Protein AF-A0A9Q0N867-F1 (afdb_monomer)

Organism: NCBI:txid35572

Foldseek 3Di:
DVVVVVVVVVVVVPPPDDPVVVVVVVVVVVVVVVVVPPDPPQDAQDQFDDDDDDDDFFDAQRRQQQWKWKDFQNHTQFIWGAAFQFKIKFFCVSDVPHDQQRIKMKTRAFFDPDDDPRIDIFGFPDKAQPPPQDPVQRPSGMIMTTTPDTHDDDSRHHHAHADDLVPLDCVVQQQPKWKWKAFDQDPVRRTDTGIGIFIWGWHDPVVCCVFPSVSRDDPQKTKTFGDPPDDDDWRTGRIFGWDQDPVRGIYTAWTFRATADPPTPTRMTMTGGSSVCVVVVVCVVQAAEAEWDFDDDPLETETEDADQHAPYAYDYDQPPPDRLHYEYEYEYNDPHAYQCLNVLVRCVNHAHYEYEYADQEEQALRNCLSVQQYQEYEYHDPVEYEYDAPSCLSNCNHQEYAYAQYDYDDLRRCQNNQNHAEYHDANNQYQDDDQANCHNNQNHQYYAQDHYAHAAHHLNPCVRNQNHAEYHHEQYAYQAYDQNSCVRHLNHAEYAHHAYAHADYHLNNCVRNLNHAEYHQDNYAHADYHQNNCVSNLNHAYDAHHQYAYAEDDQRNCPNVLNHAEDHQANYAHAADDQCNCVNNQNHAEEHHANYAYAEHHQNNCQRNQNHAYYEHAQYAHADYHQCSCVRNQNHQYYYHHNYAYAEDRQNNCQRHQNHAEEEPEQYAHAEDDLCNCVNHQNHAEYHHDNYAYAEAAQNNCQRNQNHAEYAHHQYAHQYYNHDCVSHQNHQYYHHHNYNVQPPFHPDDDPPDRDHPVVVVVVCCVGDPD

pLDDT: mean 82.23, std 18.39, range [31.14, 98.94]

Sequence (770 aa):
MFFIETTLQLHRKMSSLRTSTVFLVFAFLAFIHIKGKRAKHASCGRQTPSTNSMMNQTFDAGSWPWHAAIYYQKKYQCVATLISENSVVTSGHCVANDLPTEVEVRLGSSKFLESETAMQSFGVVKIFLHPNYDEETFNNDIAILRLSTYAVYNEFIQPICLWPSDQTNLSEFVGKDGTVIRWEITETNEPSMSLQEVSMRIISHMDCLGSDLRPYISTTNFCARLPNDTNISELNSGGSLIYRGNDELYYIRGIVSVAPIFNSTRHNALFTDVAQYLPWIEDM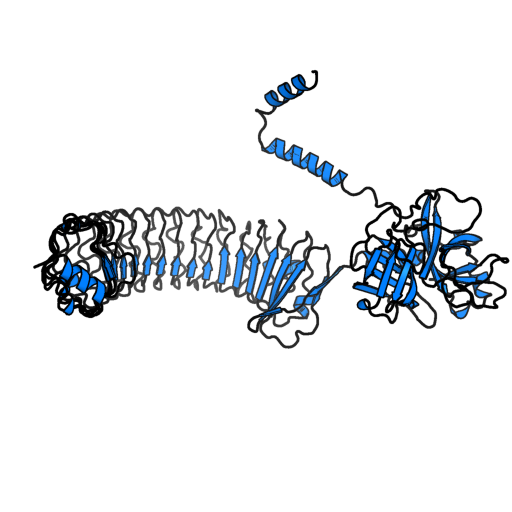KNKCEKVARCEMFRYRCYITVTLNEPNCKIIFTTDFYNQNSAALVLSLNSMFQPDLSDAAVKFKHLKEVKIIVEFEEVLDRSTITPLKNIEFLSIVLPNGGEIPAHTFDDLTNLLKIKIQYNRFTDDGLFEKLLNLEEMVLSLSNLQTLPERLFKNNSKLKLIDLSYNRIKNLSEHLFEEQQNLEVLEINVNELSTLPENIFTNNPNLKEISLYRNNINNLPRLLFRNNTKLRKVFCAVNEITEIPEDLFKENRDLEILDIKSNKLTILPEHLFRNQAKLKKIVFSYNKIIEIPGDFLKENHDLEELYIGQNKLTMLPENLIKNNRKLHEISFESNNIREIPEDIFKENRDLEKIDFGLNKLTILPENLLRNNPKLREISFAANNIVEIPEDFFKGNRDLNTLYFSLNKLTTLPENLFINNQKLIGADFNSNNIVKIAINFQKIPNLHYLSLESNACINEYCHMINFCGTASLSEMQRKLRDKCPV

Secondary structure (DSSP, 8-state):
-HHHHHHHHHHHHGGGS-HHHHHHHHHHHHHHHHHTTS-----TTPPPPPS--SS---BPTTSSTTEEEEEETTEEEEEEEEEETTEEEE-STTTTT--GGGEEEEES-SSSSS--TT-EEEEEEEEEE-TT--TTT-TT--EEEEESS----BTTB-PPEEPPTT---GGGTTT-EEEEEEEEE-TTSPEEEEEEEEEEEE--HHHHHTSTTGGG--TTEEEEE--TT----PPPTTPEEEEE-TTS-EEEEEEEEEPPPTT-TT-EEEEEEGGGSHHHHHHHHH--EEEE-EEEETTEEEEEEEE-STTPEEEE-STTTT-S-EEEEEEE-SSS----HHHHHH-TT--EEEEEE-SS----HHHHGGGTT-SEEEEEEEEEEEPPTTTTTT-TT-SEEEEEEEE---TTTTTT-TT--EEEEESS------TTTTTT-TT--EEE--SS------TTTTTT-TT--EEE--SS------TTTTTT-TT--EEE--SS---B--TTTTTT-TT--EEE--SS---B--TTTTTT-TT--EEE--SS------TTTTTT-TT--EEE--SS------TTTTTT-TT--EEE--SS------TTTTTT-TT--EEE--SS------TTTTTT-TT--EEE-TTS------TTTTTT-TT--EEE--SS------TTTTTT-TT--EEE--SS---EE-TTTTTT-TT--EEE--SS---EE---GGG-TT--EEE--S-GGGTTT-SS----S---HHHHHHHHHHHS--

Radius of gyration: 43.56 Å; Cα contacts (8 Å, |Δi|>4): 1958; chains: 1; bounding box: 107×80×115 Å

InterPro domains:
  IPR001254 Serine proteases, trypsin domain [PF00089] (59-281)
  IPR001254 Serine proteases, trypsin domain [PS50240] (34-286)
  IPR001254 Serine proteases, trypsin domain [SM00020] (57-281)
  IPR001254 Serine proteases, trypsin domain [cd00190] (60-283)
  IPR001611 Leucine-rich repeat [PS51450] (443-464)
  IPR001611 Leucine-rich repeat [PS51450] (491-512)
  IPR003591 Leucine-rich repeat, typical subtype [SM00369] (417-440)
  IPR003591 Leucine-rich repeat, typical subtype [SM00369] (442-464)
  IPR003591 Leucine-rich repeat, typical subtype [SM00369] (466-488)
  IPR003591 Leucine-rich repeat, typical subtype [SM00369] (490-512)
  IPR003591 Leucine-rich repeat, typical subtype [SM00369] (538-560)
  IPR003591 Leucine-rich repeat, typical subtype [SM00369] (586-608)
  IPR003591 Leucine-rich repeat, typical subtype [SM00369] (610-632)
  IPR003591 Leucine-rich repeat, typical subtype [SM00369] (634-656)
  IPR003591 Leucine-rich repeat, typical subtype [SM00369] (658-680)
  IPR003591 Leucine-rich repeat, typical subtype [SM00369] (682-704)
  IPR009003 Peptidase S1, PA clan [SSF50494] (21-284)
  IPR026906 BspA-type LRR region [PF13306] (411-540)
  IPR026906 BspA-type LRR region [PF13306] (585-708)
  IPR032675 Leucine-rich repeat domain superfamily [G3DSA:3.80.10.10] (284-606)

Structure (mmCIF, N/CA/C/O backbone):
data_AF-A0A9Q0N867-F1
#
_entry.id   AF-A0A9Q0N867-F1
#
loop_
_atom_site.group_PDB
_atom_site.id
_atom_site.type_symbol
_atom_site.label_atom_id
_atom_site.label_alt_id
_atom_site.label_comp_id
_atom_site.label_asym_id
_atom_site.label_entity_id
_atom_site.label_seq_id
_atom_site.pdbx_PDB_ins_code
_atom_site.Cartn_x
_atom_site.Cartn_y
_atom_site.Cartn_z
_atom_site.occupancy
_atom_site.B_iso_or_equiv
_atom_site.auth_seq_id
_atom_site.auth_comp_id
_atom_site.auth_asym_id
_atom_site.auth_atom_id
_atom_site.pdbx_PDB_model_num
ATOM 1 N N . MET A 1 1 ? 24.031 58.421 -7.682 1.00 46.50 1 MET A N 1
ATOM 2 C CA . MET A 1 1 ? 22.636 58.863 -7.449 1.00 46.50 1 MET A CA 1
ATOM 3 C C . MET A 1 1 ? 21.681 58.616 -8.621 1.00 46.50 1 MET A C 1
ATOM 5 O O . MET A 1 1 ? 20.495 58.559 -8.364 1.00 46.50 1 MET A O 1
ATOM 9 N N . PHE A 1 2 ? 22.136 58.348 -9.855 1.00 33.22 2 PHE A N 1
ATOM 10 C CA . PHE A 1 2 ? 21.242 58.055 -10.999 1.00 33.22 2 PHE A CA 1
ATOM 11 C C . PHE A 1 2 ? 20.744 56.587 -11.097 1.00 33.22 2 PHE A C 1
ATOM 13 O O . PHE A 1 2 ? 19.859 56.274 -11.887 1.00 33.22 2 PHE A O 1
ATOM 20 N N . PHE A 1 3 ? 21.296 55.676 -10.282 1.00 31.14 3 PHE A N 1
ATOM 21 C CA . PHE A 1 3 ? 20.959 54.238 -10.273 1.00 31.14 3 PHE A CA 1
ATOM 22 C C . PHE A 1 3 ? 19.873 53.854 -9.246 1.00 31.14 3 PHE A C 1
ATOM 24 O O . PHE A 1 3 ? 19.323 52.756 -9.285 1.00 31.14 3 PHE A O 1
ATOM 31 N N . ILE A 1 4 ? 19.547 54.757 -8.314 1.00 41.41 4 ILE A N 1
ATOM 32 C CA . ILE A 1 4 ? 18.564 54.490 -7.250 1.00 41.41 4 ILE A CA 1
ATOM 33 C C . ILE A 1 4 ? 17.158 54.951 -7.678 1.00 41.41 4 ILE A C 1
ATOM 35 O O . ILE A 1 4 ? 16.181 54.265 -7.384 1.00 41.41 4 ILE A O 1
ATOM 39 N N . GLU A 1 5 ? 17.038 56.018 -8.477 1.00 35.78 5 GLU A N 1
ATOM 40 C CA . GLU A 1 5 ? 15.741 56.466 -9.020 1.00 35.78 5 GLU A CA 1
ATOM 41 C C . GLU A 1 5 ? 15.189 55.560 -10.134 1.00 35.78 5 GLU A C 1
ATOM 43 O O . GLU A 1 5 ? 13.976 55.376 -10.240 1.00 35.78 5 GLU A O 1
ATOM 48 N N . THR A 1 6 ? 16.054 54.908 -10.916 1.00 40.25 6 THR A N 1
ATOM 49 C CA . THR A 1 6 ? 15.644 53.962 -11.972 1.00 40.25 6 THR A CA 1
ATOM 50 C C . THR A 1 6 ? 15.133 52.632 -11.407 1.00 40.25 6 THR A C 1
ATOM 52 O O . THR A 1 6 ? 14.201 52.040 -11.954 1.00 40.25 6 THR A O 1
ATOM 55 N N . THR A 1 7 ? 15.652 52.202 -10.254 1.00 41.75 7 THR A N 1
ATOM 56 C CA . THR A 1 7 ? 15.253 50.943 -9.601 1.00 41.75 7 THR A CA 1
ATOM 57 C C . THR A 1 7 ? 13.886 51.059 -8.900 1.00 41.75 7 THR A C 1
ATOM 59 O O . THR A 1 7 ? 13.099 50.112 -8.893 1.00 41.75 7 THR A O 1
ATOM 62 N N . LEU A 1 8 ? 13.533 52.250 -8.399 1.00 38.69 8 LEU A N 1
ATOM 63 C CA . LEU A 1 8 ? 12.237 52.525 -7.757 1.00 38.69 8 LEU A CA 1
ATOM 64 C C . LEU A 1 8 ? 11.081 52.758 -8.751 1.00 38.69 8 LEU A C 1
ATOM 66 O O . LEU A 1 8 ? 9.926 52.486 -8.413 1.00 38.69 8 LEU A O 1
ATOM 70 N N . GLN A 1 9 ? 11.361 53.178 -9.992 1.00 36.69 9 GLN A N 1
ATOM 71 C CA . GLN A 1 9 ? 10.337 53.260 -11.045 1.00 36.69 9 GLN A CA 1
ATOM 72 C C . GLN A 1 9 ? 10.000 51.900 -11.680 1.00 36.69 9 GLN A C 1
ATOM 74 O O . GLN A 1 9 ? 8.842 51.685 -12.046 1.00 36.69 9 GLN A O 1
ATOM 79 N N . LEU A 1 10 ? 10.947 50.951 -11.753 1.00 39.00 10 LEU A N 1
ATOM 80 C CA . LEU A 1 10 ? 10.651 49.591 -12.230 1.00 39.00 10 LEU A CA 1
ATOM 81 C C . LEU A 1 10 ? 9.780 48.808 -11.237 1.00 39.00 10 LEU A C 1
ATOM 83 O O . LEU A 1 10 ? 8.868 48.093 -11.649 1.00 39.00 10 LEU A O 1
ATOM 87 N N . HIS A 1 11 ? 9.989 48.993 -9.930 1.00 40.38 11 HIS A N 1
ATOM 88 C CA . HIS A 1 11 ? 9.225 48.271 -8.909 1.00 40.38 11 HIS A CA 1
ATOM 89 C C . HIS A 1 11 ? 7.737 48.669 -8.877 1.00 40.38 11 HIS A C 1
ATOM 91 O O . HIS A 1 11 ? 6.877 47.830 -8.622 1.00 40.38 11 HIS A O 1
ATOM 97 N N . ARG A 1 12 ? 7.402 49.917 -9.244 1.00 36.09 12 ARG A N 1
ATOM 98 C CA . ARG A 1 12 ? 6.006 50.387 -9.360 1.00 36.09 12 ARG A CA 1
ATOM 99 C C . ARG A 1 12 ? 5.282 49.944 -10.638 1.00 36.09 12 ARG A C 1
ATOM 101 O O . ARG A 1 12 ? 4.060 50.029 -10.673 1.00 36.09 12 ARG A O 1
ATOM 108 N N . LYS A 1 13 ? 5.992 49.459 -11.666 1.00 37.31 13 LYS A N 1
ATOM 109 C CA . LYS A 1 13 ? 5.387 48.943 -12.913 1.00 37.31 13 LYS A CA 1
ATOM 110 C C . LYS A 1 13 ? 5.257 47.415 -12.969 1.00 37.31 13 LYS A C 1
ATOM 112 O O . LYS A 1 13 ? 4.566 46.915 -13.848 1.00 37.31 13 LYS A O 1
ATOM 117 N N . MET A 1 14 ? 5.872 46.675 -12.042 1.00 37.38 14 MET A N 1
ATOM 118 C CA . MET A 1 14 ? 5.810 45.202 -12.006 1.00 37.38 14 MET A CA 1
ATOM 119 C C . MET A 1 14 ? 4.637 44.626 -11.194 1.00 37.38 14 MET A C 1
ATOM 121 O O . MET A 1 14 ? 4.464 43.413 -11.167 1.00 37.38 14 MET A O 1
ATOM 125 N N . SER A 1 15 ? 3.797 45.454 -10.567 1.00 37.03 15 SER A N 1
ATOM 126 C CA . SER A 1 15 ? 2.633 44.987 -9.796 1.00 37.03 15 SER A CA 1
ATOM 127 C C . SER A 1 15 ? 1.398 44.640 -10.645 1.00 37.03 15 SER A C 1
ATOM 129 O O . SER A 1 15 ? 0.370 44.275 -10.078 1.00 37.03 15 SER A O 1
ATOM 131 N N . SER A 1 16 ? 1.464 44.729 -11.982 1.00 43.28 16 SER A N 1
ATOM 132 C CA . SER A 1 16 ? 0.306 44.507 -12.869 1.00 43.28 16 SER A CA 1
ATOM 133 C C . SER A 1 16 ? 0.437 43.367 -13.890 1.00 43.28 16 SER A C 1
ATOM 135 O O . SER A 1 16 ? -0.453 43.208 -14.725 1.00 43.28 16 SER A O 1
ATOM 137 N N . LEU A 1 17 ? 1.484 42.533 -13.839 1.00 40.84 17 LEU A N 1
ATOM 138 C CA . LEU A 1 17 ? 1.642 41.404 -14.770 1.00 40.84 17 LEU A CA 1
ATOM 139 C C . LEU A 1 17 ? 1.461 40.046 -14.079 1.00 40.84 17 LEU A C 1
ATOM 141 O O . LEU A 1 17 ? 2.085 39.757 -13.062 1.00 40.84 17 LEU A O 1
ATOM 145 N N . ARG A 1 18 ? 0.590 39.206 -14.662 1.00 48.69 18 ARG A N 1
ATOM 146 C CA . ARG A 1 18 ? 0.305 37.835 -14.208 1.00 48.69 18 ARG A CA 1
ATOM 147 C C . ARG A 1 18 ? 1.589 36.997 -14.165 1.00 48.69 18 ARG A C 1
ATOM 149 O O . ARG A 1 18 ? 2.415 37.049 -15.075 1.00 48.69 18 ARG A O 1
ATOM 156 N N . THR A 1 19 ? 1.698 36.168 -13.129 1.00 48.09 19 THR A N 1
ATOM 157 C CA . THR A 1 19 ? 2.800 35.231 -12.832 1.00 48.09 19 THR A CA 1
ATOM 158 C C . THR A 1 19 ? 3.223 34.353 -14.018 1.00 48.09 19 THR A C 1
ATOM 160 O O . THR A 1 19 ? 4.397 34.011 -14.137 1.00 48.09 19 THR A O 1
ATOM 163 N N . SER A 1 20 ? 2.310 34.063 -14.948 1.00 44.97 20 SER A N 1
ATOM 164 C CA . SER A 1 20 ? 2.563 33.302 -16.179 1.00 44.97 20 SER A CA 1
ATOM 165 C C . SER A 1 20 ? 3.559 33.984 -17.133 1.00 44.97 20 SER A C 1
ATOM 167 O O . SER A 1 20 ? 4.351 33.310 -17.786 1.00 44.97 20 SER A O 1
ATOM 169 N N . THR A 1 21 ? 3.564 35.319 -17.198 1.00 45.31 21 THR A N 1
ATOM 170 C CA . THR A 1 21 ? 4.423 36.078 -18.123 1.00 45.31 21 THR A CA 1
ATOM 171 C C . THR A 1 21 ? 5.845 36.231 -17.578 1.00 45.31 21 THR A C 1
ATOM 173 O O . THR A 1 21 ? 6.806 36.220 -18.341 1.00 45.31 21 THR A O 1
ATOM 176 N N . VAL A 1 22 ? 5.998 36.296 -16.250 1.00 49.44 22 VAL A N 1
ATOM 177 C CA . VAL A 1 22 ? 7.308 36.310 -15.575 1.00 49.44 22 VAL A CA 1
ATOM 178 C C . VAL A 1 22 ? 8.011 34.959 -15.744 1.00 49.44 22 VAL A C 1
ATOM 180 O O . VAL A 1 22 ? 9.203 34.926 -16.040 1.00 49.44 22 VAL A O 1
ATOM 183 N N . PHE A 1 23 ? 7.264 33.852 -15.665 1.00 48.72 23 PHE A N 1
ATOM 184 C CA . PHE A 1 23 ? 7.791 32.507 -15.913 1.00 48.72 23 PHE A CA 1
ATOM 185 C C . PHE A 1 23 ? 8.255 32.308 -17.360 1.00 48.72 23 PHE A C 1
ATOM 187 O O . PHE A 1 23 ? 9.313 31.733 -17.577 1.00 48.72 23 PHE A O 1
ATOM 194 N N . LEU A 1 24 ? 7.521 32.834 -18.346 1.00 48.44 24 LEU A N 1
ATOM 195 C CA . LEU A 1 24 ? 7.916 32.775 -19.759 1.00 48.44 24 LEU A CA 1
ATOM 196 C C . LEU A 1 24 ? 9.183 33.586 -20.051 1.00 48.44 24 LEU A C 1
ATOM 198 O O . LEU A 1 24 ? 10.025 33.133 -20.818 1.00 48.44 24 LEU A O 1
ATOM 202 N N . VAL A 1 25 ? 9.367 34.747 -19.414 1.00 50.19 25 VAL A N 1
ATOM 203 C CA . VAL A 1 25 ? 10.579 35.566 -19.590 1.00 50.19 25 VAL A CA 1
ATOM 204 C C . VAL A 1 25 ? 11.786 34.933 -18.894 1.00 50.19 25 VAL A C 1
ATOM 206 O O . VAL A 1 25 ? 12.865 34.898 -19.481 1.00 50.19 25 VAL A O 1
ATOM 209 N N . PHE A 1 26 ? 11.617 34.357 -17.698 1.00 49.75 26 PHE A N 1
ATOM 210 C CA . PHE A 1 26 ? 12.680 33.589 -17.040 1.00 49.75 26 PHE A CA 1
ATOM 211 C C . PHE A 1 26 ? 12.996 32.283 -17.774 1.00 49.75 26 PHE A C 1
ATOM 213 O O . PHE A 1 26 ? 14.167 31.945 -17.896 1.00 49.75 26 PHE A O 1
ATOM 220 N N . ALA A 1 27 ? 11.998 31.592 -18.331 1.00 50.31 27 ALA A N 1
ATOM 221 C CA . ALA A 1 27 ? 12.199 30.407 -19.157 1.00 50.31 27 ALA A CA 1
ATOM 222 C C . ALA A 1 27 ? 12.900 30.755 -20.474 1.00 50.31 27 ALA A C 1
ATOM 224 O O . ALA A 1 27 ? 13.801 30.031 -20.868 1.00 50.31 27 ALA A O 1
ATOM 225 N N . PHE A 1 28 ? 12.573 31.880 -21.118 1.00 46.75 28 PHE A N 1
ATOM 226 C CA . PHE A 1 28 ? 13.226 32.329 -22.353 1.00 46.75 28 PHE A CA 1
ATOM 227 C C . PHE A 1 28 ? 14.655 32.834 -22.101 1.00 46.75 28 PHE A C 1
ATOM 229 O O . PHE A 1 28 ? 15.563 32.515 -22.864 1.00 46.75 28 PHE A O 1
ATOM 236 N N . LEU A 1 29 ? 14.895 33.545 -20.992 1.00 43.81 29 LEU A N 1
ATOM 237 C CA . LEU A 1 29 ? 16.241 33.945 -20.568 1.00 43.81 29 LEU A CA 1
ATOM 238 C C . LEU A 1 29 ? 17.074 32.746 -20.105 1.00 43.81 29 LEU A C 1
ATOM 240 O O . LEU A 1 29 ? 18.256 32.701 -20.425 1.00 43.81 29 LEU A O 1
ATOM 244 N N . ALA A 1 30 ? 16.475 31.748 -19.448 1.00 46.66 30 ALA A N 1
ATOM 245 C CA . ALA A 1 30 ? 17.116 30.471 -19.143 1.00 46.66 30 ALA A CA 1
ATOM 246 C C . ALA A 1 30 ? 17.365 29.650 -20.414 1.00 46.66 30 ALA A C 1
ATOM 248 O O . ALA A 1 30 ? 18.426 29.060 -20.533 1.00 46.66 30 ALA A O 1
ATOM 249 N N . PHE A 1 31 ? 16.479 29.682 -21.415 1.00 41.62 31 PHE A N 1
ATOM 250 C CA . PHE A 1 31 ? 16.691 29.044 -22.720 1.00 41.62 31 PHE A CA 1
ATOM 251 C C . PHE A 1 31 ? 17.831 29.717 -23.499 1.00 41.62 31 PHE A C 1
ATOM 253 O O . PHE A 1 31 ? 18.620 29.035 -24.149 1.00 41.62 31 PHE A O 1
ATOM 260 N N . ILE A 1 32 ? 17.978 31.042 -23.382 1.00 40.53 32 ILE A N 1
ATOM 261 C CA . ILE A 1 32 ? 19.121 31.803 -23.910 1.00 40.53 32 ILE A CA 1
ATOM 262 C C . ILE A 1 32 ? 20.387 31.553 -23.071 1.00 40.53 32 ILE A C 1
ATOM 264 O O . ILE A 1 32 ? 21.472 31.486 -23.638 1.00 40.53 32 ILE A O 1
ATOM 268 N N . HIS A 1 33 ? 20.283 31.324 -21.757 1.00 37.31 33 HIS A N 1
ATOM 269 C CA . HIS A 1 33 ? 21.417 30.936 -20.905 1.00 37.31 33 HIS A CA 1
ATOM 270 C C . HIS A 1 33 ? 21.856 29.477 -21.128 1.00 37.31 33 HIS A C 1
ATOM 272 O O . HIS A 1 33 ? 23.043 29.181 -21.040 1.00 37.31 33 HIS A O 1
ATOM 278 N N . ILE A 1 34 ? 20.930 28.578 -21.477 1.00 40.84 34 ILE A N 1
ATOM 279 C CA . ILE A 1 34 ? 21.171 27.159 -21.781 1.00 40.84 34 ILE A CA 1
ATOM 280 C C . ILE A 1 34 ? 21.671 26.997 -23.225 1.00 40.84 34 ILE A C 1
ATOM 282 O O . ILE A 1 34 ? 22.600 26.228 -23.459 1.00 40.84 34 ILE A O 1
ATOM 286 N N . LYS A 1 35 ? 21.180 27.790 -24.192 1.00 33.41 35 LYS A N 1
ATOM 287 C CA . LYS A 1 35 ? 21.812 27.899 -25.523 1.00 33.41 35 LYS A CA 1
ATOM 288 C C . LYS A 1 35 ? 23.129 28.685 -25.494 1.00 33.41 35 LYS A C 1
ATOM 290 O O . LYS A 1 35 ? 24.011 28.391 -26.288 1.00 33.41 35 LYS A O 1
ATOM 295 N N . GLY A 1 36 ? 23.295 29.616 -24.553 1.00 32.75 36 GLY A N 1
ATOM 296 C CA . GLY A 1 36 ? 24.533 30.367 -24.305 1.00 32.75 36 GLY A CA 1
ATOM 297 C C . GLY A 1 36 ? 25.582 29.617 -23.472 1.00 32.75 36 GLY A C 1
ATOM 298 O O . GLY A 1 36 ? 26.709 30.088 -23.347 1.00 32.75 36 GLY A O 1
ATOM 299 N N . LYS A 1 37 ? 25.228 28.441 -22.936 1.00 34.31 37 LYS A N 1
ATOM 300 C CA . LYS A 1 37 ? 26.130 27.471 -22.296 1.00 34.31 37 LYS A CA 1
ATOM 301 C C . LYS A 1 37 ? 26.131 26.107 -23.000 1.00 34.31 37 LYS A C 1
ATOM 303 O O . LYS A 1 37 ? 26.564 25.119 -22.414 1.00 34.31 37 LYS A O 1
ATOM 308 N N . ARG A 1 38 ? 25.738 26.037 -24.279 1.00 32.16 38 ARG A N 1
ATOM 309 C CA . ARG A 1 38 ? 26.341 25.038 -25.171 1.00 32.16 38 ARG A CA 1
ATOM 310 C C . ARG A 1 38 ? 27.734 25.554 -25.501 1.00 32.16 38 ARG A C 1
ATOM 312 O O . ARG A 1 38 ? 27.884 26.610 -26.107 1.00 32.16 38 ARG A O 1
ATOM 319 N N . 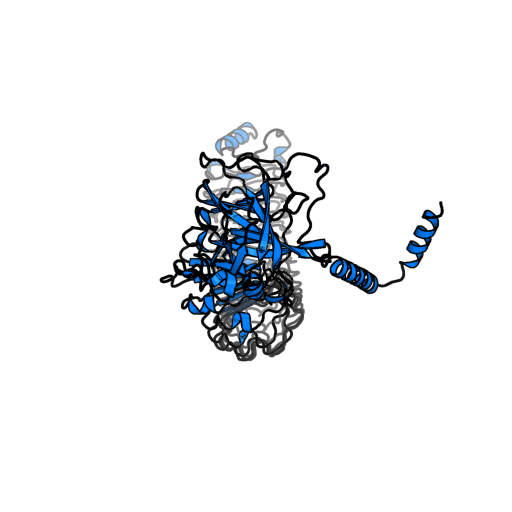ALA A 1 39 ? 28.710 24.849 -24.945 1.00 33.16 39 ALA A N 1
ATOM 320 C CA . ALA A 1 39 ? 30.113 25.195 -24.888 1.00 33.16 39 ALA A CA 1
ATOM 321 C C . ALA A 1 39 ? 30.626 25.818 -26.194 1.00 33.16 39 ALA A C 1
ATOM 323 O O . ALA A 1 39 ? 30.484 25.245 -27.274 1.00 33.16 39 ALA A O 1
ATOM 324 N N . LYS A 1 40 ? 31.305 26.966 -26.073 1.00 32.88 40 LYS A N 1
ATOM 325 C CA . LYS A 1 40 ? 32.430 27.259 -26.965 1.00 32.88 40 LYS A CA 1
ATOM 326 C C . LYS A 1 40 ? 33.274 25.985 -27.005 1.00 32.88 40 LYS A C 1
ATOM 328 O O . LYS A 1 40 ? 33.685 25.535 -25.938 1.00 32.88 40 LYS A O 1
ATOM 333 N N . HIS A 1 41 ? 33.439 25.406 -28.194 1.00 36.78 41 HIS A N 1
ATOM 334 C CA . HIS A 1 41 ? 34.268 24.231 -28.455 1.00 36.78 41 HIS A CA 1
ATOM 335 C C . HIS A 1 41 ? 35.472 24.187 -27.507 1.00 36.78 41 HIS A C 1
ATOM 337 O O . HIS A 1 41 ? 36.246 25.148 -27.460 1.00 36.78 41 HIS A O 1
ATOM 343 N N . ALA A 1 42 ? 35.600 23.097 -26.743 1.00 46.47 42 ALA A N 1
ATOM 344 C CA . ALA A 1 42 ? 36.829 22.793 -26.026 1.00 46.47 42 ALA A CA 1
ATOM 345 C C . ALA A 1 42 ? 37.969 22.867 -27.047 1.00 46.47 42 ALA A C 1
ATOM 347 O O . ALA A 1 42 ? 37.934 22.199 -28.080 1.00 46.47 42 ALA A O 1
ATOM 348 N N . SER A 1 43 ? 38.899 23.790 -26.830 1.00 70.19 43 SER A N 1
ATOM 349 C CA . SER A 1 43 ? 39.916 24.120 -27.814 1.00 70.19 43 SER A CA 1
ATOM 350 C C . SER A 1 43 ? 41.004 23.055 -27.815 1.00 70.19 43 SER A C 1
ATOM 352 O O . SER A 1 43 ? 41.961 23.161 -27.053 1.00 70.19 43 SER A O 1
ATOM 354 N N . CYS A 1 44 ? 40.835 22.033 -28.650 1.00 87.44 44 CYS A N 1
ATOM 355 C CA . CYS A 1 44 ? 41.893 21.080 -28.954 1.00 87.44 44 CYS A CA 1
ATOM 356 C C . CYS A 1 44 ? 43.068 21.766 -29.668 1.00 87.44 44 CYS A C 1
ATOM 358 O O . CYS A 1 44 ? 42.933 22.877 -30.184 1.00 87.44 44 CYS A O 1
ATOM 360 N N . GLY A 1 45 ? 44.223 21.101 -29.698 1.00 86.88 45 GLY A N 1
ATOM 361 C CA . GLY A 1 45 ? 45.353 21.477 -30.547 1.00 86.88 45 GLY A CA 1
ATOM 362 C C . GLY A 1 45 ? 46.033 22.790 -30.161 1.00 86.88 45 GLY A C 1
ATOM 363 O O . GLY A 1 45 ? 46.740 23.360 -30.984 1.00 86.88 45 GLY A O 1
ATOM 364 N N . ARG A 1 46 ? 45.836 23.297 -28.938 1.00 87.25 46 ARG A N 1
ATOM 365 C CA . ARG A 1 46 ? 46.505 24.513 -28.456 1.00 87.25 46 ARG A CA 1
ATOM 366 C C . ARG A 1 46 ? 47.752 24.179 -27.652 1.00 87.25 46 ARG A C 1
ATOM 368 O O . ARG A 1 46 ? 47.676 23.465 -26.658 1.00 87.25 46 ARG A O 1
ATOM 375 N N . GLN A 1 47 ? 48.874 24.748 -28.072 1.00 79.75 47 GLN A N 1
ATOM 376 C CA . GLN A 1 47 ? 50.131 24.720 -27.335 1.00 79.75 47 GLN A CA 1
ATOM 377 C C . GLN A 1 47 ? 50.215 25.932 -26.396 1.00 79.75 47 GLN A C 1
ATOM 379 O O . GLN A 1 47 ? 49.802 27.035 -26.766 1.00 79.75 47 GLN A O 1
ATOM 384 N N . THR A 1 48 ? 50.750 25.745 -25.192 1.00 66.25 48 THR A N 1
ATOM 385 C CA . THR A 1 48 ? 50.973 26.839 -24.236 1.00 66.25 48 THR A CA 1
ATOM 386 C C . THR A 1 48 ? 52.252 27.599 -24.624 1.00 66.25 48 THR A C 1
ATOM 388 O O . THR A 1 48 ? 53.254 26.952 -24.926 1.00 66.25 48 THR A O 1
ATOM 391 N N . PRO A 1 49 ? 52.270 28.948 -24.669 1.00 56.53 49 PRO A N 1
ATOM 392 C CA . PRO A 1 49 ? 53.472 29.696 -25.047 1.00 56.53 49 PRO A CA 1
ATOM 393 C C . PRO A 1 49 ? 54.595 29.488 -24.020 1.00 56.53 49 PRO A C 1
ATOM 395 O O . PRO A 1 49 ? 54.419 29.845 -22.856 1.00 56.53 49 PRO A O 1
ATOM 398 N N . SER A 1 50 ? 55.751 28.956 -24.428 1.00 50.16 50 SER A N 1
ATOM 399 C CA . SER A 1 50 ? 56.923 28.868 -23.549 1.00 50.16 50 SER A CA 1
ATOM 400 C C . SER A 1 50 ? 57.638 30.223 -23.463 1.00 50.16 50 SER A C 1
ATOM 402 O O . SER A 1 50 ? 57.921 30.880 -24.468 1.00 50.16 50 SER A O 1
ATOM 404 N N . THR A 1 51 ? 57.933 30.681 -22.247 1.00 40.91 51 THR A N 1
ATOM 405 C CA . THR A 1 51 ? 58.841 31.812 -22.022 1.00 40.91 51 THR A CA 1
ATOM 406 C C . THR A 1 51 ? 60.284 31.308 -22.093 1.00 40.91 51 THR A C 1
ATOM 408 O O . THR A 1 51 ? 60.681 30.529 -21.238 1.00 40.91 51 THR A O 1
ATOM 411 N N . ASN A 1 52 ? 61.061 31.802 -23.066 1.00 39.28 52 ASN A N 1
ATOM 412 C CA . ASN A 1 52 ? 62.485 31.525 -23.350 1.00 39.28 52 ASN A CA 1
ATOM 413 C C . ASN A 1 52 ? 62.831 30.198 -24.056 1.00 39.28 52 ASN A C 1
ATOM 415 O O . ASN A 1 52 ? 63.257 29.240 -23.424 1.00 39.28 52 ASN A O 1
ATOM 419 N N . SER A 1 53 ? 62.877 30.218 -25.396 1.00 39.78 53 SER A N 1
ATOM 420 C CA . SER A 1 53 ? 63.786 29.351 -26.164 1.00 39.78 53 SER A CA 1
ATOM 421 C C . SER A 1 53 ? 64.921 30.183 -26.781 1.00 39.78 53 SER A C 1
ATOM 423 O O . SER A 1 53 ? 64.885 30.575 -27.947 1.00 39.78 53 SER A O 1
ATOM 425 N N . MET A 1 54 ? 65.958 30.472 -25.998 1.00 37.50 54 MET A N 1
ATOM 426 C CA . MET A 1 54 ? 67.273 30.786 -26.557 1.00 37.50 54 MET A CA 1
ATOM 427 C C . MET A 1 54 ? 68.328 29.962 -25.815 1.00 37.50 54 MET A C 1
ATOM 429 O O . MET A 1 54 ? 68.600 30.202 -24.645 1.00 37.50 54 MET A O 1
ATOM 433 N N . MET A 1 55 ? 68.931 29.023 -26.554 1.00 39.50 55 MET A N 1
ATOM 434 C CA . MET A 1 55 ? 70.209 28.349 -26.277 1.00 39.50 55 MET A CA 1
ATOM 435 C C . MET A 1 55 ? 70.278 27.120 -25.340 1.00 39.50 55 MET A C 1
ATOM 437 O O . MET A 1 55 ? 71.336 26.915 -24.767 1.00 39.50 55 MET A O 1
ATOM 441 N N . ASN A 1 56 ? 69.262 26.245 -25.254 1.00 39.59 56 ASN A N 1
ATOM 442 C CA . ASN A 1 56 ? 69.448 24.794 -24.983 1.00 39.59 56 ASN A CA 1
ATOM 443 C C . ASN A 1 56 ? 68.144 24.010 -25.272 1.00 39.59 56 ASN A C 1
ATOM 445 O O . ASN A 1 56 ? 67.070 24.441 -24.869 1.00 39.59 56 ASN A O 1
ATOM 449 N N . GLN A 1 57 ? 68.219 22.893 -26.006 1.00 49.75 57 GLN A N 1
ATOM 450 C CA . GLN A 1 57 ? 67.086 22.107 -26.545 1.00 49.75 57 GLN A CA 1
ATOM 451 C C . GLN A 1 57 ? 66.343 21.250 -25.489 1.00 49.75 57 GLN A C 1
ATOM 453 O O . GLN A 1 57 ? 66.250 20.034 -25.627 1.00 49.75 57 GLN A O 1
ATOM 458 N N . THR A 1 58 ? 65.813 21.855 -24.426 1.00 51.47 58 THR A N 1
ATOM 459 C CA . THR A 1 58 ? 65.007 21.160 -23.401 1.00 51.47 58 THR A CA 1
ATOM 460 C C . THR A 1 58 ? 63.643 21.827 -23.253 1.00 51.47 58 THR A C 1
ATOM 462 O O . THR A 1 58 ? 63.585 23.038 -23.049 1.00 51.47 58 THR A O 1
ATOM 465 N N . PHE A 1 59 ? 62.555 21.056 -23.358 1.00 61.28 59 PHE A N 1
ATOM 466 C CA . PHE A 1 59 ? 61.180 21.564 -23.273 1.00 61.28 59 PHE A CA 1
ATOM 467 C C . PHE A 1 59 ? 60.584 21.415 -21.863 1.00 61.28 59 PHE A C 1
ATOM 469 O O . PHE A 1 59 ? 60.666 20.345 -21.257 1.00 61.28 59 PHE A O 1
ATOM 476 N N . ASP A 1 60 ? 59.928 22.472 -21.377 1.00 62.78 60 ASP A N 1
ATOM 477 C CA . ASP A 1 60 ? 59.219 22.485 -20.091 1.00 62.78 60 ASP A CA 1
ATOM 478 C C . ASP A 1 60 ? 57.889 21.713 -20.151 1.00 62.78 60 ASP A C 1
ATOM 480 O O . ASP A 1 60 ? 57.311 21.502 -21.229 1.00 62.78 60 ASP A O 1
ATOM 484 N N . ALA A 1 61 ? 57.371 21.323 -18.981 1.00 60.44 61 ALA A N 1
ATOM 485 C CA . ALA A 1 61 ? 56.042 20.733 -18.840 1.00 60.44 61 ALA A CA 1
ATOM 486 C C . ALA A 1 61 ? 54.989 21.643 -19.494 1.00 60.44 61 ALA A C 1
ATOM 488 O O . ALA A 1 61 ? 55.020 22.863 -19.344 1.00 60.44 61 ALA A O 1
ATOM 489 N N . GLY A 1 62 ? 54.054 21.053 -20.244 1.00 62.34 62 GLY A N 1
ATOM 490 C CA . GLY A 1 62 ? 53.030 21.799 -20.990 1.00 62.34 62 GLY A CA 1
ATOM 491 C C . GLY A 1 62 ? 53.456 22.319 -22.366 1.00 62.34 62 GLY A C 1
ATOM 492 O O . GLY A 1 62 ? 52.617 22.853 -23.089 1.00 62.34 62 GLY A O 1
ATOM 493 N N . SER A 1 63 ? 54.702 22.087 -22.796 1.00 76.69 63 SER A N 1
ATOM 494 C CA . SER A 1 63 ? 55.112 22.356 -24.185 1.00 76.69 63 SER A CA 1
ATOM 495 C C . SER A 1 63 ? 54.357 21.487 -25.198 1.00 76.69 63 SER A C 1
ATOM 497 O O . SER A 1 63 ? 54.136 21.917 -26.322 1.00 76.69 63 SER A O 1
ATOM 499 N N . TRP A 1 64 ? 53.917 20.285 -24.808 1.00 86.00 64 TRP A N 1
ATOM 500 C CA . TRP A 1 64 ? 53.111 19.382 -25.642 1.00 86.00 64 TRP A CA 1
ATOM 501 C C . TRP A 1 64 ? 51.959 18.776 -24.819 1.00 86.00 64 TRP A C 1
ATOM 503 O O . TRP A 1 64 ? 52.062 17.636 -24.367 1.00 86.00 64 TRP A O 1
ATOM 513 N N . PRO A 1 65 ? 50.863 19.527 -24.587 1.00 88.19 65 PRO A N 1
ATOM 514 C CA . PRO A 1 65 ? 49.860 19.201 -23.562 1.00 88.19 65 PRO A CA 1
ATOM 515 C C . PRO A 1 65 ? 49.075 17.894 -23.751 1.00 88.19 65 PRO A C 1
ATOM 517 O O . PRO A 1 65 ? 48.426 17.414 -22.824 1.00 88.19 65 PRO A O 1
ATOM 520 N N . TRP A 1 66 ? 49.085 17.339 -24.959 1.00 91.75 66 TRP A N 1
ATOM 521 C CA . TRP A 1 66 ? 48.407 16.087 -25.300 1.00 91.75 66 TRP A CA 1
ATOM 522 C C . TRP A 1 66 ? 49.305 14.859 -25.167 1.00 91.75 66 TRP A C 1
ATOM 524 O O . TRP A 1 66 ? 48.818 13.742 -25.324 1.00 91.75 66 TRP A O 1
ATOM 534 N N . HIS A 1 67 ? 50.604 15.040 -24.932 1.00 90.81 67 HIS A N 1
ATOM 535 C CA . HIS A 1 67 ? 51.550 13.938 -24.834 1.00 90.81 67 HIS A CA 1
ATOM 536 C C . HIS A 1 67 ? 51.333 13.150 -23.534 1.00 90.81 67 HIS A C 1
ATOM 538 O O . HIS A 1 67 ? 51.212 13.737 -22.457 1.00 90.81 67 HIS A O 1
ATOM 544 N N . ALA A 1 68 ? 51.268 11.823 -23.638 1.00 91.00 68 ALA A N 1
ATOM 545 C CA . ALA A 1 68 ? 50.986 10.929 -22.522 1.00 91.00 68 ALA A CA 1
ATOM 546 C C . ALA A 1 68 ? 51.950 9.737 -22.499 1.00 91.00 68 ALA A C 1
ATOM 548 O O . ALA A 1 68 ? 52.391 9.267 -23.546 1.00 91.00 68 ALA A O 1
ATOM 549 N N . ALA A 1 69 ? 52.224 9.205 -21.311 1.00 89.94 69 ALA A N 1
ATOM 550 C CA . ALA A 1 69 ? 52.982 7.969 -21.122 1.00 89.94 69 ALA A CA 1
ATOM 551 C C . ALA A 1 69 ? 52.062 6.830 -20.670 1.00 89.94 69 ALA A C 1
ATOM 553 O O . ALA A 1 69 ? 51.209 7.028 -19.801 1.00 89.94 69 ALA A O 1
ATOM 554 N N . ILE A 1 70 ? 52.271 5.640 -21.231 1.00 91.06 70 ILE A N 1
ATOM 555 C CA . ILE A 1 70 ? 51.635 4.387 -20.820 1.00 91.06 70 ILE A CA 1
ATOM 556 C C . ILE A 1 70 ? 52.619 3.599 -19.959 1.00 91.06 70 ILE A C 1
ATOM 558 O O . ILE A 1 70 ? 53.763 3.364 -20.359 1.00 91.06 70 ILE A O 1
ATOM 562 N N . TYR A 1 71 ? 52.142 3.142 -18.804 1.00 89.69 71 TYR A N 1
ATOM 563 C CA . TYR A 1 71 ? 52.856 2.231 -17.923 1.00 89.69 71 TYR A CA 1
ATOM 564 C C . TYR A 1 71 ? 52.063 0.940 -17.742 1.00 89.69 71 TYR A C 1
ATOM 566 O O . TYR A 1 71 ? 50.883 0.982 -17.400 1.00 89.69 71 TYR A O 1
ATOM 574 N N . TYR A 1 72 ? 52.733 -0.199 -17.877 1.00 89.50 72 TYR A N 1
ATOM 575 C CA . TYR A 1 72 ? 52.208 -1.512 -17.520 1.00 89.50 72 TYR A CA 1
ATOM 576 C C . TYR A 1 72 ? 52.936 -2.018 -16.281 1.00 89.50 72 TYR A C 1
ATOM 578 O O . TYR A 1 72 ? 54.168 -2.022 -16.228 1.00 89.50 72 TYR A O 1
ATOM 586 N N . GLN A 1 73 ? 52.192 -2.386 -15.235 1.00 86.75 73 GLN A N 1
ATOM 587 C CA . GLN A 1 73 ? 52.771 -2.840 -13.961 1.00 86.75 73 GLN A CA 1
ATOM 588 C C . GLN A 1 73 ? 53.889 -1.906 -13.437 1.00 86.75 73 GLN A C 1
ATOM 590 O O . GLN A 1 73 ? 54.921 -2.348 -12.928 1.00 86.75 73 GLN A O 1
ATOM 595 N N . LYS A 1 74 ? 53.670 -0.586 -13.557 1.00 80.44 74 LYS A N 1
ATOM 596 C CA . LYS A 1 74 ? 54.601 0.503 -13.184 1.00 80.44 74 LYS A CA 1
ATOM 597 C C . LYS A 1 74 ? 55.881 0.610 -14.025 1.00 80.44 74 LYS A C 1
ATOM 599 O O . LYS A 1 74 ? 56.736 1.431 -13.697 1.00 80.44 74 LYS A O 1
ATOM 604 N N . LYS A 1 75 ? 56.026 -0.166 -15.098 1.00 82.19 75 LYS A N 1
ATOM 605 C CA . LYS A 1 75 ? 57.110 -0.026 -16.075 1.00 82.19 75 LYS A CA 1
ATOM 606 C C . LYS A 1 75 ? 56.607 0.747 -17.280 1.00 82.19 75 LYS A C 1
ATOM 608 O O . LYS A 1 75 ? 55.496 0.508 -17.737 1.00 82.19 75 LYS A O 1
ATOM 613 N N . TYR A 1 76 ? 57.409 1.687 -17.763 1.00 84.38 76 TYR A N 1
ATOM 614 C CA . TYR A 1 76 ? 57.091 2.403 -18.992 1.00 84.38 76 TYR A CA 1
ATOM 615 C C . TYR A 1 76 ? 56.997 1.421 -20.159 1.00 84.38 76 TYR A C 1
ATOM 617 O O . TYR A 1 76 ? 57.840 0.532 -20.279 1.00 84.38 76 TYR A O 1
ATOM 625 N N . GLN A 1 77 ? 55.983 1.609 -20.996 1.00 85.06 77 GLN A N 1
ATOM 626 C CA . GLN A 1 77 ? 55.712 0.760 -22.149 1.00 85.06 77 GLN A CA 1
ATOM 627 C C . GLN A 1 77 ? 55.760 1.571 -23.440 1.00 85.06 77 GLN A C 1
ATOM 629 O O . GLN A 1 77 ? 56.575 1.289 -24.312 1.00 85.06 77 GLN A O 1
ATOM 634 N N . CYS A 1 78 ? 54.913 2.599 -23.545 1.00 89.81 78 CYS A N 1
ATOM 635 C CA . CYS A 1 78 ? 54.695 3.342 -24.784 1.00 89.81 78 CYS A CA 1
ATOM 636 C C . CYS A 1 78 ? 54.256 4.790 -24.541 1.00 89.81 78 CYS A C 1
ATOM 638 O O . CYS A 1 78 ? 53.990 5.211 -23.414 1.00 89.81 78 CYS A O 1
ATOM 640 N N . VAL A 1 79 ? 54.131 5.549 -25.629 1.00 90.38 79 VAL A N 1
ATOM 641 C CA . VAL A 1 79 ? 53.488 6.866 -25.666 1.00 90.38 79 VAL A CA 1
ATOM 642 C C . VAL A 1 79 ? 52.005 6.719 -26.021 1.00 90.38 79 VAL A C 1
ATOM 644 O O . VAL A 1 79 ? 51.592 5.805 -26.734 1.00 90.38 79 VAL A O 1
ATOM 647 N N . ALA A 1 80 ? 51.190 7.652 -25.544 1.00 93.62 80 ALA A N 1
ATOM 648 C CA . ALA A 1 80 ? 49.836 7.878 -26.026 1.00 93.62 80 ALA A CA 1
ATOM 649 C C . ALA A 1 80 ? 49.588 9.371 -26.263 1.00 93.62 80 ALA A C 1
ATOM 651 O O . ALA A 1 80 ? 50.384 10.230 -25.885 1.00 93.62 80 ALA A O 1
ATOM 652 N N . THR A 1 81 ? 48.467 9.687 -26.903 1.00 95.62 81 THR A N 1
ATOM 653 C CA . THR A 1 81 ? 48.058 11.064 -27.187 1.00 95.62 81 THR A CA 1
ATOM 654 C C . THR A 1 81 ? 46.631 11.316 -26.709 1.00 95.62 81 THR A C 1
ATOM 656 O O . THR A 1 81 ? 45.719 10.561 -27.041 1.00 95.62 81 THR A O 1
ATOM 659 N N . LEU A 1 82 ? 46.423 12.384 -25.939 1.00 95.44 82 LEU A N 1
ATOM 660 C CA . LEU A 1 82 ? 45.115 12.806 -25.436 1.00 95.44 82 LEU A CA 1
ATOM 661 C C . LEU A 1 82 ? 44.237 13.366 -26.557 1.00 95.44 82 LEU A C 1
ATOM 663 O O . LEU A 1 82 ? 44.608 14.344 -27.203 1.00 95.44 82 LEU A O 1
ATOM 667 N N . ILE A 1 83 ? 43.055 12.774 -26.749 1.00 94.75 83 ILE A N 1
ATOM 668 C CA . ILE A 1 83 ? 42.100 13.146 -27.811 1.00 94.75 83 ILE A CA 1
ATOM 669 C C . ILE A 1 83 ? 40.736 13.614 -27.272 1.00 94.75 83 ILE A C 1
ATOM 671 O O . ILE A 1 83 ? 39.944 14.189 -28.017 1.00 94.75 83 ILE A O 1
ATOM 675 N N . SER A 1 84 ? 40.445 13.381 -25.988 1.00 91.19 84 SER A N 1
ATOM 676 C CA . SER A 1 84 ? 39.296 13.937 -25.253 1.00 91.19 84 SER A CA 1
ATOM 677 C C . SER A 1 84 ? 39.583 13.960 -23.751 1.00 91.19 84 SER A C 1
ATOM 679 O O . SER A 1 84 ? 40.647 13.544 -23.310 1.00 91.19 84 SER A O 1
ATOM 681 N N . GLU A 1 85 ? 38.651 14.446 -22.934 1.00 88.56 85 GLU A N 1
ATOM 682 C CA . GLU A 1 85 ? 38.807 14.542 -21.480 1.00 88.56 85 GLU A CA 1
ATOM 683 C C . GLU A 1 85 ? 38.889 13.175 -20.793 1.00 88.56 85 GLU A C 1
ATOM 685 O O . GLU A 1 85 ? 39.220 13.107 -19.622 1.00 88.56 85 GLU A O 1
ATOM 690 N N . ASN A 1 86 ? 38.605 12.071 -21.481 1.00 89.69 86 ASN A N 1
ATOM 691 C CA . ASN A 1 86 ? 38.644 10.730 -20.895 1.00 89.69 86 ASN A CA 1
ATOM 692 C C . ASN A 1 86 ? 39.229 9.663 -21.826 1.00 89.69 86 ASN A C 1
ATOM 694 O O . ASN A 1 86 ? 39.104 8.477 -21.523 1.00 89.69 86 ASN A O 1
ATOM 698 N N . SER A 1 87 ? 39.812 10.044 -22.965 1.00 94.00 87 SER A N 1
ATOM 699 C CA . SER A 1 87 ? 40.295 9.087 -23.963 1.00 94.00 87 SER A CA 1
ATOM 700 C C . SER A 1 87 ? 41.661 9.485 -24.512 1.00 94.00 87 SER A C 1
ATOM 702 O O . SER A 1 87 ? 41.876 10.633 -24.914 1.00 94.00 87 SER A O 1
ATOM 704 N N . VAL A 1 88 ? 42.564 8.507 -24.576 1.00 96.56 88 VAL A N 1
ATOM 705 C CA . VAL A 1 88 ? 43.864 8.618 -25.252 1.00 96.56 88 VAL A CA 1
ATOM 706 C C . VAL A 1 88 ? 43.956 7.603 -26.391 1.00 96.56 88 VAL A C 1
ATOM 708 O O . VAL A 1 88 ? 43.345 6.536 -26.318 1.00 96.56 88 VAL A O 1
ATOM 711 N N . VAL A 1 89 ? 44.718 7.927 -27.432 1.00 97.19 89 VAL A N 1
ATOM 712 C CA . VAL A 1 89 ? 45.018 7.033 -28.560 1.00 97.19 89 VAL A CA 1
ATOM 713 C C . VAL A 1 89 ? 46.488 6.619 -28.542 1.00 97.19 89 VAL A C 1
ATOM 715 O O . VAL A 1 89 ? 47.354 7.423 -28.195 1.00 97.19 89 VAL A O 1
ATOM 718 N N . THR A 1 90 ? 46.768 5.369 -28.894 1.00 96.50 90 THR A N 1
ATOM 719 C CA . THR A 1 90 ? 48.116 4.783 -28.985 1.00 96.50 90 THR A CA 1
ATOM 720 C C . THR A 1 90 ? 48.138 3.702 -30.077 1.00 96.50 90 THR A C 1
ATOM 722 O O . THR A 1 90 ? 47.120 3.481 -30.742 1.00 96.50 90 THR A O 1
ATOM 725 N N . SER A 1 91 ? 49.272 3.039 -30.298 1.00 95.69 91 SER A N 1
ATOM 726 C CA . SER A 1 91 ? 49.353 1.864 -31.170 1.00 95.69 91 SER A CA 1
ATOM 727 C C . SER A 1 91 ? 48.740 0.632 -30.492 1.00 95.69 91 SER A C 1
ATOM 729 O O . SER A 1 91 ? 48.721 0.506 -29.269 1.00 95.69 91 SER A O 1
ATOM 731 N N . GLY A 1 92 ? 48.205 -0.289 -31.289 1.00 94.81 92 GLY A N 1
ATOM 732 C CA . GLY A 1 92 ? 47.568 -1.512 -30.802 1.00 94.81 92 GLY A CA 1
ATOM 733 C C . GLY A 1 92 ? 48.555 -2.442 -30.102 1.00 94.81 92 GLY A C 1
ATOM 734 O O . GLY A 1 92 ? 48.277 -2.907 -28.999 1.00 94.81 92 GLY A O 1
ATOM 735 N N . HIS A 1 93 ? 49.742 -2.630 -30.682 1.00 93.62 93 HIS A N 1
ATOM 736 C CA . HIS A 1 93 ? 50.796 -3.492 -30.141 1.00 93.62 93 HIS A CA 1
ATOM 737 C C . HIS A 1 93 ? 51.255 -3.071 -28.739 1.00 93.62 93 HIS A C 1
ATOM 739 O O . HIS A 1 93 ? 51.710 -3.903 -27.960 1.00 93.62 93 HIS A O 1
ATOM 745 N N . CYS A 1 94 ? 51.097 -1.790 -28.391 1.00 93.06 94 CYS A N 1
ATOM 746 C CA . CYS A 1 94 ? 51.435 -1.273 -27.071 1.00 93.06 94 CYS A CA 1
ATOM 747 C C . CYS A 1 94 ? 50.515 -1.770 -25.963 1.00 93.06 94 CYS A C 1
ATOM 749 O O . CYS A 1 94 ? 50.851 -1.556 -24.809 1.00 93.06 94 CYS A O 1
ATOM 751 N N . VAL A 1 95 ? 49.352 -2.347 -26.274 1.00 94.06 95 VAL A N 1
ATOM 752 C CA . VAL A 1 95 ? 48.348 -2.751 -25.273 1.00 94.06 95 VAL A CA 1
ATOM 753 C C . VAL A 1 95 ? 47.597 -4.034 -25.646 1.00 94.06 95 VAL A C 1
ATOM 755 O O . VAL A 1 95 ? 46.650 -4.411 -24.959 1.00 94.06 95 VAL A O 1
ATOM 758 N N . ALA A 1 96 ? 47.974 -4.703 -26.741 1.00 91.56 96 ALA A N 1
ATOM 759 C CA . ALA A 1 96 ? 47.216 -5.817 -27.318 1.00 91.56 96 ALA A CA 1
ATOM 760 C C . ALA A 1 96 ? 47.011 -6.987 -26.341 1.00 91.56 96 ALA A C 1
ATOM 762 O O . ALA A 1 96 ? 45.966 -7.636 -26.371 1.00 91.56 96 ALA A O 1
ATOM 763 N N . ASN A 1 97 ? 47.982 -7.208 -25.452 1.00 88.62 97 ASN A N 1
ATOM 764 C CA . ASN A 1 97 ? 48.000 -8.310 -24.491 1.00 88.62 97 ASN A CA 1
ATOM 765 C C . ASN A 1 97 ? 47.794 -7.855 -23.034 1.00 88.62 97 ASN A C 1
ATOM 767 O O . ASN A 1 97 ? 47.915 -8.665 -22.114 1.00 88.62 97 ASN A O 1
ATOM 771 N N . ASP A 1 98 ? 47.453 -6.583 -22.815 1.00 89.81 98 ASP A N 1
ATOM 772 C CA . ASP A 1 98 ? 47.378 -5.999 -21.478 1.00 89.81 98 ASP A CA 1
ATOM 773 C C . ASP A 1 98 ? 45.959 -6.067 -20.900 1.00 89.81 98 ASP A C 1
ATOM 775 O O . ASP A 1 98 ? 44.949 -5.868 -21.582 1.00 89.81 98 ASP A O 1
ATOM 779 N N . LEU A 1 99 ? 45.865 -6.275 -19.586 1.00 86.38 99 LEU A N 1
ATOM 780 C CA . LEU A 1 99 ? 44.611 -6.109 -18.857 1.00 86.38 99 LEU A CA 1
ATOM 781 C C . LEU A 1 99 ? 44.402 -4.624 -18.511 1.00 86.38 99 LEU A C 1
ATOM 783 O O . LEU A 1 99 ? 45.310 -4.015 -17.945 1.00 86.38 99 LEU A O 1
ATOM 787 N N . PRO A 1 100 ? 43.200 -4.036 -18.717 1.00 86.75 100 PRO A N 1
ATOM 788 C CA . PRO A 1 100 ? 42.943 -2.624 -18.399 1.00 86.75 100 PRO A CA 1
ATOM 789 C C . PRO A 1 100 ? 43.345 -2.219 -16.971 1.00 86.75 100 PRO A C 1
ATOM 791 O O . PRO A 1 100 ? 43.861 -1.130 -16.748 1.00 86.75 100 PRO A O 1
ATOM 794 N N . THR A 1 101 ? 43.167 -3.122 -16.002 1.00 83.25 101 THR A N 1
ATOM 795 C CA . THR A 1 101 ? 43.491 -2.897 -14.584 1.00 83.25 101 THR A CA 1
ATOM 796 C C . THR A 1 101 ? 44.986 -2.783 -14.281 1.00 83.25 101 THR A C 1
ATOM 798 O O . THR A 1 101 ? 45.341 -2.360 -13.185 1.00 83.25 101 THR A O 1
ATOM 801 N N . GLU A 1 102 ? 45.854 -3.191 -15.206 1.00 90.75 102 GLU A N 1
ATOM 802 C CA . GLU A 1 102 ? 47.315 -3.170 -15.049 1.00 90.75 102 GLU A CA 1
ATOM 803 C C . GLU A 1 102 ? 47.982 -1.998 -15.784 1.00 90.75 102 GLU A C 1
ATOM 805 O O . GLU A 1 102 ? 49.192 -1.798 -15.640 1.00 90.75 102 GLU A O 1
ATOM 810 N N . VAL A 1 103 ? 47.192 -1.223 -16.535 1.00 93.25 103 VAL A N 1
ATOM 811 C CA . VAL A 1 103 ? 47.647 -0.100 -17.355 1.00 93.25 103 VAL A CA 1
ATOM 812 C C . VAL A 1 103 ? 47.361 1.228 -16.649 1.00 93.25 103 VAL A C 1
ATOM 814 O O . VAL A 1 103 ? 46.234 1.510 -16.231 1.00 93.25 103 VAL A O 1
ATOM 817 N N . GLU A 1 104 ? 48.386 2.072 -16.554 1.00 93.69 104 GLU A N 1
ATOM 818 C CA . GLU A 1 104 ? 48.318 3.448 -16.058 1.00 93.69 104 GLU A CA 1
ATOM 819 C C . GLU A 1 104 ? 48.700 4.422 -17.182 1.00 93.69 104 GLU A C 1
ATOM 821 O O . GLU A 1 104 ? 49.686 4.216 -17.888 1.00 93.69 104 GLU A O 1
ATOM 826 N N . VAL A 1 105 ? 47.942 5.510 -17.326 1.00 94.12 105 VAL A N 1
ATOM 827 C CA . VAL A 1 105 ? 48.239 6.612 -18.250 1.00 94.12 105 VAL A CA 1
ATOM 828 C C . VAL A 1 105 ? 48.608 7.857 -17.450 1.00 94.12 105 VAL A C 1
ATOM 830 O O . VAL A 1 105 ? 47.866 8.254 -16.550 1.00 94.12 105 VAL A O 1
ATOM 833 N N . ARG A 1 106 ? 49.729 8.499 -17.792 1.00 91.44 106 ARG A N 1
ATOM 834 C CA . ARG A 1 106 ? 50.187 9.753 -17.169 1.00 91.44 106 ARG A CA 1
ATOM 835 C C . ARG A 1 106 ? 50.236 10.888 -18.183 1.00 91.44 106 ARG A C 1
ATOM 837 O O . ARG A 1 106 ? 50.750 10.708 -19.283 1.00 91.44 106 ARG A O 1
ATOM 844 N N . LEU A 1 107 ? 49.713 12.049 -17.796 1.00 89.62 107 LEU A N 1
ATOM 845 C CA . LEU A 1 107 ? 49.629 13.274 -18.599 1.00 89.62 107 LEU A CA 1
ATOM 846 C C . LEU A 1 107 ? 50.305 14.440 -17.876 1.00 89.62 107 LEU A C 1
ATOM 848 O O . LEU A 1 107 ? 50.334 14.458 -16.647 1.00 89.62 107 LEU A O 1
ATOM 852 N N . GLY A 1 108 ? 50.768 15.442 -18.629 1.00 80.75 108 GLY A N 1
ATOM 853 C CA . GLY A 1 108 ? 51.215 16.727 -18.074 1.00 80.75 108 GLY A CA 1
ATOM 854 C C . GLY A 1 108 ? 52.617 16.729 -17.463 1.00 80.75 108 GLY A C 1
ATOM 855 O O . GLY A 1 108 ? 52.908 17.615 -16.665 1.00 80.75 108 GLY A O 1
ATOM 856 N N . SER A 1 109 ? 53.473 15.765 -17.822 1.00 73.50 109 SER A N 1
ATOM 857 C CA . SER A 1 109 ? 54.868 15.729 -17.373 1.00 73.50 109 SER A CA 1
ATOM 858 C C . SER A 1 109 ? 55.863 15.832 -18.534 1.00 73.50 109 SER A C 1
ATOM 860 O O . SER A 1 109 ? 55.682 15.179 -19.562 1.00 73.50 109 SER A O 1
ATOM 862 N N . SER A 1 110 ? 56.911 16.649 -18.376 1.00 64.38 110 SER A N 1
ATOM 863 C CA . SER A 1 110 ? 58.055 16.733 -19.300 1.00 64.38 110 SER A CA 1
ATOM 864 C C . SER A 1 110 ? 59.241 15.862 -18.884 1.00 64.38 110 SER A C 1
ATOM 866 O O . SER A 1 110 ? 60.139 15.639 -19.700 1.00 64.38 110 SER A O 1
ATOM 868 N N . LYS A 1 111 ? 59.235 15.335 -17.653 1.00 63.59 111 LYS A N 1
ATOM 869 C CA . LYS A 1 111 ? 60.304 14.508 -17.083 1.00 63.59 111 LYS A CA 1
ATOM 870 C C . LYS A 1 111 ? 59.847 13.066 -16.881 1.00 63.59 111 LYS A C 1
ATOM 872 O O . LYS A 1 111 ? 58.805 12.803 -16.302 1.00 63.59 111 LYS A O 1
ATOM 877 N N . PHE A 1 112 ? 60.670 12.107 -17.294 1.00 55.84 112 PHE A N 1
ATOM 878 C CA . PHE A 1 112 ? 60.285 10.691 -17.294 1.00 55.84 112 PHE A CA 1
ATOM 879 C C . PHE A 1 112 ? 60.118 10.062 -15.888 1.00 55.84 112 PHE A C 1
ATOM 881 O O . PHE A 1 112 ? 59.318 9.140 -15.717 1.00 55.84 112 PHE A O 1
ATOM 888 N N . LEU A 1 113 ? 60.873 10.527 -14.879 1.00 52.22 113 LEU A N 1
ATOM 889 C CA . LEU A 1 113 ? 60.986 9.884 -13.551 1.00 52.22 113 LEU A CA 1
ATOM 890 C C . LEU A 1 113 ? 60.522 10.751 -12.367 1.00 52.22 113 LEU A C 1
ATOM 892 O O . LEU A 1 113 ? 60.445 10.246 -11.246 1.00 52.22 113 LEU A O 1
ATOM 896 N N . GLU A 1 114 ? 60.209 12.032 -12.577 1.00 55.59 114 GLU A N 1
ATOM 897 C CA . GLU A 1 114 ? 59.855 12.958 -11.495 1.00 55.59 114 GLU A CA 1
ATOM 898 C C . GLU A 1 114 ? 58.351 13.245 -11.483 1.00 55.59 114 GLU A C 1
ATOM 900 O O . GLU A 1 114 ? 57.758 13.593 -12.499 1.00 55.59 114 GLU A O 1
ATOM 905 N N . SER A 1 115 ? 57.723 13.123 -10.310 1.00 57.09 115 SER A N 1
ATOM 906 C CA . SER A 1 115 ? 56.347 13.581 -10.110 1.00 57.09 115 SER A CA 1
ATOM 907 C C . SER A 1 115 ? 56.313 15.106 -10.187 1.00 57.09 115 SER A C 1
ATOM 909 O O . SER A 1 115 ? 56.668 15.785 -9.225 1.00 57.09 115 SER A O 1
ATOM 911 N N . GLU A 1 116 ? 55.859 15.649 -11.310 1.00 64.00 116 GLU A N 1
ATOM 912 C CA . GLU A 1 116 ? 55.629 17.084 -11.461 1.00 64.00 116 GLU A CA 1
ATOM 913 C C . GLU A 1 116 ? 54.256 17.479 -10.909 1.00 64.00 116 GLU A C 1
ATOM 915 O O . GLU A 1 116 ? 53.288 16.723 -10.981 1.00 64.00 116 GLU A O 1
ATOM 920 N N . THR A 1 117 ? 54.144 18.690 -10.364 1.00 62.81 117 THR A N 1
ATOM 921 C CA . THR A 1 117 ? 52.884 19.232 -9.820 1.00 62.81 117 THR A CA 1
ATOM 922 C C . THR A 1 117 ? 51.772 19.346 -10.868 1.00 62.81 117 THR A C 1
ATOM 924 O O . THR A 1 117 ? 50.598 19.396 -10.511 1.00 62.81 117 THR A O 1
ATOM 927 N N . ALA A 1 118 ? 52.139 19.370 -12.150 1.00 69.00 118 ALA A N 1
ATOM 928 C CA . ALA A 1 118 ? 51.239 19.401 -13.298 1.00 69.00 118 ALA A CA 1
ATOM 929 C C . ALA A 1 118 ? 50.720 18.014 -13.735 1.00 69.00 118 ALA A C 1
ATOM 931 O O . ALA A 1 118 ? 49.793 17.944 -14.548 1.00 69.00 118 ALA A O 1
ATOM 932 N N . MET A 1 119 ? 51.291 16.923 -13.206 1.00 82.38 119 MET A N 1
ATOM 933 C CA . MET A 1 119 ? 51.011 15.562 -13.658 1.00 82.38 119 MET A CA 1
ATOM 934 C C . MET A 1 119 ? 49.645 15.058 -13.173 1.00 82.38 119 MET A C 1
ATOM 936 O O . MET A 1 119 ? 49.297 15.184 -11.998 1.00 82.38 119 MET A O 1
ATOM 940 N N . GLN A 1 120 ? 48.891 14.412 -14.063 1.00 88.81 120 GLN A N 1
ATOM 941 C CA . GLN A 1 120 ? 47.682 13.660 -13.716 1.00 88.81 120 GLN A CA 1
ATOM 942 C C . GLN A 1 120 ? 47.837 12.190 -14.138 1.00 88.81 120 GLN A C 1
ATOM 944 O O . GLN A 1 120 ? 48.179 11.908 -15.288 1.00 88.81 120 GLN A O 1
ATOM 949 N N . SER A 1 121 ? 47.575 11.267 -13.206 1.00 90.50 121 SER A N 1
ATOM 950 C CA . SER A 1 121 ? 47.608 9.811 -13.417 1.00 90.50 121 SER A CA 1
ATOM 951 C C . SER A 1 121 ? 46.199 9.228 -13.475 1.00 90.50 121 SER A C 1
ATOM 953 O O . SER A 1 121 ? 45.348 9.559 -12.648 1.00 90.50 121 SER A O 1
ATOM 955 N N . PHE A 1 122 ? 45.979 8.301 -14.404 1.00 91.69 122 PHE A N 1
ATOM 956 C CA . PHE A 1 122 ? 44.687 7.666 -14.650 1.00 91.69 122 PHE A CA 1
ATOM 957 C C . PHE A 1 122 ? 44.852 6.154 -14.787 1.00 91.69 122 PHE A C 1
ATOM 959 O O . PHE A 1 122 ? 45.746 5.685 -15.490 1.00 91.69 122 PHE A O 1
ATOM 966 N N . GLY A 1 123 ? 43.957 5.386 -14.164 1.00 89.38 123 GLY A N 1
ATOM 967 C CA . GLY A 1 123 ? 43.790 3.976 -14.518 1.00 89.38 123 GLY A CA 1
ATOM 968 C C . GLY A 1 123 ? 43.017 3.838 -15.830 1.00 89.38 123 GLY A C 1
ATOM 969 O O . GLY A 1 123 ? 42.336 4.775 -16.257 1.00 89.38 123 GLY A O 1
ATOM 970 N N . VAL A 1 124 ? 43.076 2.665 -16.458 1.00 90.44 124 VAL A N 1
ATOM 971 C CA . VAL A 1 124 ? 42.304 2.367 -17.673 1.00 90.44 124 VAL A CA 1
ATOM 972 C C . VAL A 1 124 ? 41.108 1.474 -17.336 1.00 90.44 124 VAL A C 1
ATOM 974 O O . VAL A 1 124 ? 41.246 0.403 -16.754 1.00 90.44 124 VAL A O 1
ATOM 977 N N . VAL A 1 125 ? 39.900 1.905 -17.711 1.00 82.44 125 VAL A N 1
ATOM 978 C CA . VAL A 1 125 ? 38.669 1.109 -17.510 1.00 82.44 125 VAL A CA 1
ATOM 979 C C . VAL A 1 125 ? 38.344 0.221 -18.706 1.00 82.44 125 VAL A C 1
ATOM 981 O O . VAL A 1 125 ? 37.659 -0.792 -18.557 1.00 82.44 125 VAL A O 1
ATOM 984 N N . LYS A 1 126 ? 38.828 0.582 -19.899 1.00 87.50 126 LYS A N 1
ATOM 985 C CA . LYS A 1 126 ? 38.621 -0.190 -21.126 1.00 87.50 126 LYS A CA 1
ATOM 986 C C . LYS A 1 126 ? 39.717 0.094 -22.151 1.00 87.50 126 LYS A C 1
ATOM 988 O O . LYS A 1 126 ? 40.069 1.251 -22.367 1.00 87.50 126 LYS A O 1
ATOM 993 N N . ILE A 1 127 ? 40.181 -0.966 -22.807 1.00 92.75 127 ILE A N 1
ATOM 994 C CA . ILE A 1 127 ? 41.057 -0.921 -23.980 1.00 92.75 127 ILE A CA 1
ATOM 995 C C . ILE A 1 127 ? 40.196 -1.268 -25.199 1.00 92.75 127 ILE A C 1
ATOM 997 O O . ILE A 1 127 ? 39.569 -2.330 -25.238 1.00 92.75 127 ILE A O 1
ATOM 1001 N N . PHE A 1 128 ? 40.124 -0.361 -26.167 1.00 93.31 128 PHE A N 1
ATOM 1002 C CA . PHE A 1 128 ? 39.501 -0.583 -27.468 1.00 93.31 128 PHE A CA 1
ATOM 1003 C C . PHE A 1 128 ? 40.606 -0.834 -28.494 1.00 93.31 128 PHE A C 1
ATOM 1005 O O . PHE A 1 128 ? 41.086 0.100 -29.133 1.00 93.31 128 PHE A O 1
ATOM 1012 N N . LEU A 1 129 ? 41.026 -2.093 -28.620 1.00 95.62 129 LEU A N 1
ATOM 1013 C CA . LEU A 1 129 ? 41.917 -2.538 -29.689 1.00 95.62 129 LEU A CA 1
ATOM 1014 C C . LEU A 1 129 ? 41.131 -2.603 -31.003 1.00 95.62 129 LEU A C 1
ATOM 1016 O O . LEU A 1 129 ? 39.981 -3.057 -31.009 1.00 95.62 129 LEU A O 1
ATOM 1020 N N . HIS A 1 130 ? 41.715 -2.137 -32.108 1.00 95.44 130 HIS A N 1
ATOM 1021 C CA . HIS A 1 130 ? 41.039 -2.222 -33.399 1.00 95.44 130 HIS A CA 1
ATOM 1022 C C . HIS A 1 130 ? 40.744 -3.697 -33.751 1.00 95.44 130 HIS A C 1
ATOM 1024 O O . HIS A 1 130 ? 41.640 -4.534 -33.658 1.00 95.44 130 HIS A O 1
ATOM 1030 N N . PRO A 1 131 ? 39.513 -4.055 -34.167 1.00 92.31 131 PRO A N 1
ATOM 1031 C CA . PRO A 1 131 ? 39.104 -5.458 -34.330 1.00 92.31 131 PRO A CA 1
ATOM 1032 C C . PRO A 1 131 ? 39.880 -6.217 -35.414 1.00 92.31 131 PRO A C 1
ATOM 1034 O O . PRO A 1 131 ? 39.938 -7.440 -35.376 1.00 92.31 131 PRO A O 1
ATOM 1037 N N . ASN A 1 132 ? 40.466 -5.488 -36.366 1.00 94.00 132 ASN A N 1
ATOM 1038 C CA . ASN A 1 132 ? 41.288 -6.043 -37.444 1.00 94.00 132 ASN A CA 1
ATOM 1039 C C . ASN A 1 132 ? 42.794 -5.821 -37.206 1.00 94.00 132 ASN A C 1
ATOM 1041 O O . ASN A 1 132 ? 43.555 -5.795 -38.172 1.00 94.00 132 ASN A O 1
ATOM 1045 N N . TYR A 1 133 ? 43.211 -5.547 -35.965 1.00 94.44 133 TYR A N 1
ATOM 1046 C CA . TYR A 1 133 ? 44.629 -5.453 -35.625 1.00 94.44 133 TYR A CA 1
ATOM 1047 C C . TYR A 1 133 ? 45.329 -6.796 -35.866 1.00 94.44 133 TYR A C 1
ATOM 1049 O O . TYR A 1 133 ? 44.813 -7.844 -35.478 1.00 94.44 133 TYR A O 1
ATOM 1057 N N . ASP A 1 134 ? 46.490 -6.745 -36.510 1.00 91.44 134 ASP A N 1
ATOM 1058 C CA . ASP A 1 134 ? 47.304 -7.904 -36.864 1.00 91.44 134 ASP A CA 1
ATOM 1059 C C . ASP A 1 134 ? 48.723 -7.720 -36.309 1.00 91.44 134 ASP A C 1
ATOM 1061 O O . ASP A 1 134 ? 49.426 -6.773 -36.669 1.00 91.44 134 ASP A O 1
ATOM 1065 N N . GLU A 1 135 ? 49.123 -8.615 -35.405 1.00 88.06 135 GLU A N 1
ATOM 1066 C CA . GLU A 1 135 ? 50.395 -8.536 -34.674 1.00 88.06 135 GLU A CA 1
ATOM 1067 C C . GLU A 1 135 ? 51.614 -8.842 -35.561 1.00 88.06 135 GLU A C 1
ATOM 1069 O O . GLU A 1 135 ? 52.696 -8.318 -35.313 1.00 88.06 135 GLU A O 1
ATOM 1074 N N . GLU A 1 136 ? 51.453 -9.639 -36.623 1.00 86.62 136 GLU A N 1
ATOM 1075 C CA . GLU A 1 136 ? 52.560 -10.013 -37.514 1.00 86.62 136 GLU A CA 1
ATOM 1076 C C . GLU A 1 136 ? 52.884 -8.902 -38.521 1.00 86.62 136 GLU A C 1
ATOM 1078 O O . GLU A 1 136 ? 54.046 -8.638 -38.834 1.00 86.62 136 GLU A O 1
ATOM 1083 N N . THR A 1 137 ? 51.850 -8.247 -39.047 1.00 87.06 137 THR A N 1
ATOM 1084 C CA . THR A 1 137 ? 51.967 -7.244 -40.116 1.00 87.06 137 THR A CA 1
ATOM 1085 C C . THR A 1 137 ? 51.876 -5.806 -39.618 1.00 87.06 137 THR A C 1
ATOM 1087 O O . THR A 1 137 ? 52.142 -4.889 -40.395 1.00 87.06 137 THR A O 1
ATOM 1090 N N . PHE A 1 138 ? 51.500 -5.595 -38.351 1.00 88.50 138 PHE A N 1
ATOM 1091 C CA . PHE A 1 138 ? 51.168 -4.286 -37.770 1.00 88.50 138 PHE A CA 1
ATOM 1092 C C . PHE A 1 138 ? 50.041 -3.556 -38.521 1.00 88.50 138 PHE A C 1
ATOM 1094 O O . PHE A 1 138 ? 49.904 -2.330 -38.471 1.00 88.50 138 PHE A O 1
ATOM 1101 N N . ASN A 1 139 ? 49.191 -4.300 -39.231 1.00 90.88 139 ASN A N 1
ATOM 1102 C CA . ASN A 1 139 ? 48.007 -3.721 -39.846 1.00 90.88 139 ASN A CA 1
ATOM 1103 C C . ASN A 1 139 ? 46.994 -3.322 -38.781 1.00 90.88 139 ASN A C 1
ATOM 1105 O O . ASN A 1 139 ? 46.754 -4.052 -37.824 1.00 90.88 139 ASN A O 1
ATOM 1109 N N . ASN A 1 140 ? 46.367 -2.163 -38.977 1.00 93.88 140 ASN A N 1
ATOM 1110 C CA . ASN A 1 140 ? 45.438 -1.577 -38.014 1.00 93.88 140 ASN A CA 1
ATOM 1111 C C . ASN A 1 140 ? 46.000 -1.451 -36.592 1.00 93.88 140 ASN A C 1
ATOM 1113 O O . ASN A 1 140 ? 45.282 -1.651 -35.612 1.00 93.88 140 ASN A O 1
ATOM 1117 N N . ASP A 1 141 ? 47.281 -1.100 -36.488 1.00 96.06 141 ASP A N 1
ATOM 1118 C CA . ASP A 1 141 ? 47.993 -0.894 -35.231 1.00 96.06 141 ASP A CA 1
ATOM 1119 C C . ASP A 1 141 ? 47.566 0.411 -34.535 1.00 96.06 141 ASP A C 1
ATOM 1121 O O . ASP A 1 141 ? 48.281 1.415 -34.528 1.00 96.06 141 ASP A O 1
ATOM 1125 N N . ILE A 1 142 ? 46.350 0.405 -33.982 1.00 97.25 142 ILE A N 1
ATOM 1126 C CA . ILE A 1 142 ? 45.734 1.513 -33.246 1.00 97.25 142 ILE A CA 1
ATOM 1127 C C . ILE A 1 142 ? 44.846 0.993 -32.107 1.00 97.25 142 ILE A C 1
ATOM 1129 O O . ILE A 1 142 ? 44.103 0.019 -32.255 1.00 97.25 142 ILE A O 1
ATOM 1133 N N . ALA A 1 143 ? 44.894 1.676 -30.964 1.00 97.38 143 ALA A N 1
ATOM 1134 C CA . ALA A 1 143 ? 44.028 1.429 -29.819 1.00 97.38 143 ALA A CA 1
ATOM 1135 C C . ALA A 1 143 ? 43.583 2.736 -29.145 1.00 97.38 143 ALA A C 1
ATOM 1137 O O . ALA A 1 143 ? 44.306 3.735 -29.146 1.00 97.38 143 ALA A O 1
ATOM 1138 N N . ILE A 1 144 ? 42.394 2.713 -28.532 1.00 96.25 144 ILE A N 1
ATOM 1139 C CA . ILE A 1 144 ? 41.891 3.791 -27.666 1.00 96.25 144 ILE A CA 1
ATOM 1140 C C . ILE A 1 144 ? 41.775 3.278 -26.235 1.00 96.25 144 ILE A C 1
ATOM 1142 O O . ILE A 1 144 ? 41.148 2.248 -25.984 1.00 96.25 144 ILE A 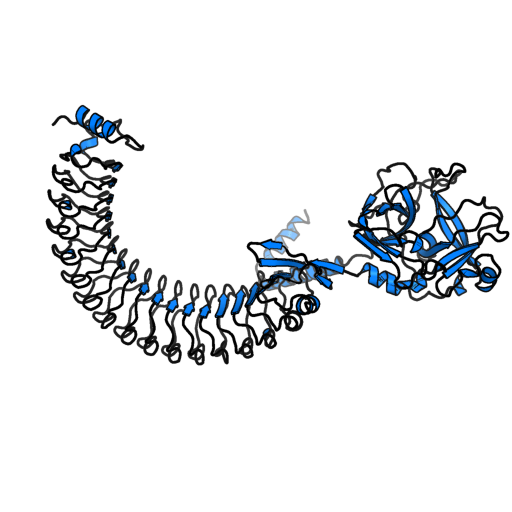O 1
ATOM 1146 N N . LEU A 1 145 ? 42.331 4.024 -25.283 1.00 95.94 145 LEU A N 1
ATOM 1147 C CA . LEU A 1 145 ? 42.228 3.723 -23.856 1.00 95.94 145 LEU A CA 1
ATOM 1148 C C . LEU A 1 145 ? 41.233 4.683 -23.206 1.00 95.94 145 LEU A C 1
ATOM 1150 O O . LEU A 1 145 ? 41.381 5.903 -23.313 1.00 95.94 145 LEU A O 1
ATOM 1154 N N . ARG A 1 146 ? 40.232 4.132 -22.512 1.00 91.56 146 ARG A N 1
ATOM 1155 C CA . ARG A 1 146 ? 39.285 4.910 -21.705 1.00 91.56 146 ARG A CA 1
ATOM 1156 C C . ARG A 1 146 ? 39.833 5.079 -20.293 1.00 91.56 146 ARG A C 1
ATOM 1158 O O . ARG A 1 146 ? 40.043 4.089 -19.589 1.00 91.56 146 ARG A O 1
ATOM 1165 N N . LEU A 1 147 ? 40.022 6.328 -19.884 1.00 90.00 147 LEU A N 1
ATOM 1166 C CA . LEU A 1 147 ? 40.529 6.702 -18.566 1.00 90.00 147 LEU A CA 1
ATOM 1167 C C . LEU A 1 147 ? 39.467 6.469 -17.479 1.00 90.00 147 LEU A C 1
ATOM 1169 O O . LEU A 1 147 ? 38.266 6.591 -17.725 1.00 90.00 147 LEU A O 1
ATOM 1173 N N . SER A 1 148 ? 39.909 6.151 -16.262 1.00 83.06 148 SER A N 1
ATOM 1174 C CA . SER A 1 148 ? 39.049 5.901 -15.097 1.00 83.06 148 SER A CA 1
ATOM 1175 C C . SER A 1 148 ? 38.301 7.136 -14.599 1.00 83.06 148 SER A C 1
ATOM 1177 O O . SER A 1 148 ? 37.262 7.012 -13.954 1.00 83.06 148 SER A O 1
ATOM 1179 N N . THR A 1 149 ? 38.838 8.321 -14.878 1.00 79.38 149 THR A N 1
ATOM 1180 C CA . THR A 1 149 ? 38.289 9.629 -14.510 1.00 79.38 149 THR A CA 1
ATOM 1181 C C . THR A 1 149 ? 38.577 10.636 -15.623 1.00 79.38 149 THR A C 1
ATOM 1183 O O . THR A 1 149 ? 39.393 10.384 -16.508 1.00 79.38 149 THR A O 1
ATOM 1186 N N . TYR A 1 150 ? 37.893 11.780 -15.584 1.00 83.81 150 TYR A N 1
ATOM 1187 C CA . TYR A 1 150 ? 38.101 12.865 -16.539 1.00 83.81 150 TYR A CA 1
ATOM 1188 C C . TYR A 1 150 ? 39.388 13.640 -16.225 1.00 83.81 150 TYR A C 1
ATOM 1190 O O . TYR A 1 150 ? 39.584 14.083 -15.092 1.00 83.81 150 TYR A O 1
ATOM 1198 N N . ALA A 1 151 ? 40.242 13.821 -17.228 1.00 85.56 151 ALA A N 1
ATOM 1199 C CA . ALA A 1 151 ? 41.405 14.685 -17.188 1.00 85.56 151 ALA A CA 1
ATOM 1200 C C . ALA A 1 151 ? 40.982 16.148 -17.062 1.00 85.56 151 ALA A C 1
ATOM 1202 O O . ALA A 1 151 ? 40.164 16.656 -17.832 1.00 85.56 151 ALA A O 1
ATOM 1203 N N . VAL A 1 152 ? 41.557 16.837 -16.079 1.00 87.44 152 VAL A N 1
ATOM 1204 C CA . VAL A 1 152 ? 41.287 18.252 -15.842 1.00 87.44 152 VAL A CA 1
ATOM 1205 C C . VAL A 1 152 ? 42.171 19.072 -16.768 1.00 87.44 152 VAL A C 1
ATOM 1207 O O . VAL A 1 152 ? 43.390 19.106 -16.606 1.00 87.44 152 VAL A O 1
ATOM 1210 N N . TYR A 1 153 ? 41.554 19.738 -17.738 1.00 88.00 153 TYR A N 1
ATOM 1211 C CA . TYR A 1 153 ? 42.269 20.585 -18.684 1.00 88.00 153 TYR A CA 1
ATOM 1212 C C . TYR A 1 153 ? 42.868 21.817 -18.006 1.00 88.00 153 TYR A C 1
ATOM 1214 O O . TYR A 1 153 ? 42.183 22.549 -17.290 1.00 88.00 153 TYR A O 1
ATOM 1222 N N . ASN A 1 154 ? 44.148 22.059 -18.265 1.00 82.31 154 ASN A N 1
ATOM 1223 C CA . ASN A 1 154 ? 44.908 23.201 -17.763 1.00 82.31 154 ASN A CA 1
ATOM 1224 C C . ASN A 1 154 ? 46.025 23.562 -18.763 1.00 82.31 154 ASN A C 1
ATOM 1226 O O . ASN A 1 154 ? 46.069 23.023 -19.865 1.00 82.31 154 ASN A O 1
ATOM 1230 N N . GLU A 1 155 ? 46.923 24.478 -18.412 1.00 78.12 155 GLU A N 1
ATOM 1231 C CA . GLU A 1 155 ? 48.031 24.894 -19.290 1.00 78.12 155 GLU A CA 1
ATOM 1232 C C . GLU A 1 155 ? 49.049 23.777 -19.607 1.00 78.12 155 GLU A C 1
ATOM 1234 O O . GLU A 1 155 ? 49.844 23.912 -20.532 1.00 78.12 155 GLU A O 1
ATOM 1239 N N . PHE A 1 156 ? 48.998 22.652 -18.892 1.00 81.94 156 PHE A N 1
ATOM 1240 C CA . PHE A 1 156 ? 49.873 21.494 -19.080 1.00 81.94 156 PHE A CA 1
ATOM 1241 C C . PHE A 1 156 ? 49.185 20.312 -19.767 1.00 81.94 156 PHE A C 1
ATOM 1243 O O . PHE A 1 156 ? 49.869 19.438 -20.293 1.00 81.94 156 PHE A O 1
ATOM 1250 N N . ILE A 1 157 ? 47.848 20.262 -19.743 1.00 88.06 157 ILE A N 1
ATOM 1251 C CA . ILE A 1 157 ? 47.036 19.146 -20.239 1.00 88.06 157 ILE A CA 1
ATOM 1252 C C . ILE A 1 157 ? 45.898 19.697 -21.100 1.00 88.06 157 ILE A C 1
ATOM 1254 O O . ILE A 1 157 ? 44.960 20.312 -20.591 1.00 88.06 157 ILE A O 1
ATOM 1258 N N . GLN A 1 158 ? 45.974 19.453 -22.408 1.00 90.31 158 GLN A N 1
ATOM 1259 C CA . GLN A 1 158 ? 44.954 19.792 -23.408 1.00 90.31 158 GLN A CA 1
ATOM 1260 C C . GLN A 1 158 ? 44.918 18.691 -24.475 1.00 90.31 158 GLN A C 1
ATOM 1262 O O . GLN A 1 158 ? 45.966 18.129 -24.792 1.00 90.31 158 GLN A O 1
ATOM 1267 N N . PRO A 1 159 ? 43.752 18.376 -25.060 1.00 94.19 159 PRO A N 1
ATOM 1268 C CA . PRO A 1 159 ? 43.665 17.372 -26.114 1.00 94.19 159 PRO A CA 1
ATOM 1269 C C . PRO A 1 159 ? 44.233 17.909 -27.436 1.00 94.19 159 PRO A C 1
ATOM 1271 O O . PRO A 1 159 ? 44.135 19.104 -27.723 1.00 94.19 159 PRO A O 1
ATOM 1274 N N . ILE A 1 160 ? 44.770 17.032 -28.285 1.00 94.62 160 ILE A N 1
ATOM 1275 C CA . ILE A 1 160 ? 45.096 17.378 -29.676 1.00 94.62 160 ILE A CA 1
ATOM 1276 C C . ILE A 1 160 ? 43.834 17.367 -30.543 1.00 94.62 160 ILE A C 1
ATOM 1278 O O . ILE A 1 160 ? 42.869 16.667 -30.230 1.00 94.62 160 ILE A O 1
ATOM 1282 N N . CYS A 1 161 ? 43.819 18.121 -31.644 1.00 94.38 161 CYS A N 1
ATOM 1283 C CA . CYS A 1 161 ? 42.743 17.989 -32.617 1.00 94.38 161 CYS A CA 1
ATOM 1284 C C . CYS A 1 161 ? 42.903 16.707 -33.444 1.00 94.38 161 CYS A C 1
ATOM 1286 O O . CYS A 1 161 ? 44.000 16.364 -33.893 1.00 94.38 161 CYS A O 1
ATOM 1288 N N . LEU A 1 162 ? 41.791 16.005 -33.673 1.00 92.81 162 LEU A N 1
ATOM 1289 C CA . LEU A 1 162 ? 41.732 14.935 -34.667 1.00 92.81 162 LEU A CA 1
ATOM 1290 C C . LEU A 1 162 ? 41.778 15.530 -36.076 1.00 92.81 162 LEU A C 1
ATOM 1292 O O . LEU A 1 162 ? 41.301 16.644 -36.297 1.00 92.81 162 LEU A O 1
ATOM 1296 N N . TRP A 1 163 ? 42.353 14.780 -37.016 1.00 89.19 163 TRP A N 1
ATOM 1297 C CA . TRP A 1 163 ? 42.512 15.219 -38.399 1.00 89.19 163 TRP A CA 1
ATOM 1298 C C . TRP A 1 163 ? 41.169 15.616 -39.047 1.00 89.19 163 TRP A C 1
ATOM 1300 O O . TRP A 1 163 ? 40.166 14.937 -38.809 1.00 89.19 163 TRP A O 1
ATOM 1310 N N . PRO A 1 164 ? 41.116 16.671 -39.885 1.00 83.88 164 PRO A N 1
ATOM 1311 C CA . PRO A 1 164 ? 39.893 17.043 -40.592 1.00 83.88 164 PRO A CA 1
ATOM 1312 C C . PRO A 1 164 ? 39.385 15.911 -41.496 1.00 83.88 164 PRO A C 1
ATOM 1314 O O . PRO A 1 164 ? 40.107 15.402 -42.357 1.00 83.88 164 PRO A O 1
ATOM 1317 N N . SER A 1 165 ? 38.127 15.506 -41.296 1.00 75.31 165 SER A N 1
ATOM 1318 C CA . SER A 1 165 ? 37.519 14.356 -41.991 1.00 75.31 165 SER A CA 1
ATOM 1319 C C . SER A 1 165 ? 37.379 14.515 -43.512 1.00 75.31 165 SER A C 1
ATOM 1321 O O . SER A 1 165 ? 37.216 13.526 -44.220 1.00 75.31 165 SER A O 1
ATOM 1323 N N . ASP A 1 166 ? 37.473 15.741 -44.023 1.00 73.62 166 ASP A N 1
ATOM 1324 C CA . ASP A 1 166 ? 37.422 16.104 -45.440 1.00 73.62 166 ASP A CA 1
ATOM 1325 C C . ASP A 1 166 ? 38.793 16.048 -46.144 1.00 73.62 166 ASP A C 1
ATOM 1327 O O . ASP A 1 166 ? 38.847 16.112 -47.370 1.00 73.62 166 ASP A O 1
ATOM 1331 N N . GLN A 1 167 ? 39.896 15.882 -45.401 1.00 71.44 167 GLN A N 1
ATOM 1332 C CA . GLN A 1 167 ? 41.273 15.927 -45.923 1.00 71.44 167 GLN A CA 1
ATOM 1333 C C . GLN A 1 167 ? 42.056 14.634 -45.643 1.00 71.44 167 GLN A C 1
ATOM 1335 O O . GLN A 1 167 ? 43.179 14.645 -45.136 1.00 71.44 167 GLN A O 1
ATOM 1340 N N . THR A 1 168 ? 41.478 13.475 -45.958 1.00 74.44 168 THR A N 1
ATOM 1341 C CA . THR A 1 168 ? 42.101 12.171 -45.660 1.00 74.44 168 THR A CA 1
ATOM 1342 C C . THR A 1 168 ? 43.218 11.778 -46.631 1.00 74.44 168 THR A C 1
ATOM 1344 O O . THR A 1 168 ? 44.054 10.942 -46.285 1.00 74.44 168 THR A O 1
ATOM 1347 N N . ASN A 1 169 ? 43.296 12.397 -47.814 1.00 81.56 169 ASN A N 1
ATOM 1348 C CA . ASN A 1 169 ? 44.257 12.013 -48.845 1.00 81.56 169 ASN A CA 1
ATOM 1349 C C . ASN A 1 169 ? 45.707 12.352 -48.456 1.00 81.56 169 ASN A C 1
ATOM 1351 O O . ASN A 1 169 ? 46.105 13.513 -48.373 1.00 81.56 169 ASN A O 1
ATOM 1355 N N . LEU A 1 170 ? 46.524 11.314 -48.276 1.00 84.38 170 LEU A N 1
ATOM 1356 C CA . LEU A 1 170 ? 47.928 11.443 -47.900 1.00 84.38 170 LEU A CA 1
ATOM 1357 C C . LEU A 1 170 ? 48.788 12.110 -48.990 1.00 84.38 170 LEU A C 1
ATOM 1359 O O . LEU A 1 170 ? 49.803 12.726 -48.668 1.00 84.38 170 LEU A O 1
ATOM 1363 N N . SER A 1 171 ? 48.411 12.020 -50.274 1.00 82.69 171 SER A N 1
ATOM 1364 C CA . SER A 1 171 ? 49.253 12.506 -51.381 1.00 82.69 171 SER A CA 1
ATOM 1365 C C . SER A 1 171 ? 49.565 14.002 -51.297 1.00 82.69 171 SER A C 1
ATOM 1367 O O . SER A 1 171 ? 50.616 14.436 -51.753 1.00 82.69 171 SER A O 1
ATOM 1369 N N . GLU A 1 172 ? 48.680 14.786 -50.680 1.00 81.88 172 GLU A N 1
ATOM 1370 C CA . GLU A 1 172 ? 48.846 16.231 -50.470 1.00 81.88 172 GLU A CA 1
ATOM 1371 C C . GLU A 1 172 ? 49.896 16.579 -49.400 1.00 81.88 172 GLU A C 1
ATOM 1373 O O . GLU A 1 172 ? 50.279 17.744 -49.242 1.00 81.88 172 GLU A O 1
ATOM 1378 N N . PHE A 1 173 ? 50.355 15.575 -48.651 1.00 82.69 173 PHE A N 1
ATOM 1379 C CA . PHE A 1 173 ? 51.301 15.713 -47.548 1.00 82.69 173 PHE A CA 1
ATOM 1380 C C . PHE A 1 173 ? 52.619 14.975 -47.793 1.00 82.69 173 PHE A C 1
ATOM 1382 O O . PHE A 1 173 ? 53.565 15.160 -47.031 1.00 82.69 173 PHE A O 1
ATOM 1389 N N . VAL A 1 174 ? 52.735 14.216 -48.889 1.00 88.44 174 VAL A N 1
ATOM 1390 C CA . VAL A 1 174 ? 54.013 13.639 -49.322 1.00 88.44 174 VAL A CA 1
ATOM 1391 C C . VAL A 1 174 ? 55.019 14.764 -49.581 1.00 88.44 174 VAL A C 1
ATOM 1393 O O . VAL A 1 174 ? 54.746 15.713 -50.312 1.00 88.44 174 VAL A O 1
ATOM 1396 N N . GLY A 1 175 ? 56.193 14.658 -48.963 1.00 87.25 175 GLY A N 1
ATOM 1397 C CA . GLY A 1 175 ? 57.251 15.664 -49.009 1.00 87.25 175 GLY A CA 1
ATOM 1398 C C . GLY A 1 175 ? 57.132 16.770 -47.957 1.00 87.25 175 GLY A C 1
ATOM 1399 O O . GLY A 1 175 ? 58.060 17.571 -47.854 1.00 87.25 175 GLY A O 1
ATOM 1400 N N . LYS A 1 176 ? 56.048 16.817 -47.167 1.00 89.62 176 LYS A N 1
ATOM 1401 C CA . LYS A 1 176 ? 55.912 17.745 -46.036 1.00 89.62 176 LYS A CA 1
ATOM 1402 C C . LYS A 1 176 ? 56.519 17.158 -44.766 1.00 89.62 176 LYS A C 1
ATOM 1404 O O . LYS A 1 176 ? 56.460 15.950 -44.530 1.00 89.62 176 LYS A O 1
ATOM 1409 N N . ASP A 1 177 ? 57.033 18.050 -43.932 1.00 89.94 177 ASP A N 1
ATOM 1410 C CA . ASP A 1 177 ? 57.634 17.723 -42.645 1.00 89.94 177 ASP A CA 1
ATOM 1411 C C . ASP A 1 177 ? 56.581 17.849 -41.535 1.00 89.94 177 ASP A C 1
ATOM 1413 O O . ASP A 1 177 ? 55.861 18.846 -41.473 1.00 89.94 177 ASP A O 1
ATOM 1417 N N . GLY A 1 178 ? 56.452 16.816 -40.705 1.00 89.94 178 GLY A N 1
ATOM 1418 C CA . GLY A 1 178 ? 55.624 16.799 -39.498 1.00 89.94 178 GLY A CA 1
ATOM 1419 C C . GLY A 1 178 ? 56.486 16.628 -38.251 1.00 89.94 178 GLY A C 1
ATOM 1420 O O . GLY A 1 178 ? 57.627 16.176 -38.337 1.00 89.94 178 GLY A O 1
ATOM 1421 N N . THR A 1 179 ? 55.942 16.971 -37.088 1.00 90.00 179 THR A N 1
ATOM 1422 C CA . THR A 1 179 ? 56.679 16.912 -35.819 1.00 90.00 179 THR A CA 1
ATOM 1423 C C . THR A 1 179 ? 56.301 15.652 -35.047 1.00 90.00 179 THR A C 1
ATOM 1425 O O . THR A 1 179 ? 55.120 15.354 -34.901 1.00 90.00 179 THR A O 1
ATOM 1428 N N . VAL A 1 180 ? 57.284 14.917 -34.532 1.00 88.56 180 VAL A N 1
ATOM 1429 C CA . VAL A 1 180 ? 57.092 13.815 -33.579 1.00 88.56 180 VAL A CA 1
ATOM 1430 C C . VAL A 1 180 ? 57.672 14.219 -32.232 1.00 88.56 180 VAL A C 1
ATOM 1432 O O . VAL A 1 180 ? 58.784 14.744 -32.168 1.00 88.56 180 VAL A O 1
ATOM 1435 N N . ILE A 1 181 ? 56.923 13.965 -31.161 1.00 82.69 181 ILE A N 1
ATOM 1436 C CA . ILE A 1 181 ? 57.350 14.241 -29.785 1.00 82.69 181 ILE A CA 1
ATOM 1437 C C . ILE A 1 181 ? 57.829 12.949 -29.133 1.00 82.69 181 ILE A C 1
ATOM 1439 O O . ILE A 1 181 ? 57.129 11.936 -29.198 1.00 82.69 181 ILE A O 1
ATOM 1443 N N . ARG A 1 182 ? 59.009 12.986 -28.506 1.00 76.38 182 ARG A N 1
ATOM 1444 C CA . ARG A 1 182 ? 59.652 11.811 -27.898 1.00 76.38 182 ARG A CA 1
ATOM 1445 C C . ARG A 1 182 ? 60.367 12.138 -26.587 1.00 76.38 182 ARG A C 1
ATOM 1447 O O . ARG A 1 182 ? 60.747 13.288 -26.367 1.00 76.38 182 ARG A O 1
ATOM 1454 N N . TRP A 1 183 ? 60.627 11.114 -25.777 1.00 72.69 183 TRP A N 1
ATOM 1455 C CA . TRP A 1 183 ? 61.600 11.180 -24.681 1.00 72.69 183 TRP A CA 1
ATOM 1456 C C . TRP A 1 183 ? 62.956 10.659 -25.163 1.00 72.69 183 TRP A C 1
ATOM 1458 O O . TRP A 1 183 ? 63.027 9.664 -25.883 1.00 72.69 183 TRP A O 1
ATOM 1468 N N . GLU A 1 184 ? 64.045 11.326 -24.788 1.00 62.19 184 GLU A N 1
ATOM 1469 C CA . GLU A 1 184 ? 65.392 10.839 -25.088 1.00 62.19 184 GLU A CA 1
ATOM 1470 C C . GLU A 1 184 ? 65.721 9.619 -24.214 1.00 62.19 184 GLU A C 1
ATOM 1472 O O . GLU A 1 184 ? 65.457 9.622 -23.015 1.00 62.19 184 GLU A O 1
ATOM 1477 N N . ILE A 1 185 ? 66.303 8.569 -24.795 1.00 56.66 185 ILE A N 1
ATOM 1478 C CA . ILE A 1 185 ? 66.753 7.375 -24.066 1.00 56.66 185 ILE A CA 1
ATOM 1479 C C . ILE A 1 185 ? 68.280 7.377 -24.080 1.00 56.66 185 ILE A C 1
ATOM 1481 O O . ILE A 1 185 ? 68.879 7.425 -25.153 1.00 56.66 185 ILE A O 1
ATOM 1485 N N . THR A 1 186 ? 68.916 7.383 -22.904 1.00 50.28 186 THR A N 1
ATOM 1486 C CA . THR A 1 186 ? 70.385 7.335 -22.808 1.00 50.28 186 THR A CA 1
ATOM 1487 C C . THR A 1 186 ? 70.906 5.913 -23.047 1.00 50.28 186 THR A C 1
ATOM 1489 O O . THR A 1 186 ? 70.163 4.940 -22.922 1.00 50.28 186 THR A O 1
ATOM 1492 N N . GLU A 1 187 ? 72.197 5.773 -23.372 1.00 42.97 187 GLU A N 1
ATOM 1493 C CA . GLU A 1 187 ? 72.857 4.491 -23.697 1.00 42.97 187 GLU A CA 1
ATOM 1494 C C . GLU A 1 187 ? 72.746 3.410 -22.597 1.00 42.97 187 GLU A C 1
ATOM 1496 O O . GLU A 1 187 ? 73.001 2.236 -22.857 1.00 42.97 187 GLU A O 1
ATOM 1501 N N . THR A 1 188 ? 72.337 3.767 -21.374 1.00 46.03 188 THR A N 1
ATOM 1502 C CA . THR A 1 188 ? 72.100 2.836 -20.256 1.00 46.03 188 THR A CA 1
ATOM 1503 C C . THR A 1 188 ? 70.685 2.248 -20.224 1.00 46.03 188 THR A C 1
ATOM 1505 O O . THR A 1 188 ? 70.341 1.567 -19.258 1.00 46.03 188 THR A O 1
ATOM 1508 N N . ASN A 1 189 ? 69.858 2.486 -21.254 1.00 45.91 189 ASN A N 1
ATOM 1509 C CA . ASN A 1 189 ? 68.417 2.197 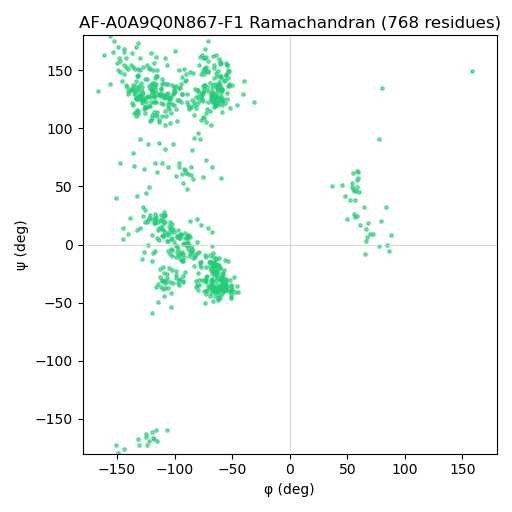-21.247 1.00 45.91 189 ASN A CA 1
ATOM 1510 C C . ASN A 1 189 ? 67.644 2.973 -20.161 1.00 45.91 189 ASN A C 1
ATOM 1512 O O . ASN A 1 189 ? 66.499 2.641 -19.849 1.00 45.91 189 ASN A O 1
ATOM 1516 N N . GLU A 1 190 ? 68.250 4.028 -19.605 1.00 47.97 190 GLU A N 1
ATOM 1517 C CA . GLU A 1 190 ? 67.568 4.970 -18.727 1.00 47.97 190 GLU A CA 1
ATOM 1518 C C . GLU A 1 190 ? 67.149 6.218 -19.526 1.00 47.97 190 GLU A C 1
ATOM 1520 O O . GLU A 1 190 ? 67.976 6.856 -20.184 1.00 47.97 190 GLU A O 1
ATOM 1525 N N . PRO A 1 191 ? 65.863 6.577 -19.523 1.00 50.84 191 PRO A N 1
ATOM 1526 C CA . PRO A 1 191 ? 65.365 7.749 -20.228 1.00 50.84 191 PRO A CA 1
ATOM 1527 C C . PRO A 1 191 ? 65.922 9.043 -19.630 1.00 50.84 191 PRO A C 1
ATOM 1529 O O . PRO A 1 191 ? 65.830 9.295 -18.428 1.00 50.84 191 PRO A O 1
ATOM 1532 N N . SER A 1 192 ? 66.510 9.860 -20.500 1.00 51.62 192 SER A N 1
ATOM 1533 C CA . SER A 1 192 ? 66.953 11.224 -20.227 1.00 51.62 192 SER A CA 1
ATOM 1534 C C . SER A 1 192 ? 65.753 12.107 -19.859 1.00 51.62 192 SER A C 1
ATOM 1536 O O . SER A 1 192 ? 64.613 11.891 -20.275 1.00 51.62 192 SER A O 1
ATOM 1538 N N . MET A 1 193 ? 66.009 13.107 -19.017 1.00 51.28 193 MET A N 1
ATOM 1539 C CA . MET A 1 193 ? 64.998 13.876 -18.284 1.00 51.28 193 MET A CA 1
ATOM 1540 C C . MET A 1 193 ? 64.247 14.932 -19.121 1.00 51.28 193 MET A C 1
ATOM 1542 O O . MET A 1 193 ? 63.632 15.816 -18.532 1.00 51.28 193 MET A O 1
ATOM 1546 N N . SER A 1 194 ? 64.278 14.889 -20.458 1.00 62.00 194 SER A N 1
ATOM 1547 C CA . SER A 1 194 ? 63.662 15.939 -21.287 1.00 62.00 194 SER A CA 1
ATOM 1548 C C . SER A 1 194 ? 62.979 15.431 -22.557 1.00 62.00 194 SER A C 1
ATOM 1550 O O . SER A 1 194 ? 63.529 14.611 -23.294 1.00 62.00 194 SER A O 1
ATOM 1552 N N . LEU A 1 195 ? 61.793 15.983 -22.834 1.00 71.25 195 LEU A N 1
ATOM 1553 C CA . LEU A 1 195 ? 61.103 15.874 -24.123 1.00 71.25 195 LEU A CA 1
ATOM 1554 C C . LEU A 1 195 ? 61.953 16.476 -25.251 1.00 71.25 195 LEU A C 1
ATOM 1556 O O . LEU A 1 195 ? 62.616 17.492 -25.049 1.00 71.25 195 LEU A O 1
ATOM 1560 N N . GLN A 1 196 ? 61.879 15.888 -26.445 1.00 72.94 196 GLN A N 1
ATOM 1561 C CA . GLN A 1 196 ? 62.484 16.396 -27.677 1.00 72.94 196 GLN A CA 1
ATOM 1562 C C . GLN A 1 196 ? 61.475 16.383 -28.830 1.00 72.94 196 GLN A C 1
ATOM 1564 O O . GLN A 1 196 ? 60.584 15.532 -28.894 1.00 72.94 196 GLN A O 1
ATOM 1569 N N . GLU A 1 197 ? 61.651 17.315 -29.765 1.00 80.00 197 GLU A N 1
ATOM 1570 C CA . GLU A 1 197 ? 60.918 17.354 -31.028 1.00 80.00 197 GLU A CA 1
ATOM 1571 C C . GLU A 1 197 ? 61.796 16.830 -32.166 1.00 80.00 197 GLU A C 1
ATOM 1573 O O . GLU A 1 197 ? 62.981 17.153 -32.263 1.00 80.00 197 GLU A O 1
ATOM 1578 N N . VAL A 1 198 ? 61.215 16.010 -33.038 1.00 80.94 198 VAL A N 1
ATOM 1579 C CA . VAL A 1 198 ? 61.891 15.483 -34.224 1.00 80.94 198 VAL A CA 1
ATOM 1580 C C . VAL A 1 198 ? 61.037 15.768 -35.447 1.00 80.94 198 VAL A C 1
ATOM 1582 O O . VAL A 1 198 ? 59.874 15.376 -35.512 1.00 80.94 198 VAL A O 1
ATOM 1585 N N . SER A 1 199 ? 61.625 16.446 -36.428 1.00 85.94 199 SER A N 1
ATOM 1586 C CA . SER A 1 199 ? 60.982 16.695 -37.717 1.00 85.94 199 SER A CA 1
ATOM 1587 C C . SER A 1 199 ? 61.134 15.474 -38.624 1.00 85.94 199 SER A C 1
ATOM 1589 O O . SER A 1 199 ? 62.246 14.984 -38.824 1.00 85.94 199 SER A O 1
ATOM 1591 N N . MET A 1 200 ? 60.026 14.974 -39.170 1.00 87.19 200 MET A N 1
ATOM 1592 C CA . MET A 1 200 ? 59.990 13.814 -40.059 1.00 87.19 200 MET A CA 1
ATOM 1593 C C . MET A 1 200 ? 59.255 14.128 -41.355 1.00 87.19 200 MET A C 1
ATOM 1595 O O . MET A 1 200 ? 58.120 14.605 -41.345 1.00 87.19 200 MET A O 1
ATOM 1599 N N . ARG A 1 201 ? 59.882 13.795 -42.485 1.00 90.50 201 ARG A N 1
ATOM 1600 C CA . ARG A 1 201 ? 59.321 14.038 -43.817 1.00 90.50 201 ARG A CA 1
ATOM 1601 C C . ARG A 1 201 ? 58.477 12.866 -44.282 1.00 90.50 201 ARG A C 1
ATOM 1603 O O . ARG A 1 201 ? 59.023 11.775 -44.431 1.00 90.50 201 ARG A O 1
ATOM 1610 N N . ILE A 1 202 ? 57.200 13.070 -44.605 1.00 91.38 202 ILE A N 1
ATOM 1611 C CA . ILE A 1 202 ? 56.390 12.014 -45.237 1.00 91.38 202 ILE A CA 1
ATOM 1612 C C . ILE A 1 202 ? 56.976 11.690 -46.612 1.00 91.38 202 ILE A C 1
ATOM 1614 O O . ILE A 1 202 ? 57.241 12.585 -47.416 1.00 91.38 202 ILE A O 1
ATOM 1618 N N . ILE A 1 203 ? 57.167 10.406 -46.896 1.00 90.62 203 ILE A N 1
ATOM 1619 C CA . ILE A 1 203 ? 57.715 9.931 -48.171 1.00 90.62 203 ILE A CA 1
ATOM 1620 C C . ILE A 1 203 ? 56.640 9.259 -49.017 1.00 90.62 203 ILE A C 1
ATOM 1622 O O . ILE A 1 203 ? 55.590 8.853 -48.518 1.00 90.62 203 ILE A O 1
ATOM 1626 N N . SER A 1 204 ? 56.895 9.149 -50.320 1.00 89.31 204 SER A N 1
ATOM 1627 C CA . SER A 1 204 ? 55.956 8.479 -51.213 1.00 89.31 204 SER A CA 1
ATOM 1628 C C . SER A 1 204 ? 55.860 6.987 -50.882 1.00 89.31 204 SER A C 1
ATOM 1630 O O . SER A 1 204 ? 56.809 6.374 -50.384 1.00 89.31 204 SER A O 1
ATOM 1632 N N . HIS A 1 205 ? 54.722 6.375 -51.210 1.00 85.56 205 HIS A N 1
ATOM 1633 C CA . HIS A 1 205 ? 54.529 4.934 -51.040 1.00 85.56 205 HIS A CA 1
ATOM 1634 C C . HIS A 1 205 ? 55.617 4.119 -51.767 1.00 85.56 205 HIS A C 1
ATOM 1636 O O . HIS A 1 205 ? 56.146 3.156 -51.216 1.00 85.56 205 HIS A O 1
ATOM 1642 N N . MET A 1 206 ? 56.027 4.557 -52.965 1.00 84.00 206 MET A N 1
ATOM 1643 C CA . MET A 1 206 ? 57.104 3.922 -53.736 1.00 84.00 206 MET A CA 1
ATOM 1644 C C . MET A 1 206 ? 58.464 4.018 -53.035 1.00 84.00 206 MET A C 1
ATOM 1646 O O . MET A 1 206 ? 59.207 3.036 -53.005 1.00 84.00 206 MET A O 1
ATOM 1650 N N . ASP A 1 207 ? 58.774 5.164 -52.424 1.00 85.38 207 ASP A N 1
ATOM 1651 C CA . ASP A 1 207 ? 60.009 5.330 -51.650 1.00 85.38 207 ASP A CA 1
ATOM 1652 C C . ASP A 1 207 ? 60.013 4.472 -50.386 1.00 85.38 207 ASP A C 1
ATOM 1654 O O . ASP A 1 207 ? 61.077 4.022 -49.952 1.00 85.38 207 ASP A O 1
ATOM 1658 N N . CYS A 1 208 ? 58.839 4.237 -49.791 1.00 85.38 208 CYS A N 1
ATOM 1659 C CA . CYS A 1 208 ? 58.741 3.371 -48.628 1.00 85.38 208 CYS A CA 1
ATOM 1660 C C . CYS A 1 208 ? 58.870 1.885 -48.983 1.00 85.38 208 CYS A C 1
ATOM 1662 O O . CYS A 1 208 ? 59.591 1.160 -48.297 1.00 85.38 208 CYS A O 1
ATOM 1664 N N . LEU A 1 209 ? 58.267 1.435 -50.090 1.00 84.38 209 LEU A N 1
ATOM 1665 C CA . LEU A 1 209 ? 58.419 0.060 -50.593 1.00 84.38 209 LEU A CA 1
ATOM 1666 C C . LEU A 1 209 ? 59.881 -0.306 -50.890 1.00 84.38 209 LEU A C 1
ATOM 1668 O O . LEU A 1 209 ? 60.257 -1.474 -50.808 1.00 84.38 209 LEU A O 1
ATOM 1672 N N . GLY A 1 210 ? 60.710 0.688 -51.221 1.00 77.81 210 GLY A N 1
ATOM 1673 C CA . GLY A 1 210 ? 62.154 0.546 -51.408 1.00 77.81 210 GLY A CA 1
ATOM 1674 C C . GLY A 1 210 ? 62.974 0.543 -50.111 1.00 77.81 210 GLY A C 1
ATOM 1675 O O . GLY A 1 210 ? 64.153 0.901 -50.160 1.00 77.81 210 GLY A O 1
ATOM 1676 N N . SER A 1 211 ? 62.369 0.219 -48.964 1.00 77.69 211 SER A N 1
ATOM 1677 C CA . SER A 1 211 ? 63.023 0.159 -47.650 1.00 77.69 211 SER A CA 1
ATOM 1678 C C . SER A 1 211 ? 62.709 -1.132 -46.899 1.00 77.69 211 SER A C 1
ATOM 1680 O O . SER A 1 211 ? 61.853 -1.914 -47.316 1.00 77.69 211 SER A O 1
ATOM 1682 N N . ASP A 1 212 ? 63.374 -1.327 -45.762 1.00 77.38 212 ASP A N 1
ATOM 1683 C CA . ASP A 1 212 ? 63.226 -2.512 -44.905 1.00 77.38 212 ASP A CA 1
ATOM 1684 C C . ASP A 1 212 ? 61.813 -2.651 -44.301 1.00 77.38 212 ASP A C 1
ATOM 1686 O O . ASP A 1 212 ? 61.449 -3.709 -43.799 1.00 77.38 212 ASP A O 1
ATOM 1690 N N . LEU A 1 213 ? 60.980 -1.608 -44.413 1.00 81.06 213 LEU A N 1
ATOM 1691 C CA . LEU A 1 213 ? 59.583 -1.603 -43.973 1.00 81.06 213 LEU A CA 1
ATOM 1692 C C . LEU A 1 213 ? 58.622 -2.301 -44.944 1.00 81.06 213 LEU A C 1
ATOM 1694 O O . LEU A 1 213 ? 57.451 -2.463 -44.612 1.00 81.06 213 LEU A O 1
ATOM 1698 N N . ARG A 1 214 ? 59.083 -2.726 -46.130 1.00 83.44 214 ARG A N 1
ATOM 1699 C CA . ARG A 1 214 ? 58.246 -3.351 -47.171 1.00 83.44 214 ARG A CA 1
ATOM 1700 C C . ARG A 1 214 ? 57.257 -4.418 -46.664 1.00 83.44 214 ARG A C 1
ATOM 1702 O O . ARG A 1 214 ? 56.136 -4.406 -47.169 1.00 83.44 214 ARG A O 1
ATOM 1709 N N . PRO A 1 215 ? 57.608 -5.317 -45.721 1.00 83.12 215 PRO A N 1
ATOM 1710 C CA . PRO A 1 215 ? 56.676 -6.333 -45.223 1.00 83.12 215 PRO A CA 1
ATOM 1711 C C . PRO A 1 215 ? 55.459 -5.775 -44.466 1.00 83.12 215 PRO A C 1
ATOM 1713 O O . PRO A 1 215 ? 54.440 -6.451 -44.400 1.00 83.12 215 PRO A O 1
ATOM 1716 N N . TYR A 1 216 ? 55.555 -4.557 -43.926 1.00 84.12 216 TYR A N 1
ATOM 1717 C CA . TYR A 1 216 ? 54.564 -3.961 -43.019 1.00 84.12 216 TYR A CA 1
ATOM 1718 C C . TYR A 1 216 ? 53.700 -2.874 -43.681 1.00 84.12 216 TYR A C 1
ATOM 1720 O O . TYR A 1 216 ? 52.782 -2.327 -43.073 1.00 84.12 216 TYR A O 1
ATOM 1728 N N . ILE A 1 217 ? 53.991 -2.510 -44.933 1.00 86.69 217 ILE A N 1
ATOM 1729 C CA . ILE A 1 217 ? 53.286 -1.431 -45.635 1.00 86.69 217 ILE A CA 1
ATOM 1730 C C . ILE A 1 217 ? 51.884 -1.887 -46.054 1.00 86.69 217 ILE A C 1
ATOM 1732 O O . ILE A 1 217 ? 51.720 -2.924 -46.697 1.00 86.69 217 ILE A O 1
ATOM 1736 N N . SER A 1 218 ? 50.876 -1.060 -45.776 1.00 86.62 218 SER A N 1
ATOM 1737 C CA . SER A 1 218 ? 49.488 -1.274 -46.192 1.00 86.62 218 SER A CA 1
ATOM 1738 C C . SER A 1 218 ? 48.775 0.030 -46.540 1.00 86.62 218 SER A C 1
ATOM 1740 O O . SER A 1 218 ? 49.363 1.107 -46.555 1.00 86.62 218 SER A O 1
ATOM 1742 N N . THR A 1 219 ? 47.481 -0.053 -46.853 1.00 85.88 219 THR A N 1
ATOM 1743 C CA . THR A 1 219 ? 46.641 1.124 -47.133 1.00 85.88 219 THR A CA 1
ATOM 1744 C C . THR A 1 219 ? 46.289 1.928 -45.885 1.00 85.88 219 THR A C 1
ATOM 1746 O O . THR A 1 219 ? 45.699 2.996 -45.999 1.00 85.88 219 THR A O 1
ATOM 1749 N N . THR A 1 220 ? 46.599 1.409 -44.697 1.00 88.25 220 THR A N 1
ATOM 1750 C CA . THR A 1 220 ? 46.229 2.027 -43.416 1.00 88.25 220 THR A CA 1
ATOM 1751 C C . THR A 1 220 ? 47.395 2.680 -42.681 1.00 88.25 220 THR A C 1
ATOM 1753 O O . THR A 1 220 ? 47.233 3.181 -41.566 1.00 88.25 220 THR A O 1
ATOM 1756 N N . ASN A 1 221 ? 48.574 2.669 -43.297 1.00 92.00 221 ASN A N 1
ATOM 1757 C CA . ASN A 1 221 ? 49.788 3.235 -42.746 1.00 92.00 221 ASN A CA 1
ATOM 1758 C C . ASN A 1 221 ? 50.556 4.022 -43.813 1.00 92.00 221 ASN A C 1
ATOM 1760 O O . ASN A 1 221 ? 50.283 3.948 -45.012 1.00 92.00 221 ASN A O 1
ATOM 1764 N N . PHE A 1 222 ? 51.500 4.833 -43.357 1.00 92.88 222 PHE A N 1
ATOM 1765 C CA . PHE A 1 222 ? 52.403 5.580 -44.217 1.00 92.88 222 PHE A CA 1
ATOM 1766 C C . PHE A 1 222 ? 53.782 5.681 -43.594 1.00 92.88 222 PHE A C 1
ATOM 1768 O O . PHE A 1 222 ? 53.977 5.381 -42.419 1.00 92.88 222 PHE A O 1
ATOM 1775 N N . CYS A 1 223 ? 54.750 6.130 -44.386 1.00 91.56 223 CYS A N 1
ATOM 1776 C CA . CYS A 1 223 ? 56.125 6.227 -43.933 1.00 91.56 223 CYS A CA 1
ATOM 1777 C C . CYS A 1 223 ? 56.597 7.669 -43.894 1.00 91.56 223 CYS A C 1
ATOM 1779 O O . CYS A 1 223 ? 56.266 8.475 -44.770 1.00 91.56 223 CYS A O 1
ATOM 1781 N N . ALA A 1 224 ? 57.435 7.963 -42.909 1.00 90.62 224 ALA A N 1
ATOM 1782 C CA . ALA A 1 224 ? 58.173 9.210 -42.846 1.00 90.62 224 ALA A CA 1
ATOM 1783 C C . ALA A 1 224 ? 59.659 8.938 -42.596 1.00 90.62 224 ALA A C 1
ATOM 1785 O O . ALA A 1 224 ? 60.033 7.926 -42.001 1.00 90.62 224 ALA A O 1
ATOM 1786 N N . ARG A 1 225 ? 60.510 9.830 -43.098 1.00 87.19 225 ARG A N 1
ATOM 1787 C CA . ARG A 1 225 ? 61.967 9.710 -43.069 1.00 87.19 225 ARG A CA 1
ATOM 1788 C C . ARG A 1 225 ? 62.582 10.747 -42.138 1.00 87.19 225 ARG A C 1
ATOM 1790 O O . ARG A 1 225 ? 62.178 11.911 -42.160 1.00 87.19 225 ARG A O 1
ATOM 1797 N N . LEU A 1 226 ? 63.578 10.312 -41.368 1.00 80.00 226 LEU A N 1
ATOM 1798 C CA . LEU A 1 226 ? 64.412 11.178 -40.534 1.00 80.00 226 LEU A CA 1
ATOM 1799 C C . LEU A 1 226 ? 65.440 11.976 -41.368 1.00 80.00 226 LEU A C 1
ATOM 1801 O O . LEU A 1 226 ? 65.921 11.474 -42.387 1.00 80.00 226 LEU A O 1
ATOM 1805 N N . PRO A 1 227 ? 65.832 13.191 -40.940 1.00 73.69 227 PRO A N 1
ATOM 1806 C CA . PRO A 1 227 ? 66.950 13.930 -41.527 1.00 73.69 227 PRO A CA 1
ATOM 1807 C C . PRO A 1 227 ? 68.294 13.198 -41.348 1.00 73.69 227 PRO A C 1
ATOM 1809 O O . PRO A 1 227 ? 68.534 12.580 -40.311 1.00 73.69 227 PRO A O 1
ATOM 1812 N N . ASN A 1 228 ? 69.189 13.309 -42.338 1.00 60.81 228 ASN A N 1
ATOM 1813 C CA . ASN A 1 228 ? 70.440 12.535 -42.433 1.00 60.81 228 ASN A CA 1
ATOM 1814 C C . ASN A 1 228 ? 71.464 12.760 -41.292 1.00 60.81 228 ASN A C 1
ATOM 1816 O O . ASN A 1 228 ? 72.337 11.915 -41.131 1.00 60.81 228 ASN A O 1
ATOM 1820 N N . ASP A 1 229 ? 71.354 13.840 -40.507 1.00 54.75 229 ASP A N 1
ATOM 1821 C CA . ASP A 1 229 ? 72.324 14.228 -39.458 1.00 54.75 229 ASP A CA 1
ATOM 1822 C C . ASP A 1 229 ? 71.833 13.952 -38.018 1.00 54.75 229 ASP A C 1
ATOM 1824 O O . ASP A 1 229 ? 72.360 14.501 -37.050 1.00 54.75 229 ASP A O 1
ATOM 1828 N N . THR A 1 230 ? 70.796 13.126 -37.845 1.00 58.22 230 THR A N 1
ATOM 1829 C CA . THR A 1 230 ? 70.187 12.884 -36.525 1.00 58.22 230 THR A CA 1
ATOM 1830 C C . THR A 1 230 ? 70.792 11.642 -35.860 1.00 58.22 230 THR A C 1
ATOM 1832 O O . THR A 1 230 ? 70.717 10.552 -36.427 1.00 58.22 230 THR A O 1
ATOM 1835 N N . ASN A 1 231 ? 71.356 11.773 -34.649 1.00 54.81 231 ASN A N 1
ATOM 1836 C CA . ASN A 1 231 ? 71.773 10.618 -33.840 1.00 54.81 231 ASN A CA 1
ATOM 1837 C C . ASN A 1 231 ? 70.559 9.715 -33.564 1.00 54.81 231 ASN A C 1
ATOM 1839 O O . ASN A 1 231 ? 69.567 10.150 -32.975 1.00 54.81 231 ASN A O 1
ATOM 1843 N N . ILE A 1 232 ? 70.635 8.460 -34.009 1.00 53.72 232 ILE A N 1
ATOM 1844 C CA . ILE A 1 232 ? 69.540 7.489 -33.937 1.00 53.72 232 ILE A CA 1
ATOM 1845 C C . ILE A 1 232 ? 69.374 7.046 -32.481 1.00 53.72 232 ILE A C 1
ATOM 1847 O O . ILE A 1 232 ? 70.170 6.273 -31.961 1.00 53.72 232 ILE A O 1
ATOM 1851 N N . SER A 1 233 ? 68.327 7.529 -31.826 1.00 55.44 233 SER A N 1
ATOM 1852 C CA . SER A 1 233 ? 67.722 6.882 -30.657 1.00 55.44 233 SER A CA 1
ATOM 1853 C C . SER A 1 233 ? 66.263 6.594 -31.015 1.00 55.44 233 SER A C 1
ATOM 1855 O O . SER A 1 233 ? 65.632 7.409 -31.691 1.00 55.44 233 SER A O 1
ATOM 1857 N N . GLU A 1 234 ? 65.768 5.405 -30.662 1.00 62.66 234 GLU A N 1
ATOM 1858 C CA . GLU A 1 234 ? 64.482 4.856 -31.118 1.00 62.66 234 GLU A CA 1
ATOM 1859 C C . GLU A 1 234 ? 63.318 5.854 -30.942 1.00 62.66 234 GLU A C 1
ATOM 1861 O O . GLU A 1 234 ? 63.210 6.542 -29.925 1.00 62.66 234 GLU A O 1
ATOM 1866 N N . LEU A 1 235 ? 62.436 5.954 -31.947 1.00 67.81 235 LEU A N 1
ATOM 1867 C CA . LEU A 1 235 ? 61.153 6.645 -31.782 1.00 67.81 235 LEU A CA 1
ATOM 1868 C C . LEU A 1 235 ? 60.292 5.826 -30.817 1.00 67.81 235 LEU A C 1
ATOM 1870 O O . LEU A 1 235 ? 60.138 4.623 -31.016 1.00 67.81 235 LEU A O 1
ATOM 1874 N N . ASN A 1 236 ? 59.700 6.460 -29.805 1.00 76.25 236 ASN A N 1
ATOM 1875 C CA . ASN A 1 236 ? 58.823 5.748 -28.879 1.00 76.25 236 ASN A CA 1
ATOM 1876 C C . ASN A 1 236 ? 57.525 5.308 -29.589 1.00 76.25 236 ASN A C 1
ATOM 1878 O O . ASN A 1 236 ? 56.808 6.144 -30.153 1.00 76.25 236 ASN A O 1
ATOM 1882 N N . SER A 1 237 ? 57.203 4.012 -29.528 1.00 85.94 237 SER A N 1
ATOM 1883 C CA . SER A 1 237 ? 55.943 3.454 -30.036 1.00 85.94 237 SER A CA 1
ATOM 1884 C C . SER A 1 237 ? 54.722 4.167 -29.453 1.00 85.94 237 SER A C 1
ATOM 1886 O O . SER A 1 237 ? 54.717 4.580 -28.290 1.00 85.94 237 SER A O 1
ATOM 1888 N N . GLY A 1 238 ? 53.684 4.339 -30.272 1.00 83.94 238 GLY A N 1
ATOM 1889 C CA . GLY A 1 238 ? 52.473 5.066 -29.890 1.00 83.94 238 GLY A CA 1
ATOM 1890 C C . GLY A 1 238 ? 52.609 6.598 -29.911 1.00 83.94 238 GLY A C 1
ATOM 1891 O O . GLY A 1 238 ? 51.632 7.304 -29.651 1.00 83.94 238 GLY A O 1
ATOM 1892 N N . GLY A 1 239 ? 53.793 7.131 -30.245 1.00 87.44 239 GLY A N 1
ATOM 1893 C CA . GLY A 1 239 ? 54.039 8.568 -30.389 1.00 87.44 239 GLY A CA 1
ATOM 1894 C C . GLY A 1 239 ? 53.243 9.195 -31.534 1.00 87.44 239 GLY A C 1
ATOM 1895 O O . GLY A 1 239 ? 52.992 8.549 -32.547 1.00 87.44 239 GLY A O 1
ATOM 1896 N N . SER A 1 240 ? 52.839 10.459 -31.397 1.00 91.56 240 SER A N 1
ATOM 1897 C CA . SER A 1 240 ? 52.056 11.156 -32.424 1.00 91.56 240 SER A CA 1
ATOM 1898 C C . SER A 1 240 ? 52.932 11.949 -33.394 1.00 91.56 240 SER A C 1
ATOM 1900 O O . SER A 1 240 ? 53.758 12.761 -32.979 1.00 91.56 240 SER A O 1
ATOM 1902 N N . LEU A 1 241 ? 52.706 11.748 -34.696 1.00 93.06 241 LEU A N 1
ATOM 1903 C CA . LEU A 1 241 ? 53.130 12.667 -35.752 1.00 93.06 241 LEU A CA 1
ATOM 1904 C C . LEU A 1 241 ? 52.053 13.735 -35.921 1.00 93.06 241 LEU A C 1
ATOM 1906 O O . LEU A 1 241 ? 50.910 13.419 -36.280 1.00 93.06 241 LEU A O 1
ATOM 1910 N N . ILE A 1 242 ? 52.425 14.986 -35.676 1.00 93.38 242 ILE A N 1
ATOM 1911 C CA . ILE A 1 242 ? 51.508 16.119 -35.603 1.00 93.38 242 ILE A CA 1
ATOM 1912 C C . ILE A 1 242 ? 51.854 17.204 -36.624 1.00 93.38 242 ILE A C 1
ATOM 1914 O O . ILE A 1 242 ? 53.013 17.393 -36.997 1.00 93.38 242 ILE A O 1
ATOM 1918 N N . TYR A 1 243 ? 50.830 17.939 -37.050 1.00 91.12 243 TYR A N 1
ATOM 1919 C CA . TYR A 1 243 ? 50.947 19.083 -37.952 1.00 91.12 243 TYR A CA 1
ATOM 1920 C C . TYR A 1 243 ? 50.287 20.311 -37.352 1.00 91.12 243 TYR A C 1
ATOM 1922 O O . TYR A 1 243 ? 49.213 20.212 -36.761 1.00 91.12 243 TYR A O 1
ATOM 1930 N N . ARG A 1 244 ? 50.903 21.473 -37.564 1.00 89.69 244 ARG A N 1
ATOM 1931 C CA . ARG A 1 244 ? 50.292 22.768 -37.275 1.00 89.69 244 ARG A CA 1
ATOM 1932 C C . ARG A 1 244 ? 49.499 23.229 -38.496 1.00 89.69 244 ARG A C 1
ATOM 1934 O O . ARG A 1 244 ? 50.065 23.376 -39.579 1.00 89.69 244 ARG A O 1
ATOM 1941 N N . GLY A 1 245 ? 48.194 23.398 -38.326 1.00 83.94 245 GLY A N 1
ATOM 1942 C CA . GLY A 1 245 ? 47.291 23.924 -39.341 1.00 83.94 245 GLY A CA 1
ATOM 1943 C C . GLY A 1 245 ? 47.458 25.431 -39.543 1.00 83.94 245 GLY A C 1
ATOM 1944 O O . GLY A 1 245 ? 48.084 26.127 -38.744 1.00 83.94 245 GLY A O 1
ATOM 1945 N N . ASN A 1 246 ? 46.851 25.951 -40.613 1.00 82.25 246 ASN A N 1
ATOM 1946 C CA . ASN A 1 246 ? 46.821 27.394 -40.904 1.00 82.25 246 ASN A CA 1
ATOM 1947 C C . ASN A 1 246 ? 46.013 28.200 -39.870 1.00 82.25 246 ASN A C 1
ATOM 1949 O O . ASN A 1 246 ? 46.074 29.424 -39.847 1.00 82.25 246 ASN A O 1
ATOM 1953 N N . ASP A 1 247 ? 45.214 27.514 -39.060 1.00 83.88 247 ASP A N 1
ATOM 1954 C CA . ASP A 1 247 ? 44.443 28.052 -37.943 1.00 83.88 247 ASP A CA 1
ATOM 1955 C C . ASP A 1 247 ? 45.230 28.063 -36.623 1.00 83.88 247 ASP A C 1
ATOM 1957 O O . ASP A 1 247 ? 44.664 28.362 -35.571 1.00 83.88 247 ASP A O 1
ATOM 1961 N N . GLU A 1 248 ? 46.532 27.764 -36.686 1.00 84.69 248 GLU A N 1
ATOM 1962 C CA . GLU A 1 248 ? 47.453 27.704 -35.551 1.00 84.69 248 GLU A CA 1
ATOM 1963 C C . GLU A 1 248 ? 47.153 26.566 -34.557 1.00 84.69 248 GLU A C 1
ATOM 1965 O O . GLU A 1 248 ? 47.711 26.549 -33.457 1.00 84.69 248 GLU A O 1
ATOM 1970 N N . LEU A 1 249 ? 46.303 25.602 -34.934 1.00 89.81 249 LEU A N 1
ATOM 1971 C CA . LEU A 1 249 ? 46.006 24.415 -34.133 1.00 89.81 249 LEU A CA 1
ATOM 1972 C C . LEU A 1 249 ? 46.854 23.217 -34.564 1.00 89.81 249 LEU A C 1
ATOM 1974 O O . LEU A 1 249 ? 47.224 23.068 -35.727 1.00 89.81 249 LEU A O 1
ATOM 1978 N N . TYR A 1 250 ? 47.145 22.333 -33.614 1.00 92.56 250 TYR A N 1
ATOM 1979 C CA . TYR A 1 250 ? 47.859 21.086 -33.860 1.00 92.56 250 TYR A CA 1
ATOM 1980 C C . TYR A 1 250 ? 46.905 19.909 -34.065 1.00 92.56 250 TYR A C 1
ATOM 1982 O O . TYR A 1 250 ? 45.978 19.687 -33.280 1.00 92.56 250 TYR A O 1
ATOM 1990 N N . TYR A 1 251 ? 47.199 19.119 -35.095 1.00 93.19 251 TYR A N 1
ATOM 1991 C CA . TYR A 1 251 ? 46.425 17.967 -35.537 1.00 93.19 251 TYR A CA 1
ATOM 1992 C C . TYR A 1 251 ? 47.274 16.702 -35.538 1.00 93.19 251 TYR A C 1
ATOM 1994 O O . TYR A 1 251 ? 48.401 16.721 -36.032 1.00 93.19 251 TYR A O 1
ATOM 2002 N N . ILE A 1 252 ? 46.725 15.591 -35.047 1.00 94.50 252 ILE A N 1
ATOM 2003 C CA . ILE A 1 252 ? 47.367 14.275 -35.154 1.00 94.50 252 ILE A CA 1
ATOM 2004 C C . ILE A 1 252 ? 47.142 13.678 -36.550 1.00 94.50 252 ILE A C 1
ATOM 2006 O O . ILE A 1 252 ? 46.002 13.566 -36.999 1.00 94.50 252 ILE A O 1
ATOM 2010 N N . ARG A 1 253 ? 48.220 13.268 -37.231 1.00 93.25 253 ARG A N 1
ATOM 2011 C CA . ARG A 1 253 ? 48.153 12.545 -38.515 1.00 93.25 253 ARG A CA 1
ATOM 2012 C C . ARG A 1 253 ? 48.561 11.087 -38.391 1.00 93.25 253 ARG A C 1
ATOM 2014 O O . ARG A 1 253 ? 47.920 10.226 -38.983 1.00 93.25 253 ARG A O 1
ATOM 2021 N N . GLY A 1 254 ? 49.640 10.823 -37.665 1.00 93.62 254 GLY A N 1
ATOM 2022 C CA . GLY A 1 254 ? 50.235 9.494 -37.566 1.00 93.62 254 GLY A CA 1
ATOM 2023 C C . GLY A 1 254 ? 50.429 9.057 -36.124 1.00 93.62 254 GLY A C 1
ATOM 2024 O O . GLY A 1 254 ? 50.635 9.898 -35.251 1.00 93.62 254 GLY A O 1
ATOM 2025 N N . ILE A 1 255 ? 50.411 7.748 -35.896 1.00 95.19 255 ILE A N 1
ATOM 2026 C CA . ILE A 1 255 ? 50.862 7.116 -34.649 1.00 95.19 255 ILE A CA 1
ATOM 2027 C C . ILE A 1 255 ? 52.054 6.225 -34.988 1.00 95.19 255 ILE A C 1
ATOM 2029 O O . ILE A 1 255 ? 51.948 5.422 -35.911 1.00 95.19 255 ILE A O 1
ATOM 2033 N N . VAL A 1 256 ? 53.178 6.367 -34.285 1.00 92.75 256 VAL A N 1
ATOM 2034 C CA . VAL A 1 256 ? 54.376 5.537 -34.485 1.00 92.75 256 VAL A CA 1
ATOM 2035 C C . VAL A 1 256 ? 54.007 4.071 -34.256 1.00 92.75 256 VAL A C 1
ATOM 2037 O O . VAL A 1 256 ? 53.663 3.689 -33.137 1.00 92.75 256 VAL A O 1
ATOM 2040 N N . SER A 1 257 ? 54.084 3.270 -35.319 1.00 90.19 257 SER A N 1
ATOM 2041 C CA . SER A 1 257 ? 53.793 1.834 -35.307 1.00 90.19 257 SER A CA 1
ATOM 2042 C C . SER A 1 257 ? 55.088 1.021 -35.320 1.00 90.19 257 SER A C 1
ATOM 2044 O O . SER A 1 257 ? 55.338 0.252 -34.399 1.00 90.19 257 SER A O 1
ATOM 2046 N N . VAL A 1 258 ? 55.976 1.274 -36.291 1.00 86.19 258 VAL A N 1
ATOM 2047 C CA . VAL A 1 258 ? 57.297 0.626 -36.377 1.00 86.19 258 VAL A CA 1
ATOM 2048 C C . VAL A 1 258 ? 58.387 1.695 -36.420 1.00 86.19 258 VAL A C 1
ATOM 2050 O O . VAL A 1 258 ? 58.434 2.517 -37.342 1.00 86.19 258 VAL A O 1
ATOM 2053 N N . ALA A 1 259 ? 59.263 1.689 -35.415 1.00 71.88 259 ALA A N 1
ATOM 2054 C CA . ALA A 1 259 ? 60.403 2.597 -35.320 1.00 71.88 259 ALA A CA 1
ATOM 2055 C C . ALA A 1 259 ? 61.541 2.209 -36.299 1.00 71.88 259 ALA A C 1
ATOM 2057 O O . ALA A 1 259 ? 61.591 1.071 -36.774 1.00 71.88 259 ALA A O 1
ATOM 2058 N N . PRO A 1 260 ? 62.470 3.130 -36.627 1.00 65.44 260 PRO A N 1
ATOM 2059 C CA . PRO A 1 260 ? 63.592 2.839 -37.517 1.00 65.44 260 PRO A CA 1
ATOM 2060 C C . PRO A 1 260 ? 64.526 1.774 -36.929 1.00 65.44 260 PRO A C 1
ATOM 2062 O O . PRO A 1 260 ? 64.917 1.858 -35.769 1.00 65.44 260 PRO A O 1
ATOM 2065 N N . ILE A 1 261 ? 64.945 0.813 -37.755 1.00 59.84 261 ILE A N 1
ATOM 2066 C CA . ILE A 1 261 ? 65.892 -0.240 -37.362 1.00 59.84 261 ILE A CA 1
ATOM 2067 C C . ILE A 1 261 ? 67.318 0.338 -37.310 1.00 59.84 261 ILE A C 1
ATOM 2069 O O . ILE A 1 261 ? 67.775 0.961 -38.277 1.00 59.84 261 ILE A O 1
ATOM 2073 N N . PHE A 1 262 ? 68.045 0.093 -36.213 1.00 51.06 262 PHE A N 1
ATOM 2074 C CA . PHE A 1 262 ? 69.477 0.402 -36.096 1.00 51.06 262 PHE A CA 1
ATOM 2075 C C . PHE A 1 262 ? 70.261 -0.251 -37.256 1.00 51.06 262 PHE A C 1
ATOM 2077 O O . PHE A 1 262 ? 70.178 -1.461 -37.449 1.00 51.06 262 PHE A O 1
ATOM 2084 N N . ASN A 1 263 ? 71.036 0.548 -38.006 1.00 51.16 263 ASN A N 1
ATOM 2085 C CA . ASN A 1 263 ? 71.822 0.200 -39.214 1.00 51.16 263 ASN A CA 1
ATOM 2086 C C . ASN A 1 263 ? 71.125 0.284 -40.593 1.00 51.16 263 ASN A C 1
ATOM 2088 O O . ASN A 1 263 ? 71.737 -0.101 -41.593 1.00 51.16 263 ASN A O 1
ATOM 2092 N N . SER A 1 264 ? 69.904 0.820 -40.712 1.00 57.97 264 SER A N 1
ATOM 2093 C CA . SER A 1 264 ? 69.304 1.076 -42.037 1.00 57.97 264 SER A CA 1
ATOM 2094 C C . SER A 1 264 ? 69.832 2.372 -42.670 1.00 57.97 264 SER A C 1
ATOM 2096 O O . SER A 1 264 ? 69.819 3.430 -42.054 1.00 57.97 264 SER A O 1
ATOM 2098 N N . THR A 1 265 ? 70.227 2.333 -43.947 1.00 55.47 265 THR A N 1
ATOM 2099 C CA . THR A 1 265 ? 70.773 3.503 -44.675 1.00 55.47 265 THR A CA 1
ATOM 2100 C C . THR A 1 265 ? 69.747 4.606 -44.972 1.00 55.47 265 THR A C 1
ATOM 2102 O O . THR A 1 265 ? 70.122 5.670 -45.463 1.00 55.47 265 THR A O 1
ATOM 2105 N N . ARG A 1 266 ? 68.448 4.365 -44.726 1.00 59.84 266 ARG A N 1
ATOM 2106 C CA . ARG A 1 266 ? 67.352 5.268 -45.131 1.00 59.84 266 ARG A CA 1
ATOM 2107 C C . ARG A 1 266 ? 66.449 5.757 -43.993 1.00 59.84 266 ARG A C 1
ATOM 2109 O O . ARG A 1 266 ? 65.542 6.526 -44.292 1.00 59.84 266 ARG A O 1
ATOM 2116 N N . HIS A 1 267 ? 66.695 5.347 -42.742 1.00 75.56 267 HIS A N 1
ATOM 2117 C CA . HIS A 1 267 ? 66.039 5.835 -41.510 1.00 75.56 267 HIS A CA 1
ATOM 2118 C C . HIS A 1 267 ? 64.532 6.163 -41.651 1.00 75.56 267 HIS A C 1
ATOM 2120 O O . HIS A 1 267 ? 64.080 7.258 -41.305 1.00 75.56 267 HIS A O 1
ATOM 2126 N N . ASN A 1 268 ? 63.756 5.228 -42.209 1.00 84.38 268 ASN A N 1
ATOM 2127 C CA . ASN A 1 268 ? 62.303 5.361 -42.345 1.00 84.38 268 ASN A CA 1
ATOM 2128 C C . ASN A 1 268 ? 61.600 4.789 -41.099 1.00 84.38 268 ASN A C 1
ATOM 2130 O O . ASN A 1 268 ? 62.047 3.778 -40.560 1.00 84.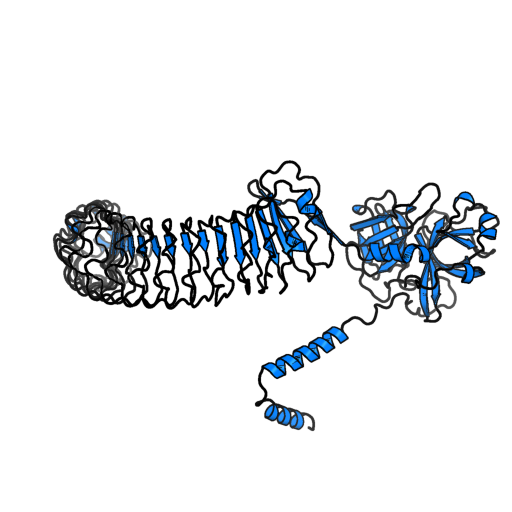38 268 ASN A O 1
ATOM 2134 N N . ALA A 1 269 ? 60.469 5.377 -40.710 1.00 87.44 269 ALA A N 1
ATOM 2135 C CA . ALA A 1 269 ? 59.541 4.834 -39.716 1.00 87.44 269 ALA A CA 1
ATOM 2136 C C . ALA A 1 269 ? 58.140 4.657 -40.318 1.00 87.44 269 ALA A C 1
ATOM 2138 O O . ALA A 1 269 ? 57.764 5.394 -41.238 1.00 87.44 269 ALA A O 1
ATOM 2139 N N . LEU A 1 270 ? 57.380 3.697 -39.786 1.00 90.31 270 LEU A N 1
ATOM 2140 C CA . LEU A 1 270 ? 56.001 3.407 -40.174 1.00 90.31 270 LEU A CA 1
ATOM 2141 C C . LEU A 1 270 ? 55.025 4.039 -39.176 1.00 90.31 270 LEU A C 1
ATOM 2143 O O . LEU A 1 270 ? 55.161 3.860 -37.964 1.00 90.31 270 LEU A O 1
ATOM 2147 N N . PHE A 1 271 ? 54.015 4.729 -39.694 1.00 94.00 271 PHE A N 1
ATOM 2148 C CA . PHE A 1 271 ? 52.967 5.377 -38.917 1.00 94.00 271 PHE A CA 1
ATOM 2149 C C . PHE A 1 271 ? 51.595 4.838 -39.302 1.00 94.00 271 PHE A C 1
ATOM 2151 O O . PHE A 1 271 ? 51.264 4.793 -40.486 1.00 94.00 271 PHE A O 1
ATOM 2158 N N . THR A 1 272 ? 50.764 4.512 -38.316 1.00 95.25 272 THR A N 1
ATOM 2159 C CA . THR A 1 272 ? 49.335 4.259 -38.532 1.00 95.25 272 THR A CA 1
ATOM 2160 C C . THR A 1 272 ? 48.644 5.569 -38.923 1.00 95.25 272 THR A C 1
ATOM 2162 O O . THR A 1 272 ? 48.791 6.571 -38.219 1.00 95.25 272 THR A O 1
ATOM 2165 N N . ASP A 1 273 ? 47.907 5.586 -40.041 1.00 94.12 273 ASP A N 1
ATOM 2166 C CA . ASP A 1 273 ? 47.265 6.796 -40.576 1.00 94.12 273 ASP A CA 1
ATOM 2167 C C . ASP A 1 273 ? 45.965 7.120 -39.835 1.00 94.12 273 ASP A C 1
ATOM 2169 O O . ASP A 1 273 ? 44.901 6.600 -40.166 1.00 94.12 273 ASP A O 1
ATOM 2173 N N . VAL A 1 274 ? 46.029 8.015 -38.846 1.00 94.56 274 VAL A N 1
ATOM 2174 C CA . VAL A 1 274 ? 44.887 8.370 -37.983 1.00 94.56 274 VAL A CA 1
ATOM 2175 C C . VAL A 1 274 ? 43.698 8.890 -38.791 1.00 94.56 274 VAL A C 1
ATOM 2177 O O . VAL A 1 274 ? 42.549 8.641 -38.422 1.00 94.56 274 VAL A O 1
ATOM 2180 N N . ALA A 1 275 ? 43.949 9.544 -39.929 1.00 91.88 275 ALA A N 1
ATOM 2181 C CA . ALA A 1 275 ? 42.895 10.055 -40.800 1.00 91.88 275 ALA A CA 1
ATOM 2182 C C . ALA A 1 275 ? 42.000 8.941 -41.385 1.00 91.88 275 ALA A C 1
ATOM 2184 O O . ALA A 1 275 ? 40.829 9.192 -41.665 1.00 91.88 275 ALA A O 1
ATOM 2185 N N . GLN A 1 276 ? 42.511 7.711 -41.525 1.00 91.56 276 GLN A N 1
ATOM 2186 C CA . GLN A 1 276 ? 41.734 6.554 -41.998 1.00 91.56 276 GLN A CA 1
ATOM 2187 C C . GLN A 1 276 ? 40.804 5.982 -40.917 1.00 91.56 276 GLN A C 1
ATOM 2189 O O . GLN A 1 276 ? 39.839 5.291 -41.235 1.00 91.56 276 GLN A O 1
ATOM 2194 N N . TYR A 1 277 ? 41.061 6.288 -39.640 1.00 94.06 277 TYR A N 1
ATOM 2195 C CA . TYR A 1 277 ? 40.339 5.720 -38.498 1.00 94.06 277 TYR A CA 1
ATOM 2196 C C . TYR A 1 277 ? 39.360 6.690 -37.837 1.00 94.06 277 TYR A C 1
ATOM 2198 O O . TYR A 1 277 ? 38.728 6.313 -36.855 1.00 94.06 277 TYR A O 1
ATOM 2206 N N . LEU A 1 278 ? 39.182 7.911 -38.354 1.00 92.50 278 LEU A N 1
ATOM 2207 C CA . LEU A 1 278 ? 38.323 8.929 -37.729 1.00 92.50 278 LEU A CA 1
ATOM 2208 C C . LEU A 1 278 ? 36.907 8.423 -37.379 1.00 92.50 278 LEU A C 1
ATOM 2210 O O . LEU A 1 278 ? 36.483 8.657 -36.245 1.00 92.50 278 LEU A O 1
ATOM 2214 N N . PRO A 1 279 ? 36.188 7.681 -38.254 1.00 89.81 279 PRO A N 1
ATOM 2215 C CA . PRO A 1 279 ? 34.870 7.150 -37.900 1.00 89.81 279 PRO A CA 1
ATOM 2216 C C . PRO A 1 279 ? 34.920 6.158 -36.732 1.00 89.81 279 PRO A C 1
ATOM 2218 O O . PRO A 1 279 ? 34.073 6.205 -35.844 1.00 89.81 279 PRO A O 1
ATOM 2221 N N . TRP A 1 280 ? 35.929 5.282 -36.710 1.00 93.00 280 TRP A N 1
ATOM 2222 C CA . TRP A 1 280 ? 36.121 4.311 -35.633 1.00 93.00 280 TRP A CA 1
ATOM 2223 C C . TRP A 1 280 ? 36.516 4.998 -34.320 1.00 93.00 280 TRP A C 1
ATOM 2225 O O . TRP A 1 280 ? 35.981 4.662 -33.264 1.00 93.00 280 TRP A O 1
ATOM 2235 N N . ILE A 1 281 ? 37.395 6.003 -34.383 1.00 92.19 281 ILE A N 1
ATOM 2236 C CA . ILE A 1 281 ? 37.819 6.788 -33.220 1.00 92.19 281 ILE A CA 1
ATOM 2237 C C . ILE A 1 281 ? 36.617 7.488 -32.581 1.00 92.19 281 ILE A C 1
ATOM 2239 O O . ILE A 1 281 ? 36.453 7.426 -31.363 1.00 92.19 281 ILE A O 1
ATOM 2243 N N . GLU A 1 282 ? 35.750 8.116 -33.379 1.00 87.75 282 GLU A N 1
ATOM 2244 C CA . GLU A 1 282 ? 34.547 8.771 -32.855 1.00 87.75 282 GLU A CA 1
ATOM 2245 C C . GLU A 1 282 ? 33.523 7.778 -32.286 1.00 87.75 282 GLU A C 1
ATOM 2247 O O . GLU A 1 282 ? 32.935 8.055 -31.239 1.00 87.75 282 GLU A O 1
ATOM 2252 N N . ASP A 1 283 ? 33.338 6.603 -32.894 1.00 83.50 283 ASP A N 1
ATOM 2253 C CA . ASP A 1 283 ? 32.454 5.565 -32.340 1.00 83.50 283 ASP A CA 1
ATOM 2254 C C . ASP A 1 283 ? 32.954 5.082 -30.967 1.00 83.50 283 ASP A C 1
ATOM 2256 O O . ASP A 1 283 ? 32.211 5.064 -29.982 1.00 83.50 283 ASP A O 1
ATOM 2260 N N . MET A 1 284 ? 34.251 4.780 -30.846 1.00 86.81 284 MET A N 1
ATOM 2261 C CA . MET A 1 284 ? 34.839 4.306 -29.586 1.00 86.81 284 MET A CA 1
ATOM 2262 C C . MET A 1 284 ? 34.878 5.390 -28.496 1.00 86.81 284 MET A C 1
ATOM 2264 O O . MET A 1 284 ? 34.692 5.080 -27.312 1.00 86.81 284 MET A O 1
ATOM 2268 N N . LYS A 1 285 ? 35.062 6.669 -28.861 1.00 81.12 285 LYS A N 1
ATOM 2269 C CA . LYS A 1 285 ? 34.950 7.806 -27.924 1.00 81.12 285 LYS A CA 1
ATOM 2270 C C . LYS A 1 285 ? 33.548 7.910 -27.313 1.00 81.12 285 LYS A C 1
ATOM 2272 O O . LYS A 1 285 ? 33.432 8.224 -26.131 1.00 81.12 285 LYS A O 1
ATOM 2277 N N . ASN A 1 286 ? 32.502 7.606 -28.085 1.00 71.25 286 ASN A N 1
ATOM 2278 C CA . ASN A 1 286 ? 31.103 7.796 -27.682 1.00 71.25 286 ASN A CA 1
ATOM 2279 C C . ASN A 1 286 ? 30.415 6.532 -27.128 1.00 71.25 286 ASN A C 1
ATOM 2281 O O . ASN A 1 286 ? 29.313 6.615 -26.587 1.00 71.25 286 ASN A O 1
ATOM 2285 N N . LYS A 1 287 ? 31.044 5.358 -27.224 1.00 72.12 287 LYS A N 1
ATOM 2286 C CA . LYS A 1 287 ? 30.468 4.087 -26.759 1.00 72.12 287 LYS A CA 1
ATOM 2287 C C . LYS A 1 287 ? 30.328 4.035 -25.224 1.00 72.12 287 LYS A C 1
ATOM 2289 O O . LYS A 1 287 ? 31.323 4.205 -24.512 1.00 72.12 287 LYS A O 1
ATOM 2294 N N . CYS A 1 288 ? 29.108 3.765 -24.730 1.00 67.00 288 CYS A N 1
ATOM 2295 C CA . CYS A 1 288 ? 28.767 3.533 -23.313 1.00 67.00 288 CYS A CA 1
ATOM 2296 C C . CYS A 1 288 ? 28.223 2.110 -23.106 1.00 67.00 288 CYS A C 1
ATOM 2298 O O . CYS A 1 288 ? 27.217 1.725 -23.708 1.00 67.00 288 CYS A O 1
ATOM 2300 N N . GLU A 1 289 ? 28.862 1.336 -22.225 1.00 67.12 289 GLU A N 1
ATOM 2301 C CA . GLU A 1 289 ? 28.416 0.001 -21.809 1.00 67.12 289 GLU A CA 1
ATOM 2302 C C . GLU A 1 289 ? 28.372 -0.062 -20.276 1.00 67.12 289 GLU A C 1
ATOM 2304 O O . GLU A 1 289 ? 29.382 0.177 -19.612 1.00 67.12 289 GLU A O 1
ATOM 2309 N N . LYS A 1 290 ? 27.211 -0.403 -19.701 1.00 66.06 290 LYS A N 1
ATOM 2310 C CA . LYS A 1 290 ? 27.066 -0.639 -18.256 1.00 66.06 290 LYS A CA 1
ATOM 2311 C C . LYS A 1 290 ? 26.839 -2.112 -17.975 1.00 66.06 290 LYS A C 1
ATOM 2313 O O . LYS A 1 290 ? 25.918 -2.721 -18.511 1.00 66.06 290 LYS A O 1
ATOM 2318 N N . VAL A 1 291 ? 27.656 -2.671 -17.088 1.00 63.94 291 VAL A N 1
ATOM 2319 C CA . VAL A 1 291 ? 27.512 -4.057 -16.642 1.00 63.94 291 VAL A CA 1
ATOM 2320 C C . VAL A 1 291 ? 26.544 -4.120 -15.465 1.00 63.94 291 VAL A C 1
ATOM 2322 O O . VAL A 1 291 ? 26.823 -3.571 -14.401 1.00 63.94 291 VAL A O 1
ATOM 2325 N N . ALA A 1 292 ? 25.419 -4.805 -15.648 1.00 66.62 292 ALA A N 1
ATOM 2326 C CA . ALA A 1 292 ? 24.442 -5.047 -14.592 1.00 66.62 292 ALA A CA 1
ATOM 2327 C C . ALA A 1 292 ? 24.778 -6.345 -13.841 1.00 66.62 292 ALA A C 1
ATOM 2329 O O . ALA A 1 292 ? 24.978 -7.391 -14.463 1.00 66.62 292 ALA A O 1
ATOM 2330 N N . ARG A 1 293 ? 24.834 -6.284 -12.504 1.00 66.88 293 ARG A N 1
ATOM 2331 C CA . ARG A 1 293 ? 25.151 -7.428 -11.631 1.00 66.88 293 ARG A CA 1
ATOM 2332 C C . ARG A 1 293 ? 23.958 -7.801 -10.752 1.00 66.88 293 ARG A C 1
ATOM 2334 O O . ARG A 1 293 ? 23.151 -6.945 -10.402 1.00 66.88 293 ARG A O 1
ATOM 2341 N N . CYS A 1 294 ? 23.865 -9.085 -10.410 1.00 68.06 294 CYS A N 1
ATOM 2342 C CA . CYS A 1 294 ? 22.888 -9.591 -9.452 1.00 68.06 294 CYS A CA 1
ATOM 2343 C C . CYS A 1 294 ? 23.293 -9.239 -8.024 1.00 68.06 294 CYS A C 1
ATOM 2345 O O . CYS A 1 294 ? 24.393 -9.593 -7.597 1.00 68.06 294 CYS A O 1
ATOM 2347 N N . GLU A 1 295 ? 22.370 -8.680 -7.255 1.00 72.25 295 GLU A N 1
ATOM 2348 C CA . GLU A 1 295 ? 22.464 -8.622 -5.803 1.00 72.25 295 GLU A CA 1
ATOM 2349 C C . GLU A 1 295 ? 21.495 -9.641 -5.196 1.00 72.25 295 GLU A C 1
ATOM 2351 O O . GLU A 1 295 ? 20.280 -9.588 -5.401 1.00 72.25 295 GLU A O 1
ATOM 2356 N N . MET A 1 296 ? 22.038 -10.615 -4.464 1.00 69.50 296 MET A N 1
ATOM 2357 C CA . MET A 1 296 ? 21.241 -11.662 -3.826 1.00 69.50 296 MET A CA 1
ATOM 2358 C C . MET A 1 296 ? 20.627 -11.156 -2.526 1.00 69.50 296 MET A C 1
ATOM 2360 O O . MET A 1 296 ? 21.340 -10.833 -1.577 1.00 69.50 296 MET A O 1
ATOM 2364 N N . PHE A 1 297 ? 19.299 -11.188 -2.436 1.00 66.00 297 PHE A N 1
ATOM 2365 C CA . PHE A 1 297 ? 18.584 -10.902 -1.197 1.00 66.00 297 PHE A CA 1
ATOM 2366 C C . PHE A 1 297 ? 17.464 -11.916 -0.972 1.00 66.00 297 PHE A C 1
ATOM 2368 O O . PHE A 1 297 ? 16.545 -12.035 -1.781 1.00 66.00 297 PHE A O 1
ATOM 2375 N N . ARG A 1 298 ? 17.534 -12.655 0.145 1.00 66.81 298 ARG A N 1
ATOM 2376 C CA . ARG A 1 298 ? 16.530 -13.661 0.553 1.00 66.81 298 ARG A CA 1
ATOM 2377 C C . ARG A 1 298 ? 16.096 -14.580 -0.605 1.00 66.81 298 ARG A C 1
ATOM 2379 O O . ARG A 1 298 ? 14.905 -14.744 -0.853 1.00 66.81 298 ARG A O 1
ATOM 2386 N N . TYR A 1 299 ? 17.075 -15.162 -1.305 1.00 68.38 299 TYR A N 1
ATOM 2387 C CA . TYR A 1 299 ? 16.895 -16.096 -2.433 1.00 68.38 299 TYR A CA 1
ATOM 2388 C C . TYR A 1 299 ? 16.334 -15.496 -3.732 1.00 68.38 299 TYR A C 1
ATOM 2390 O O . TYR A 1 299 ? 16.032 -16.238 -4.663 1.00 68.38 299 TYR A O 1
ATOM 2398 N N . ARG A 1 300 ? 16.221 -14.167 -3.824 1.00 67.19 300 ARG A N 1
ATOM 2399 C CA . ARG A 1 300 ? 15.880 -13.464 -5.062 1.00 67.19 300 ARG A CA 1
ATOM 2400 C C . ARG A 1 300 ? 17.081 -12.684 -5.574 1.00 67.19 300 ARG A C 1
ATOM 2402 O O . ARG A 1 300 ? 17.793 -12.048 -4.795 1.00 67.19 300 ARG A O 1
ATOM 2409 N N . CYS A 1 301 ? 17.263 -12.726 -6.887 1.00 69.31 301 CYS A N 1
ATOM 2410 C CA . CYS A 1 301 ? 18.206 -11.864 -7.579 1.00 69.31 301 CYS A CA 1
ATOM 2411 C C . CYS A 1 301 ? 17.549 -10.512 -7.830 1.00 69.31 301 CYS A C 1
ATOM 2413 O O . CYS A 1 301 ? 16.527 -10.469 -8.516 1.00 69.31 301 CYS A O 1
ATOM 2415 N N . TYR A 1 302 ? 18.131 -9.438 -7.302 1.00 71.50 302 TYR A N 1
ATOM 2416 C CA . TYR A 1 302 ? 17.764 -8.070 -7.645 1.00 71.50 302 TYR A CA 1
ATOM 2417 C C . TYR A 1 302 ? 18.831 -7.494 -8.555 1.00 71.50 302 TYR A C 1
ATOM 2419 O O . TYR A 1 302 ? 20.009 -7.462 -8.212 1.00 71.50 302 TYR A O 1
ATOM 2427 N N . ILE A 1 303 ? 18.416 -7.050 -9.732 1.00 71.19 303 ILE A N 1
ATOM 2428 C CA . ILE A 1 303 ? 19.311 -6.371 -10.661 1.00 71.19 303 ILE A CA 1
ATOM 2429 C C . ILE A 1 303 ? 18.924 -4.906 -10.641 1.00 71.19 303 ILE A C 1
ATOM 2431 O O . ILE A 1 303 ? 17.843 -4.569 -11.116 1.00 71.19 303 ILE A O 1
ATOM 2435 N N . THR A 1 304 ? 19.789 -4.060 -10.086 1.00 70.31 304 THR A N 1
ATOM 2436 C CA . THR A 1 304 ? 19.590 -2.609 -10.085 1.00 70.31 304 THR A CA 1
ATOM 2437 C C . THR A 1 304 ? 20.442 -1.989 -11.177 1.00 70.31 304 THR A C 1
ATOM 2439 O O . THR A 1 304 ? 21.666 -2.120 -11.164 1.00 70.31 304 THR A O 1
ATOM 2442 N N . VAL A 1 305 ? 19.806 -1.306 -12.127 1.00 69.00 305 VAL A N 1
ATOM 2443 C CA . VAL A 1 305 ? 20.523 -0.565 -13.171 1.00 69.00 305 VAL A CA 1
ATOM 2444 C C . VAL A 1 305 ? 20.127 0.896 -13.122 1.00 69.00 305 VAL A C 1
ATOM 2446 O O . VAL A 1 305 ? 18.960 1.218 -13.325 1.00 69.00 305 VAL A O 1
ATOM 2449 N N . THR A 1 306 ? 21.106 1.770 -12.888 1.00 67.44 306 THR A N 1
ATOM 2450 C CA . THR A 1 306 ? 20.927 3.224 -12.951 1.00 67.44 306 THR A CA 1
ATOM 2451 C C . THR A 1 306 ? 21.559 3.766 -14.227 1.00 67.44 306 THR A C 1
ATOM 2453 O O . THR A 1 306 ? 22.778 3.673 -14.428 1.00 67.44 306 THR A O 1
ATOM 2456 N N . LEU A 1 307 ? 20.741 4.340 -15.103 1.00 65.25 307 LEU A N 1
ATOM 2457 C CA . LEU A 1 307 ? 21.181 4.889 -16.383 1.00 65.25 307 LEU A CA 1
ATOM 2458 C C . LEU A 1 307 ? 21.246 6.412 -16.323 1.00 65.25 307 LEU A C 1
ATOM 2460 O O . LEU A 1 307 ? 20.217 7.071 -16.381 1.00 65.25 307 LEU A O 1
ATOM 2464 N N . ASN A 1 308 ? 22.466 6.950 -16.240 1.00 61.09 308 ASN A N 1
ATOM 2465 C CA . ASN A 1 308 ? 22.726 8.397 -16.204 1.00 61.09 308 ASN A CA 1
ATOM 2466 C C . ASN A 1 308 ? 23.256 8.935 -17.547 1.00 61.09 308 ASN A C 1
ATOM 2468 O O . ASN A 1 308 ? 23.408 10.141 -17.702 1.00 61.09 308 ASN A O 1
ATOM 2472 N N . GLU A 1 309 ? 23.571 8.057 -18.505 1.00 61.34 309 GLU A N 1
ATOM 2473 C CA . GLU A 1 309 ? 24.218 8.409 -19.775 1.00 61.34 309 GLU A CA 1
ATOM 2474 C C . GLU A 1 309 ? 23.327 8.021 -20.967 1.00 61.34 309 GLU A C 1
ATOM 2476 O O . GLU A 1 309 ? 22.709 6.951 -20.932 1.00 61.34 309 GLU A O 1
ATOM 2481 N N . PRO A 1 310 ? 23.241 8.871 -22.009 1.00 53.78 310 PRO A N 1
ATOM 2482 C CA . PRO A 1 310 ? 22.424 8.614 -23.192 1.00 53.78 310 PRO A CA 1
ATOM 2483 C C . PRO A 1 310 ? 22.945 7.406 -23.987 1.00 53.78 310 PRO A C 1
ATOM 2485 O O . PRO A 1 310 ? 24.152 7.214 -24.106 1.00 53.78 310 PRO A O 1
ATOM 2488 N N . ASN A 1 311 ? 22.036 6.609 -24.562 1.00 56.66 311 ASN A N 1
ATOM 2489 C CA . ASN A 1 311 ? 22.343 5.468 -25.446 1.00 56.66 311 ASN A CA 1
ATOM 2490 C C . ASN A 1 311 ? 23.236 4.371 -24.833 1.00 56.66 311 ASN A C 1
ATOM 2492 O O . ASN A 1 311 ? 23.913 3.638 -25.556 1.00 56.66 311 ASN A O 1
ATOM 2496 N N . CYS A 1 312 ? 23.253 4.237 -23.505 1.00 59.84 312 CYS A N 1
ATOM 2497 C CA . CYS A 1 312 ? 24.095 3.241 -22.861 1.00 59.84 312 CYS A CA 1
ATOM 2498 C C . CYS A 1 312 ? 23.517 1.828 -23.015 1.00 59.84 312 CYS A C 1
ATOM 2500 O O . CYS A 1 312 ? 22.394 1.550 -22.586 1.00 59.84 312 CYS A O 1
ATOM 2502 N N . LYS A 1 313 ? 24.303 0.910 -23.585 1.00 64.19 313 LYS A N 1
ATOM 2503 C CA . LYS A 1 313 ? 23.921 -0.502 -23.669 1.00 64.19 313 LYS A CA 1
ATOM 2504 C C . LYS A 1 313 ? 24.105 -1.154 -22.301 1.00 64.19 313 LYS A C 1
ATOM 2506 O O . LYS A 1 313 ? 25.200 -1.124 -21.736 1.00 64.19 313 LYS A O 1
ATOM 2511 N N . ILE A 1 314 ? 23.050 -1.774 -21.777 1.00 66.88 314 ILE A N 1
ATOM 2512 C CA . ILE A 1 314 ? 23.164 -2.605 -20.578 1.00 66.88 314 ILE A CA 1
ATOM 2513 C C . ILE A 1 314 ? 23.644 -3.987 -21.006 1.00 66.88 314 ILE A C 1
ATOM 2515 O O . ILE A 1 314 ? 23.006 -4.650 -21.820 1.00 66.88 314 ILE A O 1
ATOM 2519 N N . ILE A 1 315 ? 24.767 -4.420 -20.447 1.00 64.75 315 ILE A N 1
ATOM 2520 C CA . ILE A 1 315 ? 25.278 -5.775 -20.606 1.00 64.75 315 ILE A CA 1
ATOM 2521 C C . ILE A 1 315 ? 24.978 -6.523 -19.317 1.00 64.75 315 ILE A C 1
ATOM 2523 O O . ILE A 1 315 ? 25.550 -6.242 -18.263 1.00 64.75 315 ILE A O 1
ATOM 2527 N N . PHE A 1 316 ? 24.100 -7.511 -19.403 1.00 65.56 316 PHE A N 1
ATOM 2528 C CA . PHE A 1 316 ? 23.884 -8.440 -18.298 1.00 65.56 316 PHE A CA 1
ATOM 2529 C C . PHE A 1 316 ? 24.941 -9.551 -18.394 1.00 65.56 316 PHE A C 1
ATOM 2531 O O . PHE A 1 316 ? 25.102 -10.149 -19.459 1.00 65.56 316 PHE A O 1
ATOM 2538 N N . THR A 1 317 ? 25.733 -9.803 -17.349 1.00 60.28 317 THR A N 1
ATOM 2539 C CA . THR A 1 317 ? 26.752 -10.878 -17.395 1.00 60.28 317 THR A CA 1
ATOM 2540 C C . THR A 1 317 ? 26.100 -12.266 -17.368 1.00 60.28 317 THR A C 1
ATOM 2542 O O . THR A 1 317 ? 24.881 -12.371 -17.326 1.00 60.28 317 THR A O 1
ATOM 2545 N N . THR A 1 318 ? 26.873 -13.348 -17.505 1.00 51.91 318 THR A N 1
ATOM 2546 C CA . THR A 1 318 ? 26.374 -14.726 -17.716 1.00 51.91 318 THR A CA 1
ATOM 2547 C C . THR A 1 318 ? 26.269 -15.583 -16.451 1.00 51.91 318 THR A C 1
ATOM 2549 O O . THR A 1 318 ? 25.899 -16.749 -16.553 1.00 51.91 318 THR A O 1
ATOM 2552 N N . ASP A 1 319 ? 26.504 -15.039 -15.256 1.00 55.62 319 ASP A N 1
ATOM 2553 C CA . ASP A 1 319 ? 26.452 -15.794 -13.984 1.00 55.62 319 ASP A CA 1
ATOM 2554 C C . ASP A 1 319 ? 25.024 -16.213 -13.549 1.00 55.62 319 ASP A C 1
ATOM 2556 O O . ASP A 1 319 ? 24.785 -16.606 -12.410 1.00 55.62 319 ASP A O 1
ATOM 2560 N N . PHE A 1 320 ? 24.040 -16.134 -14.449 1.00 56.50 320 PHE A N 1
ATOM 2561 C CA . PHE A 1 320 ? 22.609 -16.119 -14.128 1.00 56.50 320 PHE A CA 1
ATOM 2562 C C . PHE A 1 320 ? 21.842 -17.367 -14.582 1.00 56.50 320 PHE A C 1
ATOM 2564 O O . PHE A 1 320 ? 20.613 -17.365 -14.598 1.00 56.50 320 PHE A O 1
ATOM 2571 N N . TYR A 1 321 ? 22.531 -18.453 -14.933 1.00 48.34 321 TYR A N 1
ATOM 2572 C CA . TYR A 1 321 ? 21.901 -19.603 -15.593 1.00 48.34 321 TYR A CA 1
ATOM 2573 C C . TYR A 1 321 ? 20.890 -20.409 -14.750 1.00 48.34 321 TYR A C 1
ATOM 2575 O O . TYR A 1 321 ? 20.223 -21.262 -15.320 1.00 48.34 321 TYR A O 1
ATOM 2583 N N . ASN A 1 322 ? 20.719 -20.154 -13.443 1.00 50.19 322 ASN A N 1
ATOM 2584 C CA . ASN A 1 322 ? 19.955 -21.058 -12.561 1.00 50.19 322 ASN A CA 1
ATOM 2585 C C . ASN A 1 322 ? 19.010 -20.402 -11.533 1.00 50.19 322 ASN A C 1
ATOM 2587 O O . ASN A 1 322 ? 18.676 -21.032 -10.529 1.00 50.19 322 ASN A O 1
ATOM 2591 N N . GLN A 1 323 ? 18.548 -19.163 -11.730 1.00 55.34 323 GLN A N 1
ATOM 2592 C CA . GLN A 1 323 ? 17.664 -18.524 -10.741 1.00 55.34 323 GLN A CA 1
ATOM 2593 C C . GLN A 1 323 ? 16.216 -18.396 -11.228 1.00 55.34 323 GLN A C 1
ATOM 2595 O O . GLN A 1 323 ? 15.873 -17.500 -11.993 1.00 55.34 323 GLN A O 1
ATOM 2600 N N . ASN A 1 324 ? 15.353 -19.285 -10.723 1.00 55.84 324 ASN A N 1
ATOM 2601 C CA . ASN A 1 324 ? 13.916 -19.361 -11.029 1.00 55.84 324 ASN A CA 1
ATOM 2602 C C . ASN A 1 324 ? 13.079 -18.174 -10.500 1.00 55.84 324 ASN A C 1
ATOM 2604 O O . ASN A 1 324 ? 11.869 -18.146 -10.708 1.00 55.84 324 ASN A O 1
ATOM 2608 N N . SER A 1 325 ? 13.684 -17.206 -9.806 1.00 62.41 325 SER A N 1
ATOM 2609 C CA . SER A 1 325 ? 12.986 -16.058 -9.210 1.00 62.41 325 SER A CA 1
ATOM 2610 C C . SER A 1 325 ? 13.863 -14.804 -9.214 1.00 62.41 325 SER A C 1
ATOM 2612 O O . SER A 1 325 ? 14.362 -14.365 -8.173 1.00 62.41 325 SER A O 1
ATOM 2614 N N . ALA A 1 326 ? 14.090 -14.248 -10.403 1.00 66.00 326 ALA A N 1
ATOM 2615 C CA . ALA A 1 326 ? 14.752 -12.957 -10.567 1.00 66.00 326 ALA A CA 1
ATOM 2616 C C . ALA A 1 326 ? 13.722 -11.816 -10.580 1.00 66.00 326 ALA A C 1
ATOM 2618 O O . ALA A 1 326 ? 12.650 -11.951 -11.176 1.00 66.00 326 ALA A O 1
ATOM 2619 N N . ALA A 1 327 ? 14.073 -10.701 -9.941 1.00 75.00 327 ALA A N 1
ATOM 2620 C CA . ALA A 1 327 ? 13.366 -9.432 -10.018 1.00 75.00 327 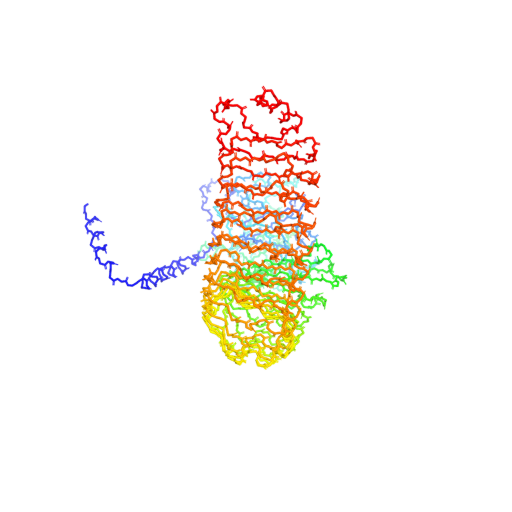ALA A CA 1
ATOM 2621 C C . ALA A 1 327 ? 14.311 -8.366 -10.590 1.00 75.00 327 ALA A C 1
ATOM 2623 O O . ALA A 1 327 ? 15.452 -8.212 -10.150 1.00 75.00 327 ALA A O 1
ATOM 2624 N N . LEU A 1 328 ? 13.843 -7.618 -11.581 1.00 76.31 328 LEU A N 1
ATOM 2625 C CA . LEU A 1 328 ? 14.627 -6.560 -12.217 1.00 76.31 328 LEU A CA 1
ATOM 2626 C C . LEU A 1 328 ? 14.144 -5.200 -11.711 1.00 76.31 328 LEU A C 1
ATOM 2628 O O . LEU A 1 328 ? 12.955 -4.914 -11.793 1.00 76.31 328 LEU A O 1
ATOM 2632 N N . VAL A 1 329 ? 15.049 -4.363 -11.203 1.00 78.25 329 VAL A N 1
ATOM 2633 C CA . VAL A 1 329 ? 14.768 -2.980 -10.798 1.00 78.25 329 VAL A CA 1
ATOM 2634 C C . VAL A 1 329 ? 15.552 -2.030 -11.703 1.00 78.25 329 VAL A C 1
ATOM 2636 O O . VAL A 1 329 ? 16.774 -1.940 -11.648 1.00 78.25 329 VAL A O 1
ATOM 2639 N N . LEU A 1 330 ? 14.849 -1.294 -12.551 1.00 74.25 330 LEU A N 1
ATOM 2640 C CA . LEU A 1 330 ? 15.445 -0.328 -13.469 1.00 74.25 330 LEU A CA 1
ATOM 2641 C C . LEU A 1 330 ? 15.197 1.083 -12.950 1.00 74.25 330 LEU A C 1
ATOM 2643 O O . LEU A 1 330 ? 14.051 1.437 -12.695 1.00 74.25 330 LEU A O 1
ATOM 2647 N N . SER A 1 331 ? 16.258 1.875 -12.812 1.00 71.75 331 SER A N 1
ATOM 2648 C CA . SER A 1 331 ? 16.195 3.311 -12.529 1.00 71.75 331 SER A CA 1
ATOM 2649 C C . SER A 1 331 ? 16.673 4.079 -13.756 1.00 71.75 331 SER A C 1
ATOM 2651 O O . SER A 1 331 ? 17.847 4.020 -14.139 1.00 71.75 331 SER A O 1
ATOM 2653 N N . LEU A 1 332 ? 15.740 4.757 -14.413 1.00 70.75 332 LEU A N 1
ATOM 2654 C CA . LEU A 1 332 ? 15.968 5.504 -15.641 1.00 70.75 332 LEU A CA 1
ATOM 2655 C C . LEU A 1 332 ? 16.151 6.982 -15.285 1.00 70.75 332 LEU A C 1
ATOM 2657 O O . LEU A 1 332 ? 15.186 7.666 -14.946 1.00 70.75 332 LEU A O 1
ATOM 2661 N N . ASN A 1 333 ? 17.398 7.458 -15.364 1.00 63.69 333 ASN A N 1
ATOM 2662 C CA . ASN A 1 333 ? 17.818 8.805 -14.959 1.00 63.69 333 ASN A CA 1
ATOM 2663 C C . ASN A 1 333 ? 18.355 9.609 -16.162 1.00 63.69 333 ASN A C 1
ATOM 2665 O O . ASN A 1 333 ? 19.200 10.489 -16.012 1.00 63.69 333 ASN A O 1
ATOM 2669 N N . SER A 1 334 ? 17.916 9.284 -17.376 1.00 60.56 334 SER A N 1
ATOM 2670 C CA . SER A 1 334 ? 18.365 9.924 -18.613 1.00 60.56 334 SER A CA 1
ATOM 2671 C C . SER A 1 334 ? 17.175 10.182 -19.533 1.00 60.56 334 SER A C 1
ATOM 2673 O O . SER A 1 334 ? 16.200 9.440 -19.472 1.00 60.56 334 SER A O 1
ATOM 2675 N N . MET A 1 335 ? 17.294 11.177 -20.423 1.00 54.75 335 MET A N 1
ATOM 2676 C CA . MET A 1 335 ? 16.325 11.496 -21.495 1.00 54.75 335 MET A CA 1
ATOM 2677 C C . MET A 1 335 ? 16.230 10.412 -22.596 1.00 54.75 335 MET A C 1
ATOM 2679 O O . MET A 1 335 ? 15.729 10.655 -23.690 1.00 54.75 335 MET A O 1
ATOM 2683 N N . PHE A 1 336 ? 16.823 9.235 -22.382 1.00 58.62 336 PHE A N 1
ATOM 2684 C CA . PHE A 1 336 ? 16.930 8.178 -23.384 1.00 58.62 336 PHE A CA 1
ATOM 2685 C C . PHE A 1 336 ? 16.538 6.837 -22.766 1.00 58.62 336 PHE A C 1
ATOM 2687 O O . PHE A 1 336 ? 17.084 6.420 -21.742 1.00 58.62 336 PHE A O 1
ATOM 2694 N N . GLN A 1 337 ? 15.585 6.164 -23.409 1.00 63.72 337 GLN A N 1
ATOM 2695 C CA . GLN A 1 337 ? 15.054 4.868 -22.996 1.00 63.72 337 GLN A CA 1
ATOM 2696 C C . GLN A 1 337 ? 16.057 3.738 -23.310 1.00 63.72 337 GLN A C 1
ATOM 2698 O O . GLN A 1 337 ? 16.601 3.706 -24.416 1.00 63.72 337 GLN A O 1
ATOM 2703 N N . PRO A 1 338 ? 16.328 2.799 -22.383 1.00 66.38 338 PRO A N 1
ATOM 2704 C CA . PRO A 1 338 ? 17.240 1.693 -22.651 1.00 66.38 338 PRO A CA 1
ATOM 2705 C C . PRO A 1 338 ? 16.646 0.629 -23.564 1.00 66.38 338 PRO A C 1
ATOM 2707 O O . PRO A 1 338 ? 15.481 0.259 -23.441 1.00 66.38 338 PRO A O 1
ATOM 2710 N N . ASP A 1 339 ? 17.510 0.021 -24.373 1.00 71.06 339 ASP A N 1
ATOM 2711 C CA . ASP A 1 339 ? 17.200 -1.240 -25.035 1.00 71.06 339 ASP A CA 1
ATOM 2712 C C . ASP A 1 339 ? 17.268 -2.402 -24.025 1.00 71.06 339 ASP A C 1
ATOM 2714 O O . ASP A 1 339 ? 18.342 -2.799 -23.564 1.00 71.06 339 ASP A O 1
ATOM 2718 N N . LEU A 1 340 ? 16.101 -2.953 -23.677 1.00 73.94 340 LEU A N 1
ATOM 2719 C CA . LEU A 1 340 ? 15.965 -4.101 -22.774 1.00 73.94 340 LEU A CA 1
ATOM 2720 C C . LEU A 1 340 ? 15.979 -5.457 -23.501 1.00 73.94 340 LEU A C 1
ATOM 2722 O O . LEU A 1 340 ? 15.730 -6.493 -22.878 1.00 73.94 340 LEU A O 1
ATOM 2726 N N . SER A 1 341 ? 16.305 -5.494 -24.797 1.00 73.50 341 SER A N 1
ATOM 2727 C CA . SER A 1 341 ? 16.348 -6.733 -25.585 1.00 73.50 341 SER A CA 1
ATOM 2728 C C . SER A 1 341 ? 17.351 -7.754 -25.035 1.00 73.50 341 SER A C 1
ATOM 2730 O O . SER A 1 341 ? 17.041 -8.944 -24.975 1.00 73.50 341 SER A O 1
ATOM 2732 N N . ASP A 1 342 ? 18.520 -7.312 -24.550 1.00 68.56 342 ASP A N 1
ATOM 2733 C CA . ASP A 1 342 ? 19.518 -8.209 -23.934 1.00 68.56 342 ASP A CA 1
ATOM 2734 C C . ASP A 1 342 ? 18.998 -8.833 -22.625 1.00 68.56 342 ASP A C 1
ATOM 2736 O O . ASP A 1 342 ? 19.217 -10.020 -22.369 1.00 68.56 342 ASP A O 1
ATOM 2740 N N . ALA A 1 343 ? 18.232 -8.071 -21.830 1.00 67.81 343 ALA A N 1
ATOM 2741 C CA . ALA A 1 343 ? 17.574 -8.583 -20.625 1.00 67.81 343 ALA A CA 1
ATOM 2742 C C . ALA A 1 343 ? 16.562 -9.682 -20.969 1.00 67.81 343 ALA A C 1
ATOM 2744 O O . ALA A 1 343 ? 16.563 -10.744 -20.346 1.00 67.81 343 ALA A O 1
ATOM 2745 N N . ALA A 1 344 ? 15.727 -9.458 -21.982 1.00 68.00 344 ALA A N 1
ATOM 2746 C CA . ALA A 1 344 ? 14.722 -10.428 -22.406 1.00 68.00 344 ALA A CA 1
ATOM 2747 C C . ALA A 1 344 ? 15.329 -11.763 -22.866 1.00 68.00 344 ALA A C 1
ATOM 2749 O O . ALA A 1 344 ? 14.777 -12.831 -22.592 1.00 68.00 344 ALA A O 1
ATOM 2750 N N . VAL A 1 345 ? 16.476 -11.715 -23.550 1.00 71.38 345 VAL A N 1
ATOM 2751 C CA . VAL A 1 345 ? 17.178 -12.912 -24.035 1.00 71.38 345 VAL A CA 1
ATOM 2752 C C . VAL A 1 345 ? 17.849 -13.671 -22.888 1.00 71.38 345 VAL A C 1
ATOM 2754 O O . VAL A 1 345 ? 17.777 -14.904 -22.844 1.00 71.38 345 VAL A O 1
ATOM 2757 N N . LYS A 1 346 ? 18.489 -12.956 -21.956 1.00 67.50 346 LYS A N 1
ATOM 2758 C CA . LYS A 1 346 ? 19.273 -13.562 -20.870 1.00 67.50 346 LYS A CA 1
ATOM 2759 C C . LYS A 1 346 ? 18.419 -14.045 -19.700 1.00 67.50 346 LYS A C 1
ATOM 2761 O O . LYS A 1 346 ? 18.718 -15.094 -19.136 1.00 67.50 346 LYS A O 1
ATOM 2766 N N . PHE A 1 347 ? 17.327 -13.356 -19.372 1.00 68.00 347 PHE A N 1
ATOM 2767 C CA . PHE A 1 347 ? 16.460 -13.704 -18.243 1.00 68.00 347 PHE A CA 1
ATOM 2768 C C . PHE A 1 347 ? 15.147 -14.340 -18.692 1.00 68.00 347 PHE A C 1
ATOM 2770 O O . PHE A 1 347 ? 14.061 -13.804 -18.473 1.00 68.00 347 PHE A O 1
ATOM 2777 N N . LYS A 1 348 ? 15.227 -15.545 -19.264 1.00 68.12 348 LYS A N 1
ATOM 2778 C CA . LYS A 1 348 ? 14.040 -16.306 -19.700 1.00 68.12 348 LYS A CA 1
ATOM 2779 C C . LYS A 1 348 ? 13.019 -16.573 -18.580 1.00 68.12 348 LYS A C 1
ATOM 2781 O O . LYS A 1 348 ? 11.850 -16.804 -18.875 1.00 68.12 348 LYS A O 1
ATOM 2786 N N . HIS A 1 349 ? 13.450 -16.529 -17.317 1.00 74.62 349 HIS A N 1
ATOM 2787 C CA . HIS A 1 349 ? 12.619 -16.740 -16.125 1.00 74.62 349 HIS A CA 1
ATOM 2788 C C . HIS A 1 349 ? 12.253 -15.443 -15.382 1.00 74.62 349 HIS A C 1
ATOM 2790 O O . HIS A 1 349 ? 11.755 -15.511 -14.261 1.00 74.62 349 HIS A O 1
ATOM 2796 N N . LEU A 1 350 ? 12.503 -14.261 -15.959 1.00 77.62 350 LEU A N 1
ATOM 2797 C CA . LEU A 1 350 ? 12.123 -12.991 -15.339 1.00 77.62 350 LEU A CA 1
ATOM 2798 C C . LEU A 1 350 ? 10.598 -12.879 -15.259 1.00 77.62 350 LEU A C 1
ATOM 2800 O O . LEU A 1 350 ? 9.919 -12.868 -16.285 1.00 77.62 350 LEU A O 1
ATOM 2804 N N . LYS A 1 351 ? 10.069 -12.791 -14.036 1.00 84.94 351 LYS A N 1
ATOM 2805 C CA . LYS A 1 351 ? 8.626 -12.668 -13.778 1.00 84.94 351 LYS A CA 1
ATOM 2806 C C . LYS A 1 351 ? 8.227 -11.329 -13.189 1.00 84.94 351 LYS A C 1
ATOM 2808 O O . LYS A 1 351 ? 7.106 -10.892 -13.425 1.00 84.94 351 LYS A O 1
ATOM 2813 N N . GLU A 1 352 ? 9.132 -10.675 -12.470 1.00 88.12 352 GLU A N 1
ATOM 2814 C CA . GLU A 1 352 ? 8.856 -9.428 -11.763 1.00 88.12 352 GLU A CA 1
ATOM 2815 C C . GLU A 1 352 ? 9.795 -8.321 -12.257 1.00 88.12 352 GLU A C 1
ATOM 2817 O O . GLU A 1 352 ? 11.019 -8.476 -12.244 1.00 88.12 352 GLU A O 1
ATOM 2822 N N . VAL A 1 353 ? 9.229 -7.188 -12.674 1.00 87.94 353 VAL A N 1
ATOM 2823 C CA . VAL A 1 353 ? 9.995 -6.009 -13.097 1.00 87.94 353 VAL A CA 1
ATOM 2824 C C . VAL A 1 353 ? 9.461 -4.764 -12.410 1.00 87.94 353 VAL A C 1
ATOM 2826 O O . VAL A 1 353 ? 8.263 -4.496 -12.409 1.00 87.94 353 VAL A O 1
ATOM 2829 N N . LYS A 1 354 ? 10.368 -3.969 -11.850 1.00 88.81 354 LYS A N 1
ATOM 2830 C CA . LYS A 1 354 ? 10.112 -2.624 -11.352 1.00 88.81 354 LYS A CA 1
ATOM 2831 C C . LYS A 1 354 ? 10.881 -1.617 -12.201 1.00 88.81 354 LYS A C 1
ATOM 2833 O O . LYS A 1 354 ? 12.088 -1.746 -12.358 1.00 88.81 354 LYS A O 1
ATOM 2838 N N . ILE A 1 355 ? 10.195 -0.598 -12.696 1.00 86.44 355 ILE A N 1
ATOM 2839 C CA . ILE A 1 355 ? 10.764 0.514 -13.455 1.00 86.44 355 ILE A CA 1
ATOM 2840 C C . ILE A 1 355 ? 10.507 1.800 -12.671 1.00 86.44 355 ILE A C 1
ATOM 2842 O O . ILE A 1 355 ? 9.382 2.078 -12.261 1.00 86.44 355 ILE A O 1
ATOM 2846 N N . ILE A 1 356 ? 11.560 2.570 -12.438 1.00 85.12 356 ILE A N 1
ATOM 2847 C CA . ILE A 1 356 ? 11.532 3.896 -11.832 1.00 85.12 356 ILE A CA 1
ATOM 2848 C C . ILE A 1 356 ? 12.028 4.862 -12.903 1.00 85.12 356 ILE A C 1
ATOM 2850 O O . ILE A 1 356 ? 13.125 4.674 -13.422 1.00 85.12 356 ILE A O 1
ATOM 2854 N N . VAL A 1 357 ? 11.226 5.863 -13.254 1.00 80.88 357 VAL A N 1
ATOM 2855 C CA . VAL A 1 357 ? 11.592 6.868 -14.263 1.00 80.88 357 VAL A CA 1
ATOM 2856 C C . VAL A 1 357 ? 11.734 8.214 -13.567 1.00 80.88 357 VAL A C 1
ATOM 2858 O O . VAL A 1 357 ? 10.748 8.813 -13.146 1.00 80.88 357 VAL A O 1
ATOM 2861 N N . GLU A 1 358 ? 12.971 8.668 -13.384 1.00 74.88 358 GLU A N 1
ATOM 2862 C CA . GLU A 1 358 ? 13.276 9.867 -12.598 1.00 74.88 358 GLU A CA 1
ATOM 2863 C C . GLU A 1 358 ? 13.108 11.177 -13.379 1.00 74.88 358 GLU A C 1
ATOM 2865 O O . GLU A 1 358 ? 13.115 12.237 -12.769 1.00 74.88 358 GLU A O 1
ATOM 2870 N N . PHE A 1 359 ? 12.924 11.161 -14.697 1.00 67.12 359 PHE A N 1
ATOM 2871 C CA . PHE A 1 359 ? 12.657 12.374 -15.484 1.00 67.12 359 PHE A CA 1
ATOM 2872 C C . PHE A 1 359 ? 11.189 12.435 -15.928 1.00 67.12 359 PHE A C 1
ATOM 2874 O O . PHE A 1 359 ? 10.532 11.400 -16.014 1.00 67.12 359 PHE A O 1
ATOM 2881 N N . GLU A 1 360 ? 10.668 13.648 -16.170 1.00 59.56 360 GLU A N 1
ATOM 2882 C CA . GLU A 1 360 ? 9.309 13.896 -16.691 1.00 59.56 360 GLU A CA 1
ATOM 2883 C C . GLU A 1 360 ? 9.185 13.404 -18.148 1.00 59.56 360 GLU A C 1
ATOM 2885 O O . GLU A 1 360 ? 9.063 14.194 -19.082 1.00 59.56 360 GLU A O 1
ATOM 2890 N N . GLU A 1 361 ? 9.264 12.092 -18.364 1.00 63.34 361 GLU A N 1
ATOM 2891 C CA . GLU A 1 361 ? 9.212 11.486 -19.690 1.00 63.34 361 GLU A CA 1
ATOM 2892 C C . GLU A 1 361 ? 8.205 10.343 -19.801 1.00 63.34 361 GLU A C 1
ATOM 2894 O O . GLU A 1 361 ? 7.741 9.740 -18.831 1.00 63.34 361 GLU A O 1
ATOM 2899 N N . VAL A 1 362 ? 7.872 10.094 -21.061 1.00 68.25 362 VAL A N 1
ATOM 2900 C CA . VAL A 1 362 ? 6.939 9.098 -21.555 1.00 68.25 362 VAL A CA 1
ATOM 2901 C C . VAL A 1 362 ? 7.618 7.728 -21.555 1.00 68.25 362 VAL A C 1
ATOM 2903 O O . VAL A 1 362 ? 8.662 7.550 -22.182 1.00 68.25 362 VAL A O 1
ATOM 2906 N N . LEU A 1 363 ? 7.029 6.744 -20.874 1.00 76.62 363 LEU A N 1
ATOM 2907 C CA . LEU A 1 363 ? 7.489 5.357 -20.959 1.00 76.62 363 LEU A CA 1
ATOM 2908 C C . LEU A 1 363 ? 7.004 4.741 -22.281 1.00 76.62 363 LEU A C 1
ATOM 2910 O O . LEU A 1 363 ? 5.815 4.456 -22.440 1.00 76.62 363 LEU A O 1
ATOM 2914 N N . ASP A 1 364 ? 7.926 4.551 -23.224 1.00 76.50 364 ASP A N 1
ATOM 2915 C CA . ASP A 1 364 ? 7.615 4.040 -24.561 1.00 76.50 364 ASP A CA 1
ATOM 2916 C C . ASP A 1 364 ? 7.384 2.517 -24.570 1.00 76.50 364 ASP A C 1
ATOM 2918 O O . ASP A 1 364 ? 8.017 1.746 -23.841 1.00 76.50 364 ASP A O 1
ATOM 2922 N N . ARG A 1 365 ? 6.490 2.073 -25.460 1.00 85.12 365 ARG A N 1
ATOM 2923 C CA . ARG A 1 365 ? 6.201 0.664 -25.740 1.00 85.12 365 ARG A CA 1
ATOM 2924 C C . ARG A 1 365 ? 7.468 -0.092 -26.137 1.00 85.12 365 ARG A C 1
ATOM 2926 O O . ARG A 1 365 ? 7.645 -1.235 -25.710 1.00 85.12 365 ARG A O 1
ATOM 2933 N N . SER A 1 366 ? 8.359 0.525 -26.920 1.00 81.56 366 SER A N 1
ATOM 2934 C CA . SER A 1 366 ? 9.599 -0.114 -27.389 1.00 81.56 366 SER A CA 1
ATOM 2935 C C . SER A 1 366 ? 10.506 -0.567 -26.235 1.00 81.56 366 SER A C 1
ATOM 2937 O O . SER A 1 366 ? 11.075 -1.657 -26.303 1.00 81.56 366 SER A O 1
ATOM 2939 N N . THR A 1 367 ? 10.543 0.192 -25.134 1.00 77.62 367 THR A N 1
ATOM 2940 C CA . THR A 1 367 ? 11.281 -0.148 -23.908 1.00 77.62 367 THR A CA 1
ATOM 2941 C C . THR A 1 367 ? 10.742 -1.419 -23.256 1.00 77.62 367 THR A C 1
ATOM 2943 O O . THR A 1 367 ? 11.505 -2.245 -22.759 1.00 77.62 367 THR A O 1
ATOM 2946 N N . ILE A 1 368 ? 9.417 -1.587 -23.236 1.00 83.25 368 ILE A N 1
ATOM 2947 C CA . ILE A 1 368 ? 8.744 -2.644 -22.472 1.00 83.25 368 ILE A CA 1
ATOM 2948 C C . ILE A 1 368 ? 8.517 -3.913 -23.302 1.00 83.25 368 ILE A C 1
ATOM 2950 O O . ILE A 1 368 ? 8.498 -5.010 -22.746 1.00 83.25 368 ILE A O 1
ATOM 2954 N N . THR A 1 369 ? 8.395 -3.788 -24.627 1.00 85.69 369 THR A N 1
ATOM 2955 C CA . THR A 1 369 ? 8.131 -4.899 -25.565 1.00 85.69 369 THR A CA 1
ATOM 2956 C C . THR A 1 369 ? 9.032 -6.128 -25.342 1.00 85.69 369 THR A C 1
ATOM 2958 O O . THR A 1 369 ? 8.520 -7.255 -25.366 1.00 85.69 369 THR A O 1
ATOM 2961 N N . PRO A 1 370 ? 10.346 -5.984 -25.064 1.00 86.25 370 PRO A N 1
ATOM 2962 C CA . PRO A 1 370 ? 11.203 -7.131 -24.771 1.00 86.25 370 PRO A CA 1
ATOM 2963 C C . PRO A 1 370 ? 10.734 -7.970 -23.567 1.00 86.25 370 PRO A C 1
ATOM 2965 O O . PRO A 1 370 ? 10.960 -9.178 -23.523 1.00 86.25 370 PRO A O 1
ATOM 2968 N N . LEU A 1 371 ? 10.027 -7.373 -22.606 1.00 85.56 371 LEU A N 1
ATOM 2969 C CA . LEU A 1 371 ? 9.630 -7.984 -21.335 1.00 85.56 371 LEU A CA 1
ATOM 2970 C C . LEU A 1 371 ? 8.307 -8.777 -21.396 1.00 85.56 371 LEU A C 1
ATOM 2972 O O . LEU A 1 371 ? 7.708 -9.052 -20.364 1.00 85.56 371 LEU A O 1
ATOM 2976 N N . LYS A 1 372 ? 7.848 -9.209 -22.575 1.00 87.06 372 LYS A N 1
ATOM 2977 C CA . LYS A 1 372 ? 6.540 -9.875 -22.800 1.00 87.06 372 LYS A CA 1
ATOM 2978 C C . LYS A 1 372 ? 6.200 -11.117 -21.947 1.00 87.06 372 LYS A C 1
ATOM 2980 O O . LYS A 1 372 ? 5.055 -11.565 -21.933 1.00 87.06 372 LYS A O 1
ATOM 2985 N N . ASN A 1 373 ? 7.174 -11.717 -21.261 1.00 87.00 373 ASN A N 1
ATOM 2986 C CA . ASN A 1 373 ? 6.991 -12.944 -20.466 1.00 87.00 373 ASN A CA 1
ATOM 2987 C C . ASN A 1 373 ? 6.794 -12.698 -18.958 1.00 87.00 373 ASN A C 1
ATOM 2989 O O . ASN A 1 373 ? 6.642 -13.666 -18.203 1.00 87.00 373 ASN A O 1
ATOM 2993 N N . ILE A 1 374 ? 6.830 -11.434 -18.525 1.00 90.50 374 ILE A N 1
ATOM 2994 C CA . ILE A 1 374 ? 6.686 -11.061 -17.116 1.00 90.50 374 ILE A CA 1
ATOM 2995 C C . ILE A 1 374 ? 5.237 -11.226 -16.646 1.00 90.50 374 ILE A C 1
ATOM 2997 O O . ILE A 1 374 ? 4.293 -11.111 -17.425 1.00 90.50 374 ILE A O 1
ATOM 3001 N N . GLU A 1 375 ? 5.076 -11.468 -15.349 1.00 93.94 375 GLU A N 1
ATOM 3002 C CA . GLU A 1 375 ? 3.779 -11.626 -14.681 1.00 93.94 375 GLU A CA 1
ATOM 3003 C C . GLU A 1 375 ? 3.462 -10.434 -13.770 1.00 93.94 375 GLU A C 1
ATOM 3005 O O . GLU A 1 375 ? 2.291 -10.134 -13.544 1.00 93.94 375 GLU A O 1
ATOM 3010 N N . PHE A 1 376 ? 4.482 -9.717 -13.288 1.00 94.06 376 PHE A N 1
ATOM 3011 C CA . PHE A 1 376 ? 4.330 -8.525 -12.462 1.00 94.06 376 PHE A CA 1
ATOM 3012 C C . PHE A 1 376 ? 5.179 -7.362 -12.983 1.00 94.06 376 PHE A C 1
ATOM 3014 O O . PHE A 1 376 ? 6.397 -7.478 -13.133 1.00 94.06 376 PHE A O 1
ATOM 3021 N N . LEU A 1 377 ? 4.528 -6.217 -13.189 1.00 93.81 377 LEU A N 1
ATOM 3022 C CA . LEU A 1 377 ? 5.155 -4.951 -13.546 1.00 93.81 377 LEU A CA 1
ATOM 3023 C C . LEU A 1 377 ? 4.799 -3.868 -12.521 1.00 93.81 377 LEU A C 1
ATOM 3025 O O . LEU A 1 377 ? 3.627 -3.621 -12.244 1.00 93.81 377 LEU A O 1
ATOM 3029 N N . SER A 1 378 ? 5.809 -3.189 -11.983 1.00 93.06 378 SER A N 1
ATOM 3030 C CA . SER A 1 378 ? 5.654 -2.002 -11.143 1.00 93.06 378 SER A CA 1
ATOM 3031 C C . SER A 1 378 ? 6.320 -0.804 -11.810 1.00 93.06 378 SER A C 1
ATOM 3033 O O . SER A 1 378 ? 7.523 -0.828 -12.027 1.00 93.06 378 SER A O 1
ATOM 3035 N N . ILE A 1 379 ? 5.587 0.274 -12.060 1.00 89.69 379 ILE A N 1
ATOM 3036 C CA . ILE A 1 379 ? 6.112 1.522 -12.622 1.00 89.69 379 ILE A CA 1
ATOM 3037 C C . ILE A 1 379 ? 5.949 2.643 -11.598 1.00 89.69 379 ILE A C 1
ATOM 3039 O O . ILE A 1 379 ? 4.875 2.822 -11.022 1.00 89.69 379 ILE A O 1
ATOM 3043 N N . VAL A 1 380 ? 7.019 3.399 -11.366 1.00 89.19 380 VAL A N 1
ATOM 3044 C CA . VAL A 1 380 ? 7.038 4.563 -10.477 1.00 89.19 380 VAL A CA 1
ATOM 3045 C C . VAL A 1 380 ? 7.567 5.757 -11.265 1.00 89.19 380 VAL A C 1
ATOM 3047 O O . VAL A 1 380 ? 8.709 5.730 -11.716 1.00 89.19 380 VAL A O 1
ATOM 3050 N N . LEU A 1 381 ? 6.750 6.800 -11.415 1.00 86.44 381 LEU A N 1
ATOM 3051 C CA . LEU A 1 381 ? 7.124 8.048 -12.091 1.00 86.44 381 LEU A CA 1
ATOM 3052 C C . LEU A 1 381 ? 7.218 9.199 -11.067 1.00 86.44 381 LEU A C 1
ATOM 3054 O O . LEU A 1 381 ? 6.335 10.050 -11.042 1.00 86.44 381 LEU A O 1
ATOM 3058 N N . PRO A 1 382 ? 8.219 9.237 -10.165 1.00 82.12 382 PRO A N 1
ATOM 3059 C CA . PRO A 1 382 ? 8.261 10.160 -9.019 1.00 82.12 382 PRO A CA 1
ATOM 3060 C C . PRO A 1 382 ? 8.044 11.643 -9.354 1.00 82.12 382 PRO A C 1
ATOM 3062 O O . PRO A 1 382 ? 7.494 12.370 -8.528 1.00 82.12 382 PRO A O 1
ATOM 3065 N N . ASN A 1 383 ? 8.435 12.085 -10.551 1.00 79.12 383 ASN A N 1
ATOM 3066 C CA . ASN A 1 383 ? 8.290 13.475 -10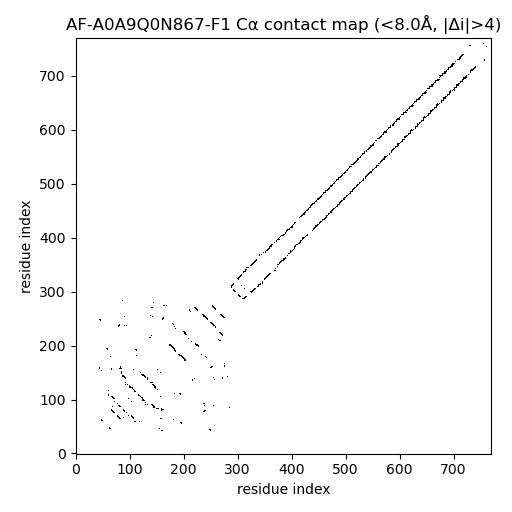.990 1.00 79.12 383 ASN A CA 1
ATOM 3067 C C . ASN A 1 383 ? 7.022 13.740 -11.817 1.00 79.12 383 ASN A C 1
ATOM 3069 O O . ASN A 1 383 ? 6.792 14.857 -12.265 1.00 79.12 383 ASN A O 1
ATOM 3073 N N . GLY A 1 384 ? 6.148 12.743 -11.952 1.00 72.75 384 GLY A N 1
ATOM 3074 C CA . GLY A 1 384 ? 5.004 12.797 -12.846 1.00 72.75 384 GLY A CA 1
ATOM 3075 C C . GLY A 1 384 ? 5.412 12.489 -14.285 1.00 72.75 384 GLY A C 1
ATOM 3076 O O . GLY A 1 384 ? 6.395 13.008 -14.800 1.00 72.75 384 GLY A O 1
ATOM 3077 N N . GLY A 1 385 ? 4.632 11.643 -14.948 1.00 74.44 385 GLY A N 1
ATOM 3078 C CA . GLY A 1 385 ? 4.783 11.357 -16.371 1.00 74.44 385 GLY A CA 1
ATOM 3079 C C . GLY A 1 385 ? 3.508 10.746 -16.936 1.00 74.44 385 GLY A C 1
ATOM 3080 O O . GLY A 1 385 ? 2.614 10.333 -16.189 1.00 74.44 385 GLY A O 1
ATOM 3081 N N . GLU A 1 386 ? 3.399 10.762 -18.257 1.00 75.75 386 GLU A N 1
ATOM 3082 C CA . GLU A 1 386 ? 2.275 10.183 -18.987 1.00 75.75 386 GLU A CA 1
ATOM 3083 C C . GLU A 1 386 ? 2.681 8.815 -19.531 1.00 75.75 386 GLU A C 1
ATOM 3085 O O . GLU A 1 386 ? 3.776 8.653 -20.073 1.00 75.75 386 GLU A O 1
ATOM 3090 N N . ILE A 1 387 ? 1.796 7.831 -19.379 1.00 81.06 387 ILE A N 1
ATOM 3091 C CA . ILE A 1 387 ? 1.927 6.557 -20.083 1.00 81.06 387 ILE A CA 1
ATOM 3092 C C . ILE A 1 387 ? 1.009 6.627 -21.306 1.00 81.06 387 ILE A C 1
ATOM 3094 O O . ILE A 1 387 ? -0.207 6.727 -21.123 1.00 81.06 387 ILE A O 1
ATOM 3098 N N . PRO A 1 388 ? 1.557 6.572 -22.532 1.00 78.19 388 PRO A N 1
ATOM 3099 C CA . PRO A 1 388 ? 0.767 6.576 -23.751 1.00 78.19 388 PRO A CA 1
ATOM 3100 C C . PRO A 1 388 ? -0.181 5.390 -23.826 1.00 78.19 388 PRO A C 1
ATOM 3102 O O . PRO A 1 388 ? 0.073 4.318 -23.271 1.00 78.19 388 PRO A O 1
ATOM 3105 N N . ALA A 1 389 ? -1.236 5.554 -24.618 1.00 79.19 389 ALA A N 1
ATOM 3106 C CA . ALA A 1 389 ? -2.046 4.430 -25.052 1.00 79.19 389 ALA A CA 1
ATOM 3107 C C . ALA A 1 389 ? -1.169 3.341 -25.694 1.00 79.19 389 ALA A C 1
ATOM 3109 O O . ALA A 1 389 ? -0.146 3.625 -26.323 1.00 79.19 389 ALA A O 1
ATOM 3110 N N . HIS A 1 390 ? -1.589 2.085 -25.557 1.00 84.31 390 HIS A N 1
ATOM 3111 C CA . HIS A 1 390 ? -0.929 0.915 -26.146 1.00 84.31 390 HIS A CA 1
ATOM 3112 C C . HIS A 1 390 ? 0.468 0.567 -25.609 1.00 84.31 390 HIS A C 1
ATOM 3114 O O . HIS A 1 390 ? 1.061 -0.405 -26.082 1.00 84.31 390 HIS A O 1
ATOM 3120 N N . THR A 1 391 ? 0.999 1.285 -24.610 1.00 86.75 391 THR A N 1
ATOM 3121 C CA . THR A 1 391 ? 2.319 0.986 -24.019 1.00 86.75 391 THR A CA 1
ATOM 3122 C C . THR A 1 391 ? 2.433 -0.453 -23.507 1.00 86.75 391 THR A C 1
ATOM 3124 O O . THR A 1 391 ? 3.511 -1.044 -23.563 1.00 86.75 391 THR A O 1
ATOM 3127 N N . PHE A 1 392 ? 1.329 -1.048 -23.046 1.00 91.25 392 PHE A N 1
ATOM 3128 C CA . PHE A 1 392 ? 1.313 -2.390 -22.457 1.00 91.25 392 PHE A CA 1
ATOM 3129 C C . PHE A 1 392 ? 0.772 -3.488 -23.377 1.00 91.25 392 PHE A C 1
ATOM 3131 O O . PHE A 1 392 ? 0.663 -4.631 -22.940 1.00 91.25 392 PHE A O 1
ATOM 3138 N N . ASP A 1 393 ? 0.460 -3.187 -24.640 1.00 91.12 393 ASP A N 1
ATOM 3139 C CA . ASP A 1 393 ? -0.258 -4.111 -25.530 1.00 91.12 393 ASP A CA 1
ATOM 3140 C C . ASP A 1 393 ? 0.430 -5.477 -25.711 1.00 91.12 393 ASP A C 1
ATOM 3142 O O . ASP A 1 393 ? -0.245 -6.491 -25.890 1.00 91.12 393 ASP A O 1
ATOM 3146 N N . ASP A 1 394 ? 1.763 -5.515 -25.635 1.00 90.62 394 ASP A N 1
ATOM 3147 C CA . ASP A 1 394 ? 2.559 -6.736 -25.817 1.00 90.62 394 ASP A CA 1
ATOM 3148 C C . ASP A 1 394 ? 2.718 -7.574 -24.533 1.00 90.62 394 ASP A C 1
ATOM 3150 O O . ASP A 1 394 ? 3.229 -8.696 -24.581 1.00 90.62 394 ASP A O 1
ATOM 3154 N N . LEU A 1 395 ? 2.281 -7.070 -23.373 1.00 92.81 395 LEU A N 1
ATOM 3155 C CA . LEU A 1 395 ? 2.436 -7.727 -22.069 1.00 92.81 395 LEU A CA 1
ATOM 3156 C C . LEU A 1 395 ? 1.267 -8.662 -21.725 1.00 92.81 395 LEU A C 1
ATOM 3158 O O . LEU A 1 395 ? 0.728 -8.648 -20.621 1.00 92.81 395 LEU A O 1
ATOM 3162 N N . THR A 1 396 ? 0.866 -9.524 -22.653 1.00 91.75 396 THR A N 1
ATOM 3163 C CA . THR A 1 396 ? -0.356 -10.340 -22.511 1.00 91.75 396 THR A CA 1
ATOM 3164 C C . THR A 1 396 ? -0.315 -11.373 -21.373 1.00 91.75 396 THR A C 1
ATOM 3166 O O . THR A 1 396 ? -1.356 -11.914 -20.998 1.00 91.75 396 THR A O 1
ATOM 3169 N N . ASN A 1 397 ? 0.868 -11.674 -20.826 1.00 92.94 397 ASN A N 1
ATOM 3170 C CA . ASN A 1 397 ? 1.061 -12.601 -19.700 1.00 92.94 397 ASN A CA 1
ATOM 3171 C C . ASN A 1 397 ? 0.956 -11.931 -18.323 1.00 92.94 397 ASN A C 1
ATOM 3173 O O . ASN A 1 397 ? 1.052 -12.614 -17.304 1.00 92.94 397 ASN A O 1
ATOM 3177 N N . LEU A 1 398 ? 0.782 -10.609 -18.285 1.00 95.88 398 LEU A N 1
ATOM 3178 C CA . LEU A 1 398 ? 0.781 -9.857 -17.043 1.00 95.88 398 LEU A CA 1
ATOM 3179 C C . LEU A 1 398 ? -0.414 -10.264 -16.167 1.00 95.88 398 LEU A C 1
ATOM 3181 O O . LEU A 1 398 ? -1.560 -10.251 -16.615 1.00 95.88 398 LEU A O 1
ATOM 3185 N N . LEU A 1 399 ? -0.128 -10.617 -14.914 1.00 97.56 399 LEU A N 1
ATOM 3186 C CA . LEU A 1 399 ? -1.113 -10.946 -13.880 1.00 97.56 399 LEU A CA 1
ATOM 3187 C C . LEU A 1 399 ? -1.312 -9.769 -12.924 1.00 97.56 399 LEU A C 1
ATOM 3189 O O . LEU A 1 399 ? -2.411 -9.551 -12.421 1.00 97.56 399 LEU A O 1
ATOM 3193 N N . LYS A 1 400 ? -0.251 -8.995 -12.681 1.00 97.62 400 LYS A N 1
ATOM 3194 C CA . LYS A 1 400 ? -0.260 -7.858 -11.767 1.00 97.62 400 LYS A CA 1
ATOM 3195 C C . LYS A 1 400 ? 0.396 -6.642 -12.393 1.00 97.62 400 LYS A C 1
ATOM 3197 O O . LYS A 1 400 ? 1.520 -6.720 -12.891 1.00 97.62 400 LYS A O 1
ATOM 3202 N N . ILE A 1 401 ? -0.258 -5.492 -12.276 1.00 95.75 401 ILE A N 1
ATOM 3203 C CA . ILE A 1 401 ? 0.351 -4.205 -12.608 1.00 95.75 401 ILE A CA 1
ATOM 3204 C C . ILE A 1 401 ? 0.191 -3.222 -11.452 1.00 95.75 401 ILE A C 1
ATOM 3206 O O . ILE A 1 401 ? -0.872 -3.108 -10.844 1.00 95.75 401 ILE A O 1
ATOM 3210 N N . LYS A 1 402 ? 1.270 -2.509 -11.138 1.00 95.19 402 LYS A N 1
ATOM 3211 C CA . LYS A 1 402 ? 1.269 -1.408 -10.180 1.00 95.19 402 LYS A CA 1
ATOM 3212 C C . LYS A 1 402 ? 1.848 -0.171 -10.835 1.00 95.19 402 LYS A C 1
ATOM 3214 O O . LYS A 1 402 ? 2.970 -0.205 -11.322 1.00 95.19 402 LYS A O 1
ATOM 3219 N N . ILE A 1 403 ? 1.115 0.927 -10.803 1.00 91.19 403 ILE A N 1
ATOM 3220 C CA . ILE A 1 403 ? 1.520 2.185 -11.413 1.00 91.19 403 ILE A CA 1
ATOM 3221 C C . ILE A 1 403 ? 1.350 3.303 -10.378 1.00 91.19 403 ILE A C 1
ATOM 3223 O O . ILE A 1 403 ? 0.304 3.408 -9.733 1.00 91.19 403 ILE A O 1
ATOM 3227 N N . GLN A 1 404 ? 2.406 4.095 -10.164 1.00 90.38 404 GLN A N 1
ATOM 3228 C CA . GLN A 1 404 ? 2.452 5.159 -9.155 1.00 90.38 404 GLN A CA 1
ATOM 3229 C C . GLN A 1 404 ? 2.921 6.487 -9.739 1.00 90.38 404 GLN A C 1
ATOM 3231 O O . GLN A 1 404 ? 3.889 6.495 -10.497 1.00 90.38 404 GLN A O 1
ATOM 3236 N N . TYR A 1 405 ? 2.302 7.602 -9.337 1.00 81.00 405 TYR A N 1
ATOM 3237 C CA . TYR A 1 405 ? 2.666 8.961 -9.775 1.00 81.00 405 TYR A CA 1
ATOM 3238 C C . TYR A 1 405 ? 2.465 9.237 -11.276 1.00 81.00 405 TYR A C 1
ATOM 3240 O O . TYR A 1 405 ? 3.196 10.009 -11.885 1.00 81.00 405 TYR A O 1
ATOM 3248 N N . ASN A 1 406 ? 1.463 8.613 -11.890 1.00 73.81 406 ASN A N 1
ATOM 3249 C CA . ASN A 1 406 ? 1.212 8.707 -13.330 1.00 73.81 406 ASN A CA 1
ATOM 3250 C C . ASN A 1 406 ? 0.099 9.695 -13.689 1.00 73.81 406 ASN A C 1
ATOM 3252 O O . ASN A 1 406 ? -0.680 10.105 -12.838 1.00 73.81 406 ASN A O 1
ATOM 3256 N N . ARG A 1 407 ? -0.007 10.055 -14.968 1.00 72.06 407 ARG A N 1
ATOM 3257 C CA . ARG A 1 407 ? -1.196 10.681 -15.560 1.00 72.06 407 ARG A CA 1
ATOM 3258 C C . ARG A 1 407 ? -1.708 9.761 -16.669 1.00 72.06 407 ARG A C 1
ATOM 3260 O O . ARG A 1 407 ? -0.906 9.284 -17.466 1.00 72.06 407 ARG A O 1
ATOM 3267 N N . PHE A 1 408 ? -3.015 9.510 -16.707 1.00 68.62 408 PHE A N 1
ATOM 3268 C CA . PHE A 1 408 ? -3.657 8.717 -17.760 1.00 68.62 408 PHE A CA 1
ATOM 3269 C C . PHE A 1 408 ? -4.666 9.583 -18.513 1.00 68.62 408 PHE A C 1
ATOM 3271 O O . PHE A 1 408 ? -5.391 10.361 -17.889 1.00 68.62 408 PHE A O 1
ATOM 3278 N N . THR A 1 409 ? -4.705 9.444 -19.835 1.00 57.03 409 THR A N 1
ATOM 3279 C CA . THR A 1 409 ? -5.547 10.240 -20.744 1.00 57.03 409 THR A CA 1
ATOM 3280 C C . THR A 1 409 ? -6.420 9.383 -21.669 1.00 57.03 409 THR A C 1
ATOM 3282 O O . THR A 1 409 ? -7.273 9.949 -22.347 1.00 57.03 409 THR A O 1
ATOM 3285 N N . ASP A 1 410 ? -6.264 8.050 -21.674 1.00 66.19 410 ASP A N 1
ATOM 3286 C CA . ASP A 1 410 ? -6.871 7.155 -22.674 1.00 66.19 410 ASP A CA 1
ATOM 3287 C C . ASP A 1 410 ? -7.541 5.905 -22.058 1.00 66.19 410 ASP A C 1
ATOM 3289 O O . ASP A 1 410 ? -7.017 5.292 -21.122 1.00 66.19 410 ASP A O 1
ATOM 3293 N N . ASP A 1 411 ? -8.692 5.521 -22.618 1.00 66.25 411 ASP A N 1
ATOM 3294 C CA . ASP A 1 411 ? -9.534 4.377 -22.245 1.00 66.25 411 ASP A CA 1
ATOM 3295 C C . ASP A 1 411 ? -8.920 3.014 -22.646 1.00 66.25 411 ASP A C 1
ATOM 3297 O O . ASP A 1 411 ? -9.308 1.976 -22.110 1.00 66.25 411 ASP A O 1
ATOM 3301 N N . GLY A 1 412 ? -7.964 2.989 -23.583 1.00 74.94 412 GLY A N 1
ATOM 3302 C CA . GLY A 1 412 ? -7.404 1.766 -24.173 1.00 74.94 412 GLY A CA 1
ATOM 3303 C C . GLY A 1 412 ? -6.149 1.207 -23.498 1.00 74.94 412 GLY A C 1
ATOM 3304 O O . GLY A 1 412 ? -5.620 0.189 -23.946 1.00 74.94 412 GLY A O 1
ATOM 3305 N N . LEU A 1 413 ? -5.643 1.842 -22.435 1.00 83.62 413 LEU A N 1
ATOM 3306 C CA . LEU A 1 413 ? -4.305 1.560 -21.896 1.00 83.62 413 LEU A CA 1
ATOM 3307 C C . LEU A 1 413 ? -4.089 0.100 -21.449 1.00 83.62 413 LEU A C 1
ATOM 3309 O O . LEU A 1 413 ? -2.982 -0.428 -21.571 1.00 83.62 413 LEU A O 1
ATOM 3313 N N . PHE A 1 414 ? -5.132 -0.552 -20.933 1.00 90.94 414 PHE A N 1
ATOM 3314 C CA . PHE A 1 414 ? -5.054 -1.907 -20.377 1.00 90.94 414 PHE A CA 1
ATOM 3315 C C . PHE A 1 414 ? -5.834 -2.952 -21.190 1.00 90.94 414 PHE A C 1
ATOM 3317 O O . PHE A 1 414 ? -5.868 -4.123 -20.806 1.00 90.94 414 PHE A O 1
ATOM 3324 N N . GLU A 1 415 ? -6.424 -2.570 -22.329 1.00 90.50 415 GLU A N 1
ATOM 3325 C CA . GLU A 1 415 ? -7.420 -3.379 -23.052 1.00 90.50 415 GLU A CA 1
ATOM 3326 C C . GLU A 1 415 ? -6.881 -4.748 -23.518 1.00 90.50 415 GLU A C 1
ATOM 3328 O O . GLU A 1 415 ? -7.630 -5.723 -23.618 1.00 90.50 415 GLU A O 1
ATOM 3333 N N . LYS A 1 416 ? -5.576 -4.852 -23.802 1.00 93.06 416 LYS A N 1
ATOM 3334 C CA . LYS A 1 416 ? -4.923 -6.100 -24.245 1.00 93.06 416 LYS A CA 1
ATOM 3335 C C . LYS A 1 416 ? -4.448 -7.002 -23.104 1.00 93.06 416 LYS A C 1
ATOM 3337 O O . LYS A 1 416 ? -4.034 -8.135 -23.352 1.00 93.06 416 LYS A O 1
ATOM 3342 N N . LEU A 1 417 ? -4.528 -6.548 -21.855 1.00 94.75 417 LEU A N 1
ATOM 3343 C CA . LEU A 1 417 ? -4.037 -7.284 -20.692 1.00 94.75 417 LEU A CA 1
ATOM 3344 C C . LEU A 1 417 ? -5.091 -8.267 -20.154 1.00 94.75 417 LEU A C 1
ATOM 3346 O O . LEU A 1 417 ? -5.628 -8.124 -19.057 1.00 94.75 417 LEU A O 1
ATOM 3350 N N . LEU A 1 418 ? -5.408 -9.290 -20.946 1.00 95.25 418 LEU A N 1
ATOM 3351 C CA . LEU A 1 418 ? -6.542 -10.197 -20.699 1.00 95.25 418 LEU A CA 1
ATOM 3352 C C . LEU A 1 418 ? -6.369 -11.129 -19.484 1.00 95.25 418 LEU A C 1
ATOM 3354 O O . LEU A 1 418 ? -7.332 -11.755 -19.037 1.00 95.25 418 LEU A O 1
ATOM 3358 N N . ASN A 1 419 ? -5.144 -11.261 -18.968 1.00 96.69 419 ASN A N 1
ATOM 3359 C CA . ASN A 1 419 ? -4.820 -12.138 -17.844 1.00 96.69 419 ASN A CA 1
ATOM 3360 C C . ASN A 1 419 ? -4.685 -11.413 -16.501 1.00 96.69 419 ASN A C 1
ATOM 3362 O O . ASN A 1 419 ? -4.399 -12.068 -15.503 1.00 96.69 419 ASN A O 1
ATOM 3366 N N . LEU A 1 420 ? -4.914 -10.097 -16.464 1.00 97.56 420 LEU A N 1
ATOM 3367 C CA . LEU A 1 420 ? -4.715 -9.316 -15.252 1.00 97.56 420 LEU A CA 1
ATOM 3368 C C . LEU A 1 420 ? -5.660 -9.751 -14.123 1.00 97.56 420 LEU A C 1
ATOM 3370 O O . LEU A 1 420 ? -6.876 -9.785 -14.303 1.00 97.56 420 LEU A O 1
ATOM 3374 N N . GLU A 1 421 ? -5.093 -10.021 -12.951 1.00 98.38 421 GLU A N 1
ATOM 3375 C CA . GLU A 1 421 ? -5.806 -10.357 -11.716 1.00 98.38 421 GLU A CA 1
ATOM 3376 C C . GLU A 1 421 ? -5.736 -9.227 -10.680 1.00 98.38 421 GLU A C 1
ATOM 3378 O O . GLU A 1 421 ? -6.680 -9.036 -9.914 1.00 98.38 421 GLU A O 1
ATOM 3383 N N . GLU A 1 422 ? -4.651 -8.449 -10.662 1.00 98.56 422 GLU A N 1
ATOM 3384 C CA . GLU A 1 422 ? -4.454 -7.355 -9.709 1.00 98.56 422 GLU A CA 1
ATOM 3385 C C . GLU A 1 422 ? -4.008 -6.071 -10.416 1.00 98.56 422 GLU A C 1
ATOM 3387 O O . GLU A 1 422 ? -3.005 -6.054 -11.137 1.00 98.56 422 GLU A O 1
ATOM 3392 N N . MET A 1 423 ? -4.713 -4.970 -10.159 1.00 96.62 423 MET A N 1
ATOM 3393 C CA . MET A 1 423 ? -4.341 -3.650 -10.659 1.00 96.62 423 MET A CA 1
ATOM 3394 C C . MET A 1 423 ? -4.271 -2.634 -9.523 1.00 96.62 423 MET A C 1
ATOM 3396 O O . MET A 1 423 ? -5.244 -2.421 -8.807 1.00 96.62 423 MET A O 1
ATOM 3400 N N . VAL A 1 424 ? -3.120 -1.976 -9.389 1.00 96.12 424 VAL A N 1
ATOM 3401 C CA . VAL A 1 424 ? -2.890 -0.913 -8.404 1.00 96.12 424 VAL A CA 1
ATOM 3402 C C . VAL A 1 424 ? -2.517 0.373 -9.133 1.00 96.12 424 VAL A C 1
ATOM 3404 O O . VAL A 1 424 ? -1.399 0.498 -9.630 1.00 96.12 424 VAL A O 1
ATOM 3407 N N . LEU A 1 425 ? -3.424 1.345 -9.172 1.00 92.00 425 LEU A N 1
ATOM 3408 C CA . LEU A 1 425 ? -3.217 2.680 -9.735 1.00 92.00 425 LEU A CA 1
ATOM 3409 C C . LEU A 1 425 ? -3.284 3.701 -8.593 1.00 92.00 425 LEU A C 1
ATOM 3411 O O . LEU A 1 425 ? -4.341 4.250 -8.289 1.00 92.00 425 LEU A O 1
ATOM 3415 N N . SER A 1 426 ? -2.152 3.952 -7.934 1.00 88.62 426 SER A N 1
ATOM 3416 C CA . SER A 1 426 ? -2.101 4.758 -6.701 1.00 88.62 426 SER A CA 1
ATOM 3417 C C . SER A 1 426 ? -1.212 5.989 -6.849 1.00 88.62 426 SER A C 1
ATOM 3419 O O . SER A 1 426 ? -0.417 6.073 -7.784 1.00 88.62 426 SER A O 1
ATOM 3421 N N . LEU A 1 427 ? -1.313 6.953 -5.931 1.00 79.75 427 LEU A N 1
ATOM 3422 C CA . LEU A 1 427 ? -0.388 8.098 -5.827 1.00 79.75 427 LEU A CA 1
ATOM 3423 C C . LEU A 1 427 ? -0.261 8.934 -7.113 1.00 79.75 427 LEU A C 1
ATOM 3425 O O . LEU A 1 427 ? 0.771 9.551 -7.343 1.00 79.75 427 LEU A O 1
ATOM 3429 N N . SER A 1 428 ? -1.280 8.948 -7.972 1.00 77.56 428 SER A N 1
ATOM 3430 C CA . SER A 1 428 ? -1.192 9.444 -9.354 1.00 77.56 428 SER A CA 1
ATOM 3431 C C . SER A 1 428 ? -1.925 10.779 -9.573 1.00 77.56 428 SER A C 1
ATOM 3433 O O . SER A 1 428 ? -2.084 11.230 -10.698 1.00 77.56 428 SER A O 1
ATOM 3435 N N . ASN A 1 429 ? -2.370 11.466 -8.507 1.00 82.06 429 ASN A N 1
ATOM 3436 C CA . ASN A 1 429 ? -3.125 12.735 -8.597 1.00 82.06 429 ASN A CA 1
ATOM 3437 C C . ASN A 1 429 ? -4.321 12.682 -9.582 1.00 82.06 429 ASN A C 1
ATOM 3439 O O . ASN A 1 429 ? -4.775 13.726 -10.058 1.00 82.06 429 ASN A O 1
ATOM 3443 N N . LEU A 1 430 ? -4.837 11.486 -9.890 1.00 84.69 430 LEU A N 1
ATOM 3444 C CA . LEU A 1 430 ? -5.896 11.300 -10.878 1.00 84.69 430 LEU A CA 1
ATOM 3445 C C . LEU A 1 430 ? -7.165 11.972 -10.369 1.00 84.69 430 LEU A C 1
ATOM 3447 O O . LEU A 1 430 ? -7.624 11.650 -9.278 1.00 84.69 430 LEU A O 1
ATOM 3451 N N . GLN A 1 431 ? -7.709 12.913 -11.138 1.00 89.06 431 GLN A N 1
ATOM 3452 C CA . GLN A 1 431 ? -8.953 13.607 -10.784 1.00 89.06 431 GLN A CA 1
ATOM 3453 C C . GLN A 1 431 ? -10.185 12.926 -11.383 1.00 89.06 431 GLN A C 1
ATOM 3455 O O . GLN A 1 431 ? -11.271 12.953 -10.800 1.00 89.06 431 GLN A O 1
ATOM 3460 N N . THR A 1 432 ? -10.001 12.315 -12.549 1.00 88.00 432 THR A N 1
ATOM 3461 C CA . THR A 1 432 ? -11.017 11.622 -13.338 1.00 88.00 432 THR A CA 1
ATOM 3462 C C . THR A 1 432 ? -10.440 10.310 -13.837 1.00 88.00 432 THR A C 1
ATOM 3464 O O . THR A 1 432 ? -9.227 10.198 -14.023 1.00 88.00 432 THR A O 1
ATOM 3467 N N . LEU A 1 433 ? -11.314 9.335 -14.064 1.00 89.00 433 LEU A N 1
ATOM 3468 C CA . LEU A 1 433 ? -10.972 8.088 -14.735 1.00 89.00 433 LEU A CA 1
ATOM 3469 C C . LEU A 1 433 ? -11.752 7.975 -16.051 1.00 89.00 433 LEU A C 1
ATOM 3471 O O . LEU A 1 433 ? -12.908 8.407 -16.089 1.00 89.00 433 LEU A O 1
ATOM 3475 N N . PRO A 1 434 ? -11.145 7.383 -17.092 1.00 88.38 434 PRO A N 1
ATOM 3476 C CA . PRO A 1 434 ? -11.852 6.781 -18.216 1.00 88.38 434 PRO A CA 1
ATOM 3477 C C . PRO A 1 434 ? -13.111 6.023 -17.810 1.00 88.38 434 PRO A C 1
ATOM 3479 O O . PRO A 1 434 ? -13.115 5.309 -16.804 1.00 88.38 434 PRO A O 1
ATOM 3482 N N . GLU A 1 435 ? -14.168 6.141 -18.615 1.00 90.25 435 GLU A N 1
ATOM 3483 C CA . GLU A 1 435 ? -15.470 5.543 -18.306 1.00 90.25 435 GLU A CA 1
ATOM 3484 C C . GLU A 1 435 ? -15.383 4.017 -18.195 1.00 90.25 435 GLU A C 1
ATOM 3486 O O . GLU A 1 435 ? -16.012 3.422 -17.324 1.00 90.25 435 GLU A O 1
ATOM 3491 N N . ARG A 1 436 ? -14.572 3.402 -19.064 1.00 90.75 436 ARG A N 1
ATOM 3492 C CA . ARG A 1 436 ? -14.396 1.950 -19.190 1.00 90.75 436 ARG A CA 1
ATOM 3493 C C . ARG A 1 436 ? -12.926 1.548 -19.064 1.00 90.75 436 ARG A C 1
ATOM 3495 O O . ARG A 1 436 ? -12.437 0.730 -19.836 1.00 90.75 436 ARG A O 1
ATOM 3502 N N . LEU A 1 437 ? -12.224 2.118 -18.080 1.00 90.38 437 LEU A N 1
ATOM 3503 C CA . LEU A 1 437 ? -10.780 1.922 -17.872 1.00 90.38 437 LEU A CA 1
ATOM 3504 C C . LEU A 1 437 ? -10.338 0.447 -17.848 1.00 90.38 437 LEU A C 1
ATOM 3506 O O . LEU A 1 437 ? -9.239 0.123 -18.289 1.00 90.38 437 LEU A O 1
ATOM 3510 N N . PHE A 1 438 ? -11.179 -0.438 -17.308 1.00 93.12 438 PHE A N 1
ATOM 3511 C CA . PHE A 1 438 ? -10.869 -1.858 -17.111 1.00 93.12 438 PHE A CA 1
ATOM 3512 C C . PHE A 1 438 ? -11.515 -2.772 -18.162 1.00 93.12 438 PHE A C 1
ATOM 3514 O O . PHE A 1 438 ? -11.676 -3.975 -17.936 1.00 93.12 438 PHE A O 1
ATOM 3521 N N . LYS A 1 439 ? -11.949 -2.224 -19.300 1.00 92.81 439 LYS A N 1
ATOM 3522 C CA . LYS A 1 439 ? -12.578 -3.000 -20.374 1.00 92.81 439 LYS A CA 1
ATOM 3523 C C . LYS A 1 439 ? -11.704 -4.193 -20.786 1.00 92.81 439 LYS A C 1
ATOM 3525 O O . LYS A 1 439 ? -10.488 -4.071 -20.907 1.00 92.81 439 LYS A O 1
ATOM 3530 N N . ASN A 1 440 ? -12.325 -5.351 -21.008 1.00 93.62 440 ASN A N 1
ATOM 3531 C CA . ASN A 1 440 ? -11.708 -6.652 -21.296 1.00 93.62 440 ASN A CA 1
ATOM 3532 C C . ASN A 1 440 ? -10.862 -7.274 -20.164 1.00 93.62 440 ASN A C 1
ATOM 3534 O O . ASN A 1 440 ? -10.501 -8.452 -20.260 1.00 93.62 440 ASN A O 1
ATOM 3538 N N . ASN A 1 441 ? -10.581 -6.572 -19.060 1.00 95.69 441 ASN A N 1
ATOM 3539 C CA . ASN A 1 441 ? -9.839 -7.121 -17.917 1.00 95.69 441 ASN A CA 1
ATOM 3540 C C . ASN A 1 441 ? -10.772 -7.889 -16.954 1.00 95.69 441 ASN A C 1
ATOM 3542 O O . ASN A 1 441 ? -10.875 -7.586 -15.764 1.00 95.69 441 ASN A O 1
ATOM 3546 N N . SER A 1 442 ? -11.486 -8.892 -17.468 1.00 95.94 442 SER A N 1
ATOM 3547 C CA . SER A 1 442 ? -12.525 -9.641 -16.730 1.00 95.94 442 SER A CA 1
ATOM 3548 C C . SER A 1 442 ? -11.990 -10.561 -15.620 1.00 95.94 442 SER A C 1
ATOM 3550 O O . SER A 1 442 ? -12.752 -11.015 -14.762 1.00 95.94 442 SER A O 1
ATOM 3552 N N . LYS A 1 443 ? -10.681 -10.846 -15.606 1.00 97.94 443 LYS A N 1
ATOM 3553 C CA . LYS A 1 443 ? -10.020 -11.661 -14.570 1.00 97.94 443 LYS A CA 1
ATOM 3554 C C . LYS A 1 443 ? -9.605 -10.873 -13.325 1.00 97.94 443 LYS A C 1
ATOM 3556 O O . LYS A 1 443 ? -9.162 -11.501 -12.365 1.00 97.94 443 LYS A O 1
ATOM 3561 N N . LEU A 1 444 ? -9.777 -9.546 -13.315 1.00 98.50 444 LEU A N 1
ATOM 3562 C CA . LEU A 1 444 ? -9.426 -8.711 -12.167 1.00 98.50 444 LEU A CA 1
ATOM 3563 C C . LEU A 1 444 ? -10.179 -9.167 -10.912 1.00 98.50 444 LEU A C 1
ATOM 3565 O O . LEU A 1 444 ? -11.407 -9.237 -10.901 1.00 98.50 444 LEU A O 1
ATOM 3569 N N . LYS A 1 445 ? -9.411 -9.450 -9.860 1.00 98.75 445 LYS A N 1
ATOM 3570 C CA . LYS A 1 445 ? -9.857 -9.800 -8.506 1.00 98.75 445 LYS A CA 1
ATOM 3571 C C . LYS A 1 445 ? -9.615 -8.659 -7.525 1.00 98.75 445 LYS A C 1
ATOM 3573 O O . LYS A 1 445 ? -10.386 -8.511 -6.582 1.00 98.75 445 LYS A O 1
ATOM 3578 N N . LEU A 1 446 ? -8.570 -7.860 -7.741 1.00 98.75 446 LEU A N 1
ATOM 3579 C CA . LEU A 1 446 ? -8.234 -6.712 -6.903 1.00 98.75 446 LEU A CA 1
ATOM 3580 C C . LEU A 1 446 ? -8.016 -5.472 -7.762 1.00 98.75 446 LEU A C 1
ATOM 3582 O O . LEU A 1 446 ? -7.215 -5.489 -8.700 1.00 98.75 446 LEU A O 1
ATOM 3586 N N . ILE A 1 447 ? -8.699 -4.391 -7.393 1.00 98.38 447 ILE A N 1
ATOM 3587 C CA . ILE A 1 447 ? -8.472 -3.055 -7.941 1.00 98.38 447 ILE A CA 1
ATOM 3588 C C . ILE A 1 447 ? -8.202 -2.100 -6.780 1.00 98.38 447 ILE A C 1
ATOM 3590 O O . ILE A 1 447 ? -9.032 -1.954 -5.886 1.00 98.38 447 ILE A O 1
ATOM 3594 N N . ASP A 1 448 ? -7.053 -1.432 -6.816 1.00 97.81 448 ASP A N 1
ATOM 3595 C CA . ASP A 1 448 ? -6.682 -0.374 -5.879 1.00 97.81 448 ASP A CA 1
ATOM 3596 C C . ASP A 1 448 ? -6.484 0.948 -6.634 1.00 97.81 448 ASP A C 1
ATOM 3598 O O . ASP A 1 448 ? -5.573 1.094 -7.449 1.00 97.81 448 ASP A O 1
ATOM 3602 N N . LEU A 1 449 ? -7.362 1.908 -6.358 1.00 96.06 449 LEU A N 1
ATOM 3603 C CA . LEU A 1 449 ? -7.387 3.278 -6.872 1.00 96.06 449 LEU A CA 1
ATOM 3604 C C . LEU A 1 449 ? -7.033 4.301 -5.778 1.00 96.06 449 LEU A C 1
ATOM 3606 O O . LEU A 1 449 ? -7.354 5.492 -5.894 1.00 96.06 449 LEU A O 1
ATOM 3610 N N . SER A 1 450 ? -6.416 3.852 -4.686 1.00 96.56 450 SER A N 1
ATOM 3611 C CA . SER A 1 450 ? -6.189 4.663 -3.496 1.00 96.56 450 SER A CA 1
ATOM 3612 C C . SER A 1 450 ? -5.136 5.755 -3.695 1.00 96.56 450 SER A C 1
ATOM 3614 O O . SER A 1 450 ? -4.237 5.651 -4.529 1.00 96.56 450 SER A O 1
ATOM 3616 N N . TYR A 1 451 ? -5.189 6.797 -2.865 1.00 95.12 451 TYR A N 1
ATOM 3617 C CA . TYR A 1 451 ? -4.247 7.919 -2.874 1.00 95.12 451 TYR A CA 1
ATOM 3618 C C . TYR A 1 451 ? -4.223 8.676 -4.211 1.00 95.12 451 TYR A C 1
ATOM 3620 O O . TYR A 1 451 ? -3.158 9.004 -4.739 1.00 95.12 451 TYR A O 1
ATOM 3628 N N . ASN A 1 452 ? -5.398 8.965 -4.762 1.00 92.94 452 ASN A N 1
ATOM 3629 C CA . ASN A 1 452 ? -5.564 9.844 -5.918 1.00 92.94 452 ASN A CA 1
ATOM 3630 C C . ASN A 1 452 ? -6.381 11.086 -5.512 1.00 92.94 452 ASN A C 1
ATOM 3632 O O . ASN A 1 452 ? -6.406 11.470 -4.345 1.00 92.94 452 ASN A O 1
ATOM 3636 N N . ARG A 1 453 ? -6.988 11.779 -6.478 1.00 94.25 453 ARG A N 1
ATOM 3637 C CA . ARG A 1 453 ? -7.885 12.924 -6.251 1.00 94.25 453 ARG A CA 1
ATOM 3638 C C . ARG A 1 453 ? -9.213 12.720 -6.974 1.00 94.25 453 ARG A C 1
ATOM 3640 O O . ARG A 1 453 ? -9.797 13.673 -7.487 1.00 94.25 453 ARG A O 1
ATOM 3647 N N . ILE A 1 454 ? -9.645 11.464 -7.090 1.00 94.75 454 ILE A N 1
ATOM 3648 C CA . ILE A 1 454 ? -10.785 11.086 -7.921 1.00 94.75 454 ILE A CA 1
ATOM 3649 C C . ILE A 1 454 ? -12.039 11.688 -7.301 1.00 94.75 454 ILE A C 1
ATOM 3651 O O . ILE A 1 454 ? -12.309 11.474 -6.120 1.00 94.75 454 ILE A O 1
ATOM 3655 N N . LYS A 1 455 ? -12.789 12.452 -8.098 1.00 95.25 455 LYS A N 1
ATOM 3656 C CA . LYS A 1 455 ? -13.995 13.159 -7.633 1.00 95.25 455 LYS A CA 1
ATOM 3657 C C . LYS A 1 455 ? -15.281 12.398 -7.908 1.00 95.25 455 LYS A C 1
ATOM 3659 O O . LYS A 1 455 ? -16.202 12.456 -7.101 1.00 95.25 455 LYS A O 1
ATOM 3664 N N . ASN A 1 456 ? -15.327 11.692 -9.035 1.00 94.69 456 ASN A N 1
ATOM 3665 C CA . ASN A 1 456 ? -16.483 10.931 -9.492 1.00 94.69 456 ASN A CA 1
ATOM 3666 C C . ASN A 1 456 ? -16.024 9.627 -10.149 1.00 94.69 456 ASN A C 1
ATOM 3668 O O . ASN A 1 456 ? -14.937 9.571 -10.728 1.00 94.69 456 ASN A O 1
ATOM 3672 N N . LEU A 1 457 ? -16.885 8.614 -10.101 1.00 95.88 457 LEU A N 1
ATOM 3673 C CA . LEU A 1 457 ? -16.724 7.354 -10.822 1.00 95.88 457 LEU A CA 1
ATOM 3674 C C . LEU A 1 457 ? -17.876 7.204 -11.815 1.00 95.88 457 LEU A C 1
ATOM 3676 O O . LEU A 1 457 ? -19.002 7.593 -11.507 1.00 95.88 457 LEU A O 1
ATOM 3680 N N . SER A 1 458 ? -17.592 6.638 -12.985 1.00 94.81 458 SER A N 1
ATOM 3681 C CA . SER A 1 458 ? -18.642 6.215 -13.914 1.00 94.81 458 SER A CA 1
ATOM 3682 C C . SER A 1 458 ? -19.377 4.989 -13.368 1.00 94.81 458 SER A C 1
ATOM 3684 O O . SER A 1 458 ? -18.764 4.135 -12.725 1.00 94.81 458 SER A O 1
ATOM 3686 N N . GLU A 1 459 ? -20.671 4.861 -13.671 1.00 96.00 459 GLU A N 1
ATOM 3687 C CA . GLU A 1 459 ? -21.435 3.643 -13.378 1.00 96.00 459 GLU A CA 1
ATOM 3688 C C . GLU A 1 459 ? -20.963 2.427 -14.192 1.00 96.00 459 GLU A C 1
ATOM 3690 O O . GLU A 1 459 ? -21.130 1.295 -13.747 1.00 96.00 459 GLU A O 1
ATOM 3695 N N . HIS A 1 460 ? -20.308 2.655 -15.337 1.00 95.00 460 HIS A N 1
ATOM 3696 C CA . HIS A 1 460 ? -19.788 1.604 -16.219 1.00 95.00 460 HIS A CA 1
ATOM 3697 C C . HIS A 1 460 ? -18.346 1.182 -15.899 1.00 95.00 460 HIS A C 1
ATOM 3699 O O . HIS A 1 460 ? -17.803 0.297 -16.561 1.00 95.00 460 HIS A O 1
ATOM 3705 N N . LEU A 1 461 ? -17.718 1.779 -14.878 1.00 95.62 461 LEU A N 1
ATOM 3706 C CA . LEU A 1 461 ? -16.292 1.581 -14.605 1.00 95.62 461 LEU A CA 1
ATOM 3707 C C . LEU A 1 461 ? -15.933 0.115 -14.330 1.00 95.62 461 LEU A C 1
ATOM 3709 O O . LEU A 1 461 ? -14.893 -0.347 -14.790 1.00 95.62 461 LEU A O 1
ATOM 3713 N N . PHE A 1 462 ? -16.793 -0.613 -13.613 1.00 96.88 462 PHE A N 1
ATOM 3714 C CA . PHE A 1 462 ? -16.576 -2.015 -13.229 1.00 96.88 462 PHE A CA 1
ATOM 3715 C C . PHE A 1 462 ? -17.527 -2.992 -13.943 1.00 96.88 462 PHE A C 1
ATOM 3717 O O . PHE A 1 462 ? -17.781 -4.090 -13.437 1.00 96.88 462 PHE A O 1
ATOM 3724 N N . GLU A 1 463 ? -18.082 -2.595 -15.096 1.00 95.50 463 GLU A N 1
ATOM 3725 C CA . GLU A 1 463 ? -19.166 -3.307 -15.791 1.00 95.50 463 GLU A CA 1
ATOM 3726 C C . GLU A 1 463 ? -18.808 -4.761 -16.157 1.00 95.50 463 GLU A C 1
ATOM 3728 O O . GLU A 1 463 ? -19.674 -5.636 -16.096 1.00 95.50 463 GLU A O 1
ATOM 3733 N N . GLU A 1 464 ? -17.539 -5.042 -16.479 1.00 95.94 464 GLU A N 1
ATOM 3734 C CA . GLU A 1 464 ? -17.062 -6.359 -16.938 1.00 95.94 464 GLU A CA 1
ATOM 3735 C C . GLU A 1 464 ? -16.316 -7.166 -15.851 1.00 95.94 464 GLU A C 1
ATOM 3737 O O . GLU A 1 464 ? -15.942 -8.324 -16.060 1.00 95.94 464 GLU A O 1
ATOM 3742 N N . GLN A 1 465 ? -16.105 -6.589 -14.665 1.00 97.56 465 GLN A N 1
ATOM 3743 C CA . GLN A 1 465 ? -15.264 -7.146 -13.598 1.00 97.56 465 GLN A CA 1
ATOM 3744 C C . GLN A 1 465 ? -16.029 -8.138 -12.700 1.00 97.56 465 GLN A C 1
ATOM 3746 O O . GLN A 1 465 ? -16.136 -7.967 -11.483 1.00 97.56 465 GLN A O 1
ATOM 3751 N N . GLN A 1 466 ? -16.558 -9.219 -13.277 1.00 97.00 466 GLN A N 1
ATOM 3752 C CA . GLN A 1 466 ? -17.365 -10.207 -12.537 1.00 97.00 466 GLN A CA 1
ATOM 3753 C C . GLN A 1 466 ? -16.577 -10.962 -11.451 1.00 97.00 466 GLN A C 1
ATOM 3755 O O . GLN A 1 466 ? -17.168 -11.464 -10.492 1.00 97.00 466 GLN A O 1
ATOM 3760 N N . ASN A 1 467 ? -15.251 -11.043 -11.591 1.00 98.12 467 ASN A N 1
ATOM 3761 C CA . ASN A 1 467 ? -14.352 -11.715 -10.650 1.00 98.12 467 ASN A CA 1
ATOM 3762 C C . ASN A 1 467 ? -13.811 -10.795 -9.547 1.00 98.12 467 ASN A C 1
ATOM 3764 O O . ASN A 1 467 ? -13.054 -11.273 -8.705 1.00 98.12 467 ASN A O 1
ATOM 3768 N N . LEU A 1 468 ? -14.196 -9.512 -9.531 1.00 98.69 468 LEU A N 1
ATOM 3769 C CA . LEU A 1 468 ? -13.707 -8.551 -8.547 1.00 98.69 468 LEU A CA 1
ATOM 3770 C C . LEU A 1 468 ? -14.084 -8.999 -7.136 1.00 98.69 468 LEU A C 1
ATOM 3772 O O . LEU A 1 468 ? -15.259 -9.208 -6.844 1.00 98.69 468 LEU A O 1
ATOM 3776 N N . GLU A 1 469 ? -13.084 -9.129 -6.269 1.00 98.81 469 GLU A N 1
ATOM 3777 C CA . GLU A 1 469 ? -13.230 -9.533 -4.872 1.00 98.81 469 GLU A CA 1
ATOM 3778 C C . GLU A 1 469 ? -12.904 -8.388 -3.909 1.00 98.81 469 GLU A C 1
ATOM 3780 O O . GLU A 1 469 ? -13.557 -8.267 -2.872 1.00 98.81 469 GLU A O 1
ATOM 3785 N N . VAL A 1 470 ? -11.916 -7.554 -4.244 1.00 98.88 470 VAL A N 1
ATOM 3786 C CA . VAL A 1 470 ? -11.425 -6.460 -3.396 1.00 98.88 470 VAL A CA 1
ATOM 3787 C C . VAL A 1 470 ? -11.356 -5.167 -4.199 1.00 98.88 470 VAL A C 1
ATOM 3789 O O . VAL A 1 470 ? -10.734 -5.121 -5.262 1.00 98.88 470 VAL A O 1
ATOM 3792 N N . LEU A 1 471 ? -11.975 -4.115 -3.667 1.00 98.69 471 LEU A N 1
ATOM 3793 C CA . LEU A 1 471 ? -11.929 -2.773 -4.231 1.00 98.69 471 LEU A CA 1
ATOM 3794 C C . LEU A 1 471 ? -11.468 -1.762 -3.180 1.00 98.69 471 LEU A C 1
ATOM 3796 O O . LEU A 1 471 ? -12.159 -1.514 -2.190 1.00 98.69 471 LEU A O 1
ATOM 3800 N N . GLU A 1 472 ? -10.327 -1.134 -3.429 1.00 98.56 472 GLU A N 1
ATOM 3801 C CA . GLU A 1 472 ? -9.789 -0.064 -2.595 1.00 98.56 472 GLU A CA 1
ATOM 3802 C C . GLU A 1 472 ? -9.836 1.265 -3.352 1.00 98.56 472 GLU A C 1
ATOM 3804 O O . GLU A 1 472 ? -9.282 1.400 -4.437 1.00 98.56 472 GLU A O 1
ATOM 3809 N N . ILE A 1 473 ? -10.518 2.267 -2.796 1.00 97.25 473 ILE A N 1
ATOM 3810 C CA . ILE A 1 473 ? -10.601 3.628 -3.351 1.00 97.25 473 ILE A CA 1
ATOM 3811 C C . ILE A 1 473 ? -10.327 4.630 -2.220 1.00 97.25 473 ILE A C 1
ATOM 3813 O O . ILE A 1 473 ? -10.999 5.650 -2.051 1.00 97.25 473 ILE A O 1
ATOM 3817 N N . ASN A 1 474 ? -9.334 4.315 -1.390 1.00 97.88 474 ASN A N 1
ATOM 3818 C CA . ASN A 1 474 ? -9.026 5.064 -0.179 1.00 97.88 474 ASN A CA 1
ATOM 3819 C C . ASN A 1 474 ? -8.357 6.399 -0.509 1.00 97.88 474 ASN A C 1
ATOM 3821 O O . ASN A 1 474 ? -7.618 6.493 -1.481 1.00 97.88 474 ASN A O 1
ATOM 3825 N N . VAL A 1 475 ? -8.514 7.415 0.337 1.00 97.62 475 VAL A N 1
ATOM 3826 C CA . VAL A 1 475 ? -7.782 8.687 0.208 1.00 97.62 475 VAL A CA 1
ATOM 3827 C C . VAL A 1 475 ? -7.988 9.306 -1.184 1.00 97.62 475 VAL A C 1
ATOM 3829 O O . VAL A 1 475 ? -7.049 9.446 -1.967 1.00 97.62 475 VAL A O 1
ATOM 3832 N N . ASN A 1 476 ? -9.242 9.626 -1.497 1.00 97.44 476 ASN A N 1
ATOM 3833 C CA . ASN A 1 476 ? -9.681 10.286 -2.731 1.00 97.44 476 ASN A CA 1
ATOM 3834 C C . ASN A 1 476 ? -10.602 11.478 -2.389 1.00 97.44 476 ASN A C 1
ATOM 3836 O O . ASN A 1 476 ? -10.724 11.867 -1.227 1.00 97.44 476 ASN A O 1
ATOM 3840 N N . GLU A 1 477 ? -11.223 12.102 -3.393 1.00 97.31 477 GLU A N 1
ATOM 3841 C CA . GLU A 1 477 ? -12.095 13.275 -3.222 1.00 97.31 477 GLU A CA 1
ATOM 3842 C C . GLU A 1 477 ? -13.570 12.960 -3.545 1.00 97.31 477 GLU A C 1
ATOM 3844 O O . GLU A 1 477 ? -14.354 13.872 -3.825 1.00 97.31 477 GLU A O 1
ATOM 3849 N N . LEU A 1 478 ? -13.967 11.679 -3.505 1.00 97.88 478 LEU A N 1
ATOM 3850 C CA . LEU A 1 478 ? -15.314 11.239 -3.878 1.00 97.88 478 LEU A CA 1
ATOM 3851 C C . LEU A 1 478 ? -16.358 11.858 -2.956 1.00 97.88 478 LEU A C 1
ATOM 3853 O O . LEU A 1 478 ? -16.267 11.709 -1.742 1.00 97.88 478 LEU A O 1
ATOM 3857 N N . SER A 1 479 ? -17.365 12.519 -3.529 1.00 96.62 479 SER A N 1
ATOM 3858 C CA . SER A 1 479 ? -18.490 13.076 -2.757 1.00 96.62 479 SER A CA 1
ATOM 3859 C C . SER A 1 479 ? -19.735 12.185 -2.766 1.00 96.62 479 SER A C 1
ATOM 3861 O O . SER A 1 479 ? -20.541 12.238 -1.839 1.00 96.62 479 SER A O 1
ATOM 3863 N N . THR A 1 480 ? -19.895 11.362 -3.805 1.00 96.25 480 THR A N 1
ATOM 3864 C CA . THR A 1 480 ? -21.003 10.409 -3.978 1.00 96.25 480 THR A CA 1
ATOM 3865 C C . THR A 1 480 ? -20.525 9.187 -4.770 1.00 96.25 480 THR A C 1
ATOM 3867 O O . THR A 1 480 ? -19.424 9.197 -5.326 1.00 96.25 480 THR A O 1
ATOM 3870 N N . LEU A 1 481 ? -21.356 8.146 -4.828 1.00 97.31 481 LEU A N 1
ATOM 3871 C CA . LEU A 1 481 ? -21.168 6.973 -5.684 1.00 97.31 481 LEU A CA 1
ATOM 3872 C C . LEU A 1 481 ? -22.412 6.785 -6.567 1.00 97.31 481 LEU A C 1
ATOM 3874 O O . LEU A 1 481 ? -23.520 7.002 -6.069 1.00 97.31 481 LEU A O 1
ATOM 3878 N N . PRO A 1 482 ? -22.271 6.362 -7.837 1.00 97.38 482 PRO A N 1
ATOM 3879 C CA . PRO A 1 482 ? -23.416 5.945 -8.641 1.00 97.38 482 PRO A CA 1
ATOM 3880 C C . PRO A 1 482 ? -24.116 4.736 -8.007 1.00 97.38 482 PRO A C 1
ATOM 3882 O O . PRO A 1 482 ? -23.452 3.820 -7.528 1.00 97.38 482 PRO A O 1
ATOM 3885 N N . GLU A 1 483 ? -25.452 4.699 -8.028 1.00 96.19 483 GLU A N 1
ATOM 3886 C CA . GLU A 1 483 ? -26.229 3.632 -7.373 1.00 96.19 483 GLU A CA 1
ATOM 3887 C C . GLU A 1 483 ? -25.931 2.237 -7.945 1.00 96.19 483 GLU A C 1
ATOM 3889 O O . GLU A 1 483 ? -25.853 1.268 -7.193 1.00 96.19 483 GLU A O 1
ATOM 3894 N N . ASN A 1 484 ? -25.699 2.146 -9.257 1.00 96.06 484 ASN A N 1
ATOM 3895 C CA . ASN A 1 484 ? -25.544 0.877 -9.970 1.00 96.06 484 ASN A CA 1
ATOM 3896 C C . ASN A 1 484 ? -24.085 0.457 -10.203 1.00 96.06 484 ASN A C 1
ATOM 3898 O O . ASN A 1 484 ? -23.857 -0.545 -10.885 1.00 96.06 484 ASN A O 1
ATOM 3902 N N . ILE A 1 485 ? -23.105 1.169 -9.635 1.00 97.81 485 ILE A N 1
ATOM 3903 C CA . ILE A 1 485 ? -21.673 0.964 -9.924 1.00 97.81 485 ILE A CA 1
ATOM 3904 C C . ILE A 1 485 ? -21.172 -0.464 -9.629 1.00 97.81 485 ILE A C 1
ATOM 3906 O O . ILE A 1 485 ? -20.209 -0.907 -10.248 1.00 97.81 485 ILE A O 1
ATOM 3910 N N . PHE A 1 486 ? -21.834 -1.202 -8.726 1.00 97.62 486 PHE A N 1
ATOM 3911 C CA . PHE A 1 486 ? -21.455 -2.570 -8.337 1.00 97.62 486 PHE A CA 1
ATOM 3912 C C . PHE A 1 486 ? -22.420 -3.668 -8.810 1.00 97.62 486 PHE A C 1
ATOM 3914 O O . PHE A 1 486 ? -22.323 -4.818 -8.367 1.00 97.62 486 PHE A O 1
ATOM 3921 N N . THR A 1 487 ? -23.347 -3.345 -9.721 1.00 96.56 487 THR A N 1
ATOM 3922 C CA . THR A 1 487 ? -24.409 -4.262 -10.189 1.00 96.56 487 THR A CA 1
ATOM 3923 C C . THR A 1 487 ? -23.856 -5.567 -10.773 1.00 96.56 487 THR A C 1
ATOM 3925 O O . THR A 1 487 ? -24.453 -6.628 -10.572 1.00 96.56 487 THR A O 1
ATOM 3928 N N . ASN A 1 488 ? -22.701 -5.503 -11.445 1.00 97.25 488 ASN A N 1
ATOM 3929 C CA . ASN A 1 488 ? -22.093 -6.618 -12.180 1.00 97.25 488 ASN A CA 1
ATOM 3930 C C . ASN A 1 488 ? -20.916 -7.289 -11.445 1.00 97.25 488 ASN A C 1
ATOM 3932 O O . ASN A 1 488 ? -20.188 -8.078 -12.046 1.00 97.25 488 ASN A O 1
ATOM 3936 N N . ASN A 1 489 ? -20.734 -7.031 -10.143 1.00 98.19 489 ASN A N 1
ATOM 3937 C CA . ASN A 1 489 ? -19.606 -7.558 -9.358 1.00 98.19 489 ASN A CA 1
ATOM 3938 C C . ASN A 1 489 ? -20.077 -8.517 -8.238 1.00 98.19 489 ASN A C 1
ATOM 3940 O O . ASN A 1 489 ? -19.872 -8.246 -7.052 1.00 98.19 489 ASN A O 1
ATOM 3944 N N . PRO A 1 490 ? -20.713 -9.663 -8.560 1.00 97.94 490 PRO A N 1
ATOM 3945 C CA . PRO A 1 490 ? -21.326 -10.548 -7.560 1.00 97.94 490 PRO A CA 1
ATOM 3946 C C . PRO A 1 490 ? -20.313 -11.211 -6.611 1.00 97.94 490 PRO A C 1
ATOM 3948 O O . PRO A 1 490 ? -20.698 -11.738 -5.566 1.00 97.94 490 PRO A O 1
ATOM 3951 N N . ASN A 1 491 ? -19.025 -11.207 -6.969 1.00 98.38 491 ASN A N 1
ATOM 3952 C CA . ASN A 1 491 ? -17.945 -11.775 -6.166 1.00 98.38 491 ASN A CA 1
ATOM 3953 C C . ASN A 1 491 ? -17.278 -10.780 -5.210 1.00 98.38 491 ASN A C 1
ATOM 3955 O O . ASN A 1 491 ? -16.373 -11.196 -4.487 1.00 98.38 491 ASN A O 1
ATOM 3959 N N . LEU A 1 492 ? -17.729 -9.521 -5.164 1.00 98.75 492 LEU A N 1
ATOM 3960 C CA . LEU A 1 492 ? -17.135 -8.495 -4.311 1.00 98.75 492 LEU A CA 1
ATOM 3961 C C . LEU A 1 492 ? -17.277 -8.887 -2.832 1.00 98.75 492 LEU A C 1
ATOM 3963 O O . LEU A 1 492 ? -18.386 -9.105 -2.344 1.00 98.75 492 LEU A O 1
ATOM 3967 N N . LYS A 1 493 ? -16.142 -8.991 -2.134 1.00 98.81 493 LYS A N 1
ATOM 3968 C CA . LYS A 1 493 ? -16.024 -9.386 -0.720 1.00 98.81 493 LYS A CA 1
ATOM 3969 C C . LYS A 1 493 ? -15.638 -8.213 0.169 1.00 98.81 493 LYS A C 1
ATOM 3971 O O . LYS A 1 493 ? -16.040 -8.178 1.330 1.00 98.81 493 LYS A O 1
ATOM 3976 N N . GLU A 1 494 ? -14.847 -7.281 -0.341 1.00 98.88 494 GLU A N 1
ATOM 3977 C CA . GLU A 1 494 ? -14.285 -6.189 0.445 1.00 98.88 494 GLU A CA 1
ATOM 3978 C C . GLU A 1 494 ? -14.285 -4.893 -0.357 1.00 98.88 494 GLU A C 1
ATOM 3980 O O . GLU A 1 494 ? -13.813 -4.853 -1.493 1.00 98.88 494 GLU A O 1
ATOM 3985 N N . ILE A 1 495 ? -14.822 -3.839 0.255 1.00 98.69 495 ILE A N 1
ATOM 3986 C CA . ILE A 1 495 ? -14.767 -2.484 -0.277 1.00 98.69 495 ILE A CA 1
ATOM 3987 C C . ILE A 1 495 ? -14.225 -1.531 0.781 1.00 98.69 495 ILE A C 1
ATOM 3989 O O . ILE A 1 495 ? -14.680 -1.518 1.930 1.00 98.69 495 ILE A O 1
ATOM 3993 N N . SER A 1 496 ? -13.268 -0.706 0.371 1.00 98.69 496 SER A N 1
ATOM 3994 C CA . SER A 1 496 ? -12.707 0.345 1.204 1.00 98.69 496 SER A CA 1
ATOM 3995 C C . SER A 1 496 ? -12.804 1.697 0.499 1.00 98.69 496 SER A C 1
ATOM 3997 O O . SER A 1 496 ? -12.250 1.911 -0.575 1.00 98.69 496 SER A O 1
ATOM 3999 N N . LEU A 1 497 ? -13.537 2.608 1.131 1.00 98.19 497 LEU A N 1
ATOM 4000 C CA . LEU A 1 497 ? -13.797 3.999 0.755 1.00 98.19 497 LEU A CA 1
ATOM 4001 C C . LEU A 1 497 ? -13.220 4.961 1.810 1.00 98.19 497 LEU A C 1
ATOM 4003 O O . LEU A 1 497 ? -13.663 6.109 1.927 1.00 98.19 497 LEU A O 1
ATOM 4007 N N . TYR A 1 498 ? -12.262 4.486 2.612 1.00 98.31 498 TYR A N 1
ATOM 4008 C CA . TYR A 1 498 ? -11.667 5.227 3.719 1.00 98.31 498 TYR A CA 1
ATOM 4009 C C . TYR A 1 498 ? -11.131 6.583 3.256 1.00 98.31 498 TYR A C 1
ATOM 4011 O O . TYR A 1 498 ? -10.437 6.664 2.243 1.00 98.31 498 TYR A O 1
ATOM 4019 N N . ARG A 1 499 ? -11.389 7.641 4.031 1.00 98.38 499 ARG A N 1
ATOM 4020 C CA . ARG A 1 499 ? -10.860 8.989 3.786 1.00 98.38 499 ARG A CA 1
ATOM 4021 C C . ARG A 1 499 ? -11.250 9.544 2.409 1.00 98.38 499 ARG A C 1
ATOM 4023 O O . ARG A 1 499 ? -10.390 9.815 1.577 1.00 98.38 499 ARG A O 1
ATOM 4030 N N . ASN A 1 500 ? -12.549 9.718 2.193 1.00 98.56 500 ASN A N 1
ATOM 4031 C CA . ASN A 1 500 ? -13.130 10.435 1.052 1.00 98.56 500 ASN A CA 1
ATOM 4032 C C . ASN A 1 500 ? -14.012 11.598 1.561 1.00 98.56 500 ASN A C 1
ATOM 4034 O O . ASN A 1 500 ? -13.978 11.940 2.743 1.00 98.56 500 ASN A O 1
ATOM 4038 N N . ASN A 1 501 ? -14.798 12.213 0.675 1.00 98.19 501 ASN A N 1
ATOM 4039 C CA . ASN A 1 501 ? -15.750 13.277 1.004 1.00 98.19 501 ASN A CA 1
ATOM 4040 C C . ASN A 1 501 ? -17.212 12.797 0.892 1.00 98.19 501 ASN A C 1
ATOM 4042 O O . ASN A 1 501 ? -18.109 13.603 0.637 1.00 98.19 501 ASN A O 1
ATOM 4046 N N . ILE A 1 502 ? -17.465 11.487 1.016 1.00 98.31 502 ILE A N 1
ATOM 4047 C CA . ILE A 1 502 ? -18.776 10.898 0.720 1.00 98.31 502 ILE A CA 1
ATOM 4048 C C . ILE A 1 502 ? -19.782 11.383 1.754 1.00 98.31 502 ILE A C 1
ATOM 4050 O O . ILE A 1 502 ? -19.583 11.164 2.945 1.00 98.31 502 ILE A O 1
ATOM 4054 N N . ASN A 1 503 ? -20.863 12.021 1.307 1.00 96.94 503 ASN A N 1
ATOM 4055 C CA . ASN A 1 503 ? -21.894 12.549 2.205 1.00 96.94 503 ASN A CA 1
ATOM 4056 C C . ASN A 1 503 ? -23.129 11.645 2.337 1.00 96.94 503 ASN A C 1
ATOM 4058 O O . ASN A 1 503 ? -23.812 11.709 3.355 1.00 96.94 503 ASN A O 1
ATOM 4062 N N . ASN A 1 504 ? -23.387 10.777 1.356 1.00 94.94 504 ASN A N 1
ATOM 4063 C CA . ASN A 1 504 ? -24.510 9.842 1.344 1.00 94.94 504 ASN A CA 1
ATOM 4064 C C . ASN A 1 504 ? -24.136 8.561 0.588 1.00 94.94 504 ASN A C 1
ATOM 4066 O O . ASN A 1 504 ? -23.350 8.595 -0.362 1.00 94.94 504 ASN A O 1
ATOM 4070 N N . LEU A 1 505 ? -24.735 7.439 0.991 1.00 96.50 505 LEU A N 1
ATOM 4071 C CA . LEU A 1 505 ? -24.622 6.150 0.306 1.00 96.50 505 LEU A CA 1
ATOM 4072 C C . LEU A 1 505 ? -25.953 5.829 -0.397 1.00 96.50 505 LEU A C 1
ATOM 4074 O O . LEU A 1 505 ? -26.993 5.906 0.256 1.00 96.50 505 LEU A O 1
ATOM 4078 N N . PRO A 1 506 ? -25.960 5.465 -1.695 1.00 97.00 506 PRO A N 1
ATOM 4079 C CA . PRO A 1 506 ? -27.184 5.060 -2.387 1.00 97.00 506 PRO A CA 1
ATOM 4080 C C . PRO A 1 506 ? -27.845 3.837 -1.743 1.00 97.00 506 PRO A C 1
ATOM 4082 O O . PRO A 1 506 ? -27.162 2.904 -1.321 1.00 97.00 506 PRO A O 1
ATOM 4085 N N . ARG A 1 507 ? -29.184 3.799 -1.718 1.00 96.31 507 ARG A N 1
ATOM 4086 C CA . ARG A 1 507 ? -29.952 2.732 -1.044 1.00 96.31 507 ARG A CA 1
ATOM 4087 C C . ARG A 1 507 ? -29.670 1.345 -1.616 1.00 96.31 507 ARG A C 1
ATOM 4089 O O . ARG A 1 507 ? -29.683 0.377 -0.865 1.00 96.31 507 ARG A O 1
ATOM 4096 N N . LEU A 1 508 ? -29.447 1.244 -2.926 1.00 96.62 508 LEU A N 1
ATOM 4097 C CA . LEU A 1 508 ? -29.258 -0.034 -3.621 1.00 96.62 508 LEU A CA 1
ATOM 4098 C C . LEU A 1 508 ? -27.790 -0.366 -3.920 1.00 96.62 508 LEU A C 1
ATOM 4100 O O . LEU A 1 508 ? -27.535 -1.340 -4.626 1.00 96.62 508 LEU A O 1
ATOM 4104 N N . LEU A 1 509 ? -26.840 0.387 -3.349 1.00 98.00 509 LEU A N 1
ATOM 4105 C CA . LEU A 1 509 ? -25.416 0.323 -3.698 1.00 98.00 509 LEU A CA 1
ATOM 4106 C C . LEU A 1 509 ? -24.832 -1.100 -3.676 1.00 98.00 509 LEU A C 1
ATOM 4108 O O . LEU A 1 509 ? -24.052 -1.450 -4.556 1.00 98.00 509 LEU A O 1
ATOM 4112 N N . PHE A 1 510 ? -25.211 -1.922 -2.690 1.00 97.88 510 PHE A N 1
ATOM 4113 C CA . PHE A 1 510 ? -24.658 -3.270 -2.491 1.00 97.88 510 PHE A CA 1
ATOM 4114 C C . PHE A 1 510 ? -25.639 -4.413 -2.782 1.00 97.88 510 PHE A C 1
ATOM 4116 O O . PHE A 1 510 ? -25.364 -5.566 -2.435 1.00 97.88 510 PHE A O 1
ATOM 4123 N N . ARG A 1 511 ? -26.779 -4.126 -3.428 1.00 97.44 511 ARG A N 1
ATOM 4124 C CA . ARG A 1 511 ? -27.883 -5.085 -3.620 1.00 97.44 511 ARG A CA 1
ATOM 4125 C C . ARG A 1 511 ? -27.441 -6.398 -4.281 1.00 97.44 511 ARG A C 1
ATOM 4127 O O . ARG A 1 511 ? -27.953 -7.459 -3.937 1.00 97.44 511 ARG A O 1
ATOM 4134 N N . ASN A 1 512 ? -26.499 -6.334 -5.219 1.00 97.69 512 ASN A N 1
ATOM 4135 C CA . ASN A 1 512 ? -26.068 -7.492 -6.009 1.00 97.69 512 ASN A CA 1
ATOM 4136 C C . ASN A 1 512 ? -24.821 -8.194 -5.434 1.00 97.69 512 ASN A C 1
ATOM 4138 O O . ASN A 1 512 ? -24.467 -9.290 -5.873 1.00 97.69 512 ASN A O 1
ATOM 4142 N N . ASN A 1 513 ? -24.157 -7.610 -4.432 1.00 98.19 513 ASN A N 1
ATOM 4143 C CA . ASN A 1 513 ? -22.877 -8.089 -3.901 1.00 98.19 513 ASN A CA 1
ATOM 4144 C C . ASN A 1 513 ? -23.092 -9.029 -2.704 1.00 98.19 513 ASN A C 1
ATOM 4146 O O . ASN A 1 513 ? -22.656 -8.770 -1.585 1.00 98.19 513 ASN A O 1
ATOM 4150 N N . THR A 1 514 ? -23.795 -10.141 -2.918 1.00 97.19 514 THR A N 1
ATOM 4151 C CA . THR A 1 514 ? -24.214 -11.059 -1.832 1.00 97.19 514 THR A CA 1
ATOM 4152 C C . THR A 1 514 ? -23.057 -11.676 -1.033 1.00 97.19 514 THR A C 1
ATOM 4154 O O . THR A 1 514 ? -23.264 -12.084 0.108 1.00 97.19 514 THR A O 1
ATOM 4157 N N . LYS A 1 515 ? -21.837 -11.699 -1.593 1.00 98.38 515 LYS A N 1
ATOM 4158 C CA . LYS A 1 515 ? -20.604 -12.173 -0.937 1.00 98.38 515 LYS A CA 1
ATOM 4159 C C . LYS A 1 515 ? -19.842 -11.088 -0.164 1.00 98.38 515 LYS A C 1
ATOM 4161 O O . LYS A 1 515 ? -18.733 -11.356 0.298 1.00 98.38 515 LYS A O 1
ATOM 4166 N N . LEU A 1 516 ? -20.392 -9.879 -0.043 1.00 98.69 516 LEU A N 1
ATOM 4167 C CA . LEU A 1 516 ? -19.747 -8.760 0.640 1.00 98.69 516 LEU A CA 1
ATOM 4168 C C . LEU A 1 516 ? -19.586 -9.065 2.135 1.00 98.69 516 LEU A C 1
ATOM 4170 O O . LEU A 1 516 ? -20.560 -9.353 2.826 1.00 98.69 516 LEU A O 1
ATOM 4174 N N . ARG A 1 517 ? -18.344 -8.990 2.620 1.00 98.81 517 ARG A N 1
ATOM 4175 C CA . ARG A 1 517 ? -17.932 -9.313 3.996 1.00 98.81 517 ARG A CA 1
ATOM 4176 C C . ARG A 1 517 ? -17.417 -8.101 4.756 1.00 98.81 517 ARG A C 1
ATOM 4178 O O . ARG A 1 517 ? -17.601 -8.034 5.967 1.00 98.81 517 ARG A O 1
ATOM 4185 N N . LYS A 1 518 ? -16.749 -7.160 4.089 1.00 98.94 518 LYS A N 1
ATOM 4186 C CA . LYS A 1 518 ? -16.134 -6.009 4.761 1.00 98.94 518 LYS A CA 1
ATOM 4187 C C . LYS A 1 518 ? -16.408 -4.707 4.031 1.00 98.94 518 LYS A C 1
ATOM 4189 O O . LYS A 1 518 ? -16.227 -4.626 2.816 1.00 98.94 518 LYS A O 1
ATOM 4194 N N . VAL A 1 519 ? -16.807 -3.700 4.798 1.00 98.81 519 VAL A N 1
ATOM 4195 C CA . VAL A 1 519 ? -17.094 -2.352 4.311 1.00 98.81 519 VAL A CA 1
ATOM 4196 C C . VAL A 1 519 ? -16.387 -1.347 5.212 1.00 98.81 519 VAL A C 1
ATOM 4198 O O . VAL A 1 519 ? -16.714 -1.223 6.394 1.00 98.81 519 VAL A O 1
ATOM 4201 N N . PHE A 1 520 ? -15.425 -0.624 4.645 1.00 98.81 520 PHE A N 1
ATOM 4202 C CA . PHE A 1 520 ? -14.685 0.432 5.331 1.00 98.81 520 PHE A CA 1
ATOM 4203 C C . PHE A 1 520 ? -15.022 1.788 4.709 1.00 98.81 520 PHE A C 1
ATOM 4205 O O . PHE A 1 520 ? -14.579 2.108 3.613 1.00 98.81 520 PHE A O 1
ATOM 4212 N N . CYS A 1 521 ? -15.789 2.610 5.415 1.00 97.56 521 CYS A N 1
ATOM 4213 C CA . CYS A 1 521 ? -16.218 3.949 5.000 1.00 97.56 521 CYS A CA 1
ATOM 4214 C C . CYS A 1 521 ? -15.802 5.025 6.016 1.00 97.56 521 CYS A C 1
ATOM 4216 O O . CYS A 1 521 ? -16.398 6.106 6.071 1.00 97.56 521 CYS A O 1
ATOM 4218 N N . ALA A 1 522 ? -14.796 4.740 6.844 1.00 98.50 522 ALA A N 1
ATOM 4219 C CA . ALA A 1 522 ? -14.340 5.661 7.872 1.00 98.50 522 ALA A CA 1
ATOM 4220 C C . ALA A 1 522 ? -13.722 6.946 7.297 1.00 98.50 522 ALA A C 1
ATOM 4222 O O . ALA A 1 522 ? -13.138 6.938 6.214 1.00 98.50 522 ALA A O 1
ATOM 4223 N N . VAL A 1 523 ? -13.808 8.042 8.057 1.00 98.56 523 VAL A N 1
ATOM 4224 C CA . VAL A 1 523 ? -13.300 9.374 7.685 1.00 98.56 523 VAL A CA 1
ATOM 4225 C C . VAL A 1 523 ? -13.967 9.869 6.396 1.00 98.56 523 VAL A C 1
ATOM 4227 O O . VAL A 1 523 ? -13.324 10.050 5.370 1.00 98.56 523 VAL A O 1
ATOM 4230 N N . ASN A 1 524 ? -15.281 10.052 6.439 1.00 98.69 524 ASN A N 1
ATOM 4231 C CA . ASN A 1 524 ? -16.077 10.610 5.345 1.00 98.69 524 ASN A CA 1
ATOM 4232 C C . ASN A 1 524 ? -17.011 11.704 5.895 1.00 98.69 524 ASN A C 1
ATOM 4234 O O . ASN A 1 524 ? -16.860 12.176 7.025 1.00 98.69 524 ASN A O 1
ATOM 4238 N N . GLU A 1 525 ? -17.979 12.143 5.094 1.00 98.25 525 GLU A N 1
ATOM 4239 C CA . GLU A 1 525 ? -18.971 13.141 5.482 1.00 98.25 525 GLU A CA 1
ATOM 4240 C C . GLU A 1 525 ? -20.386 12.565 5.638 1.00 98.25 525 GLU A C 1
ATOM 4242 O O . GLU A 1 525 ? -21.352 13.326 5.597 1.00 98.25 525 GLU A O 1
ATOM 4247 N N . ILE A 1 526 ? -20.521 11.246 5.821 1.00 98.44 526 ILE A N 1
ATOM 4248 C CA . ILE A 1 526 ? -21.805 10.539 5.738 1.00 98.44 526 ILE A CA 1
ATOM 4249 C C . ILE A 1 526 ? -22.753 11.036 6.829 1.00 98.44 526 ILE A C 1
ATOM 4251 O O . ILE A 1 526 ? -22.426 10.964 8.018 1.00 98.44 526 ILE A O 1
ATOM 4255 N N . THR A 1 527 ? -23.924 11.537 6.431 1.00 97.00 527 THR A N 1
ATOM 4256 C CA . THR A 1 527 ? -24.942 12.067 7.354 1.00 97.00 527 THR A CA 1
ATOM 4257 C C . THR A 1 527 ? -26.013 11.052 7.730 1.00 97.00 527 THR A C 1
ATOM 4259 O O . THR A 1 527 ? -26.528 11.107 8.846 1.00 97.00 527 THR A O 1
ATOM 4262 N N . GLU A 1 528 ? -26.314 10.107 6.841 1.00 96.38 528 GLU A N 1
ATOM 4263 C CA . GLU A 1 528 ? -27.313 9.058 7.051 1.00 96.38 528 GLU A CA 1
ATOM 4264 C C . GLU A 1 528 ? -26.927 7.752 6.346 1.00 96.38 528 GLU A C 1
ATOM 4266 O O . GLU A 1 528 ? -26.141 7.746 5.396 1.00 96.38 528 GLU A O 1
ATOM 4271 N N . ILE A 1 529 ? -27.489 6.639 6.821 1.00 97.19 529 ILE A N 1
ATOM 4272 C CA . ILE A 1 529 ? -27.357 5.318 6.200 1.00 97.19 529 ILE A CA 1
ATOM 4273 C C . ILE A 1 529 ? -28.760 4.856 5.796 1.00 97.19 529 ILE A C 1
ATOM 4275 O O . ILE A 1 529 ? -29.642 4.837 6.655 1.00 97.19 529 ILE A O 1
ATOM 4279 N N . PRO A 1 530 ? -28.999 4.458 4.537 1.00 97.06 530 PRO A N 1
ATOM 4280 C CA . PRO A 1 530 ? -30.275 3.866 4.152 1.00 97.06 530 PRO A CA 1
ATOM 4281 C C . PRO A 1 530 ? -30.537 2.551 4.899 1.00 97.06 530 PRO A C 1
ATOM 4283 O O . PRO A 1 530 ? -29.655 1.701 4.982 1.00 97.06 530 PRO A O 1
ATOM 4286 N N . GLU A 1 531 ? -31.766 2.347 5.379 1.00 95.88 531 GLU A N 1
ATOM 4287 C CA . GLU A 1 531 ? -32.142 1.158 6.166 1.00 95.88 531 GLU A CA 1
ATOM 4288 C C . GLU A 1 531 ? -31.892 -0.168 5.427 1.00 95.88 531 GLU A C 1
ATOM 4290 O O . GLU A 1 531 ? -31.390 -1.120 6.013 1.00 95.88 531 GLU A O 1
ATOM 4295 N N . ASP A 1 532 ? -32.179 -0.225 4.122 1.00 95.88 532 ASP A N 1
ATOM 4296 C CA . ASP A 1 532 ? -32.009 -1.440 3.313 1.00 95.88 532 ASP A CA 1
ATOM 4297 C C . ASP A 1 532 ? -30.594 -1.606 2.718 1.00 95.88 532 ASP A C 1
ATOM 4299 O O . ASP A 1 532 ? -30.390 -2.530 1.927 1.00 95.88 532 ASP A O 1
ATOM 4303 N N . LEU A 1 533 ? -29.619 -0.748 3.059 1.00 97.75 533 LEU A N 1
ATOM 4304 C CA . LEU A 1 533 ? -28.305 -0.714 2.393 1.00 97.75 533 LEU A CA 1
ATOM 4305 C C . LEU A 1 533 ? -27.609 -2.086 2.361 1.00 97.75 533 LEU A C 1
ATOM 4307 O O . LEU A 1 533 ? -27.015 -2.442 1.345 1.00 97.75 533 LEU A O 1
ATOM 4311 N N . PHE A 1 534 ? -27.699 -2.853 3.454 1.00 97.81 534 PHE A N 1
ATOM 4312 C CA . PHE A 1 534 ? -27.027 -4.150 3.604 1.00 97.81 534 PHE A CA 1
ATOM 4313 C C . PHE A 1 534 ? -27.954 -5.365 3.497 1.00 97.81 534 PHE A C 1
ATOM 4315 O O . PHE A 1 534 ? -27.522 -6.492 3.745 1.00 97.81 534 PHE A O 1
ATOM 4322 N N . LYS A 1 535 ? -29.223 -5.172 3.120 1.00 96.50 535 LYS A N 1
ATOM 4323 C CA . LYS A 1 535 ? -30.283 -6.195 3.184 1.00 96.50 535 LYS A CA 1
ATOM 4324 C C . LYS A 1 535 ? -29.919 -7.537 2.540 1.00 96.50 535 LYS A C 1
ATOM 4326 O O . LYS A 1 535 ? -30.276 -8.590 3.069 1.00 96.50 535 LYS A O 1
ATOM 4331 N N . GLU A 1 536 ? -29.216 -7.504 1.410 1.00 97.44 536 GLU A N 1
ATOM 4332 C CA . GLU A 1 536 ? -28.830 -8.700 0.647 1.00 97.44 536 GLU A CA 1
ATOM 4333 C C . GLU A 1 536 ? -27.441 -9.250 1.044 1.00 97.44 536 GLU A C 1
ATOM 4335 O O . GLU A 1 536 ? -27.085 -10.374 0.685 1.00 97.44 536 GLU A O 1
ATOM 4340 N N . ASN A 1 537 ? -26.652 -8.505 1.828 1.00 98.06 537 ASN A N 1
ATOM 4341 C CA . ASN A 1 537 ? -25.266 -8.833 2.186 1.00 98.06 537 ASN A CA 1
ATOM 4342 C C . ASN A 1 537 ? -25.202 -9.657 3.485 1.00 98.06 537 ASN A C 1
ATOM 4344 O O . ASN A 1 537 ? -24.685 -9.216 4.509 1.00 98.06 537 ASN A O 1
ATOM 4348 N N . ARG A 1 538 ? -25.756 -10.874 3.461 1.00 97.19 538 ARG A N 1
ATOM 4349 C CA . ARG A 1 538 ? -25.865 -11.753 4.649 1.00 97.19 538 ARG A CA 1
ATOM 4350 C C . ARG A 1 538 ? -24.519 -12.230 5.206 1.00 97.19 538 ARG A C 1
ATOM 4352 O O . ARG A 1 538 ? -24.455 -12.671 6.353 1.00 97.19 538 ARG A O 1
ATOM 4359 N N . ASP A 1 539 ? -23.469 -12.144 4.395 1.00 97.94 539 ASP A N 1
ATOM 4360 C CA . ASP A 1 539 ? -22.102 -12.511 4.761 1.00 97.94 539 ASP A CA 1
ATOM 4361 C C . ASP A 1 539 ? -21.293 -11.351 5.367 1.00 97.94 539 ASP A C 1
ATOM 4363 O O . ASP A 1 539 ? -20.102 -11.521 5.619 1.00 97.94 539 ASP A O 1
ATOM 4367 N N . LEU A 1 540 ? -21.916 -10.195 5.634 1.00 98.69 540 LEU A N 1
ATOM 4368 C CA . LEU A 1 540 ? -21.236 -9.042 6.224 1.00 98.69 540 LEU A CA 1
ATOM 4369 C C . LEU A 1 540 ? -20.662 -9.384 7.610 1.00 98.69 540 LEU A C 1
ATOM 4371 O O . LEU A 1 540 ? -21.380 -9.830 8.501 1.00 98.69 540 LEU A O 1
ATOM 4375 N N . GLU A 1 541 ? -19.365 -9.139 7.784 1.00 98.81 541 GLU A N 1
ATOM 4376 C CA . GLU A 1 541 ? -18.586 -9.427 8.992 1.00 98.81 541 GLU A CA 1
ATOM 4377 C C . GLU A 1 541 ? -18.042 -8.159 9.653 1.00 98.81 541 GLU A C 1
ATOM 4379 O O . GLU A 1 541 ? -17.983 -8.092 10.881 1.00 98.81 541 GLU A O 1
ATOM 4384 N N . ILE A 1 542 ? -17.632 -7.159 8.867 1.00 98.88 542 ILE A N 1
ATOM 4385 C CA . ILE A 1 542 ? -17.018 -5.930 9.383 1.00 98.88 542 ILE A CA 1
ATOM 4386 C C . ILE A 1 542 ? -17.648 -4.710 8.721 1.00 98.88 542 ILE A C 1
ATOM 4388 O O . ILE A 1 542 ? -17.623 -4.584 7.494 1.00 98.88 542 ILE A O 1
ATOM 4392 N N . LEU A 1 543 ? -18.138 -3.789 9.549 1.00 98.75 543 LEU A N 1
ATOM 4393 C CA . LEU A 1 543 ? -18.509 -2.441 9.138 1.00 98.75 543 LEU A CA 1
ATOM 4394 C C . LEU A 1 543 ? -17.722 -1.413 9.952 1.00 98.75 543 LEU A C 1
ATOM 4396 O O . LEU A 1 543 ? -17.869 -1.330 11.172 1.00 98.75 543 LEU A O 1
ATOM 4400 N N . ASP A 1 544 ? -16.937 -0.593 9.261 1.00 98.81 544 ASP A N 1
ATOM 4401 C CA . ASP A 1 544 ? -16.283 0.576 9.843 1.00 98.81 544 ASP A CA 1
ATOM 4402 C C . ASP A 1 544 ? -16.792 1.855 9.178 1.00 98.81 544 ASP A C 1
ATOM 4404 O O . ASP A 1 544 ? -16.514 2.117 8.009 1.00 98.81 544 ASP A O 1
ATOM 4408 N N . ILE A 1 545 ? -17.533 2.667 9.928 1.00 98.12 545 ILE A N 1
ATOM 4409 C CA . ILE A 1 545 ? -18.024 3.983 9.503 1.00 98.12 545 ILE A CA 1
ATOM 4410 C C . ILE A 1 545 ? -17.614 5.072 10.506 1.00 98.12 545 ILE A C 1
ATOM 4412 O O . ILE A 1 545 ? -18.279 6.103 10.669 1.00 98.12 545 ILE A O 1
ATOM 4416 N N . LYS A 1 546 ? -16.475 4.858 11.177 1.00 98.50 546 LYS A N 1
ATOM 4417 C CA . LYS A 1 546 ? -15.866 5.804 12.114 1.00 98.50 546 LYS A CA 1
ATOM 4418 C C . LYS A 1 546 ? -15.656 7.184 11.488 1.00 98.50 546 LYS A C 1
ATOM 4420 O O . LYS A 1 546 ? -15.354 7.290 10.304 1.00 98.50 546 LYS A O 1
ATOM 4425 N N . SER A 1 547 ? -15.703 8.248 12.288 1.00 98.62 547 SER A N 1
ATOM 4426 C CA . SER A 1 547 ? -15.343 9.605 11.839 1.00 98.62 547 SER A CA 1
ATOM 4427 C C . SER A 1 547 ? -16.205 10.072 10.659 1.00 98.62 547 SER A C 1
ATOM 4429 O O . SER A 1 547 ? -15.688 10.425 9.603 1.00 98.62 547 SER A O 1
ATOM 4431 N N . ASN A 1 548 ? -17.522 10.051 10.851 1.00 98.69 548 ASN A N 1
ATOM 4432 C CA . ASN A 1 548 ? -18.525 10.548 9.908 1.00 98.69 548 ASN A CA 1
ATOM 4433 C C . ASN A 1 548 ? -19.428 11.592 10.599 1.00 98.69 548 ASN A C 1
ATOM 4435 O O . ASN A 1 548 ? -19.088 12.145 11.650 1.00 98.69 548 ASN A O 1
ATOM 4439 N N . LYS A 1 549 ? -20.568 11.935 9.991 1.00 98.38 549 LYS A N 1
ATOM 4440 C CA . LYS A 1 549 ? -21.506 12.955 10.486 1.00 98.38 549 LYS A CA 1
ATOM 4441 C C . LYS A 1 549 ? -22.863 12.358 10.894 1.00 98.38 549 LYS A C 1
ATOM 4443 O O . LYS A 1 549 ? -23.819 13.122 11.017 1.00 98.38 549 LYS A O 1
ATOM 4448 N N . LEU A 1 550 ? -22.939 11.045 11.144 1.00 98.25 550 LEU A N 1
ATOM 4449 C CA . LEU A 1 550 ? -24.182 10.324 11.451 1.00 98.25 550 LEU A CA 1
ATOM 4450 C C . LEU A 1 550 ? -24.838 10.841 12.729 1.00 98.25 550 LEU A C 1
ATOM 4452 O O . LEU A 1 550 ? -24.166 10.971 13.751 1.00 98.25 550 LEU A O 1
ATOM 4456 N N . THR A 1 551 ? -26.146 11.092 12.693 1.00 97.25 551 THR A N 1
ATOM 4457 C CA . THR A 1 551 ? -26.937 11.528 13.860 1.00 97.25 551 THR A CA 1
ATOM 4458 C C . THR A 1 551 ? -27.918 10.472 14.360 1.00 97.25 551 THR A C 1
ATOM 4460 O O . THR A 1 551 ? -28.196 10.426 15.559 1.00 97.25 551 THR A O 1
ATOM 4463 N N . ILE A 1 552 ? -28.423 9.629 13.458 1.00 95.94 552 ILE A N 1
ATOM 4464 C CA . ILE A 1 552 ? -29.447 8.610 13.711 1.00 95.94 552 ILE A CA 1
ATOM 4465 C C . ILE A 1 552 ? -28.975 7.284 13.105 1.00 95.94 552 ILE A C 1
ATOM 4467 O O . ILE A 1 552 ? -28.310 7.271 12.067 1.00 95.94 552 ILE A O 1
ATOM 4471 N N . LEU A 1 553 ? -29.328 6.176 13.757 1.00 96.81 553 LEU A N 1
ATOM 4472 C CA . LEU A 1 553 ? -29.122 4.820 13.257 1.00 96.81 553 LEU A CA 1
ATOM 4473 C C . LEU A 1 553 ? -30.474 4.213 12.840 1.00 96.81 553 LEU A C 1
ATOM 4475 O O . LEU A 1 553 ? -31.396 4.227 13.656 1.00 96.81 553 LEU A O 1
ATOM 4479 N N . PRO A 1 554 ? -30.618 3.674 11.614 1.00 96.25 554 PRO A N 1
ATOM 4480 C CA . PRO A 1 554 ? -31.847 2.996 11.200 1.00 96.25 554 PRO A CA 1
ATOM 4481 C C . PRO A 1 554 ? -32.091 1.727 12.022 1.00 96.25 554 PRO A C 1
ATOM 4483 O O . PRO A 1 554 ? -31.166 0.946 12.240 1.00 96.25 554 PRO A O 1
ATOM 4486 N N . GLU A 1 555 ? -33.339 1.484 12.428 1.00 95.06 555 GLU A N 1
ATOM 4487 C CA . GLU A 1 555 ? -33.702 0.369 13.317 1.00 95.06 555 GLU A CA 1
ATOM 4488 C C . GLU A 1 555 ? -33.352 -1.005 12.731 1.00 95.06 555 GLU A C 1
ATOM 4490 O O . GLU A 1 555 ? -32.895 -1.891 13.453 1.00 95.06 555 GLU A O 1
ATOM 4495 N N . HIS A 1 556 ? -33.522 -1.179 11.419 1.00 96.31 556 HIS A N 1
ATOM 4496 C CA . HIS A 1 556 ? -33.358 -2.469 10.744 1.00 96.31 556 HIS A CA 1
ATOM 4497 C C . HIS A 1 556 ? -32.110 -2.559 9.861 1.00 96.31 556 HIS A C 1
ATOM 4499 O O . HIS A 1 556 ? -32.026 -3.453 9.019 1.00 96.31 556 HIS A O 1
ATOM 4505 N N . LEU A 1 557 ? -31.123 -1.679 10.076 1.00 97.31 557 LEU A N 1
ATOM 4506 C CA . LEU A 1 557 ? -29.903 -1.632 9.261 1.00 97.31 557 LEU A CA 1
ATOM 4507 C C . LEU A 1 557 ? -29.167 -2.982 9.201 1.00 97.31 557 LEU A C 1
ATOM 4509 O O . LEU A 1 557 ? -28.606 -3.330 8.163 1.00 97.31 557 LEU A O 1
ATOM 4513 N N . PHE A 1 558 ? -29.172 -3.731 10.310 1.00 97.19 558 PHE A N 1
ATOM 4514 C CA . PHE A 1 558 ? -28.477 -5.015 10.440 1.00 97.19 558 PHE A CA 1
ATOM 4515 C C . PHE A 1 558 ? -29.400 -6.241 10.471 1.00 97.19 558 PHE A C 1
ATOM 4517 O O . PHE A 1 558 ? -29.026 -7.305 10.987 1.00 97.19 558 PHE A O 1
ATOM 4524 N N . ARG A 1 559 ? -30.597 -6.120 9.886 1.00 94.25 559 ARG A N 1
ATOM 4525 C CA . ARG A 1 559 ? -31.520 -7.245 9.737 1.00 94.25 559 ARG A CA 1
ATOM 4526 C C . ARG A 1 559 ? -30.955 -8.302 8.779 1.00 94.25 559 ARG A C 1
ATOM 4528 O O . ARG A 1 559 ? -30.754 -8.053 7.589 1.00 94.25 559 ARG A O 1
ATOM 4535 N N . ASN A 1 560 ? -30.850 -9.535 9.269 1.00 92.94 560 ASN A N 1
ATOM 4536 C CA . ASN A 1 560 ? -30.264 -10.711 8.619 1.00 92.94 560 ASN A CA 1
ATOM 4537 C C . ASN A 1 560 ? -28.725 -10.731 8.487 1.00 92.94 560 ASN A C 1
ATOM 4539 O O . ASN A 1 560 ? -28.202 -11.648 7.848 1.00 92.94 560 ASN A O 1
ATOM 4543 N N . GLN A 1 561 ? -27.972 -9.808 9.100 1.00 97.56 561 GLN A N 1
ATOM 4544 C CA . GLN A 1 561 ? -26.496 -9.853 9.119 1.00 97.56 561 GLN A CA 1
ATOM 4545 C C . GLN A 1 561 ? -25.983 -10.674 10.316 1.00 97.56 561 GLN A C 1
ATOM 4547 O O . GLN A 1 561 ? -25.278 -10.177 11.194 1.00 97.56 561 GLN A O 1
ATOM 4552 N N . ALA A 1 562 ? -26.344 -11.959 10.370 1.00 96.62 562 ALA A N 1
ATOM 4553 C CA . ALA A 1 562 ? -26.027 -12.834 11.506 1.00 96.62 562 ALA A CA 1
ATOM 4554 C C . ALA A 1 562 ? -24.516 -13.067 11.718 1.00 96.62 562 ALA A C 1
ATOM 4556 O O . ALA A 1 562 ? -24.114 -13.377 12.837 1.00 96.62 562 ALA A O 1
ATOM 4557 N N . LYS A 1 563 ? -23.699 -12.900 10.664 1.00 98.19 563 LYS A N 1
ATOM 4558 C CA . LYS A 1 563 ? -22.235 -13.080 10.672 1.00 98.19 563 LYS A CA 1
ATOM 4559 C C . LYS A 1 563 ? -21.448 -11.824 11.062 1.00 98.19 563 LYS A C 1
ATOM 4561 O O . LYS A 1 563 ? -20.220 -11.859 11.039 1.00 98.19 563 LYS A O 1
ATOM 4566 N N . LEU A 1 564 ? -22.124 -10.723 11.391 1.00 98.56 564 LEU A N 1
ATOM 4567 C CA . LEU A 1 564 ? -21.477 -9.459 11.727 1.00 98.56 564 LEU A CA 1
ATOM 4568 C C . LEU A 1 564 ? -20.663 -9.618 13.015 1.00 98.56 564 LEU A C 1
ATOM 4570 O O . LEU A 1 564 ? -21.228 -9.946 14.052 1.00 98.56 564 LEU A O 1
ATOM 4574 N N . LYS A 1 565 ? -19.349 -9.389 12.936 1.00 98.75 565 LYS A N 1
ATOM 4575 C CA . LYS A 1 565 ? -18.385 -9.558 14.036 1.00 98.75 565 LYS A CA 1
ATOM 4576 C C . LYS A 1 565 ? -17.924 -8.237 14.622 1.00 98.75 565 LYS A C 1
ATOM 4578 O O . LYS A 1 565 ? -17.737 -8.147 15.830 1.00 98.75 565 LYS A O 1
ATOM 4583 N N . LYS A 1 566 ? -17.740 -7.217 13.784 1.00 98.88 566 LYS A N 1
ATOM 4584 C CA . LYS A 1 566 ? -17.189 -5.927 14.206 1.00 98.88 566 LYS A CA 1
ATOM 4585 C C . LYS A 1 566 ? -17.978 -4.766 13.631 1.00 98.88 566 LYS A C 1
ATOM 4587 O O . LYS A 1 566 ? -18.171 -4.678 12.417 1.00 98.88 566 LYS A O 1
ATOM 4592 N N . ILE A 1 567 ? -18.363 -3.849 14.513 1.00 98.75 567 ILE A N 1
ATOM 4593 C CA . ILE A 1 567 ? -19.047 -2.606 14.159 1.00 98.75 567 ILE A CA 1
ATOM 4594 C C . ILE A 1 567 ? -18.296 -1.426 14.775 1.00 98.75 567 ILE A C 1
ATOM 4596 O O . ILE A 1 567 ? -18.103 -1.363 15.992 1.00 98.75 567 ILE A O 1
ATOM 4600 N N . VAL A 1 568 ? -17.914 -0.461 13.938 1.00 98.81 568 VAL A N 1
ATOM 4601 C CA . VAL A 1 568 ? -17.250 0.775 14.366 1.00 98.81 568 VAL A CA 1
ATOM 4602 C C . VAL A 1 568 ? -18.070 1.991 13.929 1.00 98.81 568 VAL A C 1
ATOM 4604 O O . VAL A 1 568 ? -18.078 2.374 12.762 1.00 98.81 568 VAL A O 1
ATOM 4607 N N . PHE A 1 569 ? -18.737 2.624 14.892 1.00 98.56 569 PHE A N 1
ATOM 4608 C CA . PHE A 1 569 ? -19.494 3.874 14.754 1.00 98.56 569 PHE A CA 1
ATOM 4609 C C . PHE A 1 569 ? -18.837 5.055 15.483 1.00 98.56 569 PHE A C 1
ATOM 4611 O O . PHE A 1 569 ? -19.432 6.134 15.576 1.00 98.56 569 PHE A O 1
ATOM 4618 N N . SER A 1 570 ? -17.626 4.881 16.018 1.00 98.62 570 SER A N 1
ATOM 4619 C CA . SER A 1 570 ? -16.987 5.916 16.828 1.00 98.62 570 SER A CA 1
ATOM 4620 C C . SER A 1 570 ? -16.772 7.233 16.071 1.00 98.62 570 SER A C 1
ATOM 4622 O O . SER A 1 570 ? -16.646 7.239 14.848 1.00 98.62 570 SER A O 1
ATOM 4624 N N . TYR A 1 571 ? -16.658 8.356 16.782 1.00 98.56 571 TYR A N 1
ATOM 4625 C CA . TYR A 1 571 ? -16.445 9.688 16.190 1.00 98.56 571 TYR A CA 1
ATOM 4626 C C . TYR A 1 571 ? -17.566 10.090 15.213 1.00 98.56 571 TYR A C 1
ATOM 4628 O O . TYR A 1 571 ? -17.309 10.510 14.087 1.00 98.56 571 TYR A O 1
ATOM 4636 N N . ASN A 1 572 ? -18.819 9.947 15.631 1.00 98.69 572 ASN A N 1
ATOM 4637 C CA . ASN A 1 572 ? -19.986 10.420 14.886 1.00 98.69 572 ASN A CA 1
ATOM 4638 C C . ASN A 1 572 ? -20.765 11.444 15.737 1.00 98.69 572 ASN A C 1
ATOM 4640 O O . ASN A 1 572 ? -20.229 12.068 16.655 1.00 98.69 572 ASN A O 1
ATOM 4644 N N . LYS A 1 573 ? -22.029 11.703 15.401 1.00 98.44 573 LYS A N 1
ATOM 4645 C CA . LYS A 1 573 ? -22.927 12.604 16.137 1.00 98.44 573 LYS A CA 1
ATOM 4646 C C . LYS A 1 573 ? -24.184 11.872 16.615 1.00 98.44 573 LYS A C 1
ATOM 4648 O O . LYS A 1 573 ? -25.210 12.527 16.795 1.00 98.44 573 LYS A O 1
ATOM 4653 N N . ILE A 1 574 ? -24.103 10.552 16.803 1.00 98.56 574 ILE A N 1
ATOM 4654 C CA . ILE A 1 574 ? -25.246 9.683 17.102 1.00 98.56 574 ILE A CA 1
ATOM 4655 C C . ILE A 1 574 ? -25.832 10.067 18.459 1.00 98.56 574 ILE A C 1
ATOM 4657 O O . ILE A 1 574 ? -25.098 10.166 19.445 1.00 98.56 574 ILE A O 1
ATOM 4661 N N . ILE A 1 575 ? -27.140 10.316 18.493 1.00 97.81 575 ILE A N 1
ATOM 4662 C CA . ILE A 1 575 ? -27.849 10.814 19.683 1.00 97.81 575 ILE A CA 1
ATOM 4663 C C . ILE A 1 575 ? -28.512 9.667 20.455 1.00 97.81 575 ILE A C 1
ATOM 4665 O O . ILE A 1 575 ? -28.551 9.694 21.684 1.00 97.81 575 ILE A O 1
ATOM 4669 N N . GLU A 1 576 ? -28.974 8.639 19.747 1.00 96.94 576 GLU A N 1
ATOM 4670 C CA . GLU A 1 576 ? -29.640 7.471 20.318 1.00 96.94 576 GLU A CA 1
ATOM 4671 C C . GLU A 1 576 ? -29.362 6.207 19.497 1.00 96.94 576 GLU A C 1
ATOM 4673 O O . GLU A 1 576 ? -28.971 6.281 18.330 1.00 96.94 576 GLU A O 1
ATOM 4678 N N . ILE A 1 577 ? -29.567 5.045 20.122 1.00 97.38 577 ILE A N 1
ATOM 4679 C CA . ILE A 1 577 ? -29.488 3.733 19.473 1.00 97.38 577 ILE A CA 1
ATOM 4680 C C . ILE A 1 577 ? -30.860 3.062 19.617 1.00 97.38 577 ILE A C 1
ATOM 4682 O O . ILE A 1 577 ? -31.374 3.015 20.738 1.00 97.38 577 ILE A O 1
ATOM 4686 N N . PRO A 1 578 ? -31.455 2.521 18.540 1.00 96.31 578 PRO A N 1
ATOM 4687 C CA . PRO A 1 578 ? -32.687 1.744 18.638 1.00 96.31 578 PRO A CA 1
ATOM 4688 C C . PRO A 1 578 ? -32.525 0.515 19.548 1.00 96.31 578 PRO A C 1
ATOM 4690 O O . PRO A 1 578 ? -31.472 -0.120 19.574 1.00 96.31 578 PRO A O 1
ATOM 4693 N N . GLY A 1 579 ? -33.574 0.148 20.292 1.00 91.50 579 GLY A N 1
ATOM 4694 C CA . GLY A 1 579 ? -33.492 -0.923 21.297 1.00 91.50 579 GLY A CA 1
ATOM 4695 C C . GLY A 1 579 ? -33.172 -2.310 20.730 1.00 91.50 579 GLY A C 1
ATOM 4696 O O . GLY A 1 579 ? -32.392 -3.046 21.330 1.00 91.50 579 GLY A O 1
ATOM 4697 N N . ASP A 1 580 ? -33.720 -2.627 19.556 1.00 93.12 580 ASP A N 1
ATOM 4698 C CA . ASP A 1 580 ? -33.549 -3.915 18.870 1.00 93.12 580 ASP A CA 1
ATOM 4699 C C . ASP A 1 580 ? -32.439 -3.879 17.794 1.00 93.12 580 ASP A C 1
ATOM 4701 O O . ASP A 1 580 ? -32.305 -4.818 17.009 1.00 93.12 580 ASP A O 1
ATOM 4705 N N . PHE A 1 581 ? -31.607 -2.829 17.773 1.00 96.94 581 PHE A N 1
ATOM 4706 C CA . PHE A 1 581 ? -30.634 -2.556 16.704 1.00 96.94 581 PHE A CA 1
ATOM 4707 C C . PHE A 1 581 ? -29.654 -3.709 16.411 1.00 96.94 581 PHE A C 1
ATOM 4709 O O . PHE A 1 581 ? -29.275 -3.906 15.260 1.00 96.94 581 PHE A O 1
ATOM 4716 N N . LEU A 1 582 ? -29.258 -4.485 17.432 1.00 97.31 582 LEU A N 1
ATOM 4717 C CA . LEU A 1 582 ? -28.291 -5.594 17.314 1.00 97.31 582 LEU A CA 1
ATOM 4718 C C . LEU A 1 582 ? -28.907 -6.981 17.565 1.00 97.31 582 LEU A C 1
ATOM 4720 O O . LEU A 1 582 ? -28.191 -7.968 17.767 1.00 97.31 582 LEU A O 1
ATOM 4724 N N . LYS A 1 583 ? -30.243 -7.074 17.573 1.00 96.19 583 LYS A N 1
ATOM 4725 C CA . LYS A 1 583 ? -30.998 -8.253 18.028 1.00 96.19 583 LYS A CA 1
ATOM 4726 C C . LYS A 1 583 ? -30.658 -9.544 17.282 1.00 96.19 583 LYS A C 1
ATOM 4728 O O . LYS A 1 583 ? -30.689 -10.606 17.905 1.00 96.19 583 LYS A O 1
ATOM 4733 N N . GLU A 1 584 ? -30.365 -9.454 15.985 1.00 96.12 584 GLU A N 1
ATOM 4734 C CA . GLU A 1 584 ? -30.110 -10.596 15.090 1.00 96.12 584 GLU A CA 1
ATOM 4735 C C . GLU A 1 584 ? -28.606 -10.885 14.874 1.00 96.12 584 GLU A C 1
ATOM 4737 O O . GLU A 1 584 ? -28.246 -11.891 14.261 1.00 96.12 584 GLU A O 1
ATOM 4742 N N . ASN A 1 585 ? -27.700 -10.039 15.383 1.00 97.62 585 ASN A N 1
ATOM 4743 C CA . ASN A 1 585 ? -26.256 -10.115 15.106 1.00 97.62 585 ASN A CA 1
ATOM 4744 C C . ASN A 1 585 ? -25.519 -10.999 16.126 1.00 97.62 585 ASN A C 1
ATOM 4746 O O . ASN A 1 585 ? -24.662 -10.546 16.885 1.00 97.62 585 ASN A O 1
ATOM 4750 N N . HIS A 1 586 ? -25.885 -12.278 16.183 1.00 96.56 586 HIS A N 1
ATOM 4751 C CA . HIS A 1 586 ? -25.432 -13.210 17.225 1.00 96.56 586 HIS A CA 1
ATOM 4752 C C . HIS A 1 586 ? -23.915 -13.463 17.259 1.00 96.56 586 HIS A C 1
ATOM 4754 O O . HIS A 1 586 ? -23.395 -13.826 18.318 1.00 96.56 586 HIS A O 1
ATOM 4760 N N . ASP A 1 587 ? -23.217 -13.256 16.137 1.00 98.12 587 ASP A N 1
ATOM 4761 C CA . ASP A 1 587 ? -21.765 -13.428 16.031 1.00 98.12 587 ASP A CA 1
ATOM 4762 C C . ASP A 1 587 ? -20.955 -12.168 16.377 1.00 98.12 587 ASP A C 1
ATOM 4764 O O . ASP A 1 587 ? -19.738 -12.178 16.215 1.00 98.12 587 ASP A O 1
ATOM 4768 N N . LEU A 1 588 ? -21.597 -11.102 16.871 1.00 98.69 588 LEU A N 1
ATOM 4769 C CA . LEU A 1 588 ? -20.915 -9.847 17.185 1.00 98.69 588 LEU A CA 1
ATOM 4770 C C . LEU A 1 588 ? -19.886 -10.036 18.310 1.00 98.69 588 LEU A C 1
ATOM 4772 O O . LEU A 1 588 ? -20.216 -10.506 19.399 1.00 98.69 588 LEU A O 1
ATOM 4776 N N . GLU A 1 589 ? -18.649 -9.640 18.021 1.00 98.75 589 GLU A N 1
ATOM 4777 C CA . GLU A 1 589 ? -17.454 -9.790 18.854 1.00 98.75 589 GLU A CA 1
ATOM 4778 C C . GLU A 1 589 ? -16.969 -8.430 19.390 1.00 98.75 589 GLU A C 1
ATOM 4780 O O . GLU A 1 589 ? -16.596 -8.334 20.561 1.00 98.75 589 GLU A O 1
ATOM 4785 N N . GLU A 1 590 ? -17.043 -7.373 18.572 1.00 98.88 590 GLU A N 1
ATOM 4786 C CA . GLU A 1 590 ? -16.523 -6.036 18.880 1.00 98.88 590 GLU A CA 1
ATOM 4787 C C . GLU A 1 590 ? -17.523 -4.921 18.521 1.00 98.88 590 GLU A C 1
ATOM 4789 O O . GLU A 1 590 ? -18.020 -4.850 17.388 1.00 98.88 590 GLU A O 1
ATOM 4794 N N . LEU A 1 591 ? -17.774 -4.004 19.465 1.00 98.69 591 LEU A N 1
ATOM 4795 C CA . LEU A 1 591 ? -18.671 -2.860 19.275 1.00 98.69 591 LEU A CA 1
ATOM 4796 C C . LEU A 1 591 ? -18.055 -1.542 19.763 1.00 98.69 591 LEU A C 1
ATOM 4798 O O . LEU A 1 591 ? -17.870 -1.328 20.959 1.00 98.69 591 LEU A O 1
ATOM 4802 N N . TYR A 1 592 ? -17.827 -0.606 18.842 1.00 98.81 592 TYR A N 1
ATOM 4803 C CA . TYR A 1 592 ? -17.254 0.704 19.158 1.00 98.81 592 TYR A CA 1
ATOM 4804 C C . TYR A 1 592 ? -18.211 1.835 18.771 1.00 98.81 592 TYR A C 1
ATOM 4806 O O . TYR A 1 592 ? -18.428 2.091 17.588 1.00 98.81 592 TYR A O 1
ATOM 4814 N N . ILE A 1 593 ? -18.771 2.535 19.762 1.00 98.06 593 ILE A N 1
ATOM 4815 C CA . ILE A 1 593 ? -19.682 3.686 19.585 1.00 98.06 593 ILE A CA 1
ATOM 4816 C C . ILE A 1 593 ? -19.180 4.901 20.400 1.00 98.06 593 ILE A C 1
ATOM 4818 O O . ILE A 1 593 ? -19.931 5.809 20.765 1.00 98.06 593 ILE A O 1
ATOM 4822 N N . GLY A 1 594 ? -17.878 4.952 20.687 1.00 98.06 594 GLY A N 1
ATOM 4823 C CA . GLY A 1 594 ? -17.259 6.060 21.416 1.00 98.06 594 GLY A CA 1
ATOM 4824 C C . GLY A 1 594 ? -17.273 7.386 20.641 1.00 98.06 594 GLY A C 1
ATOM 4825 O O . GLY A 1 594 ? -17.438 7.406 19.424 1.00 98.06 594 GLY A O 1
ATOM 4826 N N . GLN A 1 595 ? -17.085 8.518 21.312 1.00 98.50 595 GLN A N 1
ATOM 4827 C CA . GLN A 1 595 ? -17.083 9.854 20.692 1.00 98.50 595 GLN A CA 1
ATOM 4828 C C . GLN A 1 595 ? -18.356 10.143 19.880 1.00 98.50 595 GLN A C 1
ATOM 4830 O O . GLN A 1 595 ? -18.303 10.490 18.699 1.00 98.50 595 GLN A O 1
ATOM 4835 N N . ASN A 1 596 ? -19.508 9.963 20.520 1.00 98.75 596 ASN A N 1
ATOM 4836 C CA . ASN A 1 596 ? -20.831 10.274 19.982 1.00 98.75 596 ASN A CA 1
ATOM 4837 C C . ASN A 1 596 ? -21.577 11.219 20.944 1.00 98.75 596 ASN A C 1
ATOM 4839 O O . ASN A 1 596 ? -20.969 11.904 21.768 1.00 98.75 596 ASN A O 1
ATOM 4843 N N . LYS A 1 597 ? -22.901 11.338 20.808 1.00 98.50 597 LYS A N 1
ATOM 4844 C CA . LYS A 1 597 ? -23.743 12.218 21.632 1.00 98.50 597 LYS A CA 1
ATOM 4845 C C . LYS A 1 597 ? -24.767 11.457 22.474 1.00 98.50 597 LYS A C 1
ATOM 4847 O O . LYS A 1 597 ? -25.707 12.086 22.958 1.00 98.50 597 LYS A O 1
ATOM 4852 N N . LEU A 1 598 ? -24.572 10.155 22.681 1.00 98.44 598 LEU A N 1
ATOM 4853 C CA . LEU A 1 598 ? -25.515 9.291 23.392 1.00 98.44 598 LEU A CA 1
ATOM 4854 C C . LEU A 1 598 ? -25.752 9.785 24.817 1.00 98.44 598 LEU A C 1
ATOM 4856 O O . LEU A 1 598 ? -24.795 10.063 25.536 1.00 98.44 598 LEU A O 1
ATOM 4860 N N . THR A 1 599 ? -27.013 9.865 25.241 1.00 97.19 599 THR A N 1
ATOM 4861 C CA . THR A 1 599 ? -27.383 10.249 26.617 1.00 97.19 599 THR A CA 1
ATOM 4862 C C . THR A 1 599 ? -27.789 9.069 27.493 1.00 97.19 599 THR A C 1
ATOM 4864 O O . THR A 1 599 ? -27.732 9.169 28.720 1.00 97.19 599 THR A O 1
ATOM 4867 N N . MET A 1 600 ? -28.198 7.961 26.877 1.00 96.44 600 MET A N 1
ATOM 4868 C CA . MET A 1 600 ? -28.636 6.736 27.543 1.00 96.44 600 MET A CA 1
ATOM 4869 C C . MET A 1 600 ? -28.412 5.518 26.641 1.00 96.44 600 MET A C 1
ATOM 4871 O O . MET A 1 600 ? -28.201 5.672 25.437 1.00 96.44 600 MET A O 1
ATOM 4875 N N . LEU A 1 601 ? -28.486 4.322 27.227 1.00 96.94 601 LEU A N 1
ATOM 4876 C CA . LEU A 1 601 ? -28.399 3.047 26.516 1.00 96.94 601 LEU A CA 1
ATOM 4877 C C . LEU A 1 601 ? -29.720 2.269 26.638 1.00 96.94 601 LEU A C 1
ATOM 4879 O O . LEU A 1 601 ? -30.277 2.218 27.736 1.00 96.94 601 LEU A O 1
ATOM 4883 N N . PRO A 1 602 ? -30.220 1.634 25.562 1.00 96.56 602 PRO A N 1
ATOM 4884 C CA . PRO A 1 602 ? -31.359 0.722 25.653 1.00 96.56 602 PRO A CA 1
ATOM 4885 C C . PRO A 1 602 ? -31.012 -0.541 26.449 1.00 96.56 602 PRO A C 1
ATOM 4887 O O . PRO A 1 602 ? -29.975 -1.152 26.210 1.00 96.56 602 PRO A O 1
ATOM 4890 N N . GLU A 1 603 ? -31.911 -0.987 27.328 1.00 94.19 603 GLU A N 1
ATOM 4891 C CA . GLU A 1 603 ? -31.689 -2.136 28.227 1.00 94.19 603 GLU A CA 1
ATOM 4892 C C . GLU A 1 603 ? -31.368 -3.448 27.489 1.00 94.19 603 GLU A C 1
ATOM 4894 O O . GLU A 1 603 ? -30.553 -4.241 27.949 1.00 94.19 603 GLU A O 1
ATOM 4899 N N . ASN A 1 604 ? -31.974 -3.671 26.319 1.00 93.38 604 ASN A N 1
ATOM 4900 C CA . ASN A 1 604 ? -31.807 -4.910 25.552 1.00 93.38 604 ASN A CA 1
ATOM 4901 C C . ASN A 1 604 ? -30.759 -4.816 24.430 1.00 93.38 604 ASN A C 1
ATOM 4903 O O . ASN A 1 604 ? -30.631 -5.775 23.669 1.00 93.38 604 ASN A O 1
ATOM 4907 N N . LEU A 1 605 ? -30.002 -3.712 24.336 1.00 96.88 605 LEU A N 1
ATOM 4908 C CA . LEU A 1 605 ? -29.163 -3.400 23.171 1.00 96.88 605 LEU A CA 1
ATOM 4909 C C . LEU A 1 605 ? -28.235 -4.553 22.756 1.00 96.88 605 LEU A C 1
ATOM 4911 O O . LEU A 1 605 ? -28.154 -4.864 21.574 1.00 96.88 605 LEU A O 1
ATOM 4915 N N . ILE A 1 606 ? -27.548 -5.180 23.718 1.00 97.19 606 ILE A N 1
ATOM 4916 C CA . ILE A 1 606 ? -26.541 -6.229 23.463 1.00 97.19 606 ILE A CA 1
ATOM 4917 C C . ILE A 1 606 ? -26.930 -7.615 23.998 1.00 97.19 606 ILE A C 1
ATOM 4919 O O . ILE A 1 606 ? -26.105 -8.531 24.053 1.00 97.19 606 ILE A O 1
ATOM 4923 N N . LYS A 1 607 ? -28.195 -7.803 24.389 1.00 96.62 607 LYS A N 1
ATOM 4924 C CA . LYS A 1 607 ? -28.677 -9.010 25.088 1.00 96.62 607 LYS A CA 1
ATOM 4925 C C . LYS A 1 607 ? -28.427 -10.313 24.318 1.00 96.62 607 LYS A C 1
ATOM 4927 O O . LYS A 1 607 ? -28.194 -11.359 24.921 1.00 96.62 607 LYS A O 1
ATOM 4932 N N . ASN A 1 608 ? -28.475 -10.261 22.988 1.00 96.62 608 ASN A N 1
ATOM 4933 C CA . ASN A 1 608 ? -28.351 -11.439 22.123 1.00 96.62 608 ASN A CA 1
ATOM 4934 C C . ASN A 1 608 ? -26.928 -11.663 21.579 1.00 96.62 608 ASN A C 1
ATOM 4936 O O . ASN A 1 608 ? -26.688 -12.670 20.907 1.00 96.62 608 ASN A O 1
ATOM 4940 N N . ASN A 1 609 ? -25.986 -10.760 21.861 1.00 97.88 609 ASN A N 1
ATOM 4941 C CA . ASN A 1 609 ? -24.638 -10.744 21.287 1.00 97.88 609 ASN A CA 1
ATOM 4942 C C . ASN A 1 609 ? -23.648 -11.444 22.232 1.00 97.88 609 ASN A C 1
ATOM 4944 O O . ASN A 1 609 ? -22.779 -10.832 22.851 1.00 97.88 609 ASN A O 1
ATOM 4948 N N . ARG A 1 610 ? -23.819 -12.758 22.410 1.00 97.19 610 ARG A N 1
ATOM 4949 C CA . ARG A 1 610 ? -23.118 -13.531 23.455 1.00 97.19 610 ARG A CA 1
ATOM 4950 C C . ARG A 1 610 ? -21.613 -13.702 23.231 1.00 97.19 610 ARG A C 1
ATOM 4952 O O . ARG A 1 610 ? -20.919 -14.007 24.193 1.00 97.19 610 ARG A O 1
ATOM 4959 N N . LYS A 1 611 ? -21.133 -13.503 21.998 1.00 98.31 611 LYS A N 1
ATOM 4960 C CA . LYS A 1 611 ? -19.707 -13.567 21.630 1.00 98.31 611 LYS A CA 1
ATOM 4961 C C . LYS A 1 611 ? -18.956 -12.249 21.843 1.00 98.31 611 LYS A C 1
ATOM 4963 O O . LYS A 1 611 ? -17.757 -12.190 21.579 1.00 98.31 611 LYS A O 1
ATOM 4968 N N . LEU A 1 612 ? -19.650 -11.207 22.306 1.00 98.50 612 LEU A N 1
ATOM 4969 C CA . LEU A 1 612 ? -19.067 -9.889 22.498 1.00 98.50 612 LEU A CA 1
ATOM 4970 C C . LEU A 1 612 ? -17.953 -9.966 23.545 1.00 98.50 612 LEU A C 1
ATOM 4972 O O . LEU A 1 612 ? -18.209 -10.338 24.693 1.00 98.50 612 LEU A O 1
ATOM 4976 N N . HIS A 1 613 ? -16.736 -9.609 23.140 1.00 98.56 613 HIS A N 1
ATOM 4977 C CA . HIS A 1 613 ? -15.569 -9.580 24.015 1.00 98.56 613 HIS A CA 1
ATOM 4978 C C . HIS A 1 613 ? -15.054 -8.155 24.252 1.00 98.56 613 HIS A C 1
ATOM 4980 O O . HIS A 1 613 ? -14.422 -7.909 25.279 1.00 98.56 613 HIS A O 1
ATOM 4986 N N . GLU A 1 614 ? -15.372 -7.198 23.377 1.00 98.75 614 GLU A N 1
ATOM 4987 C CA . GLU A 1 614 ? -14.946 -5.805 23.529 1.00 98.75 614 GLU A CA 1
ATOM 4988 C C . GLU A 1 614 ? -16.059 -4.813 23.179 1.00 98.75 614 GLU A C 1
ATOM 4990 O O . GLU A 1 614 ? -16.714 -4.914 22.137 1.00 98.75 614 GLU A O 1
ATOM 4995 N N . ILE A 1 615 ? -16.265 -3.834 24.065 1.00 98.44 615 ILE A N 1
ATOM 4996 C CA . ILE A 1 615 ? -17.227 -2.752 23.862 1.00 98.44 615 ILE A CA 1
ATOM 4997 C C . ILE A 1 615 ? -16.702 -1.414 24.382 1.00 98.44 615 ILE A C 1
ATOM 4999 O O . ILE A 1 615 ? -16.183 -1.318 25.494 1.00 98.44 615 ILE A O 1
ATOM 5003 N N . SER A 1 616 ? -16.887 -0.360 23.588 1.00 98.56 616 SER A N 1
ATOM 5004 C CA . SER A 1 616 ? -16.543 1.005 23.985 1.00 98.56 616 SER A CA 1
ATOM 5005 C C . SER A 1 616 ? -17.661 1.992 23.663 1.00 98.56 616 SER A C 1
ATOM 5007 O O . SER A 1 616 ? -18.090 2.139 22.514 1.00 98.56 616 SER A O 1
ATOM 5009 N N . PHE A 1 617 ? -18.087 2.705 24.702 1.00 98.50 617 PHE A N 1
ATOM 5010 C CA . PHE A 1 617 ? -18.980 3.861 24.675 1.00 98.50 617 PHE A CA 1
ATOM 5011 C C . PHE A 1 617 ? -18.278 5.124 25.189 1.00 98.50 617 PHE A C 1
ATOM 5013 O O . PHE A 1 617 ? -18.944 6.066 25.634 1.00 98.50 617 PHE A O 1
ATOM 5020 N N . GLU A 1 618 ? -16.943 5.158 25.152 1.00 98.56 618 GLU A N 1
ATOM 5021 C CA . GLU A 1 618 ? -16.167 6.277 25.686 1.00 98.56 618 GLU A CA 1
ATOM 5022 C C . GLU A 1 618 ? -16.601 7.625 25.090 1.00 98.56 618 GLU A C 1
ATOM 5024 O O . GLU A 1 618 ? -17.094 7.693 23.964 1.00 98.56 618 GLU A O 1
ATOM 5029 N N . SER A 1 619 ? -16.384 8.726 25.805 1.00 98.50 619 SER A N 1
ATOM 5030 C CA . SER A 1 619 ? -16.593 10.081 25.280 1.00 98.50 619 SER A CA 1
ATOM 5031 C C . SER A 1 619 ? -18.006 10.311 24.711 1.00 98.50 619 SER A C 1
ATOM 5033 O O . SER A 1 619 ? -18.172 10.817 23.600 1.00 98.50 619 SER A O 1
ATOM 5035 N N . ASN A 1 620 ? -19.033 9.918 25.463 1.00 98.75 620 ASN A N 1
ATOM 5036 C CA . ASN A 1 620 ? -20.440 10.208 25.177 1.00 98.75 620 ASN A CA 1
ATOM 5037 C C . ASN A 1 620 ? -21.038 11.107 26.285 1.00 98.75 620 ASN A C 1
ATOM 5039 O O . ASN A 1 620 ? -20.328 11.676 27.115 1.00 98.75 620 ASN A O 1
ATOM 5043 N N . ASN A 1 621 ? -22.362 11.279 26.301 1.00 98.44 621 ASN A N 1
ATOM 5044 C CA . ASN A 1 621 ? -23.093 12.024 27.331 1.00 98.44 621 ASN A CA 1
ATOM 5045 C C . ASN A 1 621 ? -23.921 11.101 28.244 1.00 98.44 621 ASN A C 1
ATOM 5047 O O . ASN A 1 621 ? -24.932 11.545 28.799 1.00 98.44 621 ASN A O 1
ATOM 5051 N N . ILE A 1 622 ? -23.526 9.830 28.384 1.00 98.56 622 ILE A N 1
ATOM 5052 C CA . ILE A 1 622 ? -24.310 8.813 29.092 1.00 98.56 622 ILE A CA 1
ATOM 5053 C C . ILE A 1 622 ? -24.358 9.157 30.580 1.00 98.56 622 ILE A C 1
ATOM 5055 O O . ILE A 1 622 ? -23.322 9.392 31.206 1.00 98.56 622 ILE A O 1
ATOM 5059 N N . ARG A 1 623 ? -25.571 9.208 31.138 1.00 97.31 623 ARG A N 1
ATOM 5060 C CA . ARG A 1 623 ? -25.816 9.554 32.552 1.00 97.31 623 ARG A CA 1
ATOM 5061 C C . ARG A 1 623 ? -26.028 8.337 33.446 1.00 97.31 623 ARG A C 1
ATOM 5063 O O . ARG A 1 623 ? -25.701 8.393 34.626 1.00 97.31 623 ARG A O 1
ATOM 5070 N N . GLU A 1 624 ? -26.545 7.258 32.876 1.00 96.50 624 GLU A N 1
ATOM 5071 C CA . GLU A 1 624 ? -26.888 6.024 33.577 1.00 96.50 624 GLU A CA 1
ATOM 5072 C C . GLU A 1 624 ? -26.666 4.820 32.656 1.00 96.50 624 GLU A C 1
ATOM 5074 O O . GLU A 1 624 ? -26.825 4.925 31.436 1.00 96.50 624 GLU A O 1
ATOM 5079 N N . ILE A 1 625 ? -26.297 3.685 33.252 1.00 97.69 625 ILE A N 1
ATOM 5080 C CA . ILE A 1 625 ? -26.159 2.395 32.576 1.00 97.69 625 ILE A CA 1
ATOM 5081 C C . ILE A 1 625 ? -27.252 1.465 33.119 1.00 97.69 625 ILE A C 1
ATOM 5083 O O . ILE A 1 625 ? -27.333 1.323 34.340 1.00 97.69 625 ILE A O 1
ATOM 5087 N N . PRO A 1 626 ? -28.063 0.810 32.267 1.00 97.44 626 PRO A N 1
ATOM 5088 C CA . PRO A 1 626 ? -29.025 -0.190 32.727 1.00 97.44 626 PRO A CA 1
ATOM 5089 C C . PRO A 1 626 ? -28.326 -1.344 33.462 1.00 97.44 626 PRO A C 1
ATOM 5091 O O . PRO A 1 626 ? -27.333 -1.874 32.967 1.00 97.44 626 PRO A O 1
ATOM 5094 N N . GLU A 1 627 ? -28.854 -1.759 34.617 1.00 95.94 627 GLU A N 1
ATOM 5095 C CA . GLU A 1 627 ? -28.213 -2.754 35.497 1.00 95.94 627 GLU A CA 1
ATOM 5096 C C . GLU A 1 627 ? -27.928 -4.091 34.795 1.00 95.94 627 GLU A C 1
ATOM 5098 O O . GLU A 1 627 ? -26.855 -4.666 34.963 1.00 95.94 627 GLU A O 1
ATOM 5103 N N . ASP A 1 628 ? -28.858 -4.558 33.961 1.00 96.12 628 ASP A N 1
ATOM 5104 C CA . ASP A 1 628 ? -28.795 -5.873 33.317 1.00 96.12 628 ASP A CA 1
ATOM 5105 C C . ASP A 1 628 ? -28.180 -5.849 31.899 1.00 96.12 628 ASP A C 1
ATOM 5107 O O . ASP A 1 628 ? -28.169 -6.882 31.222 1.00 96.12 628 ASP A O 1
ATOM 5111 N N . ILE A 1 629 ? -27.620 -4.716 31.442 1.00 97.44 629 ILE A N 1
ATOM 5112 C CA . ILE A 1 629 ? -27.129 -4.551 30.057 1.00 97.44 629 ILE A CA 1
ATOM 5113 C C . ILE A 1 629 ? -26.084 -5.608 29.653 1.00 97.44 629 ILE A C 1
ATOM 5115 O O . ILE A 1 629 ? -26.070 -6.043 28.506 1.00 97.44 629 ILE A O 1
ATOM 5119 N N . PHE A 1 630 ? -25.242 -6.062 30.592 1.00 97.62 630 PHE A N 1
ATOM 5120 C CA . PHE A 1 630 ? -24.156 -7.028 30.355 1.00 97.62 630 PHE A CA 1
ATOM 5121 C C . PHE A 1 630 ? -24.468 -8.459 30.805 1.00 97.62 630 PHE A C 1
ATOM 5123 O O . PHE A 1 630 ? -23.595 -9.333 30.756 1.00 97.62 630 PHE A O 1
ATOM 5130 N N . LYS A 1 631 ? -25.696 -8.731 31.257 1.00 96.81 631 LYS A N 1
ATOM 5131 C CA . LYS A 1 631 ? -26.071 -9.984 31.933 1.00 96.81 631 LYS A CA 1
ATOM 5132 C C . LYS A 1 631 ? -25.792 -11.246 31.112 1.00 96.81 631 LYS A C 1
ATOM 5134 O O . LYS A 1 631 ? -25.392 -12.270 31.668 1.00 96.81 631 LYS A O 1
ATOM 5139 N N . GLU A 1 632 ? -26.001 -11.176 29.799 1.00 97.50 632 GLU A N 1
ATOM 5140 C CA . GLU A 1 632 ? -25.862 -12.310 28.874 1.00 97.50 632 GLU A CA 1
ATOM 5141 C C . GLU A 1 632 ? -24.465 -12.392 28.219 1.00 97.50 632 GLU A C 1
ATOM 5143 O O . GLU A 1 632 ? -24.108 -13.433 27.663 1.00 97.50 632 GLU A O 1
ATOM 5148 N N . ASN A 1 633 ? -23.644 -11.338 28.304 1.00 97.81 633 ASN A N 1
ATOM 5149 C CA . ASN A 1 633 ? -22.367 -11.206 27.586 1.00 97.81 633 ASN A CA 1
ATOM 5150 C C . ASN A 1 633 ? -21.185 -11.730 28.424 1.00 97.81 633 ASN A C 1
ATOM 5152 O O . ASN A 1 633 ? -20.294 -10.989 28.845 1.00 97.81 633 ASN A O 1
ATOM 5156 N N . ARG A 1 634 ? -21.182 -13.037 28.705 1.00 97.25 634 ARG A N 1
ATOM 5157 C CA . ARG A 1 634 ? -20.190 -13.684 29.593 1.00 97.25 634 ARG A CA 1
ATOM 5158 C C . ARG A 1 634 ? -18.754 -13.670 29.058 1.00 97.25 634 ARG A C 1
ATOM 5160 O O . ARG A 1 634 ? -17.826 -13.874 29.843 1.00 97.25 634 ARG A O 1
ATOM 5167 N N . ASP A 1 635 ? -18.595 -13.450 27.755 1.00 97.81 635 ASP A N 1
ATOM 5168 C CA . ASP A 1 635 ? -17.305 -13.430 27.068 1.00 97.81 635 ASP A CA 1
ATOM 5169 C C . ASP A 1 635 ? -16.626 -12.052 27.049 1.00 97.81 635 ASP A C 1
ATOM 5171 O O . ASP A 1 635 ? -15.502 -11.955 26.565 1.00 97.81 635 ASP A O 1
ATOM 5175 N N . LEU A 1 636 ? -17.248 -11.020 27.638 1.00 98.56 636 LEU A N 1
ATOM 5176 C CA . LEU A 1 636 ? -16.663 -9.682 27.738 1.00 98.56 636 LEU A CA 1
ATOM 5177 C C . LEU A 1 636 ? -15.296 -9.705 28.428 1.00 98.56 636 LEU A C 1
ATOM 5179 O O . LEU A 1 636 ? -15.180 -10.100 29.589 1.00 98.56 636 LEU A O 1
ATOM 5183 N N . GLU A 1 637 ? -14.283 -9.224 27.712 1.00 98.69 637 GLU A N 1
ATOM 5184 C CA . GLU A 1 637 ? -12.915 -9.018 28.180 1.00 98.69 637 GLU A CA 1
ATOM 5185 C C . GLU A 1 637 ? -12.619 -7.536 28.439 1.00 98.69 637 GLU A C 1
ATOM 5187 O O . GLU A 1 637 ? -11.854 -7.227 29.357 1.00 98.69 637 GLU A O 1
ATOM 5192 N N . LYS A 1 638 ? -13.232 -6.618 27.678 1.00 98.75 638 LYS A N 1
ATOM 5193 C CA . LYS A 1 638 ? -12.985 -5.176 27.794 1.00 98.75 638 LYS A CA 1
ATOM 5194 C C . LYS A 1 638 ? -14.259 -4.343 27.723 1.00 98.75 638 LYS A C 1
ATOM 5196 O O . LYS A 1 638 ? -15.082 -4.541 26.828 1.00 98.75 638 LYS A O 1
ATOM 5201 N N . ILE A 1 639 ? -14.383 -3.387 28.644 1.00 98.50 639 ILE A N 1
ATOM 5202 C CA . ILE A 1 639 ? -15.433 -2.361 28.633 1.00 98.50 639 ILE A CA 1
ATOM 5203 C C . ILE A 1 639 ? -14.824 -0.975 28.835 1.00 98.50 639 ILE A C 1
ATOM 5205 O O . ILE A 1 639 ? -13.984 -0.773 29.716 1.00 98.50 639 ILE A O 1
ATOM 5209 N N . ASP A 1 640 ? -15.290 -0.006 28.055 1.00 98.75 640 ASP A N 1
ATOM 5210 C CA . ASP A 1 640 ? -14.871 1.384 28.196 1.00 98.75 640 ASP A CA 1
ATOM 5211 C C . ASP A 1 640 ? -16.063 2.346 28.171 1.00 98.75 640 ASP A C 1
ATOM 5213 O O . ASP A 1 640 ? -16.764 2.498 27.171 1.00 98.75 640 ASP A O 1
ATOM 5217 N N . PHE A 1 641 ? -16.278 2.995 29.309 1.00 98.62 641 PHE A N 1
ATOM 5218 C CA . PHE A 1 641 ? -17.261 4.045 29.559 1.00 98.62 641 PHE A CA 1
ATOM 5219 C C . PHE A 1 641 ? -16.587 5.361 29.953 1.00 98.62 641 PHE A C 1
ATOM 5221 O O . PHE A 1 641 ? -17.233 6.244 30.531 1.00 98.62 641 PHE A O 1
ATOM 5228 N N . GLY A 1 642 ? -15.294 5.513 29.658 1.00 98.38 642 GLY A N 1
ATOM 5229 C CA . GLY A 1 642 ? -14.541 6.716 29.969 1.00 98.38 642 GLY A CA 1
ATOM 5230 C C . GLY A 1 642 ? -15.187 7.980 29.392 1.00 98.38 642 GLY A C 1
ATOM 5231 O O . GLY A 1 642 ? -15.943 7.916 28.425 1.00 98.38 642 GLY A O 1
ATOM 5232 N N . LEU A 1 643 ? -14.910 9.148 29.973 1.00 98.56 643 LEU A N 1
ATOM 5233 C CA . LEU A 1 643 ? -15.326 10.457 29.444 1.00 98.56 643 LEU A CA 1
ATOM 5234 C C . LEU A 1 643 ? -16.852 10.599 29.234 1.00 98.56 643 LEU A C 1
ATOM 5236 O O . LEU A 1 643 ? -17.296 11.218 28.269 1.00 98.56 643 LEU A O 1
ATOM 5240 N N . ASN A 1 644 ? -17.667 10.047 30.136 1.00 98.75 644 ASN A N 1
ATOM 5241 C CA . ASN A 1 644 ? -19.132 10.159 30.114 1.00 98.75 644 ASN A CA 1
ATOM 5242 C C . ASN A 1 644 ? -19.651 11.113 31.217 1.00 98.75 644 ASN A C 1
ATOM 5244 O O . ASN A 1 644 ? -18.944 12.017 31.678 1.00 98.75 644 ASN A O 1
ATOM 5248 N N . LYS A 1 645 ? -20.931 10.996 31.598 1.00 98.38 645 LYS A N 1
ATOM 5249 C CA . LYS A 1 645 ? -21.582 11.795 32.651 1.00 98.38 645 LYS A CA 1
ATOM 5250 C C . LYS A 1 645 ? -22.163 10.927 33.771 1.00 98.38 645 LYS A C 1
ATOM 5252 O O . LYS A 1 645 ? -23.052 11.396 34.479 1.00 98.38 645 LYS A O 1
ATOM 5257 N N . LEU A 1 646 ? -21.651 9.710 33.949 1.00 98.50 646 LEU A N 1
ATOM 5258 C CA . LEU A 1 646 ? -22.145 8.745 34.932 1.00 98.50 646 LEU A CA 1
ATOM 5259 C C . LEU A 1 646 ? -21.977 9.272 36.356 1.00 98.50 646 LEU A C 1
ATOM 5261 O O . LEU A 1 646 ? -20.912 9.787 36.692 1.00 98.50 646 LEU A O 1
ATOM 5265 N N . THR A 1 647 ? -23.005 9.129 37.190 1.00 97.00 647 THR A N 1
ATOM 5266 C CA . THR A 1 647 ? -22.967 9.521 38.613 1.00 97.00 647 THR A CA 1
ATOM 5267 C C . THR A 1 647 ? -23.004 8.333 39.565 1.00 97.00 647 THR A C 1
ATOM 5269 O O . THR A 1 647 ? -22.437 8.405 40.653 1.00 97.00 647 THR A O 1
ATOM 5272 N N . ILE A 1 648 ? -23.674 7.253 39.161 1.00 96.12 648 ILE A N 1
ATOM 5273 C CA . ILE A 1 648 ? -23.911 6.047 39.958 1.00 96.12 648 ILE A CA 1
ATOM 5274 C C . ILE A 1 648 ? -23.554 4.832 39.101 1.00 96.12 648 ILE A C 1
ATOM 5276 O O . ILE A 1 648 ? -23.772 4.838 37.888 1.00 96.12 648 ILE A O 1
ATOM 5280 N N . LEU A 1 649 ? -23.011 3.799 39.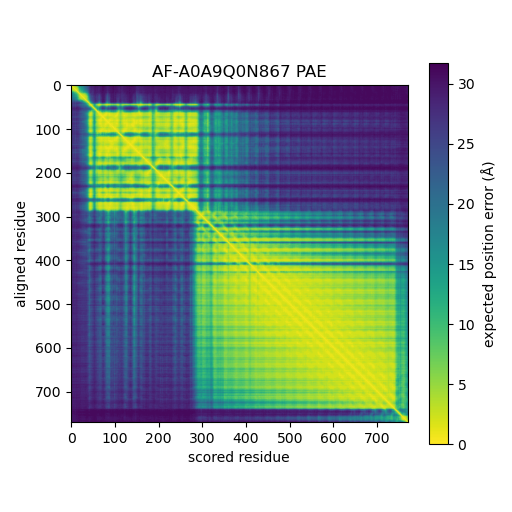743 1.00 97.50 649 LEU A N 1
ATOM 5281 C CA . LEU A 1 649 ? -22.785 2.488 39.147 1.00 97.50 649 LEU A CA 1
ATOM 5282 C C . LEU A 1 649 ? -23.803 1.487 39.715 1.00 97.50 649 LEU A C 1
ATOM 5284 O O . LEU A 1 649 ? -23.874 1.357 40.938 1.00 97.50 649 LEU A O 1
ATOM 5288 N N . PRO A 1 650 ? -24.575 0.772 38.875 1.00 96.94 650 PRO A N 1
ATOM 5289 C CA . PRO A 1 650 ? -25.471 -0.279 39.349 1.00 96.94 650 PRO A CA 1
ATOM 5290 C C . PRO A 1 650 ? -24.699 -1.409 40.040 1.00 96.94 650 PRO A C 1
ATOM 5292 O O . PRO A 1 650 ? -23.665 -1.853 39.541 1.00 96.94 650 PRO A O 1
ATOM 5295 N N . GLU A 1 651 ? -25.221 -1.908 41.161 1.00 95.12 651 GLU A N 1
ATOM 5296 C CA . GLU A 1 651 ? -24.533 -2.886 42.015 1.00 95.12 651 GLU A CA 1
ATOM 5297 C C . GLU A 1 651 ? -24.185 -4.185 41.270 1.00 95.12 651 GLU A C 1
ATOM 5299 O O . GLU A 1 651 ? -23.069 -4.690 41.393 1.00 95.12 651 GLU A O 1
ATOM 5304 N N . ASN A 1 652 ? -25.107 -4.706 40.450 1.00 95.56 652 ASN A N 1
ATOM 5305 C CA . ASN A 1 652 ? -24.915 -5.974 39.742 1.00 95.56 652 ASN A CA 1
ATOM 5306 C C . ASN A 1 652 ? -24.392 -5.832 38.304 1.00 95.56 652 ASN A C 1
ATOM 5308 O O . ASN A 1 652 ? -24.314 -6.849 37.608 1.00 95.56 652 ASN A O 1
ATOM 5312 N N . LEU A 1 653 ? -23.991 -4.628 37.870 1.00 97.62 653 LEU A N 1
ATOM 5313 C CA . LEU A 1 653 ? -23.673 -4.333 36.465 1.00 97.62 653 LEU A CA 1
ATOM 5314 C C . LEU A 1 653 ? -22.694 -5.337 35.831 1.00 97.62 653 LEU A C 1
ATOM 5316 O O . LEU A 1 653 ? -22.881 -5.756 34.693 1.00 97.62 653 LEU A O 1
ATOM 5320 N N . LEU A 1 654 ? -21.647 -5.722 36.569 1.00 97.31 654 LEU A N 1
ATOM 5321 C CA . LEU A 1 654 ? -20.544 -6.556 36.069 1.00 97.31 654 LEU A CA 1
ATOM 5322 C C . LEU A 1 654 ? -20.542 -7.980 36.637 1.00 97.31 654 LEU A C 1
ATOM 5324 O O . LEU A 1 654 ? -19.595 -8.747 36.428 1.00 97.31 654 LEU A O 1
ATOM 5328 N N . ARG A 1 655 ? -21.593 -8.361 37.375 1.00 95.62 655 ARG A N 1
ATOM 5329 C CA . ARG A 1 655 ? -21.625 -9.593 38.177 1.00 95.62 655 ARG A CA 1
ATOM 5330 C C . ARG A 1 655 ? -21.448 -10.868 37.346 1.00 95.62 655 ARG A C 1
ATOM 5332 O O . ARG A 1 655 ? -20.908 -11.852 37.853 1.00 95.62 655 ARG A O 1
ATOM 5339 N N . ASN A 1 656 ? -21.892 -10.857 36.088 1.00 96.31 656 ASN A N 1
ATOM 5340 C CA . ASN A 1 656 ? -21.937 -12.029 35.209 1.00 96.31 656 ASN A CA 1
ATOM 5341 C C . ASN A 1 656 ? -20.822 -12.062 34.146 1.00 96.31 656 ASN A C 1
ATOM 5343 O O . ASN A 1 656 ? -20.888 -12.881 33.229 1.00 96.31 656 ASN A O 1
ATOM 5347 N N . ASN A 1 657 ? -19.784 -11.225 34.272 1.00 97.75 657 ASN A N 1
ATOM 5348 C CA . ASN A 1 657 ? -18.737 -11.061 33.253 1.00 97.75 657 ASN A CA 1
ATOM 5349 C C . ASN A 1 657 ? -17.354 -11.487 33.795 1.00 97.75 657 ASN A C 1
ATOM 5351 O O . ASN A 1 657 ? -16.488 -10.647 34.055 1.00 97.75 657 ASN A O 1
ATOM 5355 N N . PRO A 1 658 ? -17.116 -12.797 34.016 1.00 97.12 658 PRO A N 1
ATOM 5356 C CA . PRO A 1 658 ? -15.921 -13.281 34.708 1.00 97.12 658 PRO A CA 1
ATOM 5357 C C . PRO A 1 658 ? -14.617 -13.080 33.931 1.00 97.12 658 PRO A C 1
ATOM 5359 O O . PRO A 1 658 ? -13.556 -13.075 34.558 1.00 97.12 658 PRO A O 1
ATOM 5362 N N . LYS A 1 659 ? -14.705 -12.916 32.603 1.00 98.00 659 LYS A N 1
ATOM 5363 C CA . LYS A 1 659 ? -13.566 -12.725 31.699 1.00 98.00 659 LYS A CA 1
ATOM 5364 C C . LYS A 1 659 ? -13.099 -11.274 31.579 1.00 98.00 659 LYS A C 1
ATOM 5366 O O . LYS A 1 659 ? -12.095 -11.051 30.911 1.00 98.00 659 LYS A O 1
ATOM 5371 N N . LEU A 1 660 ? -13.772 -10.309 32.219 1.00 98.44 660 LEU A N 1
ATOM 5372 C CA . LEU A 1 660 ? -13.363 -8.904 32.155 1.00 98.44 660 LEU A CA 1
ATOM 5373 C C . LEU A 1 660 ? -11.936 -8.749 32.674 1.00 98.44 660 LEU A C 1
ATOM 5375 O O . LEU A 1 660 ? -11.653 -9.107 33.815 1.00 98.44 660 LEU A O 1
ATOM 5379 N N . ARG A 1 661 ? -11.063 -8.207 31.826 1.00 98.12 661 ARG A N 1
ATOM 5380 C CA . ARG A 1 661 ? -9.647 -7.927 32.087 1.00 98.12 661 ARG A CA 1
ATOM 5381 C C . ARG A 1 661 ? -9.384 -6.439 32.215 1.00 98.12 661 ARG A C 1
ATOM 5383 O O . ARG A 1 661 ? -8.550 -6.054 33.030 1.00 98.12 661 ARG A O 1
ATOM 5390 N N . GLU A 1 662 ? -10.070 -5.633 31.414 1.00 98.44 662 GLU A N 1
ATOM 5391 C CA . GLU A 1 662 ? -9.839 -4.196 31.314 1.00 98.44 662 GLU A CA 1
ATOM 5392 C C . GLU A 1 662 ? -11.159 -3.436 31.447 1.00 98.44 662 GLU A C 1
ATOM 5394 O O . GLU A 1 662 ? -12.127 -3.719 30.737 1.00 98.44 662 GLU A O 1
ATOM 5399 N N . ILE A 1 663 ? -11.206 -2.502 32.396 1.00 98.44 663 ILE A N 1
ATOM 5400 C CA . ILE A 1 663 ? -12.401 -1.711 32.699 1.00 98.44 663 ILE A CA 1
ATOM 5401 C C . ILE A 1 663 ? -12.019 -0.239 32.783 1.00 98.44 663 ILE A C 1
ATOM 5403 O O . ILE A 1 663 ? -11.182 0.140 33.600 1.00 98.44 663 ILE A O 1
ATOM 5407 N N . SER A 1 664 ? -12.691 0.605 32.008 1.00 98.50 664 SER A N 1
ATOM 5408 C CA . SER A 1 664 ? -12.543 2.056 32.097 1.00 98.50 664 SER A CA 1
ATOM 5409 C C . SER A 1 664 ? -13.874 2.734 32.422 1.00 98.50 664 SER A C 1
ATOM 5411 O O . SER A 1 664 ? -14.858 2.606 31.700 1.00 98.50 664 SER A O 1
ATOM 5413 N N . PHE A 1 665 ? -13.879 3.484 33.520 1.00 98.62 665 PHE A N 1
ATOM 5414 C CA . PHE A 1 665 ? -14.906 4.448 33.924 1.00 98.62 665 PHE A CA 1
ATOM 5415 C C . PHE A 1 665 ? -14.285 5.832 34.187 1.00 98.62 665 PHE A C 1
ATOM 5417 O O . PHE A 1 665 ? -14.879 6.674 34.868 1.00 98.62 665 PHE A O 1
ATOM 5424 N N . ALA A 1 666 ? -13.080 6.084 33.669 1.00 98.38 666 ALA A N 1
ATOM 5425 C CA . ALA A 1 666 ? -12.340 7.319 33.904 1.00 98.38 666 ALA A CA 1
ATOM 5426 C C . ALA A 1 666 ? -13.098 8.560 33.398 1.00 98.38 666 ALA A C 1
ATOM 5428 O O . ALA A 1 666 ? -13.921 8.473 32.492 1.00 98.38 666 ALA A O 1
ATOM 5429 N N . ALA A 1 667 ? -12.823 9.732 33.964 1.00 98.38 667 ALA A N 1
ATOM 5430 C CA . ALA A 1 667 ? -13.407 11.009 33.558 1.00 98.38 667 ALA A CA 1
ATOM 5431 C C . ALA A 1 667 ? -14.952 11.019 33.540 1.00 98.38 667 ALA A C 1
ATOM 5433 O O . ALA A 1 667 ? -15.577 11.445 32.568 1.00 98.38 667 ALA A O 1
ATOM 5434 N N . ASN A 1 668 ? -15.566 10.549 34.628 1.00 98.75 668 ASN A N 1
ATOM 5435 C CA . ASN A 1 668 ? -17.012 10.584 34.867 1.00 98.75 668 ASN A CA 1
ATOM 5436 C C . ASN A 1 668 ? -17.341 11.444 36.112 1.00 98.75 668 ASN A C 1
ATOM 5438 O O . ASN A 1 668 ? -16.521 12.222 36.594 1.00 98.75 668 ASN A O 1
ATOM 5442 N N . ASN A 1 669 ? -18.573 11.367 36.624 1.00 98.25 669 ASN A N 1
ATOM 5443 C CA . ASN A 1 669 ? -19.011 12.039 37.853 1.00 98.25 669 ASN A CA 1
ATOM 5444 C C . ASN A 1 669 ? -19.319 11.041 38.984 1.00 98.25 669 ASN A C 1
ATOM 5446 O O . ASN A 1 669 ? -20.141 11.350 39.849 1.00 98.25 669 ASN A O 1
ATOM 5450 N N . ILE A 1 670 ? -18.709 9.852 38.965 1.00 98.38 670 ILE A N 1
ATOM 5451 C CA . ILE A 1 670 ? -19.046 8.757 39.883 1.00 98.38 670 ILE A CA 1
ATOM 5452 C C . ILE A 1 670 ? -18.622 9.133 41.303 1.00 98.38 670 ILE A C 1
ATOM 5454 O O . ILE A 1 670 ? -17.485 9.554 41.519 1.00 98.38 670 ILE A O 1
ATOM 5458 N N . VAL A 1 671 ? -19.542 8.998 42.261 1.00 96.75 671 VAL A N 1
ATOM 5459 C CA . VAL A 1 671 ? -19.340 9.417 43.664 1.00 96.75 671 VAL A CA 1
ATOM 5460 C C . VAL A 1 671 ? -18.888 8.263 44.562 1.00 96.75 671 VAL A C 1
ATOM 5462 O O . VAL A 1 671 ? -18.131 8.468 45.513 1.00 96.75 671 VAL A O 1
ATOM 5465 N N . GLU A 1 672 ? -19.310 7.044 44.244 1.00 96.12 672 GLU A N 1
ATOM 5466 C CA . GLU A 1 672 ? -18.977 5.836 44.993 1.00 96.12 672 GLU A CA 1
ATOM 5467 C C . GLU A 1 672 ? -18.937 4.608 44.080 1.00 96.12 672 GLU A C 1
ATOM 5469 O O . GLU A 1 672 ? -19.562 4.589 43.017 1.00 96.12 672 GLU A O 1
ATOM 5474 N N . ILE A 1 673 ? -18.191 3.587 44.505 1.00 97.25 673 ILE A N 1
ATOM 5475 C CA . ILE A 1 673 ? -18.194 2.261 43.882 1.00 97.25 673 ILE A CA 1
ATOM 5476 C C . ILE A 1 673 ? -18.840 1.292 44.881 1.00 97.25 673 ILE A C 1
ATOM 5478 O O . ILE A 1 673 ? -18.384 1.256 46.029 1.00 97.25 673 ILE A O 1
ATOM 5482 N N . PRO A 1 674 ? -19.860 0.506 44.481 1.00 95.62 674 PRO A N 1
ATOM 5483 C CA . PRO A 1 674 ? -20.460 -0.502 45.351 1.00 95.62 674 PRO A CA 1
ATOM 5484 C C . PRO A 1 674 ? -19.420 -1.491 45.902 1.00 95.62 674 PRO A C 1
ATOM 5486 O O . PRO A 1 674 ? -18.466 -1.852 45.212 1.00 95.62 674 PRO A O 1
ATOM 5489 N N . GLU A 1 675 ? -19.610 -1.958 47.139 1.00 91.69 675 GLU A N 1
ATOM 5490 C CA . GLU A 1 675 ? -18.615 -2.772 47.858 1.00 91.69 675 GLU A CA 1
ATOM 5491 C C . GLU A 1 675 ? -18.239 -4.071 47.124 1.00 91.69 675 GLU A C 1
ATOM 5493 O O . GLU A 1 675 ? -17.069 -4.449 47.095 1.00 91.69 675 GLU A O 1
ATOM 5498 N N . ASP A 1 676 ? -19.215 -4.717 46.485 1.00 91.88 676 ASP A N 1
ATOM 5499 C CA . ASP A 1 676 ? -19.061 -5.992 45.778 1.00 91.88 676 ASP A CA 1
ATOM 5500 C C . ASP A 1 676 ? -18.956 -5.831 44.241 1.00 91.88 676 ASP A C 1
ATOM 5502 O O . ASP A 1 676 ? -19.050 -6.819 43.506 1.00 91.88 676 ASP A O 1
ATOM 5506 N N . PHE A 1 677 ? -18.738 -4.612 43.730 1.00 96.12 677 PHE A N 1
ATOM 5507 C CA . PHE A 1 677 ? -18.860 -4.294 42.297 1.00 96.12 677 PHE A CA 1
ATOM 5508 C C . PHE A 1 677 ? -17.997 -5.182 41.376 1.00 96.12 677 PHE A C 1
ATOM 5510 O O . PHE A 1 677 ? -18.465 -5.613 40.323 1.00 96.12 677 PHE A O 1
ATOM 5517 N N . PHE A 1 678 ? -16.768 -5.530 41.787 1.00 96.06 678 PHE A N 1
ATOM 5518 C CA . PHE A 1 678 ? -15.853 -6.377 40.999 1.00 96.06 678 PHE A CA 1
ATOM 5519 C C . PHE A 1 678 ? -15.836 -7.858 41.404 1.00 96.06 678 PHE A C 1
ATOM 5521 O O . PHE A 1 678 ? -15.026 -8.643 40.896 1.00 96.06 678 PHE A O 1
ATOM 5528 N N . LYS A 1 679 ? -16.722 -8.286 42.313 1.00 93.69 679 LYS A N 1
ATOM 5529 C CA . LYS A 1 679 ? -16.708 -9.633 42.916 1.00 93.69 679 LYS A CA 1
ATOM 5530 C C . LYS A 1 679 ? -16.791 -10.768 41.892 1.00 93.69 679 LYS A C 1
ATOM 5532 O O . LYS A 1 679 ? -16.271 -11.860 42.149 1.00 93.69 679 LYS A O 1
ATOM 5537 N N . GLY A 1 680 ? -17.456 -10.527 40.758 1.00 93.88 680 GLY A N 1
ATOM 5538 C CA . GLY A 1 680 ? -17.628 -11.484 39.661 1.00 93.88 680 GLY A CA 1
ATOM 5539 C C . GLY A 1 680 ? -16.454 -11.560 38.676 1.00 93.88 680 GLY A C 1
ATOM 5540 O O . GLY A 1 680 ? -16.327 -12.561 37.972 1.00 93.88 680 GLY A O 1
ATOM 5541 N N . ASN A 1 681 ? -15.568 -10.558 38.636 1.00 96.69 681 ASN A N 1
ATOM 5542 C CA . ASN A 1 681 ? -14.604 -10.341 37.545 1.00 96.69 681 ASN A CA 1
ATOM 5543 C C . ASN A 1 681 ? -13.226 -10.937 37.868 1.00 96.69 681 ASN A C 1
ATOM 5545 O O . ASN A 1 681 ? -12.250 -10.236 38.131 1.00 96.69 681 ASN A O 1
ATOM 5549 N N . ARG A 1 682 ? -13.145 -12.269 37.891 1.00 94.12 682 ARG A N 1
ATOM 5550 C CA . ARG A 1 682 ? -11.950 -13.008 38.346 1.00 94.12 682 ARG A CA 1
ATOM 5551 C C . ARG A 1 682 ? -10.706 -12.778 37.482 1.00 94.12 682 ARG A C 1
ATOM 5553 O O . ARG A 1 682 ? -9.594 -12.930 37.985 1.00 94.12 682 ARG A O 1
ATOM 5560 N N . ASP A 1 683 ? -10.896 -12.417 36.214 1.00 96.44 683 ASP A N 1
ATOM 5561 C CA . ASP A 1 683 ? -9.808 -12.149 35.271 1.00 96.44 683 ASP A CA 1
ATOM 5562 C C . ASP A 1 683 ? -9.357 -10.681 35.221 1.00 96.44 683 ASP A C 1
ATOM 5564 O O . ASP A 1 683 ? -8.480 -10.345 34.422 1.00 96.44 683 ASP A O 1
ATOM 5568 N N . LEU A 1 684 ? -9.900 -9.831 36.102 1.00 96.94 684 LEU A N 1
ATOM 5569 C CA . LEU A 1 684 ? -9.623 -8.397 36.110 1.00 96.94 684 LEU A CA 1
ATOM 5570 C C . LEU A 1 684 ? -8.130 -8.129 36.296 1.00 96.94 684 LEU A C 1
ATOM 5572 O O . LEU A 1 684 ? -7.528 -8.585 37.268 1.00 96.94 684 LEU A O 1
ATOM 5576 N N . ASN A 1 685 ? -7.553 -7.385 35.354 1.00 95.56 685 ASN A N 1
ATOM 5577 C CA . ASN A 1 685 ? -6.130 -7.081 35.283 1.00 95.56 685 ASN A CA 1
ATOM 5578 C C . ASN A 1 685 ? -5.879 -5.586 35.488 1.00 95.56 685 ASN A C 1
ATOM 5580 O O . ASN A 1 685 ? -5.039 -5.216 36.306 1.00 95.56 685 ASN A O 1
ATOM 5584 N N . THR A 1 686 ? -6.605 -4.731 34.770 1.00 95.31 686 THR A N 1
ATOM 5585 C CA . THR A 1 686 ? -6.403 -3.282 34.820 1.00 95.31 686 THR A CA 1
ATOM 5586 C C . THR A 1 686 ? -7.733 -2.540 34.903 1.00 95.31 686 THR A C 1
ATOM 5588 O O . THR A 1 686 ? -8.691 -2.891 34.213 1.00 95.31 686 THR A O 1
ATOM 5591 N N . LEU A 1 687 ? -7.793 -1.512 35.751 1.00 96.56 687 LEU A N 1
ATOM 5592 C CA . LEU A 1 687 ? -8.953 -0.629 35.866 1.00 96.56 687 LEU A CA 1
ATOM 5593 C C . LEU A 1 687 ? -8.570 0.851 35.871 1.00 96.56 687 LEU A C 1
ATOM 5595 O O . LEU A 1 687 ? -7.553 1.238 36.450 1.00 96.56 687 LEU A O 1
ATOM 5599 N N . TYR A 1 688 ? -9.438 1.666 35.275 1.00 98.06 688 TYR A N 1
ATOM 5600 C CA . TYR A 1 688 ? -9.290 3.113 35.165 1.00 98.06 688 TYR A CA 1
ATOM 5601 C C . TYR A 1 688 ? -10.529 3.823 35.712 1.00 98.06 688 TYR A C 1
ATOM 5603 O O . TYR A 1 688 ? -11.618 3.736 35.152 1.00 98.06 688 TYR A O 1
ATOM 5611 N N . PHE A 1 689 ? -10.352 4.537 36.817 1.00 98.06 689 PHE A N 1
ATOM 5612 C CA . PHE A 1 689 ? -11.367 5.306 37.543 1.00 98.06 689 PHE A CA 1
ATOM 5613 C C . PHE A 1 689 ? -10.900 6.736 37.834 1.00 98.06 689 PHE A C 1
ATOM 5615 O O . PHE A 1 689 ? -11.511 7.447 38.640 1.00 98.06 689 PHE A O 1
ATOM 5622 N N . SER A 1 690 ? -9.827 7.181 37.183 1.00 95.75 690 SER A N 1
ATOM 5623 C CA . SER A 1 690 ? -9.309 8.531 37.355 1.00 95.75 690 SER A CA 1
ATOM 5624 C C . SER A 1 690 ? -10.315 9.600 36.935 1.00 95.75 690 SER A C 1
ATOM 5626 O O . SER A 1 690 ? -11.248 9.319 36.186 1.00 95.75 690 SER A O 1
ATOM 5628 N N . LEU A 1 691 ? -10.147 10.832 37.424 1.00 97.44 691 LEU A N 1
ATOM 5629 C CA . LEU A 1 691 ? -11.001 11.978 37.083 1.00 97.44 691 LEU A CA 1
ATOM 5630 C C . LEU A 1 691 ? -12.491 11.729 37.402 1.00 97.44 691 LEU A C 1
ATOM 5632 O O . LEU A 1 691 ? -13.365 11.995 36.583 1.00 97.44 691 LEU A O 1
ATOM 5636 N N . ASN A 1 692 ? -12.782 11.202 38.591 1.00 98.31 692 ASN A N 1
ATOM 5637 C CA . ASN A 1 692 ? -14.142 11.007 39.106 1.00 98.31 692 ASN A CA 1
ATOM 5638 C C . ASN A 1 692 ? -14.357 11.826 40.395 1.00 98.31 692 ASN A C 1
ATOM 5640 O O . ASN A 1 692 ? -13.594 12.739 40.711 1.00 98.31 692 ASN A O 1
ATOM 5644 N N . LYS A 1 693 ? -15.436 11.550 41.136 1.00 97.06 693 LYS A N 1
ATOM 5645 C CA . LYS A 1 693 ? -15.777 12.213 42.406 1.00 97.06 693 LYS A CA 1
ATOM 5646 C C . LYS A 1 693 ? -15.758 11.243 43.588 1.00 97.06 693 LYS A C 1
ATOM 5648 O O . LYS A 1 693 ? -16.418 11.509 44.592 1.00 97.06 693 LYS A O 1
ATOM 5653 N N . LEU A 1 694 ? -15.017 10.140 43.472 1.00 95.81 694 LEU A N 1
ATOM 5654 C CA . LEU A 1 694 ? -14.978 9.087 44.485 1.00 95.81 694 LEU A CA 1
ATOM 5655 C C . LEU A 1 694 ? -14.490 9.642 45.817 1.00 95.81 694 LEU A C 1
ATOM 5657 O O . LEU A 1 694 ? -13.496 10.358 45.841 1.00 95.81 694 LEU A O 1
ATOM 5661 N N . THR A 1 695 ? -15.161 9.292 46.912 1.00 91.00 695 THR A N 1
ATOM 5662 C CA . THR A 1 695 ? -14.781 9.733 48.269 1.00 91.00 695 THR A CA 1
ATOM 5663 C C . THR A 1 695 ? -14.156 8.626 49.108 1.00 91.00 695 THR A C 1
ATOM 5665 O O . THR A 1 695 ? -13.369 8.901 50.014 1.00 91.00 695 THR A O 1
ATOM 5668 N N . THR A 1 696 ? -14.456 7.363 48.813 1.00 89.12 696 THR A N 1
ATOM 5669 C CA . THR A 1 696 ? -13.922 6.224 49.558 1.00 89.12 696 THR A CA 1
ATOM 5670 C C . THR A 1 696 ? -13.638 5.044 48.637 1.00 89.12 696 THR A C 1
ATOM 5672 O O . THR A 1 696 ? -14.253 4.915 47.579 1.00 89.12 696 THR A O 1
ATOM 5675 N N . LEU A 1 697 ? -12.704 4.183 49.045 1.00 90.31 697 LEU A N 1
ATOM 5676 C CA . LEU A 1 697 ? -12.496 2.862 48.449 1.00 90.31 697 LEU A CA 1
ATOM 5677 C C . LEU A 1 697 ? -12.825 1.788 49.505 1.00 90.31 697 LEU A C 1
ATOM 5679 O O . LEU A 1 697 ? -12.123 1.742 50.522 1.00 90.31 697 LEU A O 1
ATOM 5683 N N . PRO A 1 698 ? -13.875 0.961 49.321 1.00 90.31 698 PRO A N 1
ATOM 5684 C CA . PRO A 1 698 ? -14.343 0.021 50.341 1.00 90.31 698 PRO A CA 1
ATOM 5685 C C . PRO A 1 698 ? -13.410 -1.184 50.530 1.00 90.31 698 PRO A C 1
ATOM 5687 O O . PRO A 1 698 ? -12.587 -1.504 49.671 1.00 90.31 698 PRO A O 1
ATOM 5690 N N . GLU A 1 699 ? -13.541 -1.868 51.672 1.00 85.50 699 GLU A N 1
ATOM 5691 C CA . GLU A 1 699 ? -12.632 -2.951 52.082 1.00 85.50 699 GLU A CA 1
ATOM 5692 C C . GLU A 1 699 ? -12.633 -4.133 51.112 1.00 85.50 699 GLU A C 1
ATOM 5694 O O . GLU A 1 699 ? -11.570 -4.651 50.750 1.00 85.50 699 GLU A O 1
ATOM 5699 N N . ASN A 1 700 ? -13.823 -4.533 50.665 1.00 86.31 700 ASN A N 1
ATOM 5700 C CA . ASN A 1 700 ? -14.016 -5.729 49.854 1.00 86.31 700 ASN A CA 1
ATOM 5701 C C . ASN A 1 700 ? -14.027 -5.467 48.342 1.00 86.31 700 ASN A C 1
ATOM 5703 O O . ASN A 1 700 ? -14.247 -6.409 47.581 1.00 86.31 700 ASN A O 1
ATOM 5707 N N . LEU A 1 701 ? -13.675 -4.248 47.906 1.00 91.19 701 LEU A N 1
ATOM 5708 C CA . LEU A 1 701 ? -13.729 -3.834 46.498 1.00 91.19 701 LEU A CA 1
ATOM 5709 C C . LEU A 1 701 ? -13.034 -4.823 45.548 1.00 91.19 701 LEU A C 1
ATOM 5711 O O . LEU A 1 701 ? -13.528 -5.079 44.454 1.00 91.19 701 LEU A O 1
ATOM 5715 N N . PHE A 1 702 ? -11.899 -5.388 45.979 1.00 91.50 702 PHE A N 1
ATOM 5716 C CA . PHE A 1 702 ? -11.070 -6.292 45.175 1.00 91.50 702 PHE A CA 1
ATOM 5717 C C . PHE A 1 702 ? -10.949 -7.715 45.731 1.00 91.50 702 PHE A C 1
ATOM 5719 O O . PHE A 1 702 ? -9.983 -8.420 45.436 1.00 91.50 702 PHE A O 1
ATOM 5726 N N . ILE A 1 703 ? -11.902 -8.159 46.559 1.00 86.44 703 ILE A N 1
ATOM 5727 C CA . ILE A 1 703 ? -11.779 -9.404 47.339 1.00 86.44 703 ILE A CA 1
ATOM 5728 C C . ILE A 1 703 ? -11.480 -10.658 46.491 1.00 86.44 703 ILE A C 1
ATOM 5730 O O . ILE A 1 703 ? -10.808 -11.569 46.974 1.00 86.44 703 ILE A O 1
ATOM 5734 N N . ASN A 1 704 ? -11.927 -10.692 45.228 1.00 88.50 704 ASN A N 1
ATOM 5735 C CA . ASN A 1 704 ? -11.781 -11.835 44.317 1.00 88.50 704 ASN A CA 1
ATOM 5736 C C . ASN A 1 704 ? -10.891 -11.557 43.090 1.00 88.50 704 ASN A C 1
ATOM 5738 O O . ASN A 1 704 ? -10.780 -12.414 42.211 1.00 88.50 704 ASN A O 1
ATOM 5742 N N . ASN A 1 705 ? -10.251 -10.389 43.003 1.00 93.00 705 ASN A N 1
ATOM 5743 C CA . ASN A 1 705 ? -9.545 -9.943 41.797 1.00 93.00 705 ASN A CA 1
ATOM 5744 C C . ASN A 1 705 ? -8.037 -10.203 41.912 1.00 93.00 705 ASN A C 1
ATOM 5746 O O . ASN A 1 705 ? -7.212 -9.297 41.844 1.00 93.00 705 ASN A O 1
ATOM 5750 N N . GLN A 1 706 ? -7.662 -11.472 42.097 1.00 90.06 706 GLN A N 1
ATOM 5751 C CA . GLN A 1 706 ? -6.267 -11.866 42.341 1.00 90.06 706 GLN A CA 1
ATOM 5752 C C . GLN A 1 706 ? -5.326 -11.568 41.165 1.00 90.06 706 GLN A C 1
ATOM 5754 O O . GLN A 1 706 ? -4.117 -11.527 41.367 1.00 90.06 706 GLN A O 1
ATOM 5759 N N . LYS A 1 707 ? -5.849 -11.379 39.948 1.00 93.44 707 LYS A N 1
ATOM 5760 C CA . LYS A 1 707 ? -5.064 -11.055 38.747 1.00 93.44 707 LYS A CA 1
ATOM 5761 C C . LYS A 1 707 ? -4.870 -9.552 38.523 1.00 93.44 707 LYS A C 1
ATOM 5763 O O . LYS A 1 707 ? -4.241 -9.189 37.534 1.00 93.44 707 LYS A O 1
ATOM 5768 N N . LEU A 1 708 ? -5.382 -8.700 39.414 1.00 93.56 708 LEU A N 1
ATOM 5769 C CA . LEU A 1 708 ? -5.296 -7.251 39.272 1.00 93.56 708 LEU A CA 1
ATOM 5770 C C . LEU A 1 708 ? -3.834 -6.796 39.350 1.00 93.56 708 LEU A C 1
ATOM 5772 O O . LEU A 1 708 ? -3.183 -7.002 40.371 1.00 93.56 708 LEU A O 1
ATOM 5776 N N . ILE A 1 709 ? -3.347 -6.172 38.278 1.00 90.12 709 ILE A N 1
ATOM 5777 C CA . ILE A 1 709 ? -1.988 -5.639 38.130 1.00 90.12 709 ILE A CA 1
ATOM 5778 C C . ILE A 1 709 ? -1.986 -4.121 38.291 1.00 90.12 709 ILE A C 1
ATOM 5780 O O . ILE A 1 709 ? -1.092 -3.582 38.947 1.00 90.12 709 ILE A O 1
ATOM 5784 N N . GLY A 1 710 ? -2.971 -3.434 37.709 1.00 87.81 710 GLY A N 1
ATOM 5785 C CA . GLY A 1 710 ? -3.020 -1.976 37.653 1.00 87.81 710 GLY A CA 1
ATOM 5786 C C . GLY A 1 710 ? -4.371 -1.398 38.057 1.00 87.81 710 GLY A C 1
ATOM 5787 O O . GLY A 1 710 ? -5.414 -1.852 37.596 1.00 87.81 710 GLY A O 1
ATOM 5788 N N . ALA A 1 711 ? -4.356 -0.362 38.890 1.00 91.94 711 ALA A N 1
ATOM 5789 C CA . ALA A 1 711 ? -5.545 0.394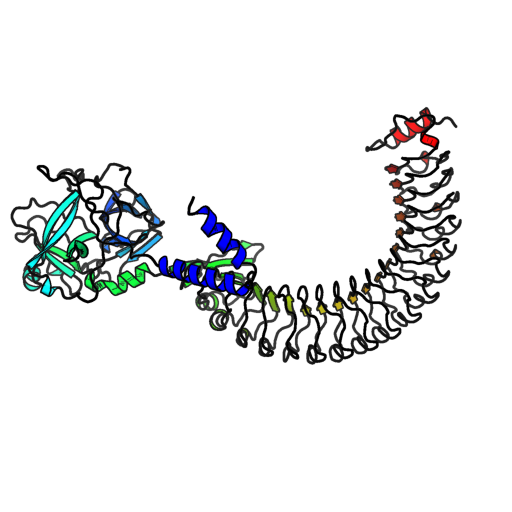 39.257 1.00 91.94 711 ALA A CA 1
ATOM 5790 C C . ALA A 1 711 ? -5.258 1.898 39.263 1.00 91.94 711 ALA A C 1
ATOM 5792 O O . ALA A 1 711 ? -4.383 2.366 39.993 1.00 91.94 711 ALA A O 1
ATOM 5793 N N . ASP A 1 712 ? -5.999 2.662 38.463 1.00 90.06 712 ASP A N 1
ATOM 5794 C CA . ASP A 1 712 ? -5.883 4.119 38.408 1.00 90.06 712 ASP A CA 1
ATOM 5795 C C . ASP A 1 712 ? -7.094 4.814 39.038 1.00 90.06 712 ASP A C 1
ATOM 5797 O O . ASP A 1 712 ? -8.209 4.731 38.533 1.00 90.06 712 ASP A O 1
ATOM 5801 N N . PHE A 1 713 ? -6.853 5.530 40.132 1.00 92.62 713 PHE A N 1
ATOM 5802 C CA . PHE A 1 713 ? -7.810 6.335 40.890 1.00 92.62 713 PHE A CA 1
ATOM 5803 C C . PHE A 1 713 ? -7.354 7.801 41.019 1.00 92.62 713 PHE A C 1
ATOM 5805 O O . PHE A 1 713 ? -7.835 8.531 41.892 1.00 92.62 713 PHE A O 1
ATOM 5812 N N . ASN A 1 714 ? -6.434 8.254 40.161 1.00 87.44 714 ASN A N 1
ATOM 5813 C CA . ASN A 1 714 ? -5.939 9.633 40.156 1.00 87.44 714 ASN A CA 1
ATOM 5814 C C . ASN A 1 714 ? -7.078 10.658 40.043 1.00 87.44 714 ASN A C 1
ATOM 5816 O O . ASN A 1 714 ? -8.065 10.427 39.351 1.00 87.44 714 ASN A O 1
ATOM 5820 N N . SER A 1 715 ? -6.917 11.830 40.651 1.00 90.94 715 SER A N 1
ATOM 5821 C CA . SER A 1 715 ? -7.799 12.984 40.466 1.00 90.94 715 SER A CA 1
ATOM 5822 C C . SER A 1 715 ? -9.246 12.663 40.848 1.00 90.94 715 SER A C 1
ATOM 5824 O O . SER A 1 715 ? -10.167 12.771 40.043 1.00 90.94 715 SER A O 1
ATOM 5826 N N . ASN A 1 716 ? -9.414 12.223 42.093 1.00 91.31 716 ASN A N 1
ATOM 5827 C CA . ASN A 1 716 ? -10.692 11.947 42.746 1.00 91.31 716 ASN A CA 1
ATOM 5828 C C . ASN A 1 716 ? -10.791 12.762 44.056 1.00 91.31 716 ASN A C 1
ATOM 5830 O O . ASN A 1 716 ? -9.938 13.596 44.352 1.00 91.31 716 ASN A O 1
ATOM 5834 N N . ASN A 1 717 ? -11.826 12.524 44.865 1.00 91.19 717 ASN A N 1
ATOM 5835 C CA . ASN A 1 717 ? -12.024 13.165 46.172 1.00 91.19 717 ASN A CA 1
ATOM 5836 C C . ASN A 1 717 ? -11.808 12.181 47.334 1.00 91.19 717 ASN A C 1
ATOM 5838 O O . ASN A 1 717 ? -12.441 12.320 48.383 1.00 91.19 717 ASN A O 1
ATOM 5842 N N . ILE A 1 718 ? -10.976 11.151 47.148 1.00 86.81 718 ILE A N 1
ATOM 5843 C CA . ILE A 1 718 ? -10.887 10.041 48.098 1.00 86.81 718 ILE A CA 1
ATOM 5844 C C . ILE A 1 718 ? -10.326 10.574 49.412 1.00 86.81 718 ILE A C 1
ATOM 5846 O O . ILE A 1 718 ? -9.261 11.179 49.416 1.00 86.81 718 ILE A O 1
ATOM 5850 N N . VAL A 1 719 ? -11.048 10.359 50.513 1.00 81.88 719 VAL A N 1
ATOM 5851 C CA . VAL A 1 719 ? -10.648 10.692 51.890 1.00 81.88 719 VAL A CA 1
ATOM 5852 C C . VAL A 1 719 ? -10.347 9.443 52.726 1.00 81.88 719 VAL A C 1
ATOM 5854 O O . VAL A 1 719 ? -9.644 9.535 53.728 1.00 81.88 719 VAL A O 1
ATOM 5857 N N . LYS A 1 720 ? -10.839 8.265 52.314 1.00 81.44 720 LYS A N 1
ATOM 5858 C CA . LYS A 1 720 ? -10.659 6.998 53.039 1.00 81.44 720 LYS A CA 1
ATOM 5859 C C . LYS A 1 720 ? -10.395 5.831 52.090 1.00 81.44 720 LYS A C 1
ATOM 5861 O O . LYS A 1 720 ? -11.152 5.609 51.148 1.00 81.44 720 LYS A O 1
ATOM 5866 N N . ILE A 1 721 ? -9.370 5.036 52.392 1.00 83.31 721 ILE A N 1
ATOM 5867 C CA . ILE A 1 721 ? -9.039 3.799 51.673 1.00 83.31 721 ILE A CA 1
ATOM 5868 C C . ILE A 1 721 ? -9.117 2.641 52.669 1.00 83.31 721 ILE A C 1
ATOM 5870 O O . ILE A 1 721 ? -8.268 2.528 53.546 1.00 83.31 721 ILE A O 1
ATOM 5874 N N . ALA A 1 722 ? -10.137 1.791 52.543 1.00 82.50 722 ALA A N 1
ATOM 5875 C CA . ALA A 1 722 ? -10.348 0.629 53.409 1.00 82.50 722 ALA A CA 1
ATOM 5876 C C . ALA A 1 722 ? -9.844 -0.691 52.791 1.00 82.50 722 ALA A C 1
ATOM 5878 O O . ALA A 1 722 ? -9.955 -1.736 53.423 1.00 82.50 722 ALA A O 1
ATOM 5879 N N . ILE A 1 723 ? -9.301 -0.660 51.567 1.00 80.94 723 ILE A N 1
ATOM 5880 C CA . ILE A 1 723 ? -8.890 -1.849 50.803 1.00 80.94 723 ILE A CA 1
ATOM 5881 C C . ILE A 1 723 ? -7.925 -2.734 51.602 1.00 80.94 723 ILE A C 1
ATOM 5883 O O . ILE A 1 723 ? -6.863 -2.294 52.052 1.00 80.94 723 ILE A O 1
ATOM 5887 N N . ASN A 1 724 ? -8.228 -4.031 51.661 1.00 76.25 724 ASN A N 1
ATOM 5888 C CA . ASN A 1 724 ? -7.300 -5.023 52.188 1.00 76.25 724 ASN A CA 1
ATOM 5889 C C . ASN A 1 724 ? -6.281 -5.472 51.119 1.00 76.25 724 ASN A C 1
ATOM 5891 O O . ASN A 1 724 ? -6.493 -6.446 50.392 1.00 76.25 724 ASN A O 1
ATOM 5895 N N . PHE A 1 725 ? -5.131 -4.793 51.062 1.00 74.69 725 PHE A N 1
ATOM 5896 C CA . PHE A 1 725 ? -4.065 -5.073 50.087 1.00 74.69 725 PHE A CA 1
ATOM 5897 C C . PHE A 1 725 ? -3.448 -6.479 50.183 1.00 74.69 725 PHE A C 1
ATOM 5899 O O . PHE A 1 725 ? -2.820 -6.925 49.226 1.00 74.69 725 PHE A O 1
ATOM 5906 N N . GLN A 1 726 ? -3.620 -7.207 51.295 1.00 72.88 726 GLN A N 1
ATOM 5907 C CA . GLN A 1 726 ? -3.140 -8.594 51.396 1.00 72.88 726 GLN A CA 1
ATOM 5908 C C . GLN A 1 726 ? -3.921 -9.546 50.480 1.00 72.88 726 GLN A C 1
ATOM 5910 O O . GLN A 1 726 ? -3.405 -10.600 50.115 1.00 72.88 726 GLN A O 1
ATOM 5915 N N . LYS A 1 727 ? -5.146 -9.175 50.085 1.00 73.81 727 LYS A N 1
ATOM 5916 C CA . LYS A 1 727 ? -5.997 -9.975 49.193 1.00 73.81 727 LYS A CA 1
ATOM 5917 C C . LYS A 1 727 ? -5.709 -9.756 47.698 1.00 73.81 727 LYS A C 1
ATOM 5919 O O . LYS A 1 727 ? -6.238 -10.497 46.877 1.00 73.81 727 LYS A O 1
ATOM 5924 N N . ILE A 1 728 ? -4.843 -8.799 47.346 1.00 80.75 728 ILE A N 1
ATOM 5925 C CA . ILE A 1 728 ? -4.456 -8.459 45.962 1.00 80.75 728 ILE A CA 1
ATOM 5926 C C . ILE A 1 728 ? -2.927 -8.485 45.778 1.00 80.75 728 ILE A C 1
ATOM 5928 O O . ILE A 1 728 ? -2.299 -7.459 45.515 1.00 80.75 728 ILE A O 1
ATOM 5932 N N . PRO A 1 729 ? -2.294 -9.665 45.912 1.00 76.94 729 PRO A N 1
ATOM 5933 C CA . PRO A 1 729 ? -0.834 -9.789 45.935 1.00 76.94 729 PRO A CA 1
ATOM 5934 C C . PRO A 1 729 ? -0.152 -9.427 44.608 1.00 76.94 729 PRO A C 1
ATOM 5936 O O . PRO A 1 729 ? 1.046 -9.162 44.599 1.00 76.94 729 PRO A O 1
ATOM 5939 N N . ASN A 1 730 ? -0.896 -9.412 43.499 1.00 83.62 730 ASN A N 1
ATOM 5940 C CA . ASN A 1 730 ? -0.370 -9.125 42.166 1.00 83.62 730 ASN A CA 1
ATOM 5941 C C . ASN A 1 730 ? -0.532 -7.659 41.746 1.00 83.62 730 ASN A C 1
ATOM 5943 O O . ASN A 1 730 ? -0.229 -7.339 40.600 1.00 83.62 730 ASN A O 1
ATOM 5947 N N . LEU A 1 731 ? -0.964 -6.756 42.633 1.00 82.50 731 LEU A N 1
ATOM 5948 C CA . LEU A 1 731 ? -1.068 -5.335 42.302 1.00 82.50 731 LEU A CA 1
ATOM 5949 C C . LEU A 1 731 ? 0.335 -4.715 42.202 1.00 82.50 731 LEU A C 1
ATOM 5951 O O . LEU A 1 731 ? 1.078 -4.678 43.179 1.00 82.50 731 LEU A O 1
ATOM 5955 N N . HIS A 1 732 ? 0.706 -4.234 41.017 1.00 77.94 732 HIS A N 1
ATOM 5956 C CA . HIS A 1 732 ? 2.010 -3.607 40.753 1.00 77.94 732 HIS A CA 1
ATOM 5957 C C . HIS A 1 732 ? 1.896 -2.090 40.591 1.00 77.94 732 HIS A C 1
ATOM 5959 O O . HIS A 1 732 ? 2.845 -1.366 40.884 1.00 77.94 732 HIS A O 1
ATOM 5965 N N . TYR A 1 733 ? 0.743 -1.608 40.128 1.00 76.50 733 TYR A N 1
ATOM 5966 C CA . TYR A 1 733 ? 0.500 -0.202 39.845 1.00 76.50 733 TYR A CA 1
ATOM 5967 C C . TYR A 1 733 ? -0.783 0.265 40.533 1.00 76.50 733 TYR A C 1
ATOM 5969 O O . TYR A 1 733 ? -1.859 -0.279 40.295 1.00 76.50 733 TYR A O 1
ATOM 5977 N N . LEU A 1 734 ? -0.661 1.285 41.383 1.00 82.81 734 LEU A N 1
ATOM 5978 C CA . LEU A 1 734 ? -1.786 1.968 42.012 1.00 82.81 734 LEU A CA 1
ATOM 5979 C C . LEU A 1 734 ? -1.553 3.472 41.940 1.00 82.81 734 LEU A C 1
ATOM 5981 O O . LEU A 1 734 ? -0.639 3.994 42.577 1.00 82.81 734 LEU A O 1
ATOM 5985 N N . SER A 1 735 ? -2.391 4.155 41.173 1.00 80.31 735 SER A N 1
ATOM 5986 C CA . SER A 1 735 ? -2.330 5.601 40.999 1.00 80.31 735 SER A CA 1
ATOM 5987 C C . SER A 1 735 ? -3.419 6.269 41.835 1.00 80.31 735 SER A C 1
ATOM 5989 O O . SER A 1 735 ? -4.599 5.964 41.694 1.00 80.31 735 SER A O 1
ATOM 5991 N N . LEU A 1 736 ? -3.012 7.147 42.753 1.00 80.38 736 LEU A N 1
ATOM 5992 C CA . LEU A 1 736 ? -3.885 7.846 43.709 1.00 80.38 736 LEU A CA 1
ATOM 5993 C C . LEU A 1 736 ? -3.591 9.349 43.769 1.00 80.38 736 LEU A C 1
ATOM 5995 O O . LEU A 1 736 ? -4.057 10.030 44.678 1.00 80.38 736 LEU A O 1
ATOM 5999 N N . GLU A 1 737 ? -2.812 9.873 42.824 1.00 74.81 737 GLU A N 1
ATOM 6000 C CA . GLU A 1 737 ? -2.437 11.287 42.788 1.00 74.81 737 GLU A CA 1
ATOM 6001 C C . GLU A 1 737 ? -3.679 12.197 42.814 1.00 74.81 737 GLU A C 1
ATOM 6003 O O . GLU A 1 737 ? -4.781 11.781 42.456 1.00 74.81 737 GLU A O 1
ATOM 6008 N N . SER A 1 738 ? -3.523 13.432 43.296 1.00 81.00 738 SER A N 1
ATOM 6009 C CA . SER A 1 738 ? -4.600 14.436 43.302 1.00 81.00 738 SER A CA 1
ATOM 6010 C C . SER A 1 738 ? -5.900 13.987 44.013 1.00 81.00 738 SER A C 1
ATOM 6012 O O . SER A 1 738 ? -6.989 14.179 43.482 1.00 81.00 738 SER A O 1
ATOM 6014 N N . ASN A 1 739 ? -5.791 13.392 45.213 1.00 75.38 739 ASN A N 1
ATOM 6015 C CA . ASN A 1 739 ? -6.910 13.015 46.100 1.00 75.38 739 ASN A CA 1
ATOM 6016 C C . ASN A 1 739 ? -6.865 13.756 47.453 1.00 75.38 739 ASN A C 1
ATOM 6018 O O . ASN A 1 739 ? -5.801 14.166 47.914 1.00 75.38 739 ASN A O 1
ATOM 6022 N N . ALA A 1 740 ? -8.010 13.894 48.131 1.00 67.44 740 ALA A N 1
ATOM 6023 C CA . ALA A 1 740 ? -8.150 14.692 49.356 1.00 67.44 740 ALA A CA 1
ATOM 6024 C C . ALA A 1 740 ? -7.469 14.083 50.605 1.00 67.44 740 ALA A C 1
ATOM 6026 O O . ALA A 1 740 ? -6.870 14.823 51.385 1.00 67.44 740 ALA A O 1
ATOM 6027 N N . CYS A 1 741 ? -7.462 12.751 50.766 1.00 56.31 741 CYS A N 1
ATOM 6028 C CA . CYS A 1 741 ? -6.770 12.026 51.851 1.00 56.31 741 CYS A CA 1
ATOM 6029 C C . CYS A 1 741 ? -5.256 12.234 51.853 1.00 56.31 741 CYS A C 1
ATOM 6031 O O . CYS A 1 741 ? -4.567 11.837 52.789 1.00 56.31 741 CYS A O 1
ATOM 6033 N N . ILE A 1 742 ? -4.731 12.821 50.782 1.00 54.00 742 ILE A N 1
ATOM 6034 C CA . ILE A 1 742 ? -3.310 13.041 50.577 1.00 54.00 742 ILE A CA 1
ATOM 6035 C C . ILE A 1 742 ? -2.914 14.452 51.052 1.00 54.00 742 ILE A C 1
ATOM 6037 O O . ILE A 1 742 ? -1.736 14.731 51.180 1.00 54.00 742 ILE A O 1
ATOM 6041 N N . ASN A 1 743 ? -3.835 15.345 51.429 1.00 42.09 743 ASN A N 1
ATOM 6042 C CA . ASN A 1 743 ? -3.448 16.717 51.796 1.00 42.09 743 ASN A CA 1
ATOM 6043 C C . ASN A 1 743 ? -3.171 16.982 53.286 1.00 42.09 743 ASN A C 1
ATOM 6045 O O . ASN A 1 743 ? -2.521 17.983 53.572 1.00 42.09 743 ASN A O 1
ATOM 6049 N N . GLU A 1 744 ? -3.543 16.114 54.237 1.00 43.38 744 GLU A N 1
ATOM 6050 C CA . GLU A 1 744 ? -3.222 16.368 55.662 1.00 43.38 744 GLU A CA 1
ATOM 6051 C C . GLU A 1 744 ? -1.919 15.720 56.169 1.00 43.38 744 GLU A C 1
ATOM 6053 O O . GLU A 1 744 ? -1.459 16.069 57.252 1.00 43.38 744 GLU A O 1
ATOM 6058 N N . TYR A 1 745 ? -1.237 14.876 55.373 1.00 43.50 745 TYR A N 1
ATOM 6059 C CA . TYR A 1 745 ? 0.055 14.272 55.771 1.00 43.50 745 TYR A CA 1
ATOM 6060 C C . TYR A 1 745 ? 1.090 14.075 54.637 1.00 43.50 745 TYR A C 1
ATOM 6062 O O . TYR A 1 745 ? 2.079 13.355 54.821 1.00 43.50 745 TYR A O 1
ATOM 6070 N N . CYS A 1 746 ? 0.918 14.685 53.455 1.00 39.00 746 CYS A N 1
ATOM 6071 C CA . CYS A 1 746 ? 1.632 14.238 52.252 1.00 39.00 746 CYS A CA 1
ATOM 6072 C C . CYS A 1 746 ? 2.360 15.332 51.454 1.00 39.00 746 CYS A C 1
ATOM 6074 O O . CYS A 1 746 ? 1.866 15.859 50.466 1.00 39.00 746 CYS A O 1
ATOM 6076 N N . HIS A 1 747 ? 3.628 15.564 51.795 1.00 37.41 747 HIS A N 1
ATOM 6077 C CA . HIS A 1 747 ? 4.586 16.200 50.878 1.00 37.41 747 HIS A CA 1
ATOM 6078 C C . HIS A 1 747 ? 5.617 15.226 50.280 1.00 37.41 747 HIS A C 1
ATOM 6080 O O . HIS A 1 747 ? 6.571 15.662 49.648 1.00 37.41 747 HIS A O 1
ATOM 6086 N N . MET A 1 748 ? 5.471 13.903 50.446 1.00 37.06 748 MET A N 1
ATOM 6087 C CA . MET A 1 748 ? 6.542 12.963 50.064 1.00 37.06 748 MET A CA 1
ATOM 6088 C C . MET A 1 748 ? 6.078 11.558 49.640 1.00 37.06 748 MET A C 1
ATOM 6090 O O . MET A 1 748 ? 6.719 10.563 49.985 1.00 37.06 748 MET A O 1
ATOM 6094 N N . ILE A 1 749 ? 4.978 11.429 48.894 1.00 41.81 749 ILE A N 1
ATOM 6095 C CA . ILE A 1 749 ? 4.640 10.144 48.258 1.00 41.81 749 ILE A CA 1
ATOM 6096 C C . ILE A 1 749 ? 4.200 10.367 46.807 1.00 41.81 749 ILE A C 1
ATOM 6098 O O . ILE A 1 749 ? 3.054 10.139 46.442 1.00 41.81 749 ILE A O 1
ATOM 6102 N N . ASN A 1 750 ? 5.149 10.784 45.968 1.00 35.47 750 ASN A N 1
ATOM 6103 C CA . ASN A 1 750 ? 5.109 10.403 44.559 1.00 35.47 750 ASN A CA 1
ATOM 6104 C C . ASN A 1 750 ? 5.484 8.917 44.493 1.00 35.47 750 ASN A C 1
ATOM 6106 O O . ASN A 1 750 ? 6.632 8.570 44.771 1.00 35.47 750 ASN A O 1
ATOM 6110 N N . PHE A 1 751 ? 4.560 8.040 44.104 1.00 45.44 751 PHE A N 1
ATOM 6111 C CA . PHE A 1 751 ? 4.917 6.719 43.574 1.00 45.44 751 PHE A CA 1
ATOM 6112 C C . PHE A 1 751 ? 5.018 6.794 42.042 1.00 45.44 751 PHE A C 1
ATOM 6114 O O . PHE A 1 751 ? 4.424 6.010 41.314 1.00 45.44 751 PHE A O 1
ATOM 6121 N N . CYS A 1 752 ? 5.814 7.744 41.544 1.00 35.06 752 CYS A N 1
ATOM 6122 C CA . CYS A 1 752 ? 6.354 7.685 40.188 1.00 35.06 752 CYS A CA 1
ATOM 6123 C C . CYS A 1 752 ? 7.633 6.839 40.235 1.00 35.06 752 CYS A C 1
ATOM 6125 O O . CYS A 1 752 ? 8.740 7.356 40.374 1.00 35.06 752 CYS A O 1
ATOM 6127 N N . GLY A 1 753 ? 7.473 5.518 40.214 1.00 33.88 753 GLY A N 1
ATOM 6128 C CA . GLY A 1 753 ? 8.582 4.568 40.218 1.00 33.88 753 GLY A CA 1
ATOM 6129 C C . GLY A 1 753 ? 8.144 3.195 40.706 1.00 33.88 753 GLY A C 1
ATOM 6130 O O . GLY A 1 753 ? 7.238 3.091 41.526 1.00 33.88 753 GLY A O 1
ATOM 6131 N N . THR A 1 754 ? 8.798 2.155 40.194 1.00 34.72 754 THR A N 1
ATOM 6132 C CA . THR A 1 754 ? 8.635 0.719 40.481 1.00 34.72 754 THR A CA 1
ATOM 6133 C C . THR A 1 754 ? 8.886 0.359 41.956 1.00 34.72 754 THR A C 1
ATOM 6135 O O . THR A 1 754 ? 9.775 -0.430 42.277 1.00 34.72 754 THR A O 1
ATOM 6138 N N . ALA A 1 755 ? 8.157 0.964 42.888 1.00 40.38 755 ALA A N 1
ATOM 6139 C CA . ALA A 1 755 ? 8.230 0.613 44.292 1.00 40.38 755 ALA A CA 1
ATOM 6140 C C . ALA A 1 755 ? 7.455 -0.687 44.518 1.00 40.38 755 ALA A C 1
ATOM 6142 O O . ALA A 1 755 ? 6.293 -0.812 44.136 1.00 40.38 755 ALA A O 1
ATOM 6143 N N . SER A 1 756 ? 8.113 -1.661 45.143 1.00 47.62 756 SER A N 1
ATOM 6144 C CA . SER A 1 756 ? 7.500 -2.943 45.491 1.00 47.62 756 SER A CA 1
ATOM 6145 C C . SER A 1 756 ? 6.227 -2.750 46.330 1.00 47.62 756 SER A C 1
ATOM 6147 O O . SER A 1 756 ? 6.173 -1.865 47.190 1.00 47.62 756 SER A O 1
ATOM 6149 N N . LEU A 1 757 ? 5.228 -3.621 46.143 1.00 51.16 757 LEU A N 1
ATOM 6150 C CA . LEU A 1 757 ? 4.001 -3.690 46.953 1.00 51.16 757 LEU A CA 1
ATOM 6151 C C . LEU A 1 757 ? 4.302 -3.624 48.469 1.00 51.16 757 LEU A C 1
ATOM 6153 O O . LEU A 1 757 ? 3.580 -2.976 49.222 1.00 51.16 757 LEU A O 1
ATOM 6157 N N . SER A 1 758 ? 5.419 -4.213 48.911 1.00 50.09 758 SER A N 1
ATOM 6158 C CA . SER A 1 758 ? 5.933 -4.153 50.288 1.00 50.09 758 SER A CA 1
ATOM 6159 C C . SER A 1 758 ? 6.271 -2.742 50.781 1.00 50.09 758 SER A C 1
ATOM 6161 O O . SER A 1 758 ? 6.044 -2.424 51.947 1.00 50.09 758 SER A O 1
ATOM 6163 N N . GLU A 1 759 ? 6.788 -1.868 49.921 1.00 52.41 759 GLU A N 1
ATOM 6164 C CA . GLU A 1 759 ? 7.119 -0.490 50.284 1.00 52.41 759 GLU A CA 1
ATOM 6165 C C . GLU A 1 759 ? 5.874 0.406 50.331 1.00 52.41 759 GLU A C 1
ATOM 6167 O O . GLU A 1 759 ? 5.766 1.261 51.213 1.00 52.41 759 GLU A O 1
ATOM 6172 N N . MET A 1 760 ? 4.905 0.152 49.448 1.00 54.69 760 MET A N 1
ATOM 6173 C CA . MET A 1 760 ? 3.590 0.798 49.452 1.00 54.69 760 MET A CA 1
ATOM 6174 C C . MET A 1 760 ? 2.783 0.402 50.699 1.00 54.69 760 MET A C 1
ATOM 6176 O O . MET A 1 760 ? 2.324 1.268 51.442 1.00 54.69 760 MET A O 1
ATOM 6180 N N . GLN A 1 761 ? 2.711 -0.899 51.006 1.00 53.75 761 GLN A N 1
ATOM 6181 C CA . GLN A 1 761 ? 2.046 -1.437 52.198 1.00 53.75 761 GLN A CA 1
ATOM 6182 C C . GLN A 1 761 ? 2.704 -1.007 53.516 1.00 53.75 761 GLN A C 1
ATOM 6184 O O . GLN A 1 761 ? 2.014 -0.923 54.531 1.00 53.75 761 GLN A O 1
ATOM 6189 N N . ARG A 1 762 ? 4.022 -0.768 53.537 1.00 55.25 762 ARG A N 1
ATOM 6190 C CA . ARG A 1 762 ? 4.734 -0.222 54.704 1.00 55.25 762 ARG A CA 1
ATOM 6191 C C . ARG A 1 762 ? 4.426 1.266 54.889 1.00 55.25 762 ARG A C 1
ATOM 6193 O O . ARG A 1 762 ? 4.002 1.664 55.964 1.00 55.25 762 ARG A O 1
ATOM 6200 N N . LYS A 1 763 ? 4.548 2.073 53.827 1.00 51.59 763 LYS A N 1
ATOM 6201 C CA . LYS A 1 763 ? 4.305 3.527 53.886 1.00 51.59 763 LYS A CA 1
ATOM 6202 C C . LYS A 1 763 ? 2.839 3.890 54.158 1.00 51.59 763 LYS A C 1
ATOM 6204 O O . LYS A 1 763 ? 2.612 4.897 54.816 1.00 51.59 763 LYS A O 1
ATOM 6209 N N . LEU A 1 764 ? 1.872 3.088 53.697 1.00 54.62 764 LEU A N 1
ATOM 6210 C CA . LEU A 1 764 ? 0.451 3.257 54.040 1.00 54.62 764 LEU A CA 1
ATOM 6211 C C . LEU A 1 764 ? 0.179 2.929 55.519 1.00 54.62 764 LEU A C 1
ATOM 6213 O O . LEU A 1 764 ? -0.482 3.711 56.195 1.00 54.62 764 LEU A O 1
ATOM 6217 N N . ARG A 1 765 ? 0.746 1.830 56.046 1.00 51.69 765 ARG A N 1
ATOM 6218 C CA . ARG A 1 765 ? 0.627 1.452 57.471 1.00 51.69 765 ARG A CA 1
ATOM 6219 C C . ARG A 1 765 ? 1.245 2.476 58.419 1.00 51.69 765 ARG A C 1
ATOM 6221 O O . ARG A 1 765 ? 0.676 2.744 59.468 1.00 51.69 765 ARG A O 1
ATOM 6228 N N . ASP A 1 766 ? 2.394 3.032 58.043 1.00 46.66 766 ASP A N 1
ATOM 6229 C CA . ASP A 1 766 ? 3.137 3.971 58.886 1.00 46.66 766 ASP A CA 1
ATOM 6230 C C . ASP A 1 766 ? 2.523 5.389 58.888 1.00 46.66 766 ASP A C 1
ATOM 6232 O O . ASP A 1 766 ? 2.892 6.203 59.732 1.00 46.66 766 ASP A O 1
ATOM 6236 N N . LYS A 1 767 ? 1.620 5.718 57.945 1.00 44.31 767 LYS A N 1
ATOM 6237 C CA . LYS A 1 767 ? 1.135 7.100 57.726 1.00 44.31 767 LYS A CA 1
ATOM 6238 C C . LYS A 1 767 ? -0.384 7.297 57.699 1.00 44.31 767 LYS A C 1
ATOM 6240 O O . LYS A 1 767 ? -0.821 8.440 57.789 1.00 44.31 767 LYS A O 1
ATOM 6245 N N . CYS A 1 768 ? -1.179 6.232 57.621 1.00 40.16 768 CYS A N 1
ATOM 6246 C CA . CYS A 1 768 ? -2.624 6.265 57.856 1.00 40.16 768 CYS A CA 1
ATOM 6247 C C . CYS A 1 768 ? -2.959 5.262 58.972 1.00 40.16 768 CYS A C 1
ATOM 6249 O O . CYS A 1 768 ? -3.236 4.098 58.669 1.00 40.16 768 CYS A O 1
ATOM 6251 N N . PRO A 1 769 ? -2.881 5.652 60.258 1.00 36.84 769 PRO A N 1
ATOM 6252 C CA . PRO A 1 769 ? -3.392 4.807 61.324 1.00 36.84 769 PRO A CA 1
ATOM 6253 C C . PRO A 1 769 ? -4.924 4.739 61.211 1.00 36.84 769 PRO A C 1
ATOM 6255 O O . PRO A 1 769 ? -5.564 5.753 60.949 1.00 36.84 769 PRO A O 1
ATOM 6258 N N . VAL A 1 770 ? -5.428 3.508 61.346 1.00 33.56 770 VAL A N 1
ATOM 6259 C CA . VAL A 1 770 ? -6.826 3.023 61.330 1.00 33.56 770 VAL A CA 1
ATOM 6260 C C . VAL A 1 770 ? -7.910 4.070 61.581 1.00 33.56 770 VAL A C 1
ATOM 6262 O O . VAL A 1 770 ? -7.842 4.741 62.635 1.00 33.56 770 VAL A O 1
#

Mean predicted aligned error: 16.84 Å

Solvent-accessible surface area (backbone atoms only — not comparable to full-atom values): 38587 Å² total; per-residue (Å²): 122,81,70,59,62,59,55,59,56,53,62,73,65,62,82,79,66,61,70,69,59,57,50,51,51,52,50,51,52,46,49,50,50,53,62,66,60,56,68,79,73,82,73,42,14,61,67,46,88,79,86,81,92,80,92,70,93,64,49,60,62,13,61,58,20,24,49,27,41,33,23,48,80,87,38,82,72,32,29,26,35,28,62,48,54,41,35,32,38,30,22,19,82,76,51,72,89,60,58,36,88,47,34,36,42,37,34,15,60,32,39,81,87,58,92,46,96,60,46,49,79,34,48,30,72,39,71,48,60,43,92,71,46,36,90,90,43,54,40,56,32,32,23,38,38,31,41,66,56,73,59,77,74,51,75,24,27,36,28,36,27,74,47,64,87,90,66,58,68,62,78,86,44,48,73,40,73,30,40,32,59,37,67,42,64,40,98,82,79,47,66,40,69,33,34,43,80,42,68,29,31,26,48,49,71,70,63,41,57,75,41,94,55,43,86,50,69,53,96,59,41,50,37,30,29,56,62,95,87,60,85,90,63,74,62,53,44,11,19,47,31,30,44,75,46,98,84,70,32,32,27,43,44,27,28,30,58,42,58,47,65,92,89,54,97,66,47,47,28,36,23,27,35,46,52,81,40,48,72,58,52,54,49,64,73,68,65,46,77,45,79,44,56,75,44,82,52,96,90,28,35,38,32,66,43,77,39,74,56,74,81,41,43,61,43,71,68,81,92,62,88,81,60,84,48,33,34,41,37,39,38,39,56,40,104,48,85,55,76,38,55,59,54,38,70,70,44,80,50,39,34,38,38,36,41,35,35,65,51,77,51,67,60,54,34,78,46,49,52,46,53,34,73,24,32,33,43,35,40,36,21,85,65,35,29,45,57,54,68,54,36,47,51,64,34,46,54,22,30,31,42,34,42,29,23,40,46,80,90,61,51,56,42,46,45,52,27,53,50,22,30,35,43,35,52,26,54,26,68,37,47,67,69,53,54,43,46,52,45,68,25,39,50,23,29,35,42,32,48,26,43,29,39,32,40,60,69,52,49,53,38,43,57,64,24,43,47,23,28,37,41,35,45,26,39,28,45,27,42,56,64,54,47,60,36,40,61,47,19,47,45,25,27,35,42,33,44,30,39,28,46,29,37,52,63,47,53,58,39,41,57,48,17,42,49,24,25,37,41,34,45,24,41,28,44,29,42,55,65,47,43,61,34,45,57,52,20,44,49,26,27,37,43,33,46,25,39,28,48,27,39,63,61,50,60,56,42,46,54,69,22,38,51,24,27,36,42,32,50,25,40,29,45,31,44,57,65,48,47,64,41,41,60,57,21,43,46,22,28,38,44,34,50,20,38,28,47,26,46,57,62,48,60,55,36,52,50,52,20,43,52,23,27,38,41,31,47,23,40,24,47,29,41,55,66,54,48,64,39,41,57,56,23,42,49,24,28,35,44,30,45,22,42,28,47,28,42,64,66,51,62,60,37,44,47,51,20,38,46,24,26,37,42,31,49,20,40,26,47,31,42,57,68,52,48,61,37,42,56,35,18,47,45,22,27,38,39,34,45,23,40,26,44,28,37,55,44,46,46,52,37,51,64,48,21,52,51,24,31,37,40,35,43,26,40,23,44,31,59,46,80,50,57,54,64,86,51,32,79,47,42,70,42,77,43,58,53,69,28,54,54,45,71,86,82,58,91,82,77,81,79,85,61,96,60,52,60,70,56,53,58,46,54,47,58,77,70,55,77,131

Nearest PDB structures (foldseek):
  5a5c-assembly2_B  TM=9.349E-01  e=1.401E-11  synthetic construct
  8weg-assembly1_A  TM=5.730E-01  e=3.930E-11  Brassica napus
  5gij-assembly1_B  TM=7.420E-01  e=5.210E-09  Arabidopsis thaliana
  8weh-assembly1_A  TM=5.064E-01  e=2.295E-11  Brassica napus
  5z8y-assembly1_A  TM=5.590E-01  e=5.061E-10  Homo sapiens